Protein AF-A0A8S3SNH9-F1 (afdb_monomer)

Solvent-accessible surface area (backbone atoms only — not comparable to full-atom values): 57029 Å² total; per-residue (Å²): 141,77,90,80,90,86,90,77,82,81,89,70,84,85,84,69,48,57,84,89,58,76,57,92,64,66,61,60,91,44,49,63,60,52,52,50,53,56,66,74,55,52,80,94,69,68,46,71,67,61,47,33,52,42,50,49,52,52,51,51,53,53,51,50,52,44,65,73,74,38,34,67,71,54,53,34,60,56,68,69,70,74,81,80,83,69,83,73,73,61,92,54,65,48,72,67,57,50,51,42,48,50,53,35,52,49,36,53,51,48,40,73,68,52,89,48,70,68,59,33,53,51,34,50,54,51,33,53,52,44,45,52,51,40,54,50,50,51,51,50,36,43,52,50,46,38,50,54,50,47,55,50,46,57,53,23,61,79,74,35,62,69,60,32,53,51,55,62,62,60,50,63,50,69,77,79,71,68,74,68,69,59,78,37,26,56,44,98,89,68,49,76,45,62,49,69,64,61,34,42,49,48,51,41,50,58,53,40,50,56,20,45,49,91,89,72,72,94,67,64,70,76,88,82,73,88,61,60,49,74,90,69,51,61,81,72,47,68,66,53,52,50,55,38,43,69,68,55,66,67,97,55,82,45,18,84,77,64,48,48,59,56,66,66,54,42,74,85,47,50,64,50,52,40,55,51,50,36,50,24,32,73,60,31,46,63,48,66,70,60,27,36,31,41,25,42,66,40,73,70,48,99,82,49,62,75,39,41,71,84,44,37,44,60,39,44,34,45,27,51,67,52,49,41,53,36,43,45,56,36,52,54,51,53,53,51,38,62,76,66,61,68,65,58,72,49,56,38,41,93,43,88,98,50,52,73,60,51,56,55,42,37,54,48,43,52,51,50,50,36,34,71,71,69,34,51,38,36,33,41,39,43,37,49,55,57,56,54,42,47,36,50,49,41,62,42,49,46,52,39,46,76,76,62,48,44,53,37,52,36,36,35,56,49,43,68,59,50,85,22,34,36,26,43,48,56,88,88,44,71,38,72,75,43,68,43,66,33,34,49,57,42,86,47,73,42,38,60,58,55,49,49,61,61,52,38,61,54,54,59,54,52,53,70,69,77,48,30,37,77,61,85,97,44,65,49,24,61,42,29,48,67,67,49,35,36,39,34,12,57,43,72,68,46,40,40,53,54,29,46,51,48,39,54,53,24,63,79,64,62,50,52,74,27,57,92,72,19,35,28,33,61,34,37,39,92,88,52,80,81,82,85,76,85,43,49,47,70,97,43,72,38,50,79,41,66,59,49,72,57,95,88,43,56,47,35,27,71,64,51,56,67,61,28,48,46,55,40,33,55,54,22,50,54,37,41,52,52,52,52,47,37,33,60,57,50,76,49,70,57,69,66,63,47,49,53,49,39,46,67,49,21,44,47,47,50,55,58,63,16,59,70,56,21,92,54,84,55,71,60,52,50,51,51,54,54,49,51,50,32,61,73,71,70,52,63,94,80,59,58,68,63,58,57,50,62,76,61,73,61,80,57,63,60,50,60,23,39,52,41,29,50,51,48,50,55,50,50,64,77,42,60,73,88,38,54,59,31,44,49,49,51,48,46,44,53,53,30,74,76,35,84,85,41,83,42,75,65,44,54,52,47,50,53,28,47,77,61,77,40,50,74,55,78,76,44,85,86,63,56,68,66,59,57,48,49,52,51,44,50,49,50,51,50,55,48,49,55,51,47,52,54,52,47,53,53,56,55,53,58,57,71,73,64,61,90,81,81,92,82,91,78,85,81,85,85,89,82,85,86,90,82,88,86,80,82,91,85,82,88,79,90,80,77,96,80,78,90,88,82,85,86,91,84,78,86,75,80,81,78,85,69,71,50,76,45,39,63,77,58,96,63,75,65,66,79,44,41,76,56,92,87,52,75,48,57,77,38,79,46,62,46,58,50,99,38,83,94,22,34,40,50,52,36,86,55,83,57,21,26,35,28,57,62,60,87,78,56,66,78,69,56,69,71,58,67,76,75,68,84,82,79,92,80,90,76,98,68,96,68,76,66,68,42,41,25,43,41,34,45,77,85,57,69,49,85,58,48,31,15,42,33,29,34,37,32,35,20,29,86,31,33,46,35,43,36,32,30,39,38,37,74,87,50,94,66,80,69,41,81,75,46,78,49,66,42,53,76,46,93,54,48,81,61,66,47,78,48,76,40,68,49,78,84,30,81,40,38,36,41,34,42,34,47,33,28,40,76,58,83,46,32,24,51,33,43,30,53,37,35,38,37,72,37,76,58,87,128

Organism: Mytilus edulis (NCBI:txid6550)

Foldseek 3Di:
DDDDDDDDDPPDDPPADALVDDDPCQCVVVLVVLVVLLVVDDLVRDDQVSLQVSVVVVLVSNVVSCVVRHDPVNLCVLQVNDPPDDPDDDPLDDPVLVVLVVQLVVLVVVLVPDPDPVVVVVSVVVNVVSVVVSVVVSVVSLVVVLVVVQVVLVVCVVVPPVVNVVSLVVFLPPPPPPVAQQCWAQDPVRDIDNDNQVLQVRLVVVLQCLQDPPPQDQPADDFPDPPQLPQQLDADDLVLLLVLLVPDDFSDHAWPSSDGSSSSNPPSCSVSLSSSLRSCLQVLAHHVLQLEWEWEWDAPDPPDDSNYSLRTDTATHGHPSNLSSLSSLQVSVLVVCVVVVLFDLLEQAPHPPGDLLLVVQLVLLLLLLCVVVQFKKKKKKWFFRVLQSQFQNNLLLVLCVVSPNDHSSSSNVSNSQRFHKYWYARSNDTRDIDTGRDGDRHPRPCSQVSLSSLCRVVVVQLLVVVFACDLDPGHDQWHDHRRTIMGMGRDPVSVQSSLQSVLVVCVVRVIGIDLVQIAMEIQGHPPDDDDPDWHDRPPDTRYYDQWDQRPNFIAGSDRPLQVRLLSLLVQLVVQLVSLLSSCVSSVHHDLVSSVVSSCVGNVVSNLVSLLNRLLDDHVSSQVSVLVSQCSNVVHDPPDDSLVSCVVSVDQGSSLVSVLSNLVVLVSLVPDDCSNPSVSSVVSSVVSCVVPVVSPRPVVSVLVLCVLLVNNVVSPDPVDDSVNVSVSSSVSVVVVVVVVSVVVVVVVVVVVVVPDDDDDDDDDDDDDDDDDDDDDDDDDDDDDDPPDDDDDDDDDPDDPDDDKDKDQQPDPPPPPQKDWDPPFDFDWDKDFADAPFPLAAARGGLDDGIWTKTDDPPCPVPVVVVVVVPPPDPDDDDDPDQDKGKIKIKHQDDAQNFKKKKKWKKAKDFDWWAKKWKWKDEPVDPDDTDTFDMDGHHPDSDNHDIDMDITIHDRYRRMMMMIMGMTGPDSGYMMIIGIIMMITDHDDD

InterPro domains:
  IPR000477 Reverse transcriptase domain [PF00078] (307-553)
  IPR000477 Reverse transcriptase domain [PS50878] (279-555)
  IPR000998 MAM domain [PF00629] (806-987)
  IPR000998 MAM domain [PS50060] (804-988)
  IPR000998 MAM domain [SM00137] (801-988)
  IPR000998 MAM domain [cd06263] (806-986)
  IPR013320 Concanavalin A-like lectin/glucanase domain superfamily [SSF49899] (803-986)
  IPR043502 DNA/RNA polymerase superfamily [SSF56672] (247-525)

Sequence (988 aa):
MSEASNDNGNKSEYNKFNLKNIPNSFLADHLRDIEELILSLELNNVNQNNLDIVYQNFVNLLKNEMLEKMDYKVIKVSLGLNNKKRRMKKPWWSDHLTILWNDVCAIEKEMLKSKSDTRKRQCRQEFICKRKLFDRETQRSKRRYWRDQLNEIDNLESTNQTEFWKKIGRVGVGEERRKAIPMSVQLPDGSISHDRDAVLNEWKRSFCSLLNPEGSIDNLPTDTSTDNGATMNYDITHEEVKRAVISLKVNKAVGVDEIPAEVLKNPRLLNFLLSLFNKCFFSGTIPTIWRKGIINPIPKSSTSNPKDPMCYRGLTLVPVCYKLYCHILNNRLLEWEEENNILDDCQNGFRKGRSTIDHIKSLSSIIETRKLKRLSTFTAFIDFRKAYDGIDRNLLCQKLLDIGICGNMYNAIVSLYKSVECCVRVNGQLTDWFNVQCGLKQGCLLSPLLFNVYVNGLVTYICSLNVGINIDEENVSILLYADDLVLLAGSESDLQVLLDGLQLWCAENKMTINHNKSNVVHFRPNSTPRTINSFKCGELDINVVGKYTYLGLVLTEHLDYQIMAKHVAASANRALGLVISKYKSFGGLPFDSFTKLYDSIVWSTISYGAAVWGDRTFSCINSIQNKAIRFYMGVGRYTPNVAVNGDSAWKPPCVRQWRTVINQWNRLRYMNTDRLNKRIHNWAEHSFRRYKACKNSNYRLYQQFESCNISDWYNDTNIHKTTVLAKIEDKLLTDFRNKWTEDLHRVSARRMDGGLTGNCLAKNGTCGKKGVSCDNAFGEGWIDIGNCCYGKPCCKYLCRSPSYSCGFELISELCVFKQSADDHFDWSRNSGSTSTPDTGPSAAAEGTYYIYTDVSINNAILTTEATNLQADSRHLNINYTRSLYSILIISFIIAACPYCLSFKYHMRGKNILSLEVFAGDKASLAPLTIIWEKTGSQTTDPDKWDTGTIDIPQYSNPVVSIVGWRGWEPKGDIAIDDILLKTGACSK

Mean predicted aligned error: 17.52 Å

Nearest PDB structures (foldseek):
  8c8j-assembly1_A  TM=7.545E-01  e=3.872E-24  Homo sapiens
  8sxu-assembly1_A  TM=7.438E-01  e=5.194E-21  Homo sapiens
  8ibz-assembly1_C  TM=6.528E-01  e=3.391E-19  Bombyx mori
  8gh6-assembly1_A  TM=5.356E-01  e=3.185E-21  Bombyx mori
  8ibx-assembly1_C  TM=4.939E-01  e=1.650E-20  Bombyx mori

Structure (mmCIF, N/CA/C/O backbone):
data_AF-A0A8S3SNH9-F1
#
_entry.id   AF-A0A8S3SNH9-F1
#
loop_
_atom_site.group_PDB
_atom_site.id
_atom_site.type_symbol
_atom_site.label_atom_id
_atom_site.label_alt_id
_atom_site.label_comp_id
_atom_site.label_asym_id
_atom_site.label_entity_id
_atom_site.label_seq_id
_atom_site.pdbx_PDB_ins_code
_atom_site.Cartn_x
_atom_site.Cartn_y
_atom_site.Cartn_z
_atom_site.occupancy
_atom_site.B_iso_or_equiv
_atom_site.auth_seq_id
_atom_site.auth_comp_id
_atom_site.auth_asym_id
_atom_site.auth_atom_id
_atom_site.pdbx_PDB_model_num
ATOM 1 N N . MET A 1 1 ? -0.093 28.904 -68.363 1.00 28.86 1 MET A N 1
ATOM 2 C CA . MET A 1 1 ? 1.059 28.577 -69.230 1.00 28.86 1 MET A CA 1
ATOM 3 C C . MET A 1 1 ? 2.293 29.130 -68.537 1.00 28.86 1 MET A C 1
ATOM 5 O O . MET A 1 1 ? 2.291 30.322 -68.288 1.00 28.86 1 MET A O 1
ATOM 9 N N . SER A 1 2 ? 3.310 28.391 -68.115 1.00 25.08 2 SER A N 1
ATOM 10 C CA . SER A 1 2 ? 3.630 26.958 -68.174 1.00 25.08 2 SER A CA 1
ATOM 11 C C . SER A 1 2 ? 4.904 26.763 -67.334 1.00 25.08 2 SER A C 1
ATOM 13 O O . SER A 1 2 ? 5.841 27.521 -67.546 1.00 25.08 2 SER A O 1
ATOM 15 N N . GLU A 1 3 ? 4.873 25.771 -66.429 1.00 24.30 3 GLU A N 1
ATOM 16 C CA . GLU A 1 3 ? 5.944 24.797 -66.093 1.00 24.30 3 GLU A CA 1
ATOM 17 C C . GLU A 1 3 ? 7.327 25.296 -65.605 1.00 24.30 3 GLU A C 1
ATOM 19 O O . GLU A 1 3 ? 7.863 26.271 -66.100 1.00 24.30 3 GLU A O 1
ATOM 24 N N . ALA A 1 4 ? 8.072 24.645 -64.705 1.00 24.92 4 ALA A N 1
ATOM 25 C CA . ALA A 1 4 ? 7.878 23.556 -63.744 1.00 24.92 4 ALA A CA 1
ATOM 26 C C . ALA A 1 4 ? 9.197 23.403 -62.936 1.00 24.92 4 ALA A C 1
ATOM 28 O O . ALA A 1 4 ? 10.280 23.648 -63.457 1.00 24.92 4 ALA A O 1
ATOM 29 N N . SER A 1 5 ? 9.067 22.932 -61.689 1.00 25.77 5 SER A N 1
ATOM 30 C CA . SER A 1 5 ? 10.015 22.112 -60.901 1.00 25.77 5 SER A CA 1
ATOM 31 C C . SER A 1 5 ? 11.474 22.558 -60.675 1.00 25.77 5 SER A C 1
ATOM 33 O O . SER A 1 5 ? 12.314 22.444 -61.561 1.00 25.77 5 SER A O 1
ATOM 35 N N . ASN A 1 6 ? 11.832 22.784 -59.401 1.00 24.00 6 ASN A N 1
ATOM 36 C CA . ASN A 1 6 ? 12.780 21.869 -58.755 1.00 24.00 6 ASN A CA 1
ATOM 37 C C . ASN A 1 6 ? 12.644 21.834 -57.224 1.00 24.00 6 ASN A C 1
ATOM 39 O O . ASN A 1 6 ? 12.674 22.848 -56.532 1.00 24.00 6 ASN A O 1
ATOM 43 N N . ASP A 1 7 ? 12.470 20.606 -56.753 1.00 28.48 7 ASP A N 1
ATOM 44 C CA . ASP A 1 7 ? 12.301 20.144 -55.386 1.00 28.48 7 ASP A CA 1
ATOM 45 C C . ASP A 1 7 ? 13.682 20.025 -54.720 1.00 28.48 7 ASP A C 1
ATOM 47 O O . ASP A 1 7 ? 14.570 19.362 -55.250 1.00 28.48 7 ASP A O 1
ATOM 51 N N . ASN A 1 8 ? 13.878 20.684 -53.577 1.00 23.45 8 ASN A N 1
ATOM 52 C CA . ASN A 1 8 ? 14.953 20.388 -52.626 1.00 23.45 8 ASN A CA 1
ATOM 53 C C . ASN A 1 8 ? 14.494 20.819 -51.229 1.00 23.45 8 ASN A C 1
ATOM 55 O O . ASN A 1 8 ? 14.924 21.821 -50.658 1.00 23.45 8 ASN A O 1
ATOM 59 N N . GLY A 1 9 ? 13.554 20.042 -50.690 1.00 24.14 9 GLY A N 1
ATOM 60 C CA . GLY A 1 9 ? 13.153 20.115 -49.294 1.00 24.14 9 GLY A CA 1
ATOM 61 C C . GLY A 1 9 ? 14.325 19.818 -48.356 1.00 24.14 9 GLY A C 1
ATOM 62 O O . GLY A 1 9 ? 14.761 18.672 -48.221 1.00 24.14 9 GLY A O 1
ATOM 63 N N . ASN A 1 10 ? 14.774 20.855 -47.648 1.00 25.39 10 ASN A N 1
ATOM 64 C CA . ASN A 1 10 ? 15.589 20.751 -46.443 1.00 25.39 10 ASN A CA 1
ATOM 65 C C . ASN A 1 10 ? 14.856 19.903 -45.390 1.00 25.39 10 ASN A C 1
ATOM 67 O O . ASN A 1 10 ? 14.024 20.386 -44.623 1.00 25.39 10 ASN A O 1
ATOM 71 N N . LYS A 1 11 ? 15.191 18.612 -45.329 1.00 26.72 11 LYS A N 1
ATOM 72 C CA . LYS A 1 11 ? 15.000 17.774 -44.141 1.00 26.72 11 LYS A CA 1
ATOM 73 C C . LYS A 1 11 ? 16.076 18.134 -43.114 1.00 26.72 11 LYS A C 1
ATOM 75 O O . LYS A 1 11 ? 17.037 17.391 -42.946 1.00 26.72 11 LYS A O 1
ATOM 80 N N . SER A 1 12 ? 15.903 19.248 -42.410 1.00 25.16 12 SER A N 1
ATOM 81 C CA . SER A 1 12 ? 16.650 19.538 -41.183 1.00 25.16 12 SER A CA 1
ATOM 82 C C . SER A 1 12 ? 15.680 19.714 -40.014 1.00 25.16 12 SER A C 1
ATOM 84 O O . SER A 1 12 ? 14.827 20.593 -40.023 1.00 25.16 12 SER A O 1
ATOM 86 N N . GLU A 1 13 ? 15.834 18.835 -39.022 1.00 28.19 13 GLU A N 1
ATOM 87 C CA . GLU A 1 13 ? 15.484 19.055 -37.611 1.00 28.19 13 GLU A CA 1
ATOM 88 C C . GLU A 1 13 ? 14.007 19.260 -37.227 1.00 28.19 13 GLU A C 1
ATOM 90 O O . GLU A 1 13 ? 13.610 20.276 -36.671 1.00 28.19 13 GLU A O 1
ATOM 95 N N . TYR A 1 14 ? 13.203 18.198 -37.339 1.00 25.56 14 TYR A N 1
ATOM 96 C CA . TYR A 1 14 ? 12.041 18.020 -36.455 1.00 25.56 14 TYR A CA 1
ATOM 97 C C . TYR A 1 14 ? 12.417 17.133 -35.261 1.00 25.56 14 TYR A C 1
ATOM 99 O O . TYR A 1 14 ? 12.071 15.950 -35.212 1.00 25.56 14 TYR A O 1
ATOM 107 N N . ASN A 1 15 ? 13.099 17.709 -34.270 1.00 28.05 15 ASN A N 1
ATOM 108 C CA . ASN A 1 15 ? 13.152 17.126 -32.929 1.00 28.05 15 ASN A CA 1
ATOM 109 C C . ASN A 1 15 ? 11.781 17.320 -32.257 1.00 28.05 15 ASN A C 1
ATOM 111 O O . ASN A 1 15 ? 11.537 18.307 -31.572 1.00 28.05 15 ASN A O 1
ATOM 115 N N . LYS A 1 16 ? 10.847 16.390 -32.501 1.00 31.97 16 LYS A N 1
ATOM 116 C CA . LYS A 1 16 ? 9.521 16.375 -31.859 1.00 31.97 16 LYS A CA 1
ATOM 117 C C . LYS A 1 16 ? 9.626 15.830 -30.429 1.00 31.97 16 LYS A C 1
ATOM 119 O O . LYS A 1 16 ? 10.190 14.760 -30.199 1.00 31.97 16 LYS A O 1
ATOM 124 N N . PHE A 1 17 ? 9.103 16.599 -29.473 1.00 43.38 17 PHE A N 1
ATOM 125 C CA . PHE A 1 17 ? 9.335 16.439 -28.035 1.00 43.38 17 PHE A CA 1
ATOM 126 C C . PHE A 1 17 ? 8.433 15.396 -27.352 1.00 43.38 17 PHE A C 1
ATOM 128 O O . PHE A 1 17 ? 7.302 15.125 -27.756 1.00 43.38 17 PHE A O 1
ATOM 135 N N . ASN A 1 18 ? 8.961 14.831 -26.264 1.00 45.31 18 ASN A N 1
ATOM 136 C CA . ASN A 1 18 ? 8.317 13.862 -25.375 1.00 45.31 18 ASN A CA 1
ATOM 137 C C . ASN A 1 18 ? 7.488 14.589 -24.291 1.00 45.31 18 ASN A C 1
ATOM 139 O O . ASN A 1 18 ? 7.930 15.628 -23.809 1.00 45.31 18 ASN A O 1
ATOM 143 N N . LEU A 1 19 ? 6.371 14.008 -23.818 1.00 49.16 19 LEU A N 1
ATOM 144 C CA . LEU A 1 19 ? 5.491 14.523 -22.737 1.00 49.16 19 LEU A CA 1
ATOM 145 C C . LEU A 1 19 ? 6.231 14.912 -21.438 1.00 49.16 19 LEU A C 1
ATOM 147 O O . LEU A 1 19 ? 5.660 15.556 -20.565 1.00 49.16 19 LEU A O 1
ATOM 151 N N . LYS A 1 20 ? 7.499 14.512 -21.290 1.00 50.78 20 LYS A N 1
ATOM 152 C CA . LYS A 1 20 ? 8.362 14.893 -20.168 1.00 50.78 20 LYS A CA 1
ATOM 153 C C . LYS A 1 20 ? 8.799 16.366 -20.185 1.00 50.78 20 LYS A C 1
ATOM 155 O O . LYS A 1 20 ? 9.067 16.879 -19.106 1.00 50.78 20 LYS A O 1
ATOM 160 N N . ASN A 1 21 ? 8.846 17.024 -21.348 1.00 56.78 21 ASN A N 1
ATOM 161 C CA . ASN A 1 21 ? 9.298 18.412 -21.496 1.00 56.78 21 ASN A CA 1
ATOM 162 C C . ASN A 1 21 ? 8.262 19.212 -22.300 1.00 56.78 21 ASN A C 1
ATOM 164 O O . ASN A 1 21 ? 8.343 19.283 -23.526 1.00 56.78 21 ASN A O 1
ATOM 168 N N . ILE A 1 22 ? 7.274 19.787 -21.611 1.00 64.19 22 ILE A N 1
ATOM 169 C CA . ILE A 1 22 ? 6.332 20.727 -22.230 1.00 64.19 22 ILE A CA 1
ATOM 170 C C . ILE A 1 22 ? 7.103 22.008 -22.589 1.00 64.19 22 ILE A C 1
ATOM 172 O O . ILE A 1 22 ? 7.807 22.529 -21.722 1.00 64.19 22 ILE A O 1
ATOM 176 N N . PRO A 1 23 ? 7.009 22.521 -23.830 1.00 64.38 23 PRO A N 1
ATOM 177 C CA . PRO A 1 23 ? 7.709 23.739 -24.226 1.00 64.38 23 PRO A CA 1
ATOM 178 C C . PRO A 1 23 ? 7.311 24.944 -23.366 1.00 64.38 23 PRO A C 1
ATOM 180 O O . PRO A 1 23 ? 6.136 25.121 -23.047 1.00 64.38 23 PRO A O 1
ATOM 183 N N . ASN A 1 24 ? 8.257 25.849 -23.096 1.00 65.44 24 ASN A N 1
ATOM 184 C CA . ASN A 1 24 ? 7.960 27.133 -22.444 1.00 65.44 24 ASN A CA 1
ATOM 185 C C . ASN A 1 24 ? 6.979 28.003 -23.259 1.00 65.44 24 ASN A C 1
ATOM 187 O O . ASN A 1 24 ? 6.391 28.933 -22.713 1.00 65.44 24 ASN A O 1
ATOM 191 N N . SER A 1 25 ? 6.775 27.715 -24.547 1.00 68.88 25 SER A N 1
ATOM 192 C CA . SER A 1 25 ? 5.793 28.366 -25.428 1.00 68.88 25 SER A CA 1
ATOM 193 C C . SER A 1 25 ? 4.393 27.730 -25.395 1.00 68.88 25 SER A C 1
ATOM 195 O O . SER A 1 25 ? 3.475 28.248 -26.026 1.00 68.88 25 SER A O 1
ATOM 197 N N . PHE A 1 26 ? 4.193 26.621 -24.673 1.00 77.12 26 PHE A N 1
ATOM 198 C CA . PHE A 1 26 ? 2.889 25.955 -24.580 1.00 77.12 26 PHE A CA 1
ATOM 199 C C . PHE A 1 26 ? 1.863 26.865 -23.890 1.00 77.12 26 PHE A C 1
ATOM 201 O O . PHE A 1 26 ? 2.116 27.338 -22.773 1.00 77.12 26 PHE A O 1
ATOM 208 N N . LEU A 1 27 ? 0.731 27.115 -24.554 1.00 79.88 27 LEU A N 1
ATOM 209 C CA . LEU A 1 27 ? -0.319 28.077 -24.177 1.00 79.88 27 LEU A CA 1
ATOM 210 C C . LEU A 1 27 ? 0.115 29.549 -24.107 1.00 79.88 27 LEU A C 1
ATOM 212 O O . LEU A 1 27 ? -0.664 30.365 -23.632 1.00 79.88 27 LEU A O 1
ATOM 216 N N . ALA A 1 28 ? 1.329 29.919 -24.536 1.00 77.38 28 ALA A N 1
ATOM 217 C CA . ALA A 1 28 ? 1.781 31.314 -24.452 1.00 77.38 28 ALA A CA 1
ATOM 218 C C . ALA A 1 28 ? 0.866 32.266 -25.245 1.00 77.38 28 ALA A C 1
ATOM 220 O O . ALA A 1 28 ? 0.519 33.332 -24.743 1.00 77.38 28 ALA A O 1
ATOM 221 N N . ASP A 1 29 ? 0.432 31.833 -26.429 1.00 78.00 29 ASP A N 1
ATOM 222 C CA . ASP A 1 29 ? -0.388 32.624 -27.354 1.00 78.00 29 ASP A CA 1
ATOM 223 C C . ASP A 1 29 ? -1.880 32.638 -26.969 1.00 78.00 29 ASP A C 1
ATOM 225 O O . ASP A 1 29 ? -2.618 33.519 -27.392 1.00 78.00 29 ASP A O 1
ATOM 229 N N . HIS A 1 30 ? -2.304 31.708 -26.106 1.00 82.25 30 HIS A N 1
ATOM 230 C CA . HIS A 1 30 ? -3.699 31.514 -25.689 1.00 82.25 30 HIS A CA 1
ATOM 231 C C . HIS A 1 30 ? -3.963 31.887 -24.225 1.00 82.25 30 HIS A C 1
ATOM 233 O O . HIS A 1 30 ? -5.014 31.567 -23.674 1.00 82.25 30 HIS A O 1
ATOM 239 N N . LEU A 1 31 ? -3.008 32.544 -23.559 1.00 78.75 31 LEU A N 1
ATOM 240 C CA . LEU A 1 31 ? -3.157 32.967 -22.163 1.00 78.75 31 LEU A CA 1
ATOM 241 C C . LEU A 1 31 ? -4.390 33.856 -21.955 1.00 78.75 31 LEU A C 1
ATOM 243 O O . LEU A 1 31 ? -5.148 33.624 -21.018 1.00 78.75 31 LEU A O 1
ATOM 247 N N . ARG A 1 32 ? -4.612 34.826 -22.854 1.00 81.19 32 ARG A N 1
ATOM 248 C CA . ARG A 1 32 ? -5.784 35.714 -22.793 1.00 81.19 32 ARG A CA 1
ATOM 249 C C . ARG A 1 32 ? -7.080 34.940 -22.995 1.00 81.19 32 ARG A C 1
ATOM 251 O O . ARG A 1 32 ? -7.990 35.100 -22.195 1.00 81.19 32 ARG A O 1
ATOM 258 N N . ASP A 1 33 ? -7.119 34.041 -23.978 1.00 81.56 33 ASP A N 1
ATOM 259 C CA . ASP A 1 33 ? -8.288 33.196 -24.243 1.00 81.56 33 ASP A CA 1
ATOM 260 C C . ASP A 1 33 ? -8.667 32.372 -22.999 1.00 81.56 33 ASP A C 1
ATOM 262 O O . ASP A 1 33 ? -9.835 32.273 -22.637 1.00 81.56 33 ASP A O 1
ATOM 266 N N . ILE A 1 34 ? -7.675 31.810 -22.297 1.00 79.44 34 ILE A N 1
ATOM 267 C CA . ILE A 1 34 ? -7.879 31.043 -21.057 1.00 79.44 34 ILE A CA 1
ATOM 268 C C . ILE A 1 34 ? -8.452 31.918 -19.936 1.00 79.44 34 ILE A C 1
ATOM 270 O O . ILE A 1 34 ? -9.344 31.478 -19.209 1.00 79.44 34 ILE A O 1
ATOM 274 N N . GLU A 1 35 ? -7.943 33.137 -19.774 1.00 79.75 35 GLU A N 1
ATOM 275 C CA . GLU A 1 35 ? -8.415 34.078 -18.754 1.00 79.75 35 GLU A CA 1
ATOM 276 C C . GLU A 1 35 ? -9.832 34.588 -19.073 1.00 79.75 35 GLU A C 1
ATOM 278 O O . GLU A 1 35 ? -10.707 34.567 -18.203 1.00 79.75 35 GLU A O 1
ATOM 283 N N . GLU A 1 36 ? -10.110 34.944 -20.328 1.00 82.56 36 GLU A N 1
ATOM 284 C CA . GLU A 1 36 ? -11.430 35.393 -20.789 1.00 82.56 36 GLU A CA 1
ATOM 285 C C . GLU A 1 36 ? -12.496 34.295 -20.679 1.00 82.56 36 GLU A C 1
ATOM 287 O O . GLU A 1 36 ? -13.624 34.570 -20.252 1.00 82.56 36 GLU A O 1
ATOM 292 N N . LEU A 1 37 ? -12.134 33.037 -20.974 1.00 80.06 37 LEU A N 1
ATOM 293 C CA . LEU A 1 37 ? -13.040 31.888 -20.873 1.00 80.06 37 LEU A CA 1
ATOM 294 C C . LEU A 1 37 ? -13.723 31.818 -19.507 1.00 80.06 37 LEU A C 1
ATOM 296 O O . LEU A 1 37 ? -14.916 31.529 -19.439 1.00 80.06 37 LEU A O 1
ATOM 300 N N . ILE A 1 38 ? -12.995 32.096 -18.422 1.00 75.25 38 ILE A N 1
ATOM 301 C CA . ILE A 1 38 ? -13.549 31.981 -17.072 1.00 75.25 38 ILE A CA 1
ATOM 302 C C . ILE A 1 38 ? -14.126 33.284 -16.520 1.00 75.25 38 ILE A C 1
ATOM 304 O O . ILE A 1 38 ? -15.051 33.234 -15.702 1.00 75.25 38 ILE A O 1
ATOM 308 N N . LEU A 1 39 ? -13.611 34.432 -16.968 1.00 78.25 39 LEU A N 1
ATOM 309 C CA . LEU A 1 39 ? -14.147 35.752 -16.626 1.00 78.25 39 LEU A CA 1
ATOM 310 C C . LEU A 1 39 ? -15.549 35.966 -17.209 1.00 78.25 39 LEU A C 1
ATOM 312 O O . LEU A 1 39 ? -16.360 36.640 -16.585 1.00 78.25 39 LEU A O 1
ATOM 316 N N . SER A 1 40 ? -15.864 35.325 -18.338 1.00 73.50 40 SER A N 1
ATOM 317 C CA . SER A 1 40 ? -17.203 35.360 -18.946 1.00 73.50 40 SER A CA 1
ATOM 318 C C . SER A 1 40 ? -18.316 34.733 -18.086 1.00 73.50 40 SER A C 1
ATOM 320 O O . SER A 1 40 ? -19.497 34.984 -18.322 1.00 73.50 40 SER A O 1
ATOM 322 N N . LEU A 1 41 ? -17.966 33.924 -17.079 1.00 75.19 41 LEU A N 1
ATOM 323 C CA . LEU A 1 41 ? -18.926 33.339 -16.143 1.00 75.19 41 LEU A CA 1
ATOM 324 C C . LEU A 1 41 ? -19.036 34.214 -14.894 1.00 75.19 41 LEU A C 1
ATOM 326 O O . LEU A 1 41 ? -18.131 34.216 -14.067 1.00 75.19 41 LEU A O 1
ATOM 330 N N . GLU A 1 42 ? -20.151 34.888 -14.660 1.00 68.75 42 GLU A N 1
ATOM 331 C CA . GLU A 1 42 ? -20.393 35.528 -13.359 1.00 68.75 42 GLU A CA 1
ATOM 332 C C . GLU A 1 42 ? -20.781 34.485 -12.297 1.00 68.75 42 GLU A C 1
ATOM 334 O O . GLU A 1 42 ? -21.537 33.556 -12.582 1.00 68.75 42 GLU A O 1
ATOM 339 N N . LEU A 1 43 ? -20.280 34.627 -11.059 1.00 63.72 43 LEU A N 1
ATOM 340 C CA . LEU A 1 43 ? -20.515 33.666 -9.963 1.00 63.72 43 LEU A CA 1
ATOM 341 C C . LEU A 1 43 ? -22.009 33.447 -9.667 1.00 63.72 43 LEU A C 1
ATOM 343 O O . LEU A 1 43 ? -22.420 32.315 -9.432 1.00 63.72 43 LEU A O 1
ATOM 347 N N . ASN A 1 44 ? -22.819 34.503 -9.761 1.00 61.50 44 ASN A N 1
ATOM 348 C CA . ASN A 1 44 ? -24.257 34.459 -9.473 1.00 61.50 44 ASN A CA 1
ATOM 349 C C . ASN A 1 44 ? -25.094 33.831 -10.604 1.00 61.50 44 ASN A C 1
ATOM 351 O O . ASN A 1 44 ? -26.284 33.601 -10.421 1.00 61.50 44 ASN A O 1
ATOM 355 N N . ASN A 1 45 ? -24.481 33.545 -11.759 1.00 68.12 45 ASN A N 1
ATOM 356 C CA . ASN A 1 45 ? -25.149 33.040 -12.961 1.00 68.12 45 ASN A CA 1
ATOM 357 C C . ASN A 1 45 ? -24.584 31.687 -13.437 1.00 68.12 45 ASN A C 1
ATOM 359 O O . ASN A 1 45 ? -24.856 31.270 -14.564 1.00 68.12 45 ASN A O 1
ATOM 363 N N . VAL A 1 46 ? -23.792 30.979 -12.622 1.00 78.44 46 VAL A N 1
ATOM 364 C CA . VAL A 1 46 ? -23.253 29.657 -12.995 1.00 78.44 46 VAL A CA 1
ATOM 365 C C . VAL A 1 46 ? -24.388 28.629 -13.054 1.00 78.44 46 VAL A C 1
ATOM 367 O O . VAL A 1 46 ? -25.058 28.363 -12.062 1.00 78.44 46 VAL A O 1
ATOM 370 N N . ASN A 1 47 ? -24.585 28.022 -14.223 1.00 85.50 47 ASN A N 1
ATOM 371 C CA . ASN A 1 47 ? -25.509 26.915 -14.447 1.00 85.50 47 ASN A CA 1
ATOM 372 C C . ASN A 1 47 ? -24.784 25.758 -15.156 1.00 85.50 47 ASN A C 1
ATOM 374 O O . ASN A 1 47 ? -23.625 25.866 -15.549 1.00 85.50 47 ASN A O 1
ATOM 378 N N . GLN A 1 48 ? -25.440 24.607 -15.309 1.00 88.19 48 GLN A N 1
ATOM 379 C CA . GLN A 1 48 ? -24.778 23.438 -15.899 1.00 88.19 48 GLN A CA 1
ATOM 380 C C . GLN A 1 48 ? -24.277 23.703 -17.331 1.00 88.19 48 GLN A C 1
ATOM 382 O O . GLN A 1 48 ? -23.169 23.298 -17.676 1.00 88.19 48 GLN A O 1
ATOM 387 N N . ASN A 1 49 ? -25.076 24.400 -18.146 1.00 87.81 49 ASN A N 1
ATOM 388 C CA . ASN A 1 49 ? -24.782 24.617 -19.561 1.00 87.81 49 ASN A CA 1
ATOM 389 C C . ASN A 1 49 ? -23.569 25.530 -19.751 1.00 87.81 49 ASN A C 1
ATOM 391 O O . ASN A 1 49 ? -22.677 25.212 -20.534 1.00 87.81 49 ASN A O 1
ATOM 395 N N . ASN A 1 50 ? -23.514 26.656 -19.038 1.00 88.19 50 ASN A N 1
ATOM 396 C CA . ASN A 1 50 ? -22.417 27.604 -19.204 1.00 88.19 50 ASN A CA 1
ATOM 397 C C . ASN A 1 50 ? -21.091 27.065 -18.634 1.00 88.19 50 ASN A C 1
ATOM 399 O O . ASN A 1 50 ? -20.044 27.251 -19.257 1.00 88.19 50 ASN A O 1
ATOM 403 N N . LEU A 1 51 ? -21.132 26.305 -17.535 1.00 89.62 51 LEU A N 1
ATOM 404 C CA . LEU A 1 51 ? -19.959 25.633 -16.979 1.00 89.62 51 LEU A CA 1
ATOM 405 C C . LEU A 1 51 ? -19.417 24.559 -17.933 1.00 89.62 51 LEU A C 1
ATOM 407 O O . LEU A 1 51 ? -18.203 24.458 -18.127 1.00 89.62 51 LEU A O 1
ATOM 411 N N . ASP A 1 52 ? -20.308 23.788 -18.560 1.00 90.94 52 ASP A N 1
ATOM 412 C CA . ASP A 1 52 ? -19.932 22.786 -19.557 1.00 90.94 52 ASP A CA 1
ATOM 413 C C . ASP A 1 52 ? -19.302 23.432 -20.792 1.00 90.94 52 ASP A C 1
ATOM 415 O O . ASP A 1 52 ? -18.264 22.957 -21.248 1.00 90.94 52 ASP A O 1
ATOM 419 N N . ILE A 1 53 ? -19.871 24.529 -21.305 1.00 89.31 53 ILE A N 1
ATOM 420 C CA . ILE A 1 53 ? -19.316 25.265 -22.452 1.00 89.31 53 ILE A CA 1
ATOM 421 C C . ILE A 1 53 ? -17.892 25.743 -22.149 1.00 89.31 53 ILE A C 1
ATOM 423 O O . ILE A 1 53 ? -16.978 25.481 -22.933 1.00 89.31 53 ILE A O 1
ATOM 427 N N . VAL A 1 54 ? -17.675 26.383 -20.996 1.00 89.50 54 VAL A N 1
ATOM 428 C CA . VAL A 1 54 ? -16.341 26.864 -20.606 1.00 89.50 54 VAL A CA 1
ATOM 429 C C . VAL A 1 54 ? -15.352 25.712 -20.461 1.00 89.50 54 VAL A C 1
ATOM 431 O O . VAL A 1 54 ? -14.236 25.792 -20.978 1.00 89.50 54 VAL A O 1
ATOM 434 N N . TYR A 1 55 ? -15.753 24.610 -19.821 1.00 91.56 55 TYR A N 1
ATOM 435 C CA . TYR A 1 55 ? -14.877 23.450 -19.681 1.00 91.56 55 TYR A CA 1
ATOM 436 C C . TYR A 1 55 ? -14.560 22.784 -21.028 1.00 91.56 55 TYR A C 1
ATOM 438 O O . TYR A 1 55 ? -13.418 22.391 -21.260 1.00 91.56 55 TYR A O 1
ATOM 446 N N . GLN A 1 56 ? -15.534 22.663 -21.933 1.00 91.06 56 GLN A N 1
ATOM 447 C CA . GLN A 1 56 ? -15.311 22.097 -23.267 1.00 91.06 56 GLN A CA 1
ATOM 448 C C . GLN A 1 56 ? -14.376 22.967 -24.103 1.00 91.06 56 GLN A C 1
ATOM 450 O O . GLN A 1 56 ? -13.449 22.440 -24.715 1.00 91.06 56 GLN A O 1
ATOM 455 N N . ASN A 1 57 ? -14.552 24.289 -24.082 1.00 89.69 57 ASN A N 1
ATOM 456 C CA . ASN A 1 57 ? -13.646 25.210 -24.767 1.00 89.69 57 ASN A CA 1
ATOM 457 C C . ASN A 1 57 ? -12.219 25.090 -24.225 1.00 89.69 57 ASN A C 1
ATOM 459 O O . ASN A 1 57 ? -11.274 24.978 -25.003 1.00 89.69 57 ASN A O 1
ATOM 463 N N . PHE A 1 58 ? -12.069 25.008 -22.901 1.00 90.88 58 PHE A N 1
ATOM 464 C CA . PHE A 1 58 ? -10.784 24.752 -22.256 1.00 90.88 58 PHE A CA 1
ATOM 465 C C . PHE A 1 58 ? -10.147 23.428 -22.711 1.00 90.88 58 PHE A C 1
ATOM 467 O O . PHE A 1 58 ? -8.975 23.397 -23.088 1.00 90.88 58 PHE A O 1
ATOM 474 N N . VAL A 1 59 ? -10.908 22.329 -22.723 1.00 90.00 59 VAL A N 1
ATOM 475 C CA . VAL A 1 59 ? -10.417 21.020 -23.187 1.00 90.00 59 VAL A CA 1
ATOM 476 C C . VAL A 1 59 ? -10.009 21.072 -24.658 1.00 90.00 59 VAL A C 1
ATOM 478 O O . VAL A 1 59 ? -8.945 20.563 -25.008 1.00 90.00 59 VAL A O 1
ATOM 481 N N . ASN A 1 60 ? -10.819 21.694 -25.515 1.00 89.00 60 ASN A N 1
ATOM 482 C CA . ASN A 1 60 ? -10.535 21.821 -26.943 1.00 89.00 60 ASN A CA 1
ATOM 483 C C . ASN A 1 60 ? -9.264 22.636 -27.190 1.00 89.00 60 ASN A C 1
ATOM 485 O O . ASN A 1 60 ? -8.414 22.208 -27.969 1.00 89.00 60 ASN A O 1
ATOM 489 N N . LEU A 1 61 ? -9.092 23.746 -26.470 1.00 88.25 61 LEU A N 1
ATOM 490 C CA . LEU A 1 61 ? -7.887 24.567 -26.531 1.00 88.25 61 LEU A CA 1
ATOM 491 C C . LEU A 1 61 ? -6.636 23.750 -26.180 1.00 88.25 61 LEU A C 1
ATOM 493 O O . LEU A 1 61 ? -5.671 23.731 -26.943 1.00 88.25 61 LEU A O 1
ATOM 497 N N . LEU A 1 62 ? -6.674 23.009 -25.067 1.00 87.94 62 LEU A N 1
ATOM 498 C CA . LEU A 1 62 ? -5.564 22.143 -24.667 1.00 87.94 62 LEU A CA 1
ATOM 499 C C . LEU A 1 62 ? -5.282 21.051 -25.701 1.00 87.94 62 LEU A C 1
ATOM 501 O O . LEU A 1 62 ? -4.120 20.785 -26.001 1.00 87.94 62 LEU A O 1
ATOM 505 N N . LYS A 1 63 ? -6.322 20.410 -26.248 1.00 85.69 63 LYS A N 1
ATOM 506 C CA . LYS A 1 63 ? -6.163 19.367 -27.269 1.00 85.69 63 LYS A CA 1
ATOM 507 C C . LYS A 1 63 ? -5.530 19.919 -28.544 1.00 85.69 63 LYS A C 1
ATOM 509 O O . LYS A 1 63 ? -4.633 19.270 -29.077 1.00 85.69 63 LYS A O 1
ATOM 514 N N . ASN A 1 64 ? -5.948 21.096 -29.001 1.00 85.44 64 ASN A N 1
ATOM 515 C CA . ASN A 1 64 ? -5.385 21.742 -30.186 1.00 85.44 64 ASN A CA 1
ATOM 516 C C . ASN A 1 64 ? -3.902 22.078 -29.976 1.00 85.44 64 ASN A C 1
ATOM 518 O O . ASN A 1 64 ? -3.058 21.625 -30.746 1.00 85.44 64 ASN A O 1
ATOM 522 N N . GLU A 1 65 ? -3.562 22.726 -28.860 1.00 84.31 65 GLU A N 1
ATOM 523 C CA . GLU A 1 65 ? -2.171 23.025 -28.491 1.00 84.31 65 GLU A CA 1
ATOM 524 C C . GLU A 1 65 ? -1.308 21.759 -28.366 1.00 84.31 65 GLU A C 1
ATOM 526 O O . GLU A 1 65 ? -0.153 21.726 -28.799 1.00 84.31 65 GLU A O 1
ATOM 531 N N . MET A 1 66 ? -1.858 20.675 -27.808 1.00 82.00 66 MET A N 1
ATOM 532 C CA . MET A 1 66 ? -1.170 19.383 -27.754 1.00 82.00 66 MET A CA 1
ATOM 533 C C . MET A 1 66 ? -0.918 18.806 -29.152 1.00 82.00 66 MET A C 1
ATOM 535 O O . MET A 1 66 ? 0.165 18.278 -29.399 1.00 82.00 66 MET A O 1
ATOM 539 N N . LEU A 1 67 ? -1.895 18.874 -30.059 1.00 78.81 67 LEU A N 1
ATOM 540 C CA . LEU A 1 67 ? -1.760 18.364 -31.426 1.00 78.81 67 LEU A CA 1
ATOM 541 C C . LEU A 1 67 ? -0.731 19.156 -32.241 1.00 78.81 67 LEU A C 1
ATOM 543 O O . LEU A 1 67 ? -0.003 18.557 -33.033 1.00 78.81 67 LEU A O 1
ATOM 547 N N . GLU A 1 68 ? -0.651 20.468 -32.028 1.00 77.31 68 GLU A N 1
ATOM 548 C CA . GLU A 1 68 ? 0.282 21.352 -32.729 1.00 77.31 68 GLU A CA 1
ATOM 549 C C . GLU A 1 68 ? 1.712 21.251 -32.189 1.00 77.31 68 GLU A C 1
ATOM 551 O O . GLU A 1 68 ? 2.666 21.131 -32.963 1.00 77.31 68 GLU A O 1
ATOM 556 N N . LYS A 1 69 ? 1.878 21.279 -30.859 1.00 73.88 69 LYS A N 1
ATOM 557 C CA . LYS A 1 69 ? 3.189 21.459 -30.211 1.00 73.88 69 LYS A CA 1
ATOM 558 C C . LYS A 1 69 ? 3.785 20.172 -29.614 1.00 73.88 69 LYS A C 1
ATOM 560 O O . LYS A 1 69 ? 4.936 20.202 -29.173 1.00 73.88 69 LYS A O 1
ATOM 565 N N . MET A 1 70 ? 3.075 19.033 -29.604 1.00 68.81 70 MET A N 1
ATOM 566 C CA . MET A 1 70 ? 3.577 17.752 -29.057 1.00 68.81 70 MET A CA 1
ATOM 567 C C . MET A 1 70 ? 3.636 16.604 -30.086 1.00 68.81 70 MET A C 1
ATOM 569 O O . MET A 1 70 ? 2.926 16.583 -31.088 1.00 68.81 70 MET A O 1
ATOM 573 N N . ASP A 1 71 ? 4.490 15.593 -29.846 1.00 61.91 71 ASP A N 1
ATOM 574 C CA . ASP A 1 71 ? 4.570 14.410 -30.719 1.00 61.91 71 ASP A CA 1
ATOM 575 C C . ASP A 1 71 ? 3.303 13.535 -30.618 1.00 61.91 71 ASP A C 1
ATOM 577 O O . ASP A 1 71 ? 3.046 12.861 -29.614 1.00 61.91 71 ASP A O 1
ATOM 581 N N . TYR A 1 72 ? 2.552 13.462 -31.718 1.00 51.47 72 TYR A N 1
ATOM 582 C CA . TYR A 1 72 ? 1.354 12.636 -31.889 1.00 51.47 72 TYR A CA 1
ATOM 583 C C . TYR A 1 72 ? 1.560 11.142 -31.552 1.00 51.47 72 TYR A C 1
ATOM 585 O O . TYR A 1 72 ? 0.627 10.457 -31.114 1.00 51.47 72 TYR A O 1
ATOM 593 N N . LYS A 1 73 ? 2.782 10.601 -31.696 1.00 49.44 73 LYS A N 1
ATOM 594 C CA . LYS A 1 73 ? 3.095 9.220 -31.268 1.00 49.44 73 LYS A CA 1
ATOM 595 C C . LYS A 1 73 ? 3.105 9.061 -29.751 1.00 49.44 73 LYS A C 1
ATOM 597 O O . LYS A 1 73 ? 2.704 8.005 -29.260 1.00 49.44 73 LYS A O 1
ATOM 602 N N . VAL A 1 74 ? 3.542 10.082 -29.021 1.00 51.19 74 VAL A N 1
ATOM 603 C CA . VAL A 1 74 ? 3.581 10.085 -27.555 1.00 51.19 74 VAL A CA 1
ATOM 604 C C . VAL A 1 74 ? 2.159 10.203 -27.005 1.00 51.19 74 VAL A C 1
ATOM 606 O O . VAL A 1 74 ? 1.788 9.418 -26.132 1.00 51.19 74 VAL A O 1
ATOM 609 N N . ILE A 1 75 ? 1.334 11.056 -27.624 1.00 51.50 75 ILE A N 1
ATOM 610 C CA . ILE A 1 75 ? -0.100 11.205 -27.335 1.00 51.50 75 ILE A CA 1
ATOM 611 C C . ILE A 1 75 ? -0.831 9.851 -27.458 1.00 51.50 75 ILE A C 1
ATOM 613 O O . ILE A 1 75 ? -1.517 9.429 -26.528 1.00 51.50 75 ILE A O 1
ATOM 617 N N . LYS A 1 76 ? -0.617 9.082 -28.537 1.00 51.69 76 LYS A N 1
ATOM 618 C CA . LYS A 1 76 ? -1.246 7.752 -28.714 1.00 51.69 76 LYS A CA 1
ATOM 619 C C . LYS A 1 76 ? -0.829 6.700 -27.683 1.00 51.69 76 LYS A C 1
ATOM 621 O O . LYS A 1 76 ? -1.628 5.815 -27.375 1.00 51.69 76 LYS A O 1
ATOM 626 N N . VAL A 1 77 ? 0.400 6.756 -27.168 1.00 47.53 77 VAL A N 1
ATOM 627 C CA . VAL A 1 77 ? 0.878 5.821 -26.133 1.00 47.53 77 VAL A CA 1
ATOM 628 C C . VAL A 1 77 ? 0.237 6.144 -24.782 1.00 47.53 77 VAL A C 1
ATOM 630 O O . VAL A 1 77 ? -0.224 5.226 -24.105 1.00 47.53 77 VAL A O 1
ATOM 633 N N . SER A 1 78 ? 0.120 7.426 -24.421 1.00 44.78 78 SER A N 1
ATOM 634 C CA . SER A 1 78 ? -0.612 7.866 -23.222 1.00 44.78 78 SER A CA 1
ATOM 635 C C . SER A 1 78 ? -2.125 7.626 -23.309 1.00 44.78 78 SER A C 1
ATOM 637 O O . SER A 1 78 ? -2.745 7.310 -22.294 1.00 44.78 78 SER A O 1
ATOM 639 N N . LEU A 1 79 ? -2.705 7.695 -24.514 1.00 45.69 79 LEU A N 1
ATOM 640 C CA . LEU A 1 79 ? -4.118 7.389 -24.788 1.00 45.69 79 LEU A CA 1
ATOM 641 C C . LEU A 1 79 ? -4.411 5.881 -24.919 1.00 45.69 79 LEU A C 1
ATOM 643 O O . LEU A 1 79 ? -5.567 5.484 -25.026 1.00 45.69 79 LEU A O 1
ATOM 647 N N . GLY A 1 80 ? -3.388 5.017 -24.909 1.00 46.41 80 GLY A N 1
ATOM 648 C CA . GLY A 1 80 ? -3.560 3.563 -25.026 1.00 46.41 80 GLY A CA 1
ATOM 649 C C . GLY A 1 80 ? -4.005 3.075 -26.414 1.00 46.41 80 GLY A C 1
ATOM 650 O O . GLY A 1 80 ? -4.550 1.980 -26.528 1.00 46.41 80 GLY A O 1
ATOM 651 N N . LEU A 1 81 ? -3.769 3.861 -27.471 1.00 41.62 81 LEU A N 1
ATOM 652 C CA . LEU A 1 81 ? -4.307 3.648 -28.824 1.00 41.62 81 LEU A CA 1
ATOM 653 C C . LEU A 1 81 ? -3.396 2.834 -29.768 1.00 41.62 81 LEU A C 1
ATOM 655 O O . LEU A 1 81 ? -3.718 2.676 -30.945 1.00 41.62 81 LEU A O 1
ATOM 659 N N . ASN A 1 82 ? -2.260 2.300 -29.302 1.00 39.88 82 ASN A N 1
ATOM 660 C CA . ASN A 1 82 ? -1.338 1.520 -30.141 1.00 39.88 82 ASN A CA 1
ATOM 661 C C . ASN A 1 82 ? -1.293 0.039 -29.729 1.00 39.88 82 ASN A C 1
ATOM 663 O O . ASN A 1 82 ? -0.550 -0.341 -28.833 1.00 39.88 82 ASN A O 1
ATOM 667 N N . ASN A 1 83 ? -2.042 -0.802 -30.452 1.00 38.03 83 ASN A N 1
ATOM 668 C CA . ASN A 1 83 ? -2.047 -2.267 -30.301 1.00 38.03 83 ASN A CA 1
ATOM 669 C C . ASN A 1 83 ? -1.462 -3.026 -31.507 1.00 38.03 83 ASN A C 1
ATOM 671 O O . ASN A 1 83 ? -1.612 -4.244 -31.609 1.00 38.03 83 ASN A O 1
ATOM 675 N N . LYS A 1 84 ? -0.752 -2.361 -32.430 1.00 36.09 84 LYS A N 1
ATOM 676 C CA . LYS A 1 84 ? 0.021 -3.103 -33.439 1.00 36.09 84 LYS A CA 1
ATOM 677 C C . LYS A 1 84 ? 1.339 -3.563 -32.824 1.00 36.09 84 LYS A C 1
ATOM 679 O O . LYS A 1 84 ? 2.311 -2.811 -32.782 1.00 36.09 84 LYS A O 1
ATOM 684 N N . LYS A 1 85 ? 1.349 -4.819 -32.361 1.00 37.84 85 LYS A N 1
ATOM 685 C CA . LYS A 1 85 ? 2.546 -5.562 -31.941 1.00 37.84 85 LYS A CA 1
ATOM 686 C C . LYS A 1 85 ? 3.567 -5.572 -33.079 1.00 37.84 85 LYS A C 1
ATOM 688 O O . LYS A 1 85 ? 3.524 -6.423 -33.966 1.00 37.84 85 LYS A O 1
ATOM 693 N N . ARG A 1 86 ? 4.496 -4.617 -33.074 1.00 38.00 86 ARG A N 1
ATOM 694 C CA . ARG A 1 86 ? 5.717 -4.726 -33.869 1.00 38.00 86 ARG A CA 1
ATOM 695 C C . ARG A 1 86 ? 6.628 -5.710 -33.156 1.00 38.00 86 ARG A C 1
ATOM 697 O O . ARG A 1 86 ? 7.004 -5.483 -32.013 1.00 38.00 86 ARG A O 1
ATOM 704 N N . ARG A 1 87 ? 6.987 -6.791 -33.845 1.00 36.00 87 ARG A N 1
ATOM 705 C CA . ARG A 1 87 ? 7.993 -7.751 -33.387 1.00 36.00 87 ARG A CA 1
ATOM 706 C C . ARG A 1 87 ? 9.308 -6.982 -33.219 1.00 36.00 87 ARG A C 1
ATOM 708 O O . ARG A 1 87 ? 9.934 -6.626 -34.216 1.00 36.00 87 ARG A O 1
ATOM 715 N N . MET A 1 88 ? 9.675 -6.629 -31.986 1.00 44.59 88 MET A N 1
ATOM 716 C CA . MET A 1 88 ? 10.910 -5.884 -31.746 1.00 44.59 88 MET A CA 1
ATOM 717 C C . MET A 1 88 ? 12.101 -6.728 -32.208 1.00 44.59 88 MET A C 1
ATOM 719 O O . MET A 1 88 ? 12.200 -7.912 -31.873 1.00 44.59 88 MET A O 1
ATOM 723 N N . LYS A 1 89 ? 13.007 -6.127 -32.991 1.00 56.03 89 LYS A N 1
ATOM 724 C CA . LYS A 1 89 ? 14.314 -6.734 -33.266 1.00 56.03 89 LYS A CA 1
ATOM 725 C C . LYS A 1 89 ? 15.009 -6.970 -31.921 1.00 56.03 89 LYS A C 1
ATOM 727 O O . LYS A 1 89 ? 14.874 -6.160 -31.004 1.00 56.03 89 LYS A O 1
ATOM 732 N N . LYS A 1 90 ? 15.705 -8.103 -31.774 1.00 69.12 90 LYS A N 1
ATOM 733 C CA . LYS A 1 90 ? 16.415 -8.415 -30.524 1.00 69.12 90 LYS A CA 1
ATOM 734 C C . LYS A 1 90 ? 17.411 -7.276 -30.247 1.00 69.12 90 LYS A C 1
ATOM 736 O O . LYS A 1 90 ? 18.110 -6.888 -31.175 1.00 69.12 90 LYS A O 1
ATOM 741 N N . PRO A 1 91 ? 17.499 -6.745 -29.018 1.00 69.00 91 PRO A N 1
ATOM 742 C CA . PRO A 1 91 ? 18.228 -5.499 -28.757 1.00 69.00 91 PRO A CA 1
ATOM 743 C C . PRO A 1 91 ? 19.749 -5.615 -28.952 1.00 69.00 91 PRO A C 1
ATOM 745 O O . PRO A 1 91 ? 20.415 -4.619 -29.185 1.00 69.00 91 PRO A O 1
ATOM 748 N N . TRP A 1 92 ? 20.288 -6.835 -28.914 1.00 76.75 92 TRP A N 1
ATOM 749 C CA . TRP A 1 92 ? 21.687 -7.156 -29.219 1.00 76.75 92 TRP A CA 1
ATOM 750 C C . TRP A 1 92 ? 21.932 -7.500 -30.703 1.00 76.75 92 TRP A C 1
ATOM 752 O O . TRP A 1 92 ? 23.024 -7.938 -31.067 1.00 76.75 92 TRP A O 1
ATOM 762 N N . TRP A 1 93 ? 20.920 -7.384 -31.568 1.00 81.69 93 TRP A N 1
ATOM 763 C CA . TRP A 1 93 ? 21.038 -7.706 -32.990 1.00 81.69 93 TRP A CA 1
ATOM 764 C C . TRP A 1 93 ? 21.544 -6.493 -33.773 1.00 81.69 93 TRP A C 1
ATOM 766 O O . TRP A 1 93 ? 20.809 -5.523 -33.942 1.00 81.69 93 TRP A O 1
ATOM 776 N N . SER A 1 94 ? 22.783 -6.559 -34.255 1.00 81.50 94 SER A N 1
ATOM 777 C CA . SER A 1 94 ? 23.422 -5.490 -35.026 1.00 81.50 94 SER A CA 1
ATOM 778 C C . SER A 1 94 ? 23.245 -5.674 -36.536 1.00 81.50 94 SER A C 1
ATOM 780 O O . SER A 1 94 ? 22.904 -6.759 -37.023 1.00 81.50 94 SER A O 1
ATOM 782 N N . ASP A 1 95 ? 23.530 -4.620 -37.299 1.00 83.06 95 ASP A N 1
ATOM 783 C CA . ASP A 1 95 ? 23.584 -4.703 -38.762 1.00 83.06 95 ASP A CA 1
ATOM 784 C C . ASP A 1 95 ? 24.682 -5.675 -39.217 1.00 83.06 95 ASP A C 1
ATOM 786 O O . ASP A 1 95 ? 24.451 -6.489 -40.108 1.00 83.06 95 ASP A O 1
ATOM 790 N N . HIS A 1 96 ? 25.808 -5.724 -38.497 1.00 84.62 96 HIS A N 1
ATOM 791 C CA . HIS A 1 96 ? 26.862 -6.719 -38.712 1.00 84.62 96 HIS A CA 1
ATOM 792 C C . HIS A 1 96 ? 26.357 -8.170 -38.574 1.00 84.62 96 HIS A C 1
ATOM 794 O O . HIS A 1 96 ? 26.621 -9.003 -39.438 1.00 84.62 96 HIS A O 1
ATOM 800 N N . LEU A 1 97 ? 25.549 -8.479 -37.549 1.00 87.44 97 LEU A N 1
ATOM 801 C CA . LEU A 1 97 ? 24.930 -9.808 -37.413 1.00 87.44 97 LEU A CA 1
ATOM 802 C C . LEU A 1 97 ? 23.924 -10.109 -38.528 1.00 87.44 97 LEU A C 1
ATOM 804 O O . LEU A 1 97 ? 23.741 -11.269 -38.891 1.00 87.44 97 LEU A O 1
ATOM 808 N N . THR A 1 98 ? 23.279 -9.079 -39.077 1.00 87.12 98 THR A N 1
ATOM 809 C CA . THR A 1 98 ? 22.380 -9.227 -40.229 1.00 87.12 98 THR A CA 1
ATOM 810 C C . THR A 1 98 ? 23.159 -9.630 -41.479 1.00 87.12 98 THR A C 1
ATOM 812 O O . THR A 1 98 ? 22.726 -10.537 -42.185 1.00 87.12 98 THR A O 1
ATOM 815 N N . ILE A 1 99 ? 24.322 -9.018 -41.713 1.00 88.81 99 ILE A N 1
ATOM 816 C CA . ILE A 1 99 ? 25.220 -9.362 -42.825 1.00 88.81 99 ILE A CA 1
ATOM 817 C C . ILE A 1 99 ? 25.696 -10.813 -42.689 1.00 88.81 99 ILE A C 1
ATOM 819 O O . ILE A 1 99 ? 25.472 -11.616 -43.592 1.00 88.81 99 ILE A O 1
ATOM 823 N N . LEU A 1 100 ? 26.235 -11.189 -41.524 1.00 88.00 100 LEU A N 1
ATOM 824 C CA . LEU A 1 100 ? 26.698 -12.560 -41.273 1.00 88.00 100 LEU A CA 1
ATOM 825 C C . LEU A 1 100 ? 25.576 -13.600 -41.418 1.00 88.00 100 LEU A C 1
ATOM 827 O O . LEU A 1 100 ? 25.804 -14.700 -41.918 1.00 88.00 100 LEU A O 1
ATOM 831 N N . TRP A 1 101 ? 24.352 -13.268 -40.999 1.00 90.25 101 TRP A N 1
ATOM 832 C CA . TRP A 1 101 ? 23.195 -14.146 -41.176 1.00 90.25 101 TRP A CA 1
ATOM 833 C C . TRP A 1 101 ? 22.814 -14.317 -42.650 1.00 90.25 101 TRP A C 1
ATOM 835 O O . TRP A 1 101 ? 22.555 -15.437 -43.095 1.00 90.25 101 TRP A O 1
ATOM 845 N N . ASN A 1 102 ? 22.806 -13.225 -43.417 1.00 90.31 102 ASN A N 1
ATOM 846 C CA . ASN A 1 102 ? 22.519 -13.266 -44.848 1.00 90.31 102 ASN A CA 1
ATOM 847 C C . ASN A 1 102 ? 23.545 -14.120 -45.598 1.00 90.31 102 ASN A C 1
ATOM 849 O O . ASN A 1 102 ? 23.153 -14.904 -46.460 1.00 90.31 102 ASN A O 1
ATOM 853 N N . ASP A 1 103 ? 24.819 -14.045 -45.216 1.00 88.69 103 ASP A N 1
ATOM 854 C CA . ASP A 1 103 ? 25.880 -14.874 -45.782 1.00 88.69 103 ASP A CA 1
ATOM 855 C C . ASP A 1 103 ? 25.689 -16.368 -45.494 1.00 88.69 103 ASP A C 1
ATOM 857 O O . ASP A 1 103 ? 25.897 -17.203 -46.377 1.00 88.69 103 ASP A O 1
ATOM 861 N N . VAL A 1 104 ? 25.275 -16.717 -44.271 1.00 89.25 104 VAL A N 1
ATOM 862 C CA . VAL A 1 104 ? 24.929 -18.101 -43.907 1.00 89.25 104 VAL A CA 1
ATOM 863 C C . VAL A 1 104 ? 23.755 -18.591 -44.760 1.00 89.25 104 VAL A C 1
ATOM 865 O O . VAL A 1 104 ? 23.830 -19.676 -45.338 1.00 89.25 104 VAL A O 1
ATOM 868 N N . CYS A 1 105 ? 22.699 -17.783 -44.897 1.00 88.00 105 CYS A N 1
ATOM 869 C CA . CYS A 1 105 ? 21.538 -18.117 -45.723 1.00 88.00 105 CYS A CA 1
ATOM 870 C C . CYS A 1 105 ? 21.868 -18.208 -47.222 1.00 88.00 105 CYS A C 1
ATOM 872 O O . CYS A 1 105 ? 21.256 -19.007 -47.933 1.00 88.00 105 CYS A O 1
ATOM 874 N N . ALA A 1 106 ? 22.795 -17.390 -47.722 1.00 88.06 106 ALA A N 1
ATOM 875 C CA . ALA A 1 106 ? 23.231 -17.422 -49.115 1.00 88.06 106 ALA A CA 1
ATOM 876 C C . ALA A 1 106 ? 23.940 -18.744 -49.436 1.00 88.06 106 ALA A C 1
ATOM 878 O O . ALA A 1 106 ? 23.551 -19.424 -50.387 1.00 88.06 106 ALA A O 1
ATOM 879 N N . ILE A 1 107 ? 24.887 -19.168 -48.591 1.00 86.81 107 ILE A N 1
ATOM 880 C CA . ILE A 1 107 ? 25.598 -20.443 -48.774 1.00 86.81 107 ILE A CA 1
ATOM 881 C C . ILE A 1 107 ? 24.666 -21.643 -48.597 1.00 86.81 107 ILE A C 1
ATOM 883 O O . ILE A 1 107 ? 24.760 -22.612 -49.347 1.00 86.81 107 ILE A O 1
ATOM 887 N N . GLU A 1 108 ? 23.724 -21.587 -47.654 1.00 87.44 108 GLU A N 1
ATOM 888 C CA . GLU A 1 108 ? 22.713 -22.637 -47.490 1.00 87.44 108 GLU A CA 1
ATOM 889 C C . GLU A 1 108 ? 21.857 -22.802 -48.760 1.00 87.44 108 GLU A C 1
ATOM 891 O O . GLU A 1 108 ? 21.642 -23.921 -49.231 1.00 87.44 108 GLU A O 1
ATOM 896 N N . LYS A 1 109 ? 21.434 -21.689 -49.377 1.00 86.81 109 LYS A N 1
ATOM 897 C CA . LYS A 1 109 ? 20.713 -21.703 -50.661 1.00 86.81 109 LYS A CA 1
ATOM 898 C C . LYS A 1 109 ? 21.572 -22.236 -51.809 1.00 86.81 109 LYS A C 1
ATOM 900 O O . LYS A 1 109 ? 21.049 -22.978 -52.639 1.00 86.81 109 LYS A O 1
ATOM 905 N N . GLU A 1 110 ? 22.853 -21.879 -51.879 1.00 84.25 110 GLU A N 1
ATOM 906 C CA . GLU A 1 110 ? 23.779 -22.423 -52.885 1.00 84.25 110 GLU A CA 1
ATOM 907 C C . GLU A 1 110 ? 23.987 -23.932 -52.719 1.00 84.25 110 GLU A C 1
ATOM 909 O O . GLU A 1 110 ? 23.937 -24.678 -53.699 1.00 84.25 110 GLU A O 1
ATOM 914 N N . MET A 1 111 ? 24.134 -24.402 -51.478 1.00 81.81 111 MET A N 1
ATOM 915 C CA . MET A 1 111 ? 24.274 -25.822 -51.155 1.00 81.81 111 MET A CA 1
ATOM 916 C C . MET A 1 111 ? 23.044 -26.630 -51.599 1.00 81.81 111 MET A C 1
ATOM 918 O O . MET A 1 111 ? 23.200 -27.720 -52.151 1.00 81.81 111 MET A O 1
ATOM 922 N N . LEU A 1 112 ? 21.834 -26.090 -51.403 1.00 81.25 112 LEU A N 1
ATOM 923 C CA . LEU A 1 112 ? 20.571 -26.719 -51.817 1.00 81.25 112 LEU A CA 1
ATOM 924 C C . LEU A 1 112 ? 20.367 -26.729 -53.343 1.00 81.25 112 LEU A C 1
ATOM 926 O O . LEU A 1 112 ? 19.712 -27.631 -53.861 1.00 81.25 112 LEU A O 1
ATOM 930 N N . LYS A 1 113 ? 20.914 -25.744 -54.068 1.00 81.81 113 LYS A N 1
ATOM 931 C CA . LYS A 1 113 ? 20.787 -25.625 -55.534 1.00 81.81 113 LYS A CA 1
ATOM 932 C C . LYS A 1 113 ? 21.856 -26.392 -56.315 1.00 81.81 113 LYS A C 1
ATOM 934 O O . LYS A 1 113 ? 21.642 -26.701 -57.488 1.00 81.81 113 LYS A O 1
ATOM 939 N N . SER A 1 114 ? 23.007 -26.681 -55.708 1.00 76.94 114 SER A N 1
ATOM 940 C CA . SER A 1 114 ? 24.112 -27.355 -56.395 1.00 76.94 114 SER A CA 1
ATOM 941 C C . SER A 1 114 ? 23.762 -28.803 -56.760 1.00 76.94 114 SER A C 1
ATOM 943 O O . SER A 1 114 ? 23.322 -29.578 -55.911 1.00 76.94 114 SER A O 1
ATOM 945 N N . LYS A 1 115 ? 24.022 -29.199 -58.013 1.00 73.38 115 LYS A N 1
ATOM 946 C CA . LYS A 1 115 ? 23.896 -30.591 -58.496 1.00 73.38 115 LYS A CA 1
ATOM 947 C C . LYS A 1 115 ? 25.213 -31.385 -58.431 1.00 73.38 115 LYS A C 1
ATOM 949 O O . LYS A 1 115 ? 25.182 -32.597 -58.586 1.00 73.38 115 LYS A O 1
ATOM 954 N N . SER A 1 116 ? 26.347 -30.721 -58.174 1.00 80.06 116 SER A N 1
ATOM 955 C CA . SER A 1 116 ? 27.685 -31.333 -58.092 1.00 80.06 116 SER A CA 1
ATOM 956 C C . SER A 1 116 ? 28.063 -31.683 -56.649 1.00 80.06 116 SER A C 1
ATOM 958 O O . SER A 1 116 ? 28.012 -30.820 -55.765 1.00 80.06 116 SER A O 1
ATOM 960 N N . ASP A 1 117 ? 28.499 -32.924 -56.418 1.00 76.25 117 ASP A N 1
ATOM 961 C CA . ASP A 1 117 ? 28.913 -33.412 -55.094 1.00 76.25 117 ASP A CA 1
ATOM 962 C C . ASP A 1 117 ? 30.182 -32.731 -54.567 1.00 76.25 117 ASP A C 1
ATOM 964 O O . ASP A 1 117 ? 30.283 -32.445 -53.370 1.00 76.25 117 ASP A O 1
ATOM 968 N N . THR A 1 118 ? 31.122 -32.381 -55.446 1.00 79.19 118 THR A N 1
ATOM 969 C CA . THR A 1 118 ? 32.345 -31.655 -55.071 1.00 79.19 118 THR A CA 1
ATOM 970 C C . THR A 1 118 ? 32.017 -30.242 -54.587 1.00 79.19 118 THR A C 1
ATOM 972 O O . THR A 1 118 ? 32.474 -29.825 -53.521 1.00 79.19 118 THR A O 1
ATOM 975 N N . ARG A 1 119 ? 31.137 -29.528 -55.307 1.00 80.56 119 ARG A N 1
ATOM 976 C CA . ARG A 1 119 ? 30.679 -28.185 -54.913 1.00 80.56 119 ARG A CA 1
ATOM 977 C C . ARG A 1 119 ? 29.834 -28.227 -53.637 1.00 80.56 119 ARG A C 1
ATOM 979 O O . ARG A 1 119 ? 29.993 -27.362 -52.784 1.00 80.56 119 ARG A O 1
ATOM 986 N N . LYS A 1 120 ? 28.999 -29.258 -53.442 1.00 78.81 120 LYS A N 1
ATOM 987 C CA . LYS A 1 120 ? 28.257 -29.458 -52.180 1.00 78.81 120 LYS A CA 1
ATOM 988 C C . LYS A 1 120 ? 29.187 -29.626 -50.977 1.00 78.81 120 LYS A C 1
ATOM 990 O O . LYS A 1 120 ? 28.907 -29.063 -49.921 1.00 78.81 120 LYS A O 1
ATOM 995 N N . ARG A 1 121 ? 30.290 -30.375 -51.114 1.00 79.94 121 ARG A N 1
ATOM 996 C CA . ARG A 1 121 ? 31.285 -30.546 -50.037 1.00 79.94 121 ARG A CA 1
ATOM 997 C C . ARG A 1 121 ? 31.977 -29.225 -49.678 1.00 79.94 121 ARG A C 1
ATOM 999 O O . ARG A 1 121 ? 32.086 -28.929 -48.491 1.00 79.94 121 ARG A O 1
ATOM 1006 N N . GLN A 1 122 ? 32.357 -28.419 -50.673 1.00 82.31 122 GLN A N 1
ATOM 1007 C CA . GLN A 1 122 ? 32.928 -27.080 -50.460 1.00 82.31 122 GLN A CA 1
ATOM 1008 C C . GLN A 1 122 ? 31.932 -26.135 -49.770 1.00 82.31 122 GLN A C 1
ATOM 1010 O O . GLN A 1 122 ? 32.231 -25.610 -48.699 1.00 82.31 122 GLN A O 1
ATOM 1015 N N . CYS A 1 123 ? 30.705 -26.013 -50.292 1.00 83.12 123 CYS A N 1
ATOM 1016 C CA . CYS A 1 123 ? 29.663 -25.185 -49.674 1.00 83.12 123 CYS A CA 1
ATOM 1017 C C . CYS A 1 123 ? 29.334 -25.634 -48.241 1.00 83.12 123 CYS A C 1
ATOM 1019 O O . CYS A 1 123 ? 29.032 -24.802 -47.391 1.00 83.12 123 CYS A O 1
ATOM 1021 N N . ARG A 1 124 ? 29.427 -26.936 -47.927 1.00 82.44 124 ARG A N 1
ATOM 1022 C CA . ARG A 1 124 ? 29.240 -27.444 -46.558 1.00 82.44 124 ARG A CA 1
ATOM 1023 C C . ARG A 1 124 ? 30.352 -26.985 -45.610 1.00 82.44 124 ARG A C 1
ATOM 1025 O O . ARG A 1 124 ? 30.055 -26.632 -44.470 1.00 82.44 124 ARG A O 1
ATOM 1032 N N . GLN A 1 125 ? 31.610 -26.981 -46.051 1.00 84.56 125 GLN A N 1
ATOM 1033 C CA . GLN A 1 125 ? 32.729 -26.468 -45.251 1.00 84.56 125 GLN A CA 1
ATOM 1034 C C . GLN A 1 125 ? 32.613 -24.953 -45.034 1.00 84.56 125 GLN A C 1
ATOM 1036 O O . GLN A 1 125 ? 32.745 -24.486 -43.900 1.00 84.56 125 GLN A O 1
ATOM 1041 N N . GLU A 1 126 ? 32.273 -24.200 -46.082 1.00 85.69 126 GLU A N 1
ATOM 1042 C CA . GLU A 1 126 ? 32.035 -22.757 -45.989 1.00 85.69 126 GLU A CA 1
ATOM 1043 C C . GLU A 1 126 ? 30.841 -22.433 -45.080 1.00 85.69 126 GLU A C 1
ATOM 1045 O O . GLU A 1 126 ? 30.940 -21.549 -44.229 1.00 85.69 126 GLU A O 1
ATOM 1050 N N . PHE A 1 127 ? 29.742 -23.193 -45.175 1.00 88.62 127 PHE A N 1
ATOM 1051 C CA . PHE A 1 127 ? 28.585 -23.060 -44.288 1.00 88.62 127 PHE A CA 1
ATOM 1052 C C . PHE A 1 127 ? 28.980 -23.255 -42.823 1.00 88.62 127 PHE A C 1
ATOM 1054 O O . PHE A 1 127 ? 28.618 -22.437 -41.979 1.00 88.62 127 PHE A O 1
ATOM 1061 N N . ILE A 1 128 ? 29.756 -24.300 -42.506 1.00 84.25 128 ILE A N 1
ATOM 1062 C CA . ILE A 1 128 ? 30.234 -24.552 -41.138 1.00 84.25 128 ILE A CA 1
ATOM 1063 C C . ILE A 1 128 ? 31.095 -23.384 -40.645 1.00 84.25 128 ILE A C 1
ATOM 1065 O O . ILE A 1 128 ? 30.926 -22.945 -39.506 1.00 84.25 128 ILE A O 1
ATOM 1069 N N . CYS A 1 129 ? 31.998 -22.866 -41.481 1.00 87.50 129 CYS A N 1
ATOM 1070 C CA . CYS A 1 129 ? 32.867 -21.745 -41.125 1.00 87.50 129 CYS A CA 1
ATOM 1071 C C . CYS A 1 129 ? 32.059 -20.464 -40.857 1.00 87.50 129 CYS A C 1
ATOM 1073 O O . CYS A 1 129 ? 32.142 -19.896 -39.764 1.00 87.50 129 CYS A O 1
ATOM 1075 N N . LYS A 1 130 ? 31.193 -20.065 -41.799 1.00 87.81 130 LYS A N 1
ATOM 1076 C CA . LYS A 1 130 ? 30.334 -18.880 -41.656 1.00 87.81 130 LYS A CA 1
ATOM 1077 C C . LYS A 1 130 ? 29.358 -19.014 -40.492 1.00 87.81 130 LYS A C 1
ATOM 1079 O O . LYS A 1 130 ? 29.122 -18.045 -39.773 1.00 87.81 130 LYS A O 1
ATOM 1084 N N . ARG A 1 131 ? 28.839 -20.219 -40.241 1.00 87.19 131 ARG A N 1
ATOM 1085 C CA . ARG A 1 131 ? 27.967 -20.481 -39.093 1.00 87.19 131 ARG A CA 1
ATOM 1086 C C . ARG A 1 131 ? 28.710 -20.338 -37.767 1.00 87.19 131 ARG A C 1
ATOM 1088 O O . ARG A 1 131 ? 28.196 -19.676 -36.870 1.00 87.19 131 ARG A O 1
ATOM 1095 N N . LYS A 1 132 ? 29.925 -20.887 -37.655 1.00 87.56 132 LYS A N 1
ATOM 1096 C CA . LYS A 1 132 ? 30.782 -20.719 -36.468 1.00 87.56 132 LYS A CA 1
ATOM 1097 C C . LYS A 1 132 ? 31.120 -19.248 -36.214 1.00 87.56 132 LYS A C 1
ATOM 1099 O O . LYS A 1 132 ? 31.085 -18.819 -35.062 1.00 87.56 132 LYS A O 1
ATOM 1104 N N . LEU A 1 133 ? 31.416 -18.483 -37.267 1.00 86.81 133 LEU A N 1
ATOM 1105 C CA . LEU A 1 133 ? 31.659 -17.041 -37.175 1.00 86.81 133 LEU A CA 1
ATOM 1106 C C . LEU A 1 133 ? 30.410 -16.294 -36.686 1.00 86.81 133 LEU A C 1
ATOM 1108 O O . LEU A 1 133 ? 30.486 -15.552 -35.708 1.00 86.81 133 LEU A O 1
ATOM 1112 N N . PHE A 1 134 ? 29.250 -16.551 -37.298 1.00 88.75 134 PHE A N 1
ATOM 1113 C CA . PHE A 1 134 ? 27.973 -15.973 -36.875 1.00 88.75 134 PHE A CA 1
ATOM 1114 C C . PHE A 1 134 ? 27.650 -16.290 -35.409 1.00 88.75 134 PHE A C 1
ATOM 1116 O O . PHE A 1 134 ? 27.269 -15.394 -34.652 1.00 88.75 134 PHE A O 1
ATOM 1123 N N . ASP A 1 135 ? 27.818 -17.543 -34.981 1.00 79.50 135 ASP A N 1
ATOM 1124 C CA . ASP A 1 135 ? 27.544 -17.952 -33.604 1.00 79.50 135 ASP A CA 1
ATOM 1125 C C . ASP A 1 135 ? 28.513 -17.265 -32.619 1.00 79.50 135 ASP A C 1
ATOM 1127 O O . ASP A 1 135 ? 28.075 -16.766 -31.577 1.00 79.50 135 ASP A O 1
ATOM 1131 N N . ARG A 1 136 ? 29.805 -17.153 -32.965 1.00 85.25 136 ARG A N 1
ATOM 1132 C CA . ARG A 1 136 ? 30.821 -16.439 -32.168 1.00 85.25 136 ARG A CA 1
ATOM 1133 C C . ARG A 1 136 ? 30.482 -14.956 -32.007 1.00 85.25 136 ARG A C 1
ATOM 1135 O O . ARG A 1 136 ? 30.412 -14.472 -30.873 1.00 85.25 136 ARG A O 1
ATOM 1142 N N . GLU A 1 137 ? 30.218 -14.256 -33.107 1.00 85.81 137 GLU A N 1
ATOM 1143 C CA . GLU A 1 137 ? 29.879 -12.827 -33.090 1.00 85.81 137 GLU A CA 1
ATOM 1144 C C . GLU A 1 137 ? 28.532 -12.566 -32.415 1.00 85.81 137 GLU A C 1
ATOM 1146 O O . GLU A 1 137 ? 28.367 -11.596 -31.672 1.00 85.81 137 GLU A O 1
ATOM 1151 N N . THR A 1 138 ? 27.579 -13.491 -32.547 1.00 82.06 138 THR A N 1
ATOM 1152 C CA . THR A 1 138 ? 26.316 -13.433 -31.806 1.00 82.06 138 THR A CA 1
ATOM 1153 C C . THR A 1 138 ? 26.562 -13.472 -30.298 1.00 82.06 138 THR A C 1
ATOM 1155 O O . THR A 1 138 ? 25.959 -12.695 -29.552 1.00 82.06 138 THR A O 1
ATOM 1158 N N . GLN A 1 139 ? 27.446 -14.353 -29.817 1.00 76.38 139 GLN A N 1
ATOM 1159 C CA . GLN A 1 139 ? 27.800 -14.398 -28.394 1.00 76.38 139 GLN A CA 1
ATOM 1160 C C . GLN A 1 139 ? 28.597 -13.165 -27.954 1.00 76.38 139 GLN A C 1
ATOM 1162 O O . GLN A 1 139 ? 28.409 -12.691 -26.832 1.00 76.38 139 GLN A O 1
ATOM 1167 N N . ARG A 1 140 ? 29.462 -12.612 -28.813 1.00 79.94 140 ARG A N 1
ATOM 1168 C CA . ARG A 1 140 ? 30.194 -11.364 -28.536 1.00 79.94 140 ARG A CA 1
ATOM 1169 C C . ARG A 1 140 ? 29.237 -10.181 -28.381 1.00 79.94 140 ARG A C 1
ATOM 1171 O O . ARG A 1 140 ? 29.291 -9.501 -27.358 1.00 79.94 140 ARG A O 1
ATOM 1178 N N . SER A 1 141 ? 28.304 -10.006 -29.317 1.00 79.50 141 SER A N 1
ATOM 1179 C CA . SER A 1 141 ? 27.292 -8.943 -29.273 1.00 79.50 141 SER A CA 1
ATOM 1180 C C . SER A 1 141 ? 26.377 -9.063 -28.049 1.00 79.50 141 SER A C 1
ATOM 1182 O O . SER A 1 141 ? 26.161 -8.085 -27.336 1.00 79.50 141 SER A O 1
ATOM 1184 N N . LYS A 1 142 ? 25.910 -10.279 -27.718 1.00 76.88 142 LYS A N 1
ATOM 1185 C CA . LYS A 1 142 ? 25.141 -10.528 -26.484 1.00 76.88 142 LYS A CA 1
ATOM 1186 C C . LYS A 1 142 ? 25.920 -10.146 -25.226 1.00 76.88 142 LYS A C 1
ATOM 1188 O O . LYS A 1 142 ? 25.358 -9.486 -24.358 1.00 76.88 142 LYS A O 1
ATOM 1193 N N . ARG A 1 143 ? 27.190 -10.557 -25.117 1.00 75.25 143 ARG A N 1
ATOM 1194 C CA . ARG A 1 143 ? 28.040 -10.241 -23.956 1.00 75.25 143 ARG A CA 1
ATOM 1195 C C . ARG A 1 143 ? 28.279 -8.741 -23.819 1.00 75.25 143 ARG A C 1
ATOM 1197 O O . ARG A 1 143 ? 28.155 -8.227 -22.714 1.00 75.25 143 ARG A O 1
ATOM 1204 N N . ARG A 1 144 ? 28.574 -8.050 -24.925 1.00 79.44 144 ARG A N 1
ATOM 1205 C CA . ARG A 1 144 ? 28.753 -6.592 -24.947 1.00 79.44 144 ARG A CA 1
ATOM 1206 C C . ARG A 1 144 ? 27.478 -5.875 -24.515 1.00 79.44 144 ARG A C 1
ATOM 1208 O O . ARG A 1 144 ? 27.516 -5.124 -23.554 1.00 79.44 144 ARG A O 1
ATOM 1215 N N . TYR A 1 145 ? 26.348 -6.200 -25.142 1.00 80.25 145 TYR A N 1
ATOM 1216 C CA . TYR A 1 145 ? 25.058 -5.611 -24.795 1.00 80.25 145 TYR A CA 1
ATOM 1217 C C . TYR A 1 145 ? 24.741 -5.761 -23.304 1.00 80.25 145 TYR A C 1
ATOM 1219 O O . TYR A 1 145 ? 24.408 -4.778 -22.650 1.00 80.25 145 TYR A O 1
ATOM 1227 N N . TRP A 1 146 ? 24.869 -6.971 -22.747 1.00 74.56 146 TRP A N 1
ATOM 1228 C CA . TRP A 1 146 ? 24.596 -7.176 -21.325 1.00 74.56 146 TRP A CA 1
ATOM 1229 C C . TRP A 1 146 ? 25.586 -6.437 -20.432 1.00 74.56 146 TRP A C 1
ATOM 1231 O O . TRP A 1 146 ? 25.142 -5.818 -19.476 1.00 74.56 146 TRP A O 1
ATOM 1241 N N . ARG A 1 147 ? 26.883 -6.416 -20.760 1.00 76.38 147 ARG A N 1
ATOM 1242 C CA . ARG A 1 147 ? 27.874 -5.625 -20.015 1.00 76.38 147 ARG A CA 1
ATOM 1243 C C . ARG A 1 147 ? 27.501 -4.144 -19.985 1.00 76.38 147 ARG A C 1
ATOM 1245 O O . ARG A 1 147 ? 27.475 -3.557 -18.911 1.00 76.38 147 ARG A O 1
ATOM 1252 N N . ASP A 1 148 ? 27.139 -3.578 -21.131 1.00 80.88 148 ASP A N 1
ATOM 1253 C CA . ASP A 1 148 ? 26.738 -2.175 -21.234 1.00 80.88 148 ASP A CA 1
ATOM 1254 C C . ASP A 1 148 ? 25.461 -1.913 -20.416 1.00 80.88 148 ASP A C 1
ATOM 1256 O O . ASP A 1 148 ? 25.373 -0.919 -19.698 1.00 80.88 148 ASP A O 1
ATOM 1260 N N . GLN A 1 149 ? 24.491 -2.841 -20.441 1.00 78.44 149 GLN A N 1
ATOM 1261 C CA . GLN A 1 149 ? 23.303 -2.755 -19.583 1.00 78.44 149 GLN A CA 1
ATOM 1262 C C . GLN A 1 149 ? 23.645 -2.830 -18.090 1.00 78.44 149 GLN A C 1
ATOM 1264 O O . GLN A 1 149 ? 23.026 -2.111 -17.310 1.00 78.44 149 GLN A O 1
ATOM 1269 N N . LEU A 1 150 ? 24.587 -3.682 -17.679 1.00 77.62 150 LEU A N 1
ATOM 1270 C CA . LEU A 1 150 ? 24.999 -3.801 -16.278 1.00 77.62 150 LEU A CA 1
ATOM 1271 C C . LEU A 1 150 ? 25.731 -2.547 -15.799 1.00 77.62 150 LEU A C 1
ATOM 1273 O O . LEU A 1 150 ? 25.377 -2.036 -14.744 1.00 77.62 150 LEU A O 1
ATOM 1277 N N . ASN A 1 151 ? 26.663 -2.014 -16.593 1.00 79.81 151 ASN A N 1
ATOM 1278 C CA . ASN A 1 151 ? 27.367 -0.765 -16.285 1.00 79.81 151 ASN A CA 1
ATOM 1279 C C . ASN A 1 151 ? 26.388 0.405 -16.139 1.00 79.81 151 ASN A C 1
ATOM 1281 O O . ASN A 1 151 ? 26.512 1.236 -15.245 1.00 79.81 151 ASN A O 1
ATOM 1285 N N . GLU A 1 152 ? 25.374 0.464 -17.001 1.00 81.00 152 GLU A N 1
ATOM 1286 C CA . GLU A 1 152 ? 24.339 1.485 -16.899 1.00 81.00 152 GLU A CA 1
ATOM 1287 C C . GLU A 1 152 ? 23.481 1.311 -15.637 1.00 81.00 152 GLU A C 1
ATOM 1289 O O . GLU A 1 152 ? 23.154 2.298 -14.987 1.00 81.00 152 GLU A O 1
ATOM 1294 N N . ILE A 1 153 ? 23.121 0.078 -15.264 1.00 79.06 153 ILE A N 1
ATOM 1295 C CA . ILE A 1 153 ? 22.370 -0.197 -14.027 1.00 79.06 153 ILE A CA 1
ATOM 1296 C C . ILE A 1 153 ? 23.176 0.218 -12.796 1.00 79.06 153 ILE A C 1
ATOM 1298 O O . ILE A 1 153 ? 22.607 0.848 -11.907 1.00 79.06 153 ILE A O 1
ATOM 1302 N N . ASP A 1 154 ? 24.469 -0.092 -12.777 1.00 77.81 154 ASP A N 1
ATOM 1303 C CA . ASP A 1 154 ? 25.388 0.240 -11.686 1.00 77.81 154 ASP A CA 1
ATOM 1304 C C . ASP A 1 154 ? 25.536 1.766 -11.535 1.00 77.81 154 ASP A C 1
ATOM 1306 O O . ASP A 1 154 ? 25.326 2.336 -10.464 1.00 77.81 154 ASP A O 1
ATOM 1310 N N . ASN A 1 155 ? 25.725 2.471 -12.655 1.00 80.50 155 ASN A N 1
ATOM 1311 C CA . ASN A 1 155 ? 25.740 3.935 -12.680 1.00 80.50 155 ASN A CA 1
ATOM 1312 C C . ASN A 1 155 ? 24.399 4.542 -12.235 1.00 80.50 155 ASN A C 1
ATOM 1314 O O . ASN A 1 155 ? 24.365 5.531 -11.501 1.00 80.50 155 ASN A O 1
ATOM 1318 N N . LEU A 1 156 ? 23.267 3.974 -12.663 1.00 79.81 156 LEU A N 1
ATOM 1319 C CA . LEU A 1 156 ? 21.937 4.447 -12.261 1.00 79.81 156 LEU A CA 1
ATOM 1320 C C . LEU A 1 156 ? 21.651 4.183 -10.781 1.00 79.81 156 LEU A C 1
ATOM 1322 O O . LEU A 1 156 ? 20.874 4.921 -10.171 1.00 79.81 156 LEU A O 1
ATOM 1326 N N . GLU A 1 157 ? 22.250 3.148 -10.196 1.00 73.38 157 GLU A N 1
ATOM 1327 C CA . GLU A 1 157 ? 22.063 2.806 -8.793 1.00 73.38 157 GLU A CA 1
ATOM 1328 C C . GLU A 1 157 ? 22.496 3.947 -7.866 1.00 73.38 157 GLU A C 1
ATOM 1330 O O . GLU A 1 157 ? 21.769 4.254 -6.909 1.00 73.38 157 GLU A O 1
ATOM 1335 N N . SER A 1 158 ? 23.635 4.566 -8.187 1.00 71.88 158 SER A N 1
ATOM 1336 C CA . SER A 1 158 ? 24.254 5.666 -7.445 1.00 71.88 158 SER A CA 1
ATOM 1337 C C . SER A 1 158 ? 23.713 7.043 -7.847 1.00 71.88 158 SER A C 1
ATOM 1339 O O . SER A 1 158 ? 23.576 7.914 -6.990 1.00 71.88 158 SER A O 1
ATOM 1341 N N . THR A 1 159 ? 23.337 7.240 -9.116 1.00 75.81 159 THR A N 1
ATOM 1342 C CA . THR A 1 159 ? 22.949 8.563 -9.646 1.00 75.81 159 THR A CA 1
ATOM 1343 C C . THR A 1 159 ? 21.439 8.818 -9.705 1.00 75.81 159 THR A C 1
ATOM 1345 O O . THR A 1 159 ? 20.999 9.941 -9.457 1.00 75.81 159 THR A O 1
ATOM 1348 N N . ASN A 1 160 ? 20.609 7.818 -10.040 1.00 77.50 160 ASN A N 1
ATOM 1349 C CA . ASN A 1 160 ? 19.170 8.014 -10.267 1.00 77.50 160 ASN A CA 1
ATOM 1350 C C . ASN A 1 160 ? 18.328 6.759 -9.970 1.00 77.50 160 ASN A C 1
ATOM 1352 O O . ASN A 1 160 ? 18.004 5.951 -10.848 1.00 77.50 160 ASN A O 1
ATOM 1356 N N . GLN A 1 161 ? 17.849 6.664 -8.726 1.00 74.56 161 GLN A N 1
ATOM 1357 C CA . GLN A 1 161 ? 17.036 5.534 -8.262 1.00 74.56 161 GLN A CA 1
ATOM 1358 C C . GLN A 1 161 ? 15.732 5.333 -9.057 1.00 74.56 161 GLN A C 1
ATOM 1360 O O . GLN A 1 161 ? 15.265 4.204 -9.207 1.00 74.56 161 GLN A O 1
ATOM 1365 N N . THR A 1 162 ? 15.121 6.402 -9.576 1.00 73.62 162 THR A N 1
ATOM 1366 C CA . THR A 1 162 ? 13.840 6.299 -10.294 1.00 73.62 162 THR A CA 1
ATOM 1367 C C . THR A 1 162 ? 14.019 5.624 -11.651 1.00 73.62 162 THR A C 1
ATOM 1369 O O . THR A 1 162 ? 13.230 4.750 -12.021 1.00 73.62 162 THR A O 1
ATOM 1372 N N . GLU A 1 163 ? 15.048 6.014 -12.402 1.00 73.31 163 GLU A N 1
ATOM 1373 C CA . GLU A 1 163 ? 15.362 5.383 -13.687 1.00 73.31 163 GLU A CA 1
ATOM 1374 C C . GLU A 1 163 ? 15.927 3.965 -13.500 1.00 73.31 163 GLU A C 1
ATOM 1376 O O . GLU A 1 163 ? 15.535 3.072 -14.256 1.00 73.31 163 GLU A O 1
ATOM 1381 N N . PHE A 1 164 ? 16.693 3.704 -12.429 1.00 78.19 164 PHE A N 1
ATOM 1382 C CA . PHE A 1 164 ? 17.086 2.343 -12.027 1.00 78.19 164 PHE A CA 1
ATOM 1383 C C . PHE A 1 164 ? 15.867 1.407 -11.935 1.00 78.19 164 PHE A C 1
ATOM 1385 O O . PHE A 1 164 ? 15.800 0.380 -12.618 1.00 78.19 164 PHE A O 1
ATOM 1392 N N . TRP A 1 165 ? 14.840 1.785 -11.162 1.00 76.19 165 TRP A N 1
ATOM 1393 C CA . TRP A 1 165 ? 13.642 0.955 -10.991 1.00 76.19 165 TRP A CA 1
ATOM 1394 C C . TRP A 1 165 ? 12.833 0.786 -12.278 1.00 76.19 165 TRP A C 1
ATOM 1396 O O . TRP A 1 165 ? 12.296 -0.298 -12.527 1.00 76.19 165 TRP A O 1
ATOM 1406 N N . LYS A 1 166 ? 12.765 1.818 -13.130 1.00 74.06 166 LYS A N 1
ATOM 1407 C CA . LYS A 1 166 ? 12.115 1.712 -14.446 1.00 74.06 166 LYS A CA 1
ATOM 1408 C C . LYS A 1 166 ? 12.840 0.718 -15.344 1.00 74.06 166 LYS A C 1
ATOM 1410 O O . LYS A 1 166 ? 12.186 -0.112 -15.975 1.00 74.06 166 LYS A O 1
ATOM 1415 N N . LYS A 1 167 ? 14.170 0.776 -15.389 1.00 73.12 167 LYS A N 1
ATOM 1416 C CA . LYS A 1 167 ? 14.997 -0.114 -16.208 1.00 73.12 167 LYS A CA 1
ATOM 1417 C C . LYS A 1 167 ? 14.880 -1.565 -15.748 1.00 73.12 167 LYS A C 1
ATOM 1419 O O . LYS A 1 167 ? 14.516 -2.433 -16.540 1.00 73.12 167 LYS A O 1
ATOM 1424 N N . ILE A 1 168 ? 15.036 -1.803 -14.448 1.00 73.00 168 ILE A N 1
ATOM 1425 C CA . ILE A 1 168 ? 14.799 -3.102 -13.805 1.00 73.00 168 ILE A CA 1
ATOM 1426 C C . ILE A 1 168 ? 13.367 -3.614 -14.043 1.00 73.00 168 ILE A C 1
ATOM 1428 O O . ILE A 1 168 ? 13.135 -4.822 -14.127 1.00 73.00 168 ILE A O 1
ATOM 1432 N N . GLY A 1 169 ? 12.377 -2.720 -14.104 1.00 64.62 169 GLY A N 1
ATOM 1433 C CA . GLY A 1 169 ? 10.977 -3.052 -14.373 1.00 64.62 169 GLY A CA 1
ATOM 1434 C C . GLY A 1 169 ? 10.704 -3.504 -15.811 1.00 64.62 169 GLY A C 1
ATOM 1435 O O . GLY A 1 169 ? 9.807 -4.315 -16.021 1.00 64.62 169 GLY A O 1
ATOM 1436 N N . ARG A 1 170 ? 11.478 -3.013 -16.786 1.00 65.56 170 ARG A N 1
ATOM 1437 C CA . ARG A 1 170 ? 11.297 -3.297 -18.221 1.00 65.56 170 ARG A CA 1
ATOM 1438 C C . ARG A 1 170 ? 11.914 -4.621 -18.674 1.00 65.56 170 ARG A C 1
ATOM 1440 O O . ARG A 1 170 ? 11.464 -5.186 -19.664 1.00 65.56 170 ARG A O 1
ATOM 1447 N N . VAL A 1 171 ? 12.932 -5.117 -17.976 1.00 59.19 171 VAL A N 1
ATOM 1448 C CA . VAL A 1 171 ? 13.681 -6.321 -18.370 1.00 59.19 171 VAL A CA 1
ATOM 1449 C C . VAL A 1 171 ? 13.148 -7.563 -17.652 1.00 59.19 171 VAL A C 1
ATOM 1451 O O . VAL A 1 171 ? 12.852 -7.537 -16.459 1.00 59.19 171 VAL A O 1
ATOM 1454 N N . GLY A 1 172 ? 13.001 -8.668 -18.388 1.00 46.69 172 GLY A N 1
ATOM 1455 C CA . GLY A 1 172 ? 12.499 -9.946 -17.861 1.00 46.69 172 GLY A CA 1
ATOM 1456 C C . GLY A 1 172 ? 10.976 -10.044 -17.741 1.00 46.69 172 GLY A C 1
ATOM 1457 O O . GLY A 1 172 ? 10.434 -11.141 -17.606 1.00 46.69 172 GLY A O 1
ATOM 1458 N N . VAL A 1 173 ? 10.264 -8.925 -17.875 1.00 43.25 173 VAL A N 1
ATOM 1459 C CA . VAL A 1 173 ? 8.842 -8.940 -18.210 1.00 43.25 173 VAL A CA 1
ATOM 1460 C C . VAL A 1 173 ? 8.779 -9.176 -19.713 1.00 43.25 173 VAL A C 1
ATOM 1462 O O . VAL A 1 173 ? 8.970 -8.249 -20.494 1.00 43.25 173 VAL A O 1
ATOM 1465 N N . GLY A 1 174 ? 8.569 -10.425 -20.143 1.00 40.41 174 GLY A N 1
ATOM 1466 C CA . GLY A 1 174 ? 8.095 -10.650 -21.509 1.00 40.41 174 GLY A CA 1
ATOM 1467 C C . GLY A 1 174 ? 6.913 -9.710 -21.738 1.00 40.41 174 GLY A C 1
ATOM 1468 O O . GLY A 1 174 ? 6.014 -9.726 -20.897 1.00 40.41 174 GLY A O 1
ATOM 1469 N N . GLU A 1 175 ? 7.017 -8.854 -22.766 1.00 39.50 175 GLU A N 1
ATOM 1470 C CA . GLU A 1 175 ? 6.066 -7.809 -23.189 1.00 39.50 175 GLU A CA 1
ATOM 1471 C C . GLU A 1 175 ? 4.812 -7.753 -22.320 1.00 39.50 175 GLU A C 1
ATOM 1473 O O . GLU A 1 175 ? 3.987 -8.655 -22.436 1.00 39.50 175 GLU A O 1
ATOM 1478 N N . GLU A 1 176 ? 4.707 -6.744 -21.442 1.00 41.41 176 GLU A N 1
ATOM 1479 C CA . GLU A 1 176 ? 3.519 -6.408 -20.642 1.00 41.41 176 GLU A CA 1
ATOM 1480 C C . GLU A 1 176 ? 2.402 -7.462 -20.702 1.00 41.41 176 GLU A C 1
ATOM 1482 O O . GLU A 1 176 ? 1.372 -7.282 -21.352 1.00 41.41 176 GLU A O 1
ATOM 1487 N N . ARG A 1 177 ? 2.573 -8.586 -19.996 1.00 43.09 177 ARG A N 1
ATOM 1488 C CA . ARG A 1 177 ? 1.444 -9.466 -19.686 1.00 43.09 177 ARG A CA 1
ATOM 1489 C C . ARG A 1 177 ? 0.551 -8.758 -18.664 1.00 43.09 177 ARG A C 1
ATOM 1491 O O . ARG A 1 177 ? 0.358 -9.252 -17.555 1.00 43.09 177 ARG A O 1
ATOM 1498 N N . ARG A 1 178 ? -0.083 -7.640 -19.036 1.00 48.78 178 ARG A N 1
ATOM 1499 C CA . ARG A 1 178 ? -1.487 -7.493 -18.653 1.00 48.78 178 ARG A CA 1
ATOM 1500 C C . ARG A 1 178 ? -2.142 -8.691 -19.315 1.00 48.78 178 ARG A C 1
ATOM 1502 O O . ARG A 1 178 ? -2.267 -8.715 -20.535 1.00 48.78 178 ARG A O 1
ATOM 1509 N N . LYS A 1 179 ? -2.391 -9.756 -18.544 1.00 54.25 179 LYS A N 1
ATOM 1510 C CA . LYS A 1 179 ? -3.144 -10.906 -19.046 1.00 54.25 179 LYS A CA 1
ATOM 1511 C C . LYS A 1 179 ? -4.407 -10.308 -19.655 1.00 54.25 179 LYS A C 1
ATOM 1513 O O . LYS A 1 179 ? -5.186 -9.708 -18.917 1.00 54.25 179 LYS A O 1
ATOM 1518 N N . ALA A 1 180 ? -4.522 -10.365 -20.981 1.00 66.56 180 ALA A N 1
ATOM 1519 C CA . ALA A 1 180 ? -5.717 -9.903 -21.659 1.00 66.56 180 ALA A CA 1
ATOM 1520 C C . ALA A 1 180 ? -6.904 -10.589 -20.982 1.00 66.56 180 ALA A C 1
ATOM 1522 O O . ALA A 1 180 ? -6.809 -11.770 -20.624 1.00 66.56 180 ALA A O 1
ATOM 1523 N N . ILE A 1 181 ? -7.971 -9.834 -20.738 1.00 79.31 181 ILE A N 1
ATOM 1524 C CA . ILE A 1 181 ? -9.194 -10.420 -20.202 1.00 79.31 181 ILE A CA 1
ATOM 1525 C C . ILE A 1 181 ? -9.624 -11.474 -21.228 1.00 79.31 181 ILE A C 1
ATOM 1527 O O . ILE A 1 181 ? -9.636 -11.154 -22.421 1.00 79.31 181 ILE A O 1
ATOM 1531 N N . PRO A 1 182 ? -9.883 -12.734 -20.838 1.00 80.44 182 PRO A N 1
ATOM 1532 C CA . PRO A 1 182 ? -10.345 -13.725 -21.797 1.00 80.44 182 PRO A CA 1
ATOM 1533 C C . PRO A 1 182 ? -11.569 -13.187 -22.539 1.00 80.44 182 PRO A C 1
ATOM 1535 O O . PRO A 1 182 ? -12.492 -12.679 -21.907 1.00 80.44 182 PRO A O 1
ATOM 1538 N N . MET A 1 183 ? -11.596 -13.307 -23.869 1.00 85.25 183 MET A N 1
ATOM 1539 C CA . MET A 1 183 ? -12.806 -13.042 -24.662 1.00 85.25 183 MET A CA 1
ATOM 1540 C C . MET A 1 183 ? -13.767 -14.231 -24.532 1.00 85.25 183 MET A C 1
ATOM 1542 O O . MET A 1 183 ? -14.095 -14.914 -25.495 1.00 85.25 183 MET A O 1
ATOM 1546 N N . SER A 1 184 ? -14.104 -14.547 -23.286 1.00 86.62 184 SER A N 1
ATOM 1547 C CA . SER A 1 184 ? -15.061 -15.565 -22.887 1.00 86.62 184 SER A CA 1
ATOM 1548 C C . SER A 1 184 ? -15.606 -15.185 -21.518 1.00 86.62 184 SER A C 1
ATOM 1550 O O . SER A 1 184 ? -14.801 -14.935 -20.613 1.00 86.62 184 SER A O 1
ATOM 1552 N N . VAL A 1 185 ? -16.922 -15.178 -21.350 1.00 89.19 185 VAL A N 1
ATOM 1553 C CA . VAL A 1 185 ? -17.587 -14.791 -20.100 1.00 89.19 185 VAL A CA 1
ATOM 1554 C C . VAL A 1 185 ? -18.527 -15.898 -19.639 1.00 89.19 185 VAL A C 1
ATOM 1556 O O . VAL A 1 185 ? -19.093 -16.611 -20.468 1.00 89.19 185 VAL A O 1
ATOM 1559 N N . GLN A 1 186 ? -18.667 -16.060 -18.327 1.00 89.31 186 GLN A N 1
ATOM 1560 C CA . GLN A 1 186 ? -19.711 -16.898 -17.748 1.00 89.31 186 GLN A CA 1
ATOM 1561 C C . GLN A 1 186 ? -21.017 -16.097 -17.680 1.00 89.31 186 GLN A C 1
ATOM 1563 O O . GLN A 1 186 ? -21.053 -15.033 -17.065 1.00 89.31 186 GLN A O 1
ATOM 1568 N N . LEU A 1 187 ? -22.061 -16.600 -18.333 1.00 87.31 187 LEU A N 1
ATOM 1569 C CA . LEU A 1 187 ? -23.406 -16.033 -18.310 1.00 87.31 187 LEU A CA 1
ATOM 1570 C C . LEU A 1 187 ? -24.144 -16.437 -17.017 1.00 87.31 187 LEU A C 1
ATOM 1572 O O . LEU A 1 187 ? -23.730 -17.388 -16.344 1.00 87.31 187 LEU A O 1
ATOM 1576 N N . PRO A 1 188 ? -25.225 -15.729 -16.631 1.00 83.00 188 PRO A N 1
ATOM 1577 C CA . PRO A 1 188 ? -25.963 -16.023 -15.398 1.00 83.00 188 PRO A CA 1
ATOM 1578 C C . PRO A 1 188 ? -26.569 -17.435 -15.322 1.00 83.00 188 PRO A C 1
ATOM 1580 O O . PRO A 1 188 ? -26.760 -17.939 -14.220 1.00 83.00 188 PRO A O 1
ATOM 1583 N N . ASP A 1 189 ? -26.816 -18.093 -16.455 1.00 84.81 189 ASP A N 1
ATOM 1584 C CA . ASP A 1 189 ? -27.260 -19.495 -16.535 1.00 84.81 189 ASP A CA 1
ATOM 1585 C C . ASP A 1 189 ? -26.121 -20.520 -16.329 1.00 84.81 189 ASP A C 1
ATOM 1587 O O . ASP A 1 189 ? -26.344 -21.728 -16.353 1.00 84.81 189 ASP A O 1
ATOM 1591 N N . GLY A 1 190 ? -24.886 -20.049 -16.133 1.00 82.44 190 GLY A N 1
ATOM 1592 C CA . GLY A 1 190 ? -23.690 -20.873 -15.981 1.00 82.44 190 GLY A CA 1
ATOM 1593 C C . GLY A 1 190 ? -23.020 -21.273 -17.299 1.00 82.44 190 GLY A C 1
ATOM 1594 O O . GLY A 1 190 ? -21.919 -21.831 -17.261 1.00 82.44 190 GLY A O 1
ATOM 1595 N N . SER A 1 191 ? -23.621 -20.962 -18.450 1.00 88.06 191 SER A N 1
ATOM 1596 C CA . SER A 1 191 ? -23.024 -21.210 -19.761 1.00 88.06 191 SER A CA 1
ATOM 1597 C C . SER A 1 191 ? -21.857 -20.252 -20.036 1.00 88.06 191 SER A C 1
ATOM 1599 O O . SER A 1 191 ? -21.682 -19.224 -19.376 1.00 88.06 191 SER A O 1
ATOM 1601 N N . ILE A 1 192 ? -20.999 -20.605 -20.995 1.00 90.62 192 ILE A N 1
ATOM 1602 C CA . ILE A 1 192 ? -19.843 -19.784 -21.372 1.00 90.62 192 ILE A CA 1
ATOM 1603 C C . ILE A 1 192 ? -20.072 -19.252 -22.778 1.00 90.62 192 ILE A C 1
ATOM 1605 O O . ILE A 1 192 ? -20.125 -20.027 -23.732 1.00 90.62 192 ILE A O 1
ATOM 1609 N N . SER A 1 193 ? -20.136 -17.930 -22.907 1.00 87.69 193 SER A N 1
ATOM 1610 C CA . SER A 1 193 ? -20.184 -17.274 -24.210 1.00 87.69 193 SER A CA 1
ATOM 1611 C C . SER A 1 193 ? -18.797 -16.815 -24.641 1.00 87.69 193 SER A C 1
ATOM 1613 O O . SER A 1 193 ? -18.001 -16.336 -23.831 1.00 87.69 193 SER A O 1
ATOM 1615 N N . HIS A 1 194 ? -18.521 -16.962 -25.934 1.00 89.00 194 HIS A N 1
ATOM 1616 C CA . HIS A 1 194 ? -17.324 -16.467 -26.618 1.00 89.00 194 HIS A CA 1
ATOM 1617 C C . HIS A 1 194 ? -17.635 -15.315 -27.579 1.00 89.00 194 HIS A C 1
ATOM 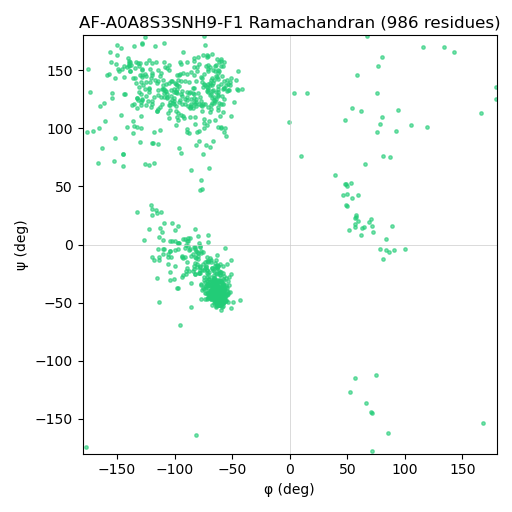1619 O O . HIS A 1 194 ? -16.718 -14.753 -28.179 1.00 89.00 194 HIS A O 1
ATOM 1625 N N . ASP A 1 195 ? -18.917 -14.981 -27.734 1.00 89.00 195 ASP A N 1
ATOM 1626 C CA . ASP A 1 195 ? -19.343 -13.889 -28.589 1.00 89.00 195 ASP A CA 1
ATOM 1627 C C . ASP A 1 195 ? -18.927 -12.538 -27.993 1.00 89.00 195 ASP A C 1
ATOM 1629 O O . ASP A 1 195 ? -18.993 -12.312 -26.782 1.00 89.00 195 ASP A O 1
ATOM 1633 N N . ARG A 1 196 ? -18.463 -11.635 -28.855 1.00 87.50 196 ARG A N 1
ATOM 1634 C CA . ARG A 1 196 ? -17.892 -10.354 -28.436 1.00 87.50 196 ARG A CA 1
ATOM 1635 C C . ARG A 1 196 ? -18.934 -9.470 -27.756 1.00 87.50 196 ARG A C 1
ATOM 1637 O O . ARG A 1 196 ? -18.623 -8.877 -26.720 1.00 87.50 196 ARG A O 1
ATOM 1644 N N . ASP A 1 197 ? -20.129 -9.386 -28.324 1.00 88.50 197 ASP A N 1
ATOM 1645 C CA . ASP A 1 197 ? -21.179 -8.499 -27.833 1.00 88.50 197 ASP A CA 1
ATOM 1646 C C . ASP A 1 197 ? -21.809 -9.082 -26.569 1.00 88.50 197 ASP A C 1
ATOM 1648 O O . ASP A 1 197 ? -21.995 -8.364 -25.587 1.00 88.50 197 ASP A O 1
ATOM 1652 N N . ALA A 1 198 ? -22.001 -10.403 -26.519 1.00 88.00 198 ALA A N 1
ATOM 1653 C CA . ALA A 1 198 ? -22.398 -11.108 -25.303 1.00 88.00 198 ALA A CA 1
ATOM 1654 C C . ALA A 1 198 ? -21.404 -10.888 -24.149 1.00 88.00 198 ALA A C 1
ATOM 1656 O O . ALA A 1 198 ? -21.821 -10.640 -23.017 1.00 88.00 198 ALA A O 1
ATOM 1657 N N . VAL A 1 199 ? -20.092 -10.921 -24.424 1.00 88.94 199 VAL A N 1
ATOM 1658 C CA . VAL A 1 199 ? -19.061 -10.603 -23.425 1.00 88.94 199 VAL A CA 1
ATOM 1659 C C . VAL A 1 199 ? -19.242 -9.173 -22.920 1.00 88.94 199 VAL A C 1
ATOM 1661 O O . VAL A 1 199 ? -19.415 -8.976 -21.719 1.00 88.94 199 VAL A O 1
ATOM 1664 N N . LEU A 1 200 ? -19.238 -8.169 -23.801 1.00 91.19 200 LEU A N 1
ATOM 1665 C CA . LEU A 1 200 ? -19.360 -6.762 -23.396 1.00 91.19 200 LEU A CA 1
ATOM 1666 C C . LEU A 1 200 ? -20.661 -6.480 -22.623 1.00 91.19 200 LEU A C 1
ATOM 1668 O O . LEU A 1 200 ? -20.626 -5.791 -21.600 1.00 91.19 200 LEU A O 1
ATOM 1672 N N . ASN A 1 201 ? -21.778 -7.062 -23.060 1.00 92.69 201 ASN A N 1
ATOM 1673 C CA . ASN A 1 201 ? -23.076 -6.922 -22.406 1.00 92.69 201 ASN A CA 1
ATOM 1674 C C . ASN A 1 201 ? -23.097 -7.552 -21.014 1.00 92.69 201 ASN A C 1
ATOM 1676 O O . ASN A 1 201 ? -23.618 -6.940 -20.084 1.00 92.69 201 ASN A O 1
ATOM 1680 N N . GLU A 1 202 ? -22.484 -8.721 -20.826 1.00 92.44 202 GLU A N 1
ATOM 1681 C CA . GLU A 1 202 ? -22.403 -9.346 -19.505 1.00 92.44 202 GLU A CA 1
ATOM 1682 C C . GLU A 1 202 ? -21.514 -8.542 -18.548 1.00 92.44 202 GLU A C 1
ATOM 1684 O O . GLU A 1 202 ? -21.879 -8.335 -17.391 1.00 92.44 202 GLU A O 1
ATOM 1689 N N . TRP A 1 203 ? -20.387 -8.000 -19.028 1.00 92.94 203 TRP A N 1
ATOM 1690 C CA . TRP A 1 203 ? -19.555 -7.086 -18.235 1.00 92.94 203 TRP A CA 1
ATOM 1691 C C . TRP A 1 203 ? -20.336 -5.838 -17.799 1.00 92.94 203 TRP A C 1
ATOM 1693 O O . TRP A 1 203 ? -20.276 -5.466 -16.623 1.00 92.94 203 TRP A O 1
ATOM 1703 N N . LYS A 1 204 ? -21.102 -5.220 -18.710 1.00 93.75 204 LYS A N 1
ATOM 1704 C CA . LYS A 1 204 ? -22.007 -4.100 -18.400 1.00 93.75 204 LYS A CA 1
ATOM 1705 C C . LYS A 1 204 ? -23.048 -4.515 -17.361 1.00 93.75 204 LYS A C 1
ATOM 1707 O O . LYS A 1 204 ? -23.141 -3.873 -16.319 1.00 93.75 204 LYS A O 1
ATOM 1712 N N . ARG A 1 205 ? -23.786 -5.603 -17.604 1.00 91.88 205 ARG A N 1
ATOM 1713 C CA . ARG A 1 205 ? -24.859 -6.111 -16.730 1.00 91.88 205 ARG A CA 1
ATOM 1714 C C . ARG A 1 205 ? -24.355 -6.375 -15.315 1.00 91.88 205 ARG A C 1
ATOM 1716 O O . ARG A 1 205 ? -24.946 -5.900 -14.350 1.00 91.88 205 ARG A O 1
ATOM 1723 N N . SER A 1 206 ? -23.231 -7.075 -15.200 1.00 90.75 206 SER A N 1
ATOM 1724 C CA . SER A 1 206 ? -22.598 -7.435 -13.933 1.00 90.75 206 SER A CA 1
ATOM 1725 C C . SER A 1 206 ? -22.203 -6.212 -13.086 1.00 90.75 206 SER A C 1
ATOM 1727 O O . SER A 1 206 ? -22.457 -6.185 -11.881 1.00 90.75 206 SER A O 1
ATOM 1729 N N . PHE A 1 207 ? -21.590 -5.183 -13.685 1.00 90.38 207 PHE A N 1
ATOM 1730 C CA . PHE A 1 207 ? -21.238 -3.952 -12.960 1.00 90.38 207 PHE A CA 1
ATOM 1731 C C . PHE A 1 207 ? -22.442 -3.031 -12.728 1.00 90.38 207 PHE A C 1
ATOM 1733 O O . PHE A 1 207 ? -22.524 -2.410 -11.672 1.00 90.38 207 PHE A O 1
ATOM 1740 N N . CYS A 1 208 ? -23.387 -2.973 -13.666 1.00 91.25 208 CYS A N 1
ATOM 1741 C CA . CYS A 1 208 ? -24.615 -2.195 -13.528 1.00 91.25 208 CYS A CA 1
ATOM 1742 C C . CYS A 1 208 ? -25.482 -2.721 -12.380 1.00 91.25 208 CYS A C 1
ATOM 1744 O O . CYS A 1 208 ? -25.917 -1.932 -11.553 1.00 91.25 208 CYS A O 1
ATOM 1746 N N . SER A 1 209 ? -25.677 -4.039 -12.285 1.00 89.56 209 SER A N 1
ATOM 1747 C CA . SER A 1 209 ? -26.428 -4.668 -11.189 1.00 89.56 209 SER A CA 1
ATOM 1748 C C . SER A 1 209 ? -25.746 -4.472 -9.833 1.00 89.56 209 SER A C 1
ATOM 1750 O O . SER A 1 209 ? -26.415 -4.245 -8.832 1.00 89.56 209 SER A O 1
ATOM 1752 N N . LEU A 1 210 ? -24.411 -4.505 -9.796 1.00 87.62 210 LEU A N 1
ATOM 1753 C CA . LEU A 1 210 ? -23.654 -4.224 -8.579 1.00 87.62 210 LEU A CA 1
ATOM 1754 C C . LEU A 1 210 ? -23.849 -2.785 -8.080 1.00 87.62 210 LEU A C 1
ATOM 1756 O O . LEU A 1 210 ? -23.903 -2.570 -6.876 1.00 87.62 210 LEU A O 1
ATOM 1760 N N . LEU A 1 211 ? -23.869 -1.822 -9.001 1.00 88.31 211 LEU A N 1
ATOM 1761 C CA . LEU A 1 211 ? -23.851 -0.390 -8.697 1.00 88.31 211 LEU A CA 1
ATOM 1762 C C . LEU A 1 211 ? -25.247 0.260 -8.691 1.00 88.31 211 LEU A C 1
ATOM 1764 O O . LEU A 1 211 ? -25.359 1.472 -8.493 1.00 88.31 211 LEU A O 1
ATOM 1768 N N . ASN A 1 212 ? -26.289 -0.536 -8.935 1.00 88.00 212 ASN A N 1
ATOM 1769 C CA . ASN A 1 212 ? -27.695 -0.135 -8.904 1.00 88.00 212 ASN A CA 1
ATOM 1770 C C . ASN A 1 212 ? -28.553 -1.298 -8.360 1.00 88.00 212 ASN A C 1
ATOM 1772 O O . ASN A 1 212 ? -29.295 -1.925 -9.122 1.00 88.00 212 ASN A O 1
ATOM 1776 N N . PRO A 1 213 ? -28.412 -1.662 -7.072 1.00 82.62 213 PRO A N 1
ATOM 1777 C CA . PRO A 1 213 ? -29.265 -2.667 -6.446 1.00 82.62 213 PRO A CA 1
ATOM 1778 C C . PRO A 1 213 ? -30.728 -2.193 -6.390 1.00 82.62 213 PRO A C 1
ATOM 1780 O O . PRO A 1 213 ? -31.001 -0.989 -6.372 1.00 82.62 213 PRO A O 1
ATOM 1783 N N . GLU A 1 214 ? -31.673 -3.136 -6.356 1.00 71.62 214 GLU A N 1
ATOM 1784 C CA . GLU A 1 214 ? -33.113 -2.843 -6.303 1.00 71.62 214 GLU A CA 1
ATOM 1785 C C . GLU A 1 214 ? -33.472 -1.925 -5.119 1.00 71.62 214 GLU A C 1
ATOM 1787 O O . GLU A 1 214 ? -32.953 -2.081 -4.015 1.00 71.62 214 GLU A O 1
ATOM 1792 N N . GLY A 1 215 ? -34.347 -0.940 -5.355 1.00 67.00 215 GLY A N 1
ATOM 1793 C CA . GLY A 1 215 ? -34.739 0.059 -4.349 1.00 67.00 215 GLY A CA 1
ATOM 1794 C C . GLY A 1 215 ? -33.786 1.256 -4.207 1.00 67.00 215 GLY A C 1
ATOM 1795 O O . GLY A 1 215 ? -34.005 2.109 -3.346 1.00 67.00 215 GLY A O 1
ATOM 1796 N N . SER A 1 216 ? -32.749 1.357 -5.044 1.00 65.25 216 SER A N 1
ATOM 1797 C CA . SER A 1 216 ? -31.893 2.547 -5.118 1.00 65.25 216 SER A CA 1
ATOM 1798 C C . SER A 1 216 ? -32.650 3.722 -5.749 1.00 65.25 216 SER A C 1
ATOM 1800 O O . SER A 1 216 ? -33.054 3.661 -6.909 1.00 65.25 216 SER A O 1
ATOM 1802 N N . ILE A 1 217 ? -32.832 4.807 -4.994 1.00 65.94 217 ILE A N 1
ATOM 1803 C CA . ILE A 1 217 ? -33.431 6.063 -5.472 1.00 65.94 217 ILE A CA 1
ATOM 1804 C C . ILE A 1 217 ? -32.354 7.149 -5.412 1.00 65.94 217 ILE A C 1
ATOM 1806 O O . ILE A 1 217 ? -31.672 7.272 -4.398 1.00 65.94 217 ILE A O 1
ATOM 1810 N N . ASP A 1 218 ? -32.195 7.940 -6.474 1.00 66.75 218 ASP A N 1
ATOM 1811 C CA . ASP A 1 218 ? -31.254 9.074 -6.519 1.00 66.75 218 ASP A CA 1
ATOM 1812 C C . ASP A 1 218 ? -31.909 10.347 -5.947 1.00 66.75 218 ASP A C 1
ATOM 1814 O O . ASP A 1 218 ? -32.148 11.314 -6.665 1.00 66.75 218 ASP A O 1
ATOM 1818 N N . ASN A 1 219 ? -32.254 10.316 -4.654 1.00 74.00 219 ASN A N 1
ATOM 1819 C CA . ASN A 1 219 ? -32.830 11.446 -3.915 1.00 74.00 219 ASN A CA 1
ATOM 1820 C C . ASN A 1 219 ? -31.888 11.845 -2.775 1.00 74.00 219 ASN A C 1
ATOM 1822 O O . ASN A 1 219 ? -32.171 11.607 -1.599 1.00 74.00 219 ASN A O 1
ATOM 1826 N N . LEU A 1 220 ? -30.747 12.429 -3.145 1.00 80.25 220 LEU A N 1
ATOM 1827 C CA . LEU A 1 220 ? -29.748 12.879 -2.179 1.00 80.25 220 LEU A CA 1
ATOM 1828 C C . LEU A 1 220 ? -30.354 13.967 -1.269 1.00 80.25 220 LEU A C 1
ATOM 1830 O O . LEU A 1 220 ? -30.992 14.890 -1.791 1.00 80.25 220 LEU A O 1
ATOM 1834 N N . PRO A 1 221 ? -30.161 13.882 0.064 1.00 83.12 221 PRO A N 1
ATOM 1835 C CA . PRO A 1 221 ? -30.587 14.921 0.992 1.00 83.12 221 PRO A CA 1
ATOM 1836 C C . PRO A 1 221 ? -30.089 16.300 0.553 1.00 83.12 221 PRO A C 1
ATOM 1838 O O . PRO A 1 221 ? -29.001 16.442 -0.004 1.00 83.12 221 PRO A O 1
ATOM 1841 N N . THR A 1 222 ? -30.917 17.317 0.770 1.00 80.31 222 THR A N 1
ATOM 1842 C CA . THR A 1 222 ? -30.521 18.709 0.542 1.00 80.31 222 THR A CA 1
ATOM 1843 C C . THR A 1 222 ? -30.130 19.309 1.876 1.00 80.31 222 THR A C 1
ATOM 1845 O O . THR A 1 222 ? -30.796 19.064 2.880 1.00 80.31 222 THR A O 1
ATOM 1848 N N . ASP A 1 223 ? -29.056 20.088 1.886 1.00 78.25 223 ASP A N 1
ATOM 1849 C CA . ASP A 1 223 ? -28.675 20.835 3.071 1.00 78.25 223 ASP A CA 1
ATOM 1850 C C . ASP A 1 223 ? -29.703 21.943 3.341 1.00 78.25 223 ASP A C 1
ATOM 1852 O O . ASP A 1 223 ? -29.903 22.838 2.518 1.00 78.25 223 ASP A O 1
ATOM 1856 N N . THR A 1 224 ? -30.391 21.850 4.477 1.00 70.00 224 THR A N 1
ATOM 1857 C CA . THR A 1 224 ? -31.357 22.853 4.947 1.00 70.00 224 THR A CA 1
ATOM 1858 C C . THR A 1 224 ? -30.776 23.751 6.038 1.00 70.00 224 THR A C 1
ATOM 1860 O O . THR A 1 224 ? -31.505 24.565 6.604 1.00 70.00 224 THR A O 1
ATOM 1863 N N . SER A 1 225 ? -29.500 23.579 6.394 1.00 65.25 225 SER A N 1
ATOM 1864 C CA . SER A 1 225 ? -28.867 24.353 7.457 1.00 65.25 225 SER A CA 1
ATOM 1865 C C . SER A 1 225 ? -28.576 25.789 7.004 1.00 65.25 225 SER A C 1
ATOM 1867 O O . SER A 1 225 ? -28.137 26.047 5.887 1.00 65.25 225 SER A O 1
ATOM 1869 N N . THR A 1 226 ? -28.844 26.750 7.891 1.00 54.25 226 THR A N 1
ATOM 1870 C CA . THR A 1 226 ? -28.445 28.161 7.731 1.00 54.25 226 THR A CA 1
ATOM 1871 C C . THR A 1 226 ? -27.081 28.448 8.359 1.00 54.25 226 THR A C 1
ATOM 1873 O O . THR A 1 226 ? -26.609 29.583 8.326 1.00 54.25 226 THR A O 1
ATOM 1876 N N . ASP A 1 227 ? -26.479 27.442 8.996 1.00 53.94 227 ASP A N 1
ATOM 1877 C CA . ASP A 1 227 ? -25.172 27.547 9.623 1.00 53.94 227 ASP A CA 1
ATOM 1878 C C . ASP A 1 227 ? -24.100 27.363 8.549 1.00 53.94 227 ASP A C 1
ATOM 1880 O O . ASP A 1 227 ? -23.912 26.278 8.002 1.00 53.94 227 ASP A O 1
ATOM 1884 N N . ASN A 1 228 ? -23.402 28.447 8.219 1.00 51.16 228 ASN A N 1
ATOM 1885 C CA . ASN A 1 228 ? -22.405 28.465 7.153 1.00 51.16 228 ASN A CA 1
ATOM 1886 C C . ASN A 1 228 ? -21.121 27.693 7.492 1.00 51.16 228 ASN A C 1
ATOM 1888 O O . ASN A 1 228 ? -20.167 27.804 6.718 1.00 51.16 228 ASN A O 1
ATOM 1892 N N . GLY A 1 229 ? -21.057 26.945 8.606 1.00 52.88 229 GLY A N 1
ATOM 1893 C CA . GLY A 1 229 ? -19.950 26.040 8.944 1.00 52.88 229 GLY A CA 1
ATOM 1894 C C . GLY A 1 229 ? -18.597 26.647 8.568 1.00 52.88 229 GLY A C 1
ATOM 1895 O O . GLY A 1 229 ? -17.922 26.162 7.656 1.00 52.88 229 GLY A O 1
ATOM 1896 N N . ALA A 1 230 ? -18.286 27.812 9.148 1.00 55.94 230 ALA A N 1
ATOM 1897 C CA . ALA A 1 230 ? -17.344 28.782 8.576 1.00 55.94 230 ALA A CA 1
ATOM 1898 C C . ALA A 1 230 ? -15.926 28.233 8.317 1.00 55.94 230 ALA A C 1
ATOM 1900 O O . ALA A 1 230 ? -15.177 28.802 7.524 1.00 55.94 230 ALA A O 1
ATOM 1901 N N . THR A 1 231 ? -15.547 27.121 8.948 1.00 67.75 231 THR A N 1
ATOM 1902 C CA . THR A 1 231 ? -14.188 26.572 8.909 1.00 67.75 231 THR A CA 1
ATOM 1903 C C . THR A 1 231 ? -13.787 25.947 7.570 1.00 67.75 231 THR A C 1
ATOM 1905 O O . THR A 1 231 ? -12.606 25.991 7.248 1.00 67.75 231 THR A O 1
ATOM 1908 N N . MET A 1 232 ? -14.709 25.418 6.750 1.00 84.69 232 MET A N 1
ATOM 1909 C CA . MET A 1 232 ? -14.361 24.776 5.457 1.00 84.69 232 MET A CA 1
ATOM 1910 C C . MET A 1 232 ? -14.952 25.444 4.209 1.00 84.69 232 MET A C 1
ATOM 1912 O O . MET A 1 232 ? -14.526 25.134 3.091 1.00 84.69 232 MET A O 1
ATOM 1916 N N . ASN A 1 233 ? -15.919 26.345 4.386 1.00 87.50 233 ASN A N 1
ATOM 1917 C CA . ASN A 1 233 ? -16.708 26.938 3.301 1.00 87.50 233 ASN A CA 1
ATOM 1918 C C . ASN A 1 233 ? -16.070 28.181 2.648 1.00 87.50 233 ASN A C 1
ATOM 1920 O O . ASN A 1 233 ? -16.688 28.785 1.771 1.00 87.50 233 ASN A O 1
ATOM 1924 N N . TYR A 1 234 ? -14.840 28.531 3.039 1.00 89.50 234 TYR A N 1
ATOM 1925 C CA . TYR A 1 234 ? -14.052 29.626 2.466 1.00 89.50 234 TYR A CA 1
ATOM 1926 C C . TYR A 1 234 ? -13.553 29.321 1.042 1.00 89.50 234 TYR A C 1
ATOM 1928 O O . TYR A 1 234 ? -13.495 28.164 0.622 1.00 89.50 234 TYR A O 1
ATOM 1936 N N . ASP A 1 235 ? -13.148 30.347 0.297 1.00 90.69 235 ASP A N 1
ATOM 1937 C CA . ASP A 1 235 ? -12.641 30.232 -1.074 1.00 90.69 235 ASP A CA 1
ATOM 1938 C C . ASP A 1 235 ? -11.466 29.251 -1.191 1.00 90.69 235 ASP A C 1
ATOM 1940 O O . ASP A 1 235 ? -10.571 29.196 -0.347 1.00 90.69 235 ASP A O 1
ATOM 1944 N N . ILE A 1 236 ? -11.421 28.488 -2.281 1.00 94.88 236 ILE A N 1
ATOM 1945 C CA . ILE A 1 236 ? -10.224 27.750 -2.690 1.00 94.88 236 ILE A CA 1
ATOM 1946 C C . ILE A 1 236 ? -9.116 28.752 -2.974 1.00 94.88 236 ILE A C 1
ATOM 1948 O O . ILE A 1 236 ? -9.299 29.705 -3.730 1.00 94.88 236 ILE A O 1
ATOM 1952 N N . THR A 1 237 ? -7.958 28.520 -2.362 1.00 95.75 237 THR A N 1
ATOM 1953 C CA . THR A 1 237 ? -6.794 29.399 -2.458 1.00 95.75 237 THR A CA 1
ATOM 1954 C C . THR A 1 237 ? -5.839 28.946 -3.557 1.00 95.75 237 THR A C 1
ATOM 1956 O O . THR A 1 237 ? -5.735 27.764 -3.899 1.00 95.75 237 THR A O 1
ATOM 1959 N N . HIS A 1 238 ? -5.056 29.889 -4.084 1.00 95.19 238 HIS A N 1
ATOM 1960 C CA . HIS A 1 238 ? -4.034 29.588 -5.087 1.00 95.19 238 HIS A CA 1
ATOM 1961 C C . HIS A 1 238 ? -3.007 28.550 -4.585 1.00 95.19 238 HIS A C 1
ATOM 1963 O O . HIS A 1 238 ? -2.561 27.688 -5.346 1.00 95.19 238 HIS A O 1
ATOM 1969 N N . GLU A 1 239 ? -2.650 28.584 -3.297 1.00 94.31 239 GLU A N 1
ATOM 1970 C CA . GLU A 1 239 ? -1.676 27.653 -2.719 1.00 94.31 239 GLU A CA 1
ATOM 1971 C C . GLU A 1 239 ? -2.222 26.221 -2.611 1.00 94.31 239 GLU A C 1
ATOM 1973 O O . GLU A 1 239 ? -1.480 25.260 -2.817 1.00 94.31 239 GLU A O 1
ATOM 1978 N N . GLU A 1 240 ? -3.520 26.039 -2.348 1.00 95.00 240 GLU A N 1
ATOM 1979 C CA . GLU A 1 240 ? -4.159 24.715 -2.393 1.00 95.00 240 GLU A CA 1
ATOM 1980 C C . GLU A 1 240 ? -4.106 24.106 -3.797 1.00 95.00 240 GLU A C 1
ATOM 1982 O O . GLU A 1 240 ? -3.701 22.950 -3.958 1.00 95.00 240 GLU A O 1
ATOM 1987 N N . VAL A 1 241 ? -4.439 24.897 -4.824 1.00 95.56 241 VAL A N 1
ATOM 1988 C CA . VAL A 1 241 ? -4.385 24.460 -6.228 1.00 95.56 241 VAL A CA 1
ATOM 1989 C C . VAL A 1 241 ? -2.955 24.116 -6.630 1.00 95.56 241 VAL A C 1
ATOM 1991 O O . VAL A 1 241 ? -2.701 23.045 -7.184 1.00 95.56 241 VAL A O 1
ATOM 1994 N N . LYS A 1 242 ? -1.993 24.982 -6.301 1.00 94.12 242 LYS A N 1
ATOM 1995 C CA . LYS A 1 242 ? -0.575 24.764 -6.599 1.00 94.12 242 LYS A CA 1
ATOM 1996 C C . LYS A 1 242 ? -0.049 23.481 -5.951 1.00 94.12 242 LYS A C 1
ATOM 1998 O O . LYS A 1 242 ? 0.574 22.665 -6.637 1.00 94.12 242 LYS A O 1
ATOM 2003 N N . ARG A 1 243 ? -0.342 23.250 -4.664 1.00 92.38 243 ARG A N 1
ATOM 2004 C CA . ARG A 1 243 ? 0.019 22.005 -3.959 1.00 92.38 243 ARG A CA 1
ATOM 2005 C C . ARG A 1 243 ? -0.598 20.775 -4.632 1.00 92.38 243 ARG A C 1
ATOM 2007 O O . ARG A 1 243 ? 0.104 19.781 -4.840 1.00 92.38 243 ARG A O 1
ATOM 2014 N N . ALA A 1 244 ? -1.869 20.854 -5.033 1.00 92.75 244 ALA A N 1
ATOM 2015 C CA . ALA A 1 244 ? -2.567 19.776 -5.734 1.00 92.75 244 ALA A CA 1
ATOM 2016 C C . ALA A 1 244 ? -1.934 19.442 -7.093 1.00 92.75 244 ALA A C 1
ATOM 2018 O O . ALA A 1 244 ? -1.721 18.275 -7.425 1.00 92.75 244 ALA A O 1
ATOM 2019 N N . VAL A 1 245 ? -1.583 20.462 -7.873 1.00 91.88 245 VAL A N 1
ATOM 2020 C CA . VAL A 1 245 ? -0.968 20.304 -9.196 1.00 91.88 245 VAL A CA 1
ATOM 2021 C C . VAL A 1 245 ? 0.429 19.691 -9.092 1.00 91.88 245 VAL A C 1
ATOM 2023 O O . VAL A 1 245 ? 0.763 18.761 -9.836 1.00 91.88 245 VAL A O 1
ATOM 2026 N N . ILE A 1 246 ? 1.240 20.137 -8.130 1.00 88.38 246 ILE A N 1
ATOM 2027 C CA . ILE A 1 246 ? 2.588 19.595 -7.905 1.00 88.38 246 ILE A CA 1
ATOM 2028 C C . ILE A 1 246 ? 2.524 18.105 -7.537 1.00 88.38 246 ILE A C 1
ATOM 2030 O O . ILE A 1 246 ? 3.326 17.315 -8.055 1.00 88.38 246 ILE A O 1
ATOM 2034 N N . SER A 1 247 ? 1.546 17.705 -6.717 1.00 86.81 247 SER A N 1
ATOM 2035 C CA . SER A 1 247 ? 1.398 16.329 -6.224 1.00 86.81 247 SER A CA 1
ATOM 2036 C C . SER A 1 247 ? 0.947 15.318 -7.293 1.00 86.81 247 SER A C 1
ATOM 2038 O O . SER A 1 247 ? 1.102 14.105 -7.099 1.00 86.81 247 SER A O 1
ATOM 2040 N N . LEU A 1 248 ? 0.454 15.779 -8.45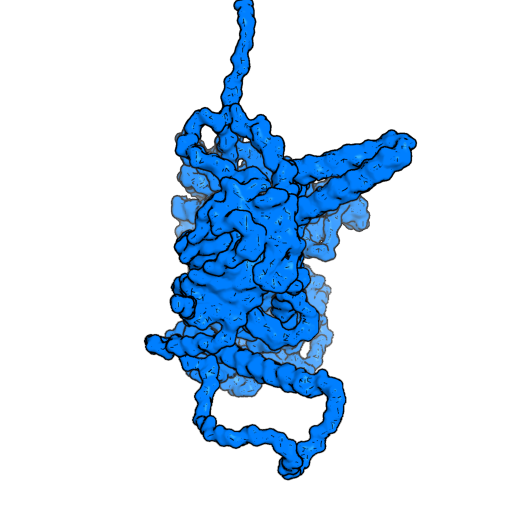4 1.00 84.44 248 LEU A N 1
ATOM 2041 C CA . LEU A 1 248 ? 0.032 14.901 -9.547 1.00 84.44 248 LEU A CA 1
ATOM 2042 C C . LEU A 1 248 ? 1.165 13.977 -10.013 1.00 84.44 248 LEU A C 1
ATOM 2044 O O . LEU A 1 248 ? 2.299 14.387 -10.280 1.00 84.44 248 LEU A O 1
ATOM 2048 N N . LYS A 1 249 ? 0.839 12.697 -10.192 1.00 80.75 249 LYS A N 1
ATOM 2049 C CA . LYS A 1 249 ? 1.765 11.715 -10.763 1.00 80.75 249 LYS A CA 1
ATOM 2050 C C . LYS A 1 249 ? 1.682 11.756 -12.288 1.00 80.75 249 LYS A C 1
ATOM 2052 O O . LYS A 1 249 ? 0.612 11.546 -12.848 1.00 80.75 249 LYS A O 1
ATOM 2057 N N . VAL A 1 250 ? 2.827 11.953 -12.935 1.00 77.19 250 VAL A N 1
ATOM 2058 C CA . VAL A 1 250 ? 2.979 11.899 -14.399 1.00 77.19 250 VAL A CA 1
ATOM 2059 C C . VAL A 1 250 ? 2.965 10.452 -14.919 1.00 77.19 250 VAL A C 1
ATOM 2061 O O . VAL A 1 250 ? 3.185 9.503 -14.157 1.00 77.19 250 VAL A O 1
ATOM 2064 N N . ASN A 1 251 ? 2.749 10.275 -16.221 1.00 71.62 251 ASN A N 1
ATOM 2065 C CA . ASN A 1 251 ? 2.663 9.008 -16.953 1.00 71.62 251 ASN A CA 1
ATOM 2066 C C . ASN A 1 251 ? 1.551 8.084 -16.429 1.00 71.62 251 ASN A C 1
ATOM 2068 O O . ASN A 1 251 ? 1.751 6.880 -16.229 1.00 71.62 251 ASN A O 1
ATOM 2072 N N . LYS A 1 252 ? 0.380 8.657 -16.141 1.00 76.19 252 LYS A N 1
ATOM 2073 C CA . LYS A 1 252 ? -0.814 7.922 -15.704 1.00 76.19 252 LYS A CA 1
ATOM 2074 C C . LYS A 1 252 ? -1.879 7.924 -16.795 1.00 76.19 252 LYS A C 1
ATOM 2076 O O . LYS A 1 252 ? -1.878 8.777 -17.670 1.00 76.19 252 LYS A O 1
ATOM 2081 N N . ALA A 1 253 ? -2.771 6.935 -16.733 1.00 74.06 253 ALA A N 1
ATOM 2082 C CA . ALA A 1 253 ? -3.893 6.838 -17.659 1.00 74.06 253 ALA A CA 1
ATOM 2083 C C . ALA A 1 253 ? -4.821 8.053 -17.508 1.00 74.06 253 ALA A C 1
ATOM 2085 O O . ALA A 1 253 ? -5.133 8.460 -16.381 1.00 74.06 253 ALA A O 1
ATOM 2086 N N . VAL A 1 254 ? -5.251 8.591 -18.646 1.00 81.31 254 VAL A N 1
ATOM 2087 C CA . VAL A 1 254 ? -6.146 9.748 -18.732 1.00 81.31 254 VAL A CA 1
ATOM 2088 C C . VAL A 1 254 ? -7.615 9.347 -18.575 1.00 81.31 254 VAL A C 1
ATOM 2090 O O . VAL A 1 254 ? -7.967 8.167 -18.692 1.00 81.31 254 VAL A O 1
ATOM 2093 N N . GLY A 1 255 ? -8.449 10.332 -18.240 1.00 84.56 255 GLY A N 1
ATOM 2094 C CA . GLY A 1 255 ? -9.899 10.179 -18.152 1.00 84.56 255 GLY A CA 1
ATOM 2095 C C . GLY A 1 255 ? -10.582 10.278 -19.516 1.00 84.56 255 GLY A C 1
ATOM 2096 O O . GLY A 1 255 ? -9.941 10.177 -20.560 1.00 84.56 255 GLY A O 1
ATOM 2097 N N . VAL A 1 256 ? -11.897 10.487 -19.486 1.00 87.00 256 VAL A N 1
ATOM 2098 C CA . VAL A 1 256 ? -12.752 10.658 -20.677 1.00 87.00 256 VAL A CA 1
ATOM 2099 C C . VAL A 1 256 ? -12.450 11.933 -21.472 1.00 87.00 256 VAL A C 1
ATOM 2101 O O . VAL A 1 256 ? -12.751 12.000 -22.656 1.00 87.00 256 VAL A O 1
ATOM 2104 N N . ASP A 1 257 ? -11.852 12.934 -20.827 1.00 87.44 257 ASP A N 1
ATOM 2105 C CA . ASP A 1 257 ? -11.460 14.213 -21.423 1.00 87.44 257 ASP A CA 1
ATOM 2106 C C . ASP A 1 257 ? -10.114 14.141 -22.152 1.00 87.44 257 ASP A C 1
ATOM 2108 O O . ASP A 1 257 ? -9.765 15.059 -22.888 1.00 87.44 257 ASP A O 1
ATOM 2112 N N . GLU A 1 258 ? -9.380 13.037 -21.984 1.00 85.25 258 GLU A N 1
ATOM 2113 C CA . GLU A 1 258 ? -8.098 12.760 -22.637 1.00 85.25 258 GLU A CA 1
ATOM 2114 C C . GLU A 1 258 ? -6.969 13.745 -22.288 1.00 85.25 258 GLU A C 1
ATOM 2116 O O . GLU A 1 258 ? -5.914 13.725 -22.922 1.00 85.25 258 GLU A O 1
ATOM 2121 N N . ILE A 1 259 ? -7.146 14.561 -21.243 1.00 86.62 259 ILE A N 1
ATOM 2122 C CA . ILE A 1 259 ? -6.137 15.521 -20.792 1.00 86.62 259 ILE A CA 1
ATOM 2123 C C . ILE A 1 259 ? -5.149 14.835 -19.829 1.00 86.62 259 ILE A C 1
ATOM 2125 O O . ILE A 1 259 ? -5.555 14.309 -18.785 1.00 86.62 259 ILE A O 1
ATOM 2129 N N . PRO A 1 260 ? -3.839 14.814 -20.143 1.00 85.06 260 PRO A N 1
ATOM 2130 C CA . PRO A 1 260 ? -2.823 14.226 -19.279 1.00 85.06 260 PRO A CA 1
ATOM 2131 C C . PRO A 1 260 ? -2.433 15.152 -18.119 1.00 85.06 260 PRO A C 1
ATOM 2133 O O . PRO A 1 260 ? -2.534 16.376 -18.194 1.00 85.06 260 PRO A O 1
ATOM 2136 N N . ALA A 1 261 ? -1.934 14.556 -17.032 1.00 85.50 261 ALA A N 1
ATOM 2137 C CA . ALA A 1 261 ? -1.523 15.294 -15.836 1.00 85.50 261 ALA A CA 1
ATOM 2138 C C . ALA A 1 261 ? -0.356 16.253 -16.105 1.00 85.50 261 ALA A C 1
ATOM 2140 O O . ALA A 1 261 ? -0.249 17.290 -15.463 1.00 85.50 261 ALA A O 1
ATOM 2141 N N . GLU A 1 262 ? 0.508 15.904 -17.054 1.00 84.19 262 GLU A N 1
ATOM 2142 C CA . GLU A 1 262 ? 1.642 16.696 -17.513 1.00 84.19 262 GLU A CA 1
ATOM 2143 C C . GLU A 1 262 ? 1.200 18.083 -17.982 1.00 84.19 262 GLU A C 1
ATOM 2145 O O . GLU A 1 262 ? 1.804 19.073 -17.584 1.00 84.19 262 GLU A O 1
ATOM 2150 N N . VAL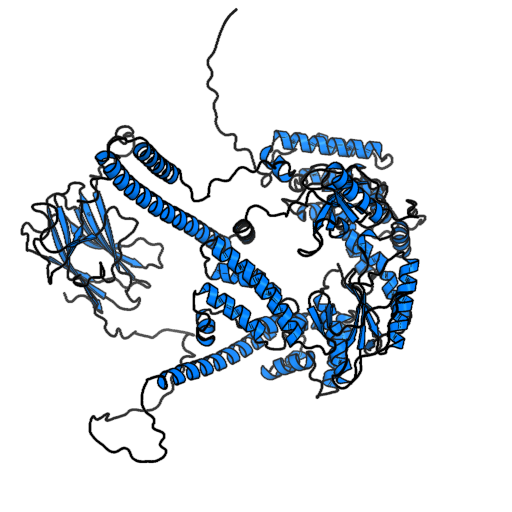 A 1 263 ? 0.118 18.161 -18.762 1.00 85.50 263 VAL A N 1
ATOM 2151 C CA . VAL A 1 263 ? -0.409 19.423 -19.304 1.00 85.50 263 VAL A CA 1
ATOM 2152 C C . VAL A 1 263 ? -0.927 20.319 -18.186 1.00 85.50 263 VAL A C 1
ATOM 2154 O O . VAL A 1 263 ? -0.578 21.494 -18.123 1.00 85.50 263 VAL A O 1
ATOM 2157 N N . LEU A 1 264 ? -1.674 19.744 -17.241 1.00 88.19 264 LEU A N 1
ATOM 2158 C CA . LEU A 1 264 ? -2.210 20.477 -16.091 1.00 88.19 264 LEU A CA 1
ATOM 2159 C C . LEU A 1 264 ? -1.135 20.930 -15.094 1.00 88.19 264 LEU A C 1
ATOM 2161 O O . LEU A 1 264 ? -1.419 21.766 -14.243 1.00 88.19 264 LEU A O 1
ATOM 2165 N N . LYS A 1 265 ? 0.099 20.413 -15.195 1.00 87.69 265 LYS A N 1
ATOM 2166 C CA . LYS A 1 265 ? 1.242 20.914 -14.418 1.00 87.69 265 LYS A CA 1
ATOM 2167 C C . LYS A 1 265 ? 1.807 22.237 -14.923 1.00 87.69 265 LYS A C 1
ATOM 2169 O O . LYS A 1 265 ? 2.680 22.790 -14.257 1.00 87.69 265 LYS A O 1
ATOM 2174 N N . ASN A 1 266 ? 1.341 22.749 -16.061 1.00 85.75 266 ASN A N 1
ATOM 2175 C CA . ASN A 1 266 ? 1.780 24.046 -16.555 1.00 85.75 266 ASN A CA 1
ATOM 2176 C C . ASN A 1 266 ? 1.324 25.170 -15.595 1.00 85.75 266 ASN A C 1
ATOM 2178 O O . ASN A 1 266 ? 0.119 25.332 -15.394 1.00 85.75 266 ASN A O 1
ATOM 2182 N N . PRO A 1 267 ? 2.247 25.979 -15.034 1.00 85.12 267 PRO A N 1
ATOM 2183 C CA . PRO A 1 267 ? 1.906 27.057 -14.104 1.00 85.12 267 PRO A CA 1
ATOM 2184 C C . PRO A 1 267 ? 0.913 28.085 -14.660 1.00 85.12 267 PRO A C 1
ATOM 2186 O O . PRO A 1 267 ? 0.156 28.670 -13.892 1.00 85.12 267 PRO A O 1
ATOM 2189 N N . ARG A 1 268 ? 0.870 28.274 -15.987 1.00 87.00 268 ARG A N 1
ATOM 2190 C CA . ARG A 1 268 ? -0.067 29.189 -16.663 1.00 87.00 268 ARG A CA 1
ATOM 2191 C C . ARG A 1 268 ? -1.536 28.826 -16.449 1.00 87.00 268 ARG A C 1
ATOM 2193 O O . ARG A 1 268 ? -2.399 29.682 -16.564 1.00 87.00 268 ARG A O 1
ATOM 2200 N N . LEU A 1 269 ? -1.821 27.567 -16.121 1.00 89.88 269 LEU A N 1
ATOM 2201 C CA . LEU A 1 269 ? -3.181 27.084 -15.893 1.00 89.88 269 LEU A CA 1
ATOM 2202 C C . LEU A 1 269 ? -3.672 27.302 -14.459 1.00 89.88 269 LEU A C 1
ATOM 2204 O O . LEU A 1 269 ? -4.852 27.093 -14.197 1.00 89.88 269 LEU A O 1
ATOM 2208 N N . LEU A 1 270 ? -2.803 27.702 -13.523 1.00 90.69 270 LEU A N 1
ATOM 2209 C CA . LEU A 1 270 ? -3.159 27.781 -12.103 1.00 90.69 270 LEU A CA 1
ATOM 2210 C C . LEU A 1 270 ? -4.304 28.763 -11.837 1.00 90.69 270 LEU A C 1
ATOM 2212 O O . LEU A 1 270 ? -5.231 28.406 -11.113 1.00 90.69 270 LEU A O 1
ATOM 2216 N N . ASN A 1 271 ? -4.281 29.943 -12.462 1.00 89.88 271 ASN A N 1
ATOM 2217 C CA . ASN A 1 271 ? -5.334 30.951 -12.302 1.00 89.88 271 ASN A CA 1
ATOM 2218 C C . ASN A 1 271 ? -6.678 30.452 -12.840 1.00 89.88 271 ASN A C 1
ATOM 2220 O O . ASN A 1 271 ? -7.690 30.532 -12.150 1.00 89.88 271 ASN A O 1
ATOM 2224 N N . PHE A 1 272 ? -6.680 29.850 -14.032 1.00 91.38 272 PHE A N 1
ATOM 2225 C CA . PHE A 1 272 ? -7.887 29.256 -14.600 1.00 91.38 272 PHE A CA 1
ATOM 2226 C C . PHE A 1 272 ? -8.443 28.133 -13.719 1.00 91.38 272 PHE A C 1
ATOM 2228 O O . PHE A 1 272 ? -9.633 28.115 -13.414 1.00 91.38 272 PHE A O 1
ATOM 2235 N N . LEU A 1 273 ? -7.587 27.206 -13.274 1.00 93.81 273 LEU A N 1
ATOM 2236 C CA . LEU A 1 273 ? -7.992 26.099 -12.404 1.00 93.81 273 LEU A CA 1
ATOM 2237 C C . LEU A 1 273 ? -8.563 26.609 -11.077 1.00 93.81 273 LEU A C 1
ATOM 2239 O O . LEU A 1 273 ? -9.581 26.095 -10.624 1.00 93.81 273 LEU A O 1
ATOM 2243 N N . LEU A 1 274 ? -7.948 27.635 -10.484 1.00 94.44 274 LEU A N 1
ATOM 2244 C CA . LEU A 1 274 ? -8.438 28.297 -9.278 1.00 94.44 274 LEU A CA 1
ATOM 2245 C C . LEU A 1 274 ? -9.848 28.858 -9.478 1.00 94.44 274 LEU A C 1
ATOM 2247 O O . LEU A 1 274 ? -10.755 28.531 -8.712 1.00 94.44 274 LEU A O 1
ATOM 2251 N N . SER A 1 275 ? -10.051 29.658 -10.525 1.00 91.31 275 SER A N 1
ATOM 2252 C CA . SER A 1 275 ? -11.359 30.238 -10.827 1.00 91.31 275 SER A CA 1
ATOM 2253 C C . SER A 1 275 ? -12.403 29.164 -11.144 1.00 91.31 275 SER A C 1
ATOM 2255 O O . SER A 1 275 ? -13.540 29.271 -10.691 1.00 91.31 275 SER A O 1
ATOM 2257 N N . LEU A 1 276 ? -12.027 28.099 -11.862 1.00 92.75 276 LEU A N 1
ATOM 2258 C CA . LEU A 1 276 ? -12.907 26.969 -12.169 1.00 92.75 276 LEU A CA 1
ATOM 2259 C C . LEU A 1 276 ? -13.342 26.240 -10.902 1.00 92.75 276 LEU A C 1
ATOM 2261 O O . LEU A 1 276 ? -14.533 25.996 -10.716 1.00 92.75 276 LEU A O 1
ATOM 2265 N N . PHE A 1 277 ? -12.396 25.904 -10.027 1.00 95.31 277 PHE A N 1
ATOM 2266 C CA . PHE A 1 277 ? -12.696 25.185 -8.795 1.00 95.31 277 PHE A CA 1
ATOM 2267 C C . PHE A 1 277 ? -13.531 26.025 -7.833 1.00 95.31 277 PHE A C 1
ATOM 2269 O O . PHE A 1 277 ? -14.463 25.477 -7.252 1.00 95.31 277 PHE A O 1
ATOM 2276 N N . ASN A 1 278 ? -13.278 27.333 -7.721 1.00 93.56 278 ASN A N 1
ATOM 2277 C CA . ASN A 1 278 ? -14.118 28.229 -6.924 1.00 93.56 278 ASN A CA 1
ATOM 2278 C C . ASN A 1 278 ? -15.544 28.317 -7.473 1.00 93.56 278 ASN A C 1
ATOM 2280 O O . ASN A 1 278 ? -16.494 28.133 -6.716 1.00 93.56 278 ASN A O 1
ATOM 2284 N N . LYS A 1 279 ? -15.723 28.487 -8.791 1.00 91.56 279 LYS A N 1
ATOM 2285 C CA . LYS A 1 279 ? -17.064 28.449 -9.402 1.00 91.56 279 LYS A CA 1
ATOM 2286 C C . LYS A 1 279 ? -17.778 27.130 -9.115 1.00 91.56 279 LYS A C 1
ATOM 2288 O O . LYS A 1 279 ? -18.955 27.150 -8.766 1.00 91.56 279 LYS A O 1
ATOM 2293 N N . CYS A 1 280 ? -17.077 25.998 -9.216 1.00 93.25 280 CYS A N 1
ATOM 2294 C CA . CYS A 1 280 ? -17.660 24.694 -8.895 1.00 93.25 280 CYS A CA 1
ATOM 2295 C C . CYS A 1 280 ? -18.037 24.577 -7.409 1.00 93.25 280 CYS A C 1
ATOM 2297 O O . CYS A 1 280 ? -19.091 24.046 -7.078 1.00 93.25 280 CYS A O 1
ATOM 2299 N N . PHE A 1 281 ? -17.179 25.084 -6.520 1.00 93.19 281 PHE A N 1
ATOM 2300 C CA . PHE A 1 281 ? -17.351 25.016 -5.071 1.00 93.19 281 PHE A CA 1
ATOM 2301 C C . PHE A 1 281 ? -18.547 25.838 -4.581 1.00 93.19 281 PHE A C 1
ATOM 2303 O O . PHE A 1 281 ? -19.369 25.306 -3.843 1.00 93.19 281 PHE A O 1
ATOM 2310 N N . PHE A 1 282 ? -18.696 27.081 -5.046 1.00 89.50 282 PHE A N 1
ATOM 2311 C CA . PHE A 1 282 ? -19.809 27.952 -4.646 1.00 89.50 282 PHE A CA 1
ATOM 2312 C C . PHE A 1 282 ? -21.142 27.575 -5.290 1.00 89.50 282 PHE A C 1
ATOM 2314 O O . PHE A 1 282 ? -22.182 27.646 -4.646 1.00 89.50 282 PHE A O 1
ATOM 2321 N N . SER A 1 283 ? -21.132 27.166 -6.562 1.00 88.00 283 SER A N 1
ATOM 2322 C CA . SER A 1 283 ? -22.373 26.803 -7.260 1.00 88.00 283 SER A CA 1
ATOM 2323 C C . SER A 1 283 ? -22.880 25.398 -6.924 1.00 88.00 283 SER A C 1
ATOM 2325 O O . SER A 1 283 ? -23.977 25.032 -7.344 1.00 88.00 283 SER A O 1
ATOM 2327 N N . GLY A 1 284 ? -22.067 24.559 -6.268 1.00 89.12 284 GLY A N 1
ATOM 2328 C CA . GLY A 1 284 ? -22.372 23.136 -6.087 1.00 89.12 284 GLY A CA 1
ATOM 2329 C C . GLY A 1 284 ? -22.541 22.374 -7.410 1.00 89.12 284 GLY A C 1
ATOM 2330 O O . GLY A 1 284 ? -23.179 21.321 -7.449 1.00 89.12 284 GLY A O 1
ATOM 2331 N N . THR A 1 285 ? -22.013 22.910 -8.514 1.00 90.38 285 THR A N 1
ATOM 2332 C CA . THR A 1 285 ? -22.158 22.357 -9.864 1.00 90.38 285 THR A CA 1
ATOM 2333 C C . THR A 1 285 ? -20.784 22.054 -10.448 1.00 90.38 285 THR A C 1
ATOM 2335 O O . THR A 1 285 ? -19.840 22.817 -10.287 1.00 90.38 285 THR A O 1
ATOM 2338 N N . ILE A 1 286 ? -20.658 20.927 -11.148 1.00 94.12 286 ILE A N 1
ATOM 2339 C CA . ILE A 1 286 ? -19.409 20.491 -11.790 1.00 94.12 286 ILE A CA 1
ATOM 2340 C C . ILE A 1 286 ? -19.641 20.228 -13.278 1.00 94.12 286 ILE A C 1
ATOM 2342 O O . ILE A 1 286 ? -20.774 19.900 -13.648 1.00 94.12 286 ILE A O 1
ATOM 2346 N N . PRO A 1 287 ? -18.598 20.287 -14.126 1.00 94.56 287 PRO A N 1
ATOM 2347 C CA . PRO A 1 287 ? -18.715 19.907 -15.529 1.00 94.56 287 PRO A CA 1
ATOM 2348 C C . PRO A 1 287 ? -19.307 18.498 -15.693 1.00 94.56 287 PRO A C 1
ATOM 2350 O O . PRO A 1 287 ? -18.850 17.553 -15.045 1.00 94.56 287 PRO A O 1
ATOM 2353 N N . THR A 1 288 ? -20.285 18.308 -16.580 1.00 93.25 288 THR A N 1
ATOM 2354 C CA . THR A 1 288 ? -20.955 17.004 -16.784 1.00 93.25 288 THR A CA 1
ATOM 2355 C C . THR A 1 288 ? -19.979 15.896 -17.159 1.00 93.25 288 THR A C 1
ATOM 2357 O O . THR A 1 288 ? -20.125 14.755 -16.723 1.00 93.25 288 THR A O 1
ATOM 2360 N N . ILE A 1 289 ? -18.919 16.219 -17.900 1.00 93.12 289 ILE A N 1
ATOM 2361 C CA . ILE A 1 289 ? -17.863 15.264 -18.252 1.00 93.12 289 ILE A CA 1
ATOM 2362 C C . ILE A 1 289 ? -17.129 14.697 -17.022 1.00 93.12 289 ILE A C 1
ATOM 2364 O O . ILE A 1 289 ? -16.624 13.577 -17.074 1.00 93.12 289 ILE A O 1
ATOM 2368 N N . TRP A 1 290 ? -17.115 15.405 -15.887 1.00 93.50 290 TRP A N 1
ATOM 2369 C CA . TRP A 1 290 ? -16.574 14.897 -14.619 1.00 93.50 290 TRP A CA 1
ATOM 2370 C C . TRP A 1 290 ? -17.470 13.842 -13.958 1.00 93.50 290 TRP A C 1
ATOM 2372 O O . TRP A 1 290 ? -16.992 13.061 -13.130 1.00 93.50 290 TRP A O 1
ATOM 2382 N N . ARG A 1 291 ? -18.751 13.778 -14.342 1.00 92.00 291 ARG A N 1
ATOM 2383 C CA . ARG A 1 291 ? -19.696 12.742 -13.899 1.00 92.00 291 ARG A CA 1
ATOM 2384 C C . ARG A 1 291 ? -19.526 11.425 -14.661 1.00 92.00 291 ARG A C 1
ATOM 2386 O O . ARG A 1 291 ? -20.117 10.428 -14.259 1.00 92.00 291 ARG A O 1
ATOM 2393 N N . LYS A 1 292 ? -18.684 11.389 -15.701 1.00 92.81 292 LYS A N 1
ATOM 2394 C CA . LYS A 1 292 ? -18.404 10.195 -16.509 1.00 92.81 292 LYS A CA 1
ATOM 2395 C C . LYS A 1 292 ? -17.122 9.486 -16.070 1.00 92.81 292 LYS A C 1
ATOM 2397 O O . LYS A 1 292 ? -16.060 10.102 -15.956 1.00 92.81 292 LYS A O 1
ATOM 2402 N N . GLY A 1 293 ? -17.202 8.173 -15.860 1.00 92.56 293 GLY A N 1
ATOM 2403 C CA . GLY A 1 293 ? -16.073 7.327 -15.466 1.00 92.56 293 GLY A CA 1
ATOM 2404 C C . GLY A 1 293 ? -15.878 6.097 -16.356 1.00 92.56 293 GLY A C 1
ATOM 2405 O O . GLY A 1 293 ? -16.835 5.469 -16.791 1.00 92.56 293 GLY A O 1
ATOM 2406 N N . ILE A 1 294 ? -14.626 5.702 -16.597 1.00 91.62 294 ILE A N 1
ATOM 2407 C CA . ILE A 1 294 ? -14.310 4.448 -17.304 1.00 91.62 294 ILE A CA 1
ATOM 2408 C C . ILE A 1 294 ? -13.806 3.415 -16.298 1.00 91.62 294 ILE A C 1
ATOM 2410 O O . ILE A 1 294 ? -12.714 3.558 -15.747 1.00 91.62 294 ILE A O 1
ATOM 2414 N N . ILE A 1 295 ? -14.569 2.352 -16.076 1.00 91.38 295 ILE A N 1
ATOM 2415 C CA . ILE A 1 295 ? -14.202 1.237 -15.206 1.00 91.38 295 ILE A CA 1
ATOM 2416 C C . ILE A 1 295 ? -13.182 0.356 -15.931 1.00 91.38 295 ILE A C 1
ATOM 2418 O O . ILE A 1 295 ? -13.490 -0.289 -16.931 1.00 91.38 295 ILE A O 1
ATOM 2422 N N . ASN A 1 296 ? -11.962 0.294 -15.401 1.00 89.12 296 ASN A N 1
ATOM 2423 C CA . ASN A 1 296 ? -10.914 -0.630 -15.825 1.00 89.12 296 ASN A CA 1
ATOM 2424 C C . ASN A 1 296 ? -10.882 -1.845 -14.873 1.00 89.12 296 ASN A C 1
ATOM 2426 O O . ASN A 1 296 ? -10.430 -1.701 -13.730 1.00 89.12 296 ASN A O 1
ATOM 2430 N N . PRO A 1 297 ? -11.297 -3.048 -15.316 1.00 89.00 297 PRO A N 1
ATOM 2431 C CA . PRO A 1 297 ? -11.267 -4.246 -14.484 1.00 89.00 297 PRO A CA 1
ATOM 2432 C C . PRO A 1 297 ? -9.845 -4.755 -14.231 1.00 89.00 297 PRO A C 1
ATOM 2434 O O . PRO A 1 297 ? -9.048 -4.923 -15.157 1.00 89.00 297 PRO A O 1
ATOM 2437 N N . ILE A 1 298 ? -9.536 -5.072 -12.974 1.00 85.56 298 ILE A N 1
ATOM 2438 C CA . ILE A 1 298 ? -8.271 -5.689 -12.553 1.00 85.56 298 ILE A CA 1
ATOM 2439 C C . ILE A 1 298 ? -8.567 -6.982 -11.782 1.00 85.56 298 ILE A C 1
ATOM 2441 O O . ILE A 1 298 ? -9.334 -6.927 -10.824 1.00 85.56 298 ILE A O 1
ATOM 2445 N N . PRO A 1 299 ? -7.969 -8.137 -12.132 1.00 84.56 299 PRO A N 1
ATOM 2446 C CA . PRO A 1 299 ? -8.193 -9.383 -11.397 1.00 84.56 299 PRO A CA 1
ATOM 2447 C C . PRO A 1 299 ? -7.897 -9.231 -9.897 1.00 84.56 299 PRO A C 1
ATOM 2449 O O . PRO A 1 299 ? -6.839 -8.714 -9.529 1.00 84.56 299 PRO A O 1
ATOM 2452 N N . LYS A 1 300 ? -8.801 -9.702 -9.026 1.00 79.44 300 LYS A N 1
ATOM 2453 C CA . LYS A 1 300 ? -8.604 -9.664 -7.561 1.00 79.44 300 LYS A CA 1
ATOM 2454 C C . LYS A 1 300 ? -7.475 -10.587 -7.107 1.00 79.44 300 LYS A C 1
ATOM 2456 O O . LYS A 1 300 ? -6.724 -10.242 -6.200 1.00 79.44 300 LYS A O 1
ATOM 2461 N N . SER A 1 301 ? -7.356 -11.751 -7.742 1.00 75.56 301 SER A N 1
ATOM 2462 C CA . SER A 1 301 ? -6.301 -12.729 -7.495 1.00 75.56 301 SER A CA 1
ATOM 2463 C C . SER A 1 301 ? -5.823 -13.338 -8.810 1.00 75.56 301 SER A C 1
ATOM 2465 O O . SER A 1 301 ? -6.537 -13.380 -9.807 1.00 75.56 301 SER A O 1
ATOM 2467 N N . SER A 1 302 ? -4.604 -13.871 -8.805 1.00 67.62 302 SER A N 1
ATOM 2468 C CA . SER A 1 302 ? -4.101 -14.687 -9.914 1.00 67.62 302 SER A CA 1
ATOM 2469 C C . SER A 1 302 ? -4.804 -16.047 -10.058 1.00 67.62 302 SER A C 1
ATOM 2471 O O . SER A 1 302 ? -4.656 -16.676 -11.104 1.00 67.62 302 SER A O 1
ATOM 2473 N N . THR A 1 303 ? -5.542 -16.481 -9.028 1.00 71.81 303 THR A N 1
ATOM 2474 C CA . THR A 1 303 ? -6.221 -17.786 -8.933 1.00 71.81 303 THR A CA 1
ATOM 2475 C C . THR A 1 303 ? -7.738 -17.720 -9.113 1.00 71.81 303 THR A C 1
ATOM 2477 O O . THR A 1 303 ? -8.376 -18.764 -9.178 1.00 71.81 303 THR A O 1
ATOM 2480 N N . SER A 1 304 ? -8.333 -16.524 -9.161 1.00 78.56 304 SER A N 1
ATOM 2481 C CA . SER A 1 304 ? -9.782 -16.362 -9.331 1.00 78.56 304 SER A CA 1
ATOM 2482 C C . SER A 1 304 ? -10.222 -16.699 -10.757 1.00 78.56 304 SER A C 1
ATOM 2484 O O . SER A 1 304 ? -9.433 -16.538 -11.691 1.00 78.56 304 SER A O 1
ATOM 2486 N N . ASN A 1 305 ? -11.482 -17.119 -10.928 1.00 82.88 305 ASN A N 1
ATOM 2487 C CA . ASN A 1 305 ? -12.051 -17.424 -12.240 1.00 82.88 305 ASN A CA 1
ATOM 2488 C C . ASN A 1 305 ? -11.956 -16.186 -13.157 1.00 82.88 305 ASN A C 1
ATOM 2490 O O . ASN A 1 305 ? -12.601 -15.176 -12.879 1.00 82.88 305 ASN A O 1
ATOM 2494 N N . PRO A 1 306 ? -11.167 -16.226 -14.246 1.00 84.19 306 PRO A N 1
ATOM 2495 C CA . PRO A 1 306 ? -10.984 -15.067 -15.113 1.00 84.19 306 PRO A CA 1
ATOM 2496 C C . PRO A 1 306 ? -12.177 -14.827 -16.055 1.00 84.19 306 PRO A C 1
ATOM 2498 O O . PRO A 1 306 ? -12.173 -13.841 -16.784 1.00 84.19 306 PRO A O 1
ATOM 2501 N N . LYS A 1 307 ? -13.169 -15.728 -16.075 1.00 87.31 307 LYS A N 1
ATOM 2502 C CA . LYS A 1 307 ? -14.390 -15.609 -16.889 1.00 87.31 307 LYS A CA 1
ATOM 2503 C C . LYS A 1 307 ? -15.555 -14.956 -16.141 1.00 87.31 307 LYS A C 1
ATOM 2505 O O . LYS A 1 307 ? -16.562 -14.651 -16.767 1.00 87.31 307 LYS A O 1
ATOM 2510 N N . ASP A 1 308 ? -15.424 -14.758 -14.831 1.00 87.75 308 ASP A N 1
ATOM 2511 C CA . ASP A 1 308 ? -16.431 -14.112 -13.989 1.00 87.75 308 ASP A CA 1
ATOM 2512 C C . ASP A 1 308 ? -16.057 -12.633 -13.757 1.00 87.75 308 ASP A C 1
ATOM 2514 O O . ASP A 1 308 ? -15.049 -12.359 -13.089 1.00 87.75 308 ASP A O 1
ATOM 2518 N N . PRO A 1 309 ? -16.851 -11.661 -14.251 1.00 88.19 309 PRO A N 1
ATOM 2519 C CA . PRO A 1 309 ? -16.621 -10.236 -14.010 1.00 88.19 309 PRO A CA 1
ATOM 2520 C C . PRO A 1 309 ? -16.546 -9.858 -12.520 1.00 88.19 309 PRO A C 1
ATOM 2522 O O . PRO A 1 309 ? -15.825 -8.931 -12.144 1.00 88.19 309 PRO A O 1
ATOM 2525 N N . MET A 1 310 ? -17.228 -10.589 -11.631 1.00 87.56 310 MET A N 1
ATOM 2526 C CA . MET A 1 310 ? -17.260 -10.314 -10.188 1.00 87.56 310 MET A CA 1
ATOM 2527 C C . MET A 1 310 ? -15.952 -10.673 -9.470 1.00 87.56 310 MET A C 1
ATOM 2529 O O . MET A 1 310 ? -15.690 -10.181 -8.359 1.00 87.56 310 MET A O 1
ATOM 2533 N N . CYS A 1 311 ? -15.080 -11.443 -10.126 1.00 87.62 311 CYS A N 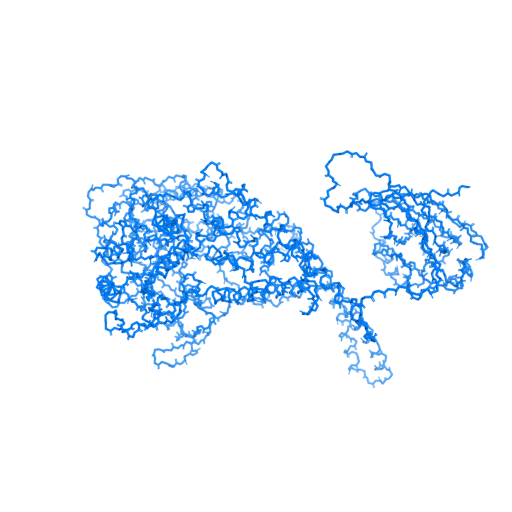1
ATOM 2534 C CA . CYS A 1 311 ? -13.707 -11.715 -9.701 1.00 87.62 311 CYS A CA 1
ATOM 2535 C C . CYS A 1 311 ? -12.724 -10.565 -10.005 1.00 87.62 311 CYS A C 1
ATOM 2537 O O . CYS A 1 311 ? -11.537 -10.659 -9.671 1.00 87.62 311 CYS A O 1
ATOM 2539 N N . TYR A 1 312 ? -13.198 -9.458 -10.583 1.00 88.50 312 TYR A N 1
ATOM 2540 C CA . TYR A 1 312 ? -12.398 -8.276 -10.892 1.00 88.50 312 TYR A CA 1
ATOM 2541 C C . TYR A 1 312 ? -12.741 -7.102 -9.966 1.00 88.50 312 TYR A C 1
ATOM 2543 O O . TYR A 1 312 ? -13.837 -6.992 -9.418 1.00 88.50 312 TYR A O 1
ATOM 2551 N N . ARG A 1 313 ? -11.761 -6.224 -9.758 1.00 85.50 313 ARG A N 1
ATOM 2552 C CA . ARG A 1 313 ? -11.897 -4.917 -9.118 1.00 85.50 313 ARG A CA 1
ATOM 2553 C C . ARG A 1 313 ? -12.058 -3.864 -10.213 1.00 85.50 313 ARG A C 1
ATOM 2555 O O . ARG A 1 313 ? -11.187 -3.765 -11.076 1.00 85.50 313 ARG A O 1
ATOM 2562 N N . GLY A 1 314 ? -13.149 -3.106 -10.191 1.00 87.56 314 GLY A N 1
ATOM 2563 C CA . GLY A 1 314 ? -13.407 -2.050 -11.168 1.00 87.56 314 GLY A CA 1
ATOM 2564 C C . GLY A 1 314 ? -12.787 -0.728 -10.732 1.00 87.56 314 GLY A C 1
ATOM 2565 O O . GLY A 1 314 ? -13.394 -0.007 -9.953 1.00 87.56 314 GLY A O 1
ATOM 2566 N N . LEU A 1 315 ? -11.586 -0.396 -11.219 1.00 88.06 315 LEU A N 1
ATOM 2567 C CA . LEU A 1 315 ? -10.993 0.918 -10.945 1.00 88.06 315 LEU A CA 1
ATOM 2568 C C . LEU A 1 315 ? -11.565 1.963 -11.898 1.00 88.06 315 LEU A C 1
ATOM 2570 O O . LEU A 1 315 ? -11.410 1.829 -13.113 1.00 88.06 315 LEU A O 1
ATOM 2574 N N . THR A 1 316 ? -12.157 3.025 -11.362 1.00 89.50 316 THR A N 1
ATOM 2575 C CA . THR A 1 316 ? -12.781 4.068 -12.180 1.00 89.50 316 THR A CA 1
ATOM 2576 C C . THR A 1 316 ? -11.753 5.118 -12.589 1.00 89.50 316 THR A C 1
ATOM 2578 O O . THR A 1 316 ? -11.166 5.818 -11.762 1.00 89.50 316 THR A O 1
ATOM 2581 N N . LEU A 1 317 ? -11.532 5.252 -13.894 1.00 88.00 317 LEU A N 1
ATOM 2582 C CA . LEU A 1 317 ? -10.759 6.335 -14.483 1.00 88.00 317 LEU A CA 1
ATOM 2583 C C . LEU A 1 317 ? -11.660 7.551 -14.680 1.00 88.00 317 LEU A C 1
ATOM 2585 O O . LEU A 1 317 ? -12.613 7.512 -15.452 1.00 88.00 317 LEU A O 1
ATOM 2589 N N . VAL A 1 318 ? -11.310 8.626 -13.985 1.00 90.19 318 VAL A N 1
ATOM 2590 C CA . VAL A 1 318 ? -11.973 9.934 -14.029 1.00 90.19 318 VAL A CA 1
ATOM 2591 C C . VAL A 1 318 ? -11.018 11.000 -14.589 1.00 90.19 318 VAL A C 1
ATOM 2593 O O . VAL A 1 318 ? -9.792 10.798 -14.504 1.00 90.19 318 VAL A O 1
ATOM 2596 N N . PRO A 1 319 ? -11.549 12.113 -15.138 1.00 91.81 319 PRO A N 1
ATOM 2597 C CA . PRO A 1 319 ? -10.775 13.281 -15.573 1.00 91.81 319 PRO A CA 1
ATOM 2598 C C . PRO A 1 319 ? -9.712 13.736 -14.570 1.00 91.81 319 PRO A C 1
ATOM 2600 O O . PRO A 1 319 ? -9.873 13.587 -13.355 1.00 91.81 319 PRO A O 1
ATOM 2603 N N . VAL A 1 320 ? -8.604 14.302 -15.053 1.00 90.62 320 VAL A N 1
ATOM 2604 C CA . VAL A 1 320 ? -7.522 14.745 -14.154 1.00 90.62 320 VAL A CA 1
ATOM 2605 C C . VAL A 1 320 ? -7.922 16.006 -13.381 1.00 90.62 320 VAL A C 1
ATOM 2607 O O . VAL A 1 320 ? -7.630 16.085 -12.188 1.00 90.62 320 VAL A O 1
ATOM 2610 N N . CYS A 1 321 ? -8.675 16.927 -13.993 1.00 92.88 321 CYS A N 1
ATOM 2611 C CA . CYS A 1 321 ? -9.232 18.094 -13.297 1.00 92.88 321 CYS A CA 1
ATOM 2612 C C . CYS A 1 321 ? -10.164 17.690 -12.140 1.00 92.88 321 CYS A C 1
ATOM 2614 O O . CYS A 1 321 ? -10.037 18.226 -11.043 1.00 92.88 321 CYS A O 1
ATOM 2616 N N . TYR A 1 322 ? -11.005 16.663 -12.329 1.00 93.38 322 TYR A N 1
ATOM 2617 C CA . TYR A 1 322 ? -11.811 16.082 -11.245 1.00 93.38 322 TYR A CA 1
ATOM 2618 C C . TYR A 1 322 ? -10.935 15.589 -10.082 1.00 93.38 322 TYR A C 1
ATOM 2620 O O . TYR A 1 322 ? -11.261 15.805 -8.916 1.00 93.38 322 TYR A O 1
ATOM 2628 N N . LYS A 1 323 ? -9.799 14.935 -10.375 1.00 91.50 323 LYS A N 1
ATOM 2629 C CA . LYS A 1 323 ? -8.873 14.450 -9.333 1.00 91.50 323 LYS A CA 1
ATOM 2630 C C . LYS A 1 323 ? -8.226 15.596 -8.566 1.00 91.50 323 LYS A C 1
ATOM 2632 O O . LYS A 1 323 ? -8.051 15.456 -7.361 1.00 91.50 323 LYS A O 1
ATOM 2637 N N . LEU A 1 324 ? -7.872 16.688 -9.247 1.00 93.88 324 LEU A N 1
ATOM 2638 C CA . LEU A 1 324 ? -7.342 17.898 -8.612 1.00 93.88 324 LEU A CA 1
ATOM 2639 C C . LEU A 1 324 ? -8.369 18.515 -7.666 1.00 93.88 324 LEU A C 1
ATOM 2641 O O . LEU A 1 324 ? -8.050 18.756 -6.506 1.00 93.88 324 LEU A O 1
ATOM 2645 N N . TYR A 1 325 ? -9.607 18.676 -8.133 1.00 95.12 325 TYR A N 1
ATOM 2646 C CA . TYR A 1 325 ? -10.695 19.194 -7.313 1.00 95.12 325 TYR A CA 1
ATOM 2647 C C . TYR A 1 325 ? -10.935 18.318 -6.074 1.00 95.12 325 TYR A C 1
ATOM 2649 O O . TYR A 1 325 ? -10.902 18.803 -4.947 1.00 95.12 325 TYR A O 1
ATOM 2657 N N . CYS A 1 326 ? -11.027 16.995 -6.258 1.00 94.44 326 CYS A N 1
ATOM 2658 C CA . CYS A 1 326 ? -11.117 16.047 -5.147 1.00 94.44 326 CYS A CA 1
ATOM 2659 C C . CYS A 1 326 ? -9.908 16.124 -4.202 1.00 94.44 326 CYS A C 1
ATOM 2661 O O . CYS A 1 326 ? -10.054 15.951 -3.001 1.00 94.44 326 CYS A O 1
ATOM 2663 N N . HIS A 1 327 ? -8.697 16.351 -4.710 1.00 92.88 327 HIS A N 1
ATOM 2664 C CA . HIS A 1 327 ? -7.519 16.462 -3.854 1.00 92.88 327 HIS A CA 1
ATOM 2665 C C . HIS A 1 327 ? -7.620 17.658 -2.900 1.00 92.88 327 HIS A C 1
ATOM 2667 O O . HIS A 1 327 ? -7.294 17.515 -1.725 1.00 92.88 327 HIS A O 1
ATOM 2673 N N . ILE A 1 328 ? -8.106 18.800 -3.394 1.00 94.88 328 ILE A N 1
ATOM 2674 C CA . ILE A 1 328 ? -8.305 20.018 -2.598 1.00 94.88 328 ILE A CA 1
ATOM 2675 C C . ILE A 1 328 ? -9.358 19.772 -1.515 1.00 94.88 328 ILE A C 1
ATOM 2677 O O . ILE A 1 328 ? -9.057 19.923 -0.333 1.00 94.88 328 ILE A O 1
ATOM 2681 N N . LEU A 1 329 ? -10.548 19.299 -1.906 1.00 94.88 329 LEU A N 1
ATOM 2682 C CA . LEU A 1 329 ? -11.630 19.007 -0.959 1.00 94.88 329 LEU A CA 1
ATOM 2683 C C . LEU A 1 329 ? -11.198 17.985 0.101 1.00 94.88 329 LEU A C 1
ATOM 2685 O O . LEU A 1 329 ? -11.459 18.164 1.284 1.00 94.88 329 LEU A O 1
ATOM 2689 N N . ASN A 1 330 ? -10.483 16.932 -0.305 1.00 93.75 330 ASN A N 1
ATOM 2690 C CA . ASN A 1 330 ? -10.009 15.904 0.615 1.00 93.75 330 ASN A CA 1
ATOM 2691 C C . ASN A 1 330 ? -9.003 16.443 1.638 1.00 93.75 330 ASN A C 1
ATOM 2693 O O . ASN A 1 330 ? -9.028 16.009 2.781 1.00 93.75 330 ASN A O 1
ATOM 2697 N N . ASN A 1 331 ? -8.109 17.354 1.247 1.00 91.94 331 ASN A N 1
ATOM 2698 C CA . ASN A 1 331 ? -7.149 17.929 2.189 1.00 91.94 331 ASN A CA 1
ATOM 2699 C C . ASN A 1 331 ? -7.861 18.770 3.257 1.00 91.94 331 ASN A C 1
ATOM 2701 O O . ASN A 1 331 ? -7.570 18.588 4.434 1.00 91.94 331 ASN A O 1
ATOM 2705 N N . ARG A 1 332 ? -8.845 19.591 2.860 1.00 92.69 332 ARG A N 1
ATOM 2706 C CA . ARG A 1 332 ? -9.681 20.350 3.807 1.00 92.69 332 ARG A CA 1
ATOM 2707 C C . ARG A 1 332 ? -10.435 19.438 4.767 1.00 92.69 332 ARG A C 1
ATOM 2709 O O . ARG A 1 332 ? -10.389 19.643 5.971 1.00 92.69 332 ARG A O 1
ATOM 2716 N N . LEU A 1 333 ? -11.085 18.403 4.230 1.00 91.06 333 LEU A N 1
ATOM 2717 C CA . LEU A 1 333 ? -11.841 17.446 5.038 1.00 91.06 333 LEU A CA 1
ATOM 2718 C C . LEU A 1 333 ? -10.950 16.670 6.012 1.00 91.06 333 LEU A C 1
ATOM 2720 O O . LEU A 1 333 ? -11.383 16.395 7.121 1.00 91.06 333 LEU A O 1
ATOM 2724 N N . LEU A 1 334 ? -9.723 16.310 5.619 1.00 90.12 334 LEU A N 1
ATOM 2725 C CA . LEU A 1 334 ? -8.780 15.623 6.508 1.00 90.12 334 LEU A CA 1
ATOM 2726 C C . LEU A 1 334 ? -8.294 16.520 7.651 1.00 90.12 334 LEU A C 1
ATOM 2728 O O . LEU A 1 334 ? -8.121 16.029 8.761 1.00 90.12 334 LEU A O 1
ATOM 2732 N N . GLU A 1 335 ? -8.040 17.802 7.380 1.00 89.00 335 GLU A N 1
ATOM 2733 C CA . GLU A 1 335 ? -7.655 18.770 8.414 1.00 89.00 335 GLU A CA 1
ATOM 2734 C C . GLU A 1 335 ? -8.811 18.975 9.402 1.00 89.00 335 GLU A C 1
ATOM 2736 O O . GLU A 1 335 ? -8.632 18.777 10.601 1.00 89.00 335 GLU A O 1
ATOM 2741 N N . TRP A 1 336 ? -10.020 19.222 8.892 1.00 90.38 336 TRP A N 1
ATOM 2742 C CA . TRP A 1 336 ? -11.218 19.379 9.716 1.00 90.38 336 TRP A CA 1
ATOM 2743 C C . TRP A 1 336 ? -11.572 18.118 10.523 1.00 90.38 336 TRP A C 1
ATOM 2745 O O . TRP A 1 336 ? -11.938 18.225 11.692 1.00 90.38 336 TRP A O 1
ATOM 2755 N N . GLU A 1 337 ? -11.451 16.924 9.934 1.00 90.19 337 GLU A N 1
ATOM 2756 C CA . GLU A 1 337 ? -11.749 15.652 10.610 1.00 90.19 337 GLU A CA 1
ATOM 2757 C C . GLU A 1 337 ? -10.861 15.431 11.837 1.00 90.19 337 GLU A C 1
ATOM 2759 O O . GLU A 1 337 ? -11.366 15.052 12.895 1.00 90.19 337 GLU A O 1
ATOM 2764 N N . GLU A 1 338 ? -9.557 15.687 11.704 1.00 85.62 338 GLU A N 1
ATOM 2765 C CA . GLU A 1 338 ? -8.596 15.527 12.798 1.00 85.62 338 GLU A CA 1
ATOM 2766 C C . GLU A 1 338 ? -8.737 16.651 13.844 1.00 85.62 338 GLU A C 1
ATOM 2768 O O . GLU A 1 338 ? -8.623 16.377 15.035 1.00 85.62 338 GLU A O 1
ATOM 2773 N N . GLU A 1 339 ? -9.043 17.893 13.443 1.00 87.56 339 GLU A N 1
ATOM 2774 C CA . GLU A 1 339 ? -9.285 19.007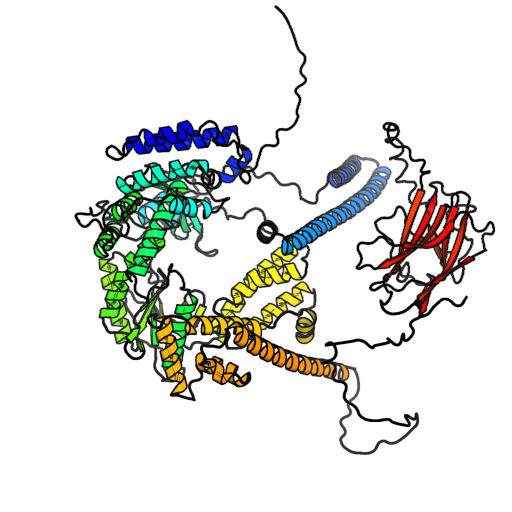 14.380 1.00 87.56 339 GLU A CA 1
ATOM 2775 C C . GLU A 1 339 ? -10.531 18.791 15.252 1.00 87.56 339 GLU A C 1
ATOM 2777 O O . GLU A 1 339 ? -10.524 19.126 16.438 1.00 87.56 339 GLU A O 1
ATOM 2782 N N . ASN A 1 340 ? -11.585 18.196 14.687 1.00 87.88 340 ASN A N 1
ATOM 2783 C CA . ASN A 1 340 ? -12.856 17.966 15.379 1.00 87.88 340 ASN A CA 1
ATOM 2784 C C . ASN A 1 340 ? -12.973 16.559 15.994 1.00 87.88 340 ASN A C 1
ATOM 2786 O O . ASN A 1 340 ? -13.999 16.246 16.591 1.00 87.88 340 ASN A O 1
ATOM 2790 N N . ASN A 1 341 ? -11.937 15.717 15.877 1.00 87.62 341 ASN A N 1
ATOM 2791 C CA . ASN A 1 341 ? -11.903 14.338 16.389 1.00 87.62 341 ASN A CA 1
ATOM 2792 C C . ASN A 1 341 ? -13.133 13.500 15.981 1.00 87.62 341 ASN A C 1
ATOM 2794 O O . ASN A 1 341 ? -13.698 12.769 16.794 1.00 87.62 341 ASN A O 1
ATOM 2798 N N . ILE A 1 342 ? -13.557 13.608 14.718 1.00 90.38 342 ILE A N 1
ATOM 2799 C CA . ILE A 1 342 ? -14.806 12.988 14.243 1.00 90.38 342 ILE A CA 1
ATOM 2800 C C . ILE A 1 342 ? -14.703 11.460 14.199 1.00 90.38 342 ILE A C 1
ATOM 2802 O O . ILE A 1 342 ? -15.647 10.759 14.572 1.00 90.38 342 ILE A O 1
ATOM 2806 N N . LEU A 1 343 ? -13.583 10.921 13.702 1.00 91.19 343 LEU A N 1
ATOM 2807 C CA . LEU A 1 343 ? -13.410 9.476 13.573 1.00 91.19 343 LEU A CA 1
ATOM 2808 C C . LEU A 1 343 ? -12.809 8.865 14.840 1.00 91.19 343 LEU A C 1
ATOM 2810 O O . LEU A 1 343 ? -11.735 9.276 15.291 1.00 91.19 343 LEU A O 1
ATOM 2814 N N . ASP A 1 344 ? -13.426 7.785 15.314 1.00 91.44 344 ASP A N 1
ATOM 2815 C CA . ASP A 1 344 ? -12.962 7.031 16.480 1.00 91.44 344 ASP A CA 1
ATOM 2816 C C . ASP A 1 344 ? -11.558 6.424 16.265 1.00 91.44 344 ASP A C 1
ATOM 2818 O O . ASP A 1 344 ? -11.150 6.081 15.142 1.00 91.44 344 ASP A O 1
ATOM 2822 N N . ASP A 1 345 ? -10.788 6.270 17.348 1.00 91.12 345 ASP A N 1
ATOM 2823 C CA . ASP A 1 345 ? -9.426 5.738 17.270 1.00 91.12 345 ASP A CA 1
ATOM 2824 C C . ASP A 1 345 ? -9.350 4.234 16.972 1.00 91.12 345 ASP A C 1
ATOM 2826 O O . ASP A 1 345 ? -8.307 3.736 16.540 1.00 91.12 345 ASP A O 1
ATOM 2830 N N . CYS A 1 346 ? -10.460 3.505 17.105 1.00 92.38 346 CYS A N 1
ATOM 2831 C CA . CYS A 1 346 ? -10.565 2.123 16.647 1.00 92.38 346 CYS A CA 1
ATOM 2832 C C . CYS A 1 346 ? -10.414 2.003 15.120 1.00 92.38 346 CYS A C 1
ATOM 2834 O O . CYS A 1 346 ? -10.088 0.914 14.641 1.00 92.38 346 CYS A O 1
ATOM 2836 N N . GLN A 1 347 ? -10.603 3.087 14.350 1.00 93.00 347 GLN A N 1
ATOM 2837 C CA . GLN A 1 347 ? -10.399 3.127 12.898 1.00 93.00 347 GLN A CA 1
ATOM 2838 C C . GLN A 1 347 ? -8.973 3.583 12.538 1.00 93.00 347 GLN A C 1
ATOM 2840 O O . GLN A 1 347 ? -8.613 4.758 12.652 1.00 93.00 347 GLN A O 1
ATOM 2845 N N . ASN A 1 348 ? -8.159 2.662 12.014 1.00 92.44 348 ASN A N 1
ATOM 2846 C CA . ASN A 1 348 ? -6.790 2.945 11.562 1.00 92.44 348 ASN A CA 1
ATOM 2847 C C . ASN A 1 348 ? -6.622 2.987 10.034 1.00 92.44 348 ASN A C 1
ATOM 2849 O O . ASN A 1 348 ? -5.563 3.401 9.549 1.00 92.44 348 ASN A O 1
ATOM 2853 N N . GLY A 1 349 ? -7.630 2.566 9.267 1.00 91.31 349 GLY A N 1
ATOM 2854 C CA . GLY A 1 349 ? -7.594 2.564 7.806 1.00 91.31 349 GLY A CA 1
ATOM 2855 C C . GLY A 1 349 ? -7.580 3.975 7.226 1.00 91.31 349 GLY A C 1
ATOM 2856 O O . GLY A 1 349 ? -8.308 4.847 7.678 1.00 91.31 349 GLY A O 1
ATOM 2857 N N . PHE A 1 350 ? -6.745 4.205 6.209 1.00 87.88 350 PHE A N 1
ATOM 2858 C CA . PHE A 1 350 ? -6.677 5.460 5.438 1.00 87.88 350 PHE A CA 1
ATOM 2859 C C . PHE A 1 350 ? -6.407 6.757 6.220 1.00 87.88 350 PHE A C 1
ATOM 2861 O O . PHE A 1 350 ? -6.554 7.840 5.660 1.00 87.88 350 PHE A O 1
ATOM 2868 N N . ARG A 1 351 ? -5.945 6.669 7.470 1.00 89.06 351 ARG A N 1
ATOM 2869 C CA . ARG A 1 351 ? -5.634 7.833 8.310 1.00 89.06 351 ARG A CA 1
ATOM 2870 C C . ARG A 1 351 ? -4.130 8.065 8.445 1.00 89.06 351 ARG A C 1
ATOM 2872 O O . ARG A 1 351 ? -3.317 7.135 8.395 1.00 89.06 351 ARG A O 1
ATOM 2879 N N . LYS A 1 352 ? -3.742 9.331 8.613 1.00 86.88 352 LYS A N 1
ATOM 2880 C CA . LYS A 1 352 ? -2.337 9.748 8.721 1.00 86.88 352 LYS A CA 1
ATOM 2881 C C . LYS A 1 352 ? -1.726 9.235 10.027 1.00 86.88 352 LYS A C 1
ATOM 2883 O O . LYS A 1 352 ? -2.373 9.207 11.064 1.00 86.88 352 LYS A O 1
ATOM 2888 N N . GLY A 1 353 ? -0.461 8.811 9.980 1.00 87.31 353 GLY A N 1
ATOM 2889 C CA . GLY A 1 353 ? 0.260 8.356 11.175 1.00 87.31 353 GLY A CA 1
ATOM 2890 C C . GLY A 1 353 ? -0.191 6.997 11.726 1.00 87.31 353 GLY A C 1
ATOM 2891 O O . GLY A 1 353 ? 0.248 6.624 12.814 1.00 87.31 353 GLY A O 1
ATOM 2892 N N . ARG A 1 354 ? -1.014 6.242 10.981 1.00 90.69 354 ARG A N 1
ATOM 2893 C CA . ARG A 1 354 ? -1.541 4.918 11.355 1.00 90.69 354 ARG A CA 1
ATOM 2894 C C . ARG A 1 354 ? -1.098 3.856 10.353 1.00 90.69 354 ARG A C 1
ATOM 2896 O O . ARG A 1 354 ? -0.898 4.133 9.171 1.00 90.69 354 ARG A O 1
ATOM 2903 N N . SER A 1 355 ? -0.897 2.630 10.822 1.00 92.38 355 SER A N 1
ATOM 2904 C CA . SER A 1 355 ? -0.406 1.520 10.006 1.00 92.38 355 SER A CA 1
ATOM 2905 C C . SER A 1 355 ? -1.125 0.217 10.333 1.00 92.38 355 SER A C 1
ATOM 2907 O O . SER A 1 355 ? -1.601 0.020 11.449 1.00 92.38 355 SER A O 1
ATOM 2909 N N . THR A 1 356 ? -1.138 -0.714 9.376 1.00 94.50 356 THR A N 1
ATOM 2910 C CA . THR A 1 356 ? -1.665 -2.075 9.588 1.00 94.50 356 THR A CA 1
ATOM 2911 C C . THR A 1 356 ? -0.983 -2.778 10.762 1.00 94.50 356 THR A C 1
ATOM 2913 O O . THR A 1 356 ? -1.621 -3.497 11.525 1.00 94.50 356 THR A O 1
ATOM 2916 N N . ILE A 1 357 ? 0.314 -2.519 10.955 1.00 93.44 357 ILE A N 1
ATOM 2917 C CA . ILE A 1 357 ? 1.116 -3.112 12.028 1.00 93.44 357 ILE A CA 1
ATOM 2918 C C . ILE A 1 357 ? 0.614 -2.712 13.415 1.00 93.44 357 ILE A C 1
ATOM 2920 O O . ILE A 1 357 ? 0.705 -3.529 14.329 1.00 93.44 357 ILE A O 1
ATOM 2924 N N . ASP A 1 358 ? 0.055 -1.510 13.576 1.00 93.12 358 ASP A N 1
ATOM 2925 C CA . ASP A 1 358 ? -0.413 -1.035 14.880 1.00 93.12 358 ASP A CA 1
ATOM 2926 C C . ASP A 1 358 ? -1.552 -1.928 15.395 1.00 93.12 358 ASP A C 1
ATOM 2928 O O . ASP A 1 358 ? -1.482 -2.439 16.512 1.00 93.12 358 ASP A O 1
ATOM 2932 N N . HIS A 1 359 ? -2.547 -2.228 14.553 1.00 93.94 359 HIS A N 1
ATOM 2933 C CA . HIS A 1 359 ? -3.650 -3.133 14.903 1.00 93.94 359 HIS A CA 1
ATOM 2934 C C . HIS A 1 359 ? -3.206 -4.578 15.093 1.00 93.94 359 HIS A C 1
ATOM 2936 O O . HIS A 1 359 ? -3.617 -5.210 16.064 1.00 93.94 359 HIS A O 1
ATOM 2942 N N . ILE A 1 360 ? -2.333 -5.106 14.226 1.00 95.06 360 ILE A N 1
ATOM 2943 C CA . ILE A 1 360 ? -1.826 -6.476 14.404 1.00 95.06 360 ILE A CA 1
ATOM 2944 C C . ILE A 1 360 ? -1.059 -6.589 15.731 1.00 95.06 360 ILE A C 1
ATOM 2946 O O . ILE A 1 360 ? -1.202 -7.584 16.448 1.00 95.06 360 ILE A O 1
ATOM 2950 N N . LYS A 1 361 ? -0.260 -5.572 16.083 1.00 93.19 361 LYS A N 1
ATOM 2951 C CA . LYS A 1 361 ? 0.490 -5.528 17.342 1.00 93.19 361 LYS A CA 1
ATOM 2952 C C . LYS A 1 361 ? -0.431 -5.371 18.548 1.00 93.19 361 LYS A C 1
ATOM 2954 O O . LYS A 1 361 ? -0.203 -6.069 19.535 1.00 93.19 361 LYS A O 1
ATOM 2959 N N . SER A 1 362 ? -1.461 -4.532 18.472 1.00 94.25 362 SER A N 1
ATOM 2960 C CA . SER A 1 362 ? -2.475 -4.395 19.525 1.00 94.25 362 SER A CA 1
ATOM 2961 C C . SER A 1 362 ? -3.216 -5.706 19.767 1.00 94.25 362 SER A C 1
ATOM 2963 O O . SER A 1 362 ? -3.214 -6.206 20.890 1.00 94.25 362 SER A O 1
ATOM 2965 N N . LEU A 1 363 ? -3.743 -6.326 18.708 1.00 95.75 363 LEU A N 1
ATOM 2966 C CA . LEU A 1 363 ? -4.440 -7.609 18.792 1.00 95.75 363 LEU A CA 1
ATOM 2967 C C . LEU A 1 363 ? -3.533 -8.709 19.363 1.00 95.75 363 LEU A C 1
ATOM 2969 O O . LEU A 1 363 ? -3.915 -9.420 20.290 1.00 95.75 363 LEU A O 1
ATOM 2973 N N . SER A 1 364 ? -2.297 -8.810 18.865 1.00 94.44 364 SER A N 1
ATOM 2974 C CA . SER A 1 364 ? -1.324 -9.785 19.374 1.00 94.44 364 SER A CA 1
ATOM 2975 C C . SER A 1 364 ? -0.993 -9.542 20.849 1.00 94.44 364 SER A C 1
ATOM 2977 O O . SER A 1 364 ? -0.926 -10.499 21.611 1.00 94.44 364 SER A O 1
ATOM 2979 N N . SER A 1 365 ? -0.834 -8.282 21.272 1.00 92.69 365 SER A N 1
ATOM 2980 C CA . SER A 1 365 ? -0.566 -7.923 22.675 1.00 92.69 365 SER A CA 1
ATOM 2981 C C . SER A 1 365 ? -1.730 -8.289 23.598 1.00 92.69 365 SER A C 1
ATOM 2983 O O . SER A 1 365 ? -1.496 -8.821 24.686 1.00 92.69 365 SER A O 1
ATOM 2985 N N . ILE A 1 366 ? -2.975 -8.069 23.156 1.00 94.12 366 ILE A N 1
ATOM 2986 C CA . ILE A 1 366 ? -4.191 -8.479 23.875 1.00 94.12 366 ILE A CA 1
ATOM 2987 C C . ILE A 1 366 ? -4.218 -9.994 24.066 1.00 94.12 366 ILE A C 1
ATOM 2989 O O . ILE A 1 366 ? -4.355 -10.481 25.192 1.00 94.12 366 ILE A O 1
ATOM 2993 N N . ILE A 1 367 ? -4.042 -10.746 22.979 1.00 94.31 367 ILE A N 1
ATOM 2994 C CA . ILE A 1 367 ? -4.090 -12.208 23.010 1.00 94.31 367 ILE A CA 1
ATOM 2995 C C . ILE A 1 367 ? -2.936 -12.778 23.850 1.00 94.31 367 ILE A C 1
ATOM 2997 O O . ILE A 1 367 ? -3.180 -13.634 24.700 1.00 94.31 367 ILE A O 1
ATOM 3001 N N . GLU A 1 368 ? -1.692 -12.314 23.658 1.00 91.62 368 GLU A N 1
ATOM 3002 C CA . GLU A 1 368 ? -0.532 -12.753 24.453 1.00 91.62 368 GLU A CA 1
ATOM 3003 C C . GLU A 1 368 ? -0.789 -12.537 25.952 1.00 91.62 368 GLU A C 1
ATOM 3005 O O . GLU A 1 368 ? -0.617 -13.459 26.751 1.00 91.62 368 GLU A O 1
ATOM 3010 N N . THR A 1 369 ? -1.256 -11.346 26.334 1.00 90.56 369 THR A N 1
ATOM 3011 C CA . THR A 1 369 ? -1.475 -10.977 27.739 1.00 90.56 369 THR A CA 1
ATOM 3012 C C . THR A 1 369 ? -2.613 -11.778 28.377 1.00 90.56 369 THR A C 1
ATOM 3014 O O . THR A 1 369 ? -2.461 -12.277 29.494 1.00 90.56 369 THR A O 1
ATOM 3017 N N . ARG A 1 370 ? -3.735 -11.977 27.673 1.00 91.50 370 ARG A N 1
ATOM 3018 C CA . ARG A 1 370 ? -4.860 -12.792 28.171 1.00 91.50 370 ARG A CA 1
ATOM 3019 C C . ARG A 1 370 ? -4.499 -14.267 28.298 1.00 91.50 370 ARG A C 1
ATOM 3021 O O . ARG A 1 370 ? -4.775 -14.870 29.334 1.00 91.50 370 ARG A O 1
ATOM 3028 N N . LYS A 1 371 ? -3.788 -14.829 27.314 1.00 89.25 371 LYS A N 1
ATOM 3029 C CA . LYS A 1 371 ? -3.298 -16.214 27.380 1.00 89.25 371 LYS A CA 1
ATOM 3030 C C . LYS A 1 371 ? -2.383 -16.453 28.579 1.00 89.25 371 LYS A C 1
ATOM 3032 O O . LYS A 1 371 ? -2.440 -17.528 29.172 1.00 89.25 371 LYS A O 1
ATOM 3037 N N . LEU A 1 372 ? -1.566 -15.469 28.956 1.00 85.12 372 LEU A N 1
ATOM 3038 C CA . LEU A 1 372 ? -0.699 -15.553 30.138 1.00 85.12 372 LEU A CA 1
ATOM 3039 C C . LEU A 1 372 ? -1.503 -15.570 31.444 1.00 85.12 372 LEU A C 1
ATOM 3041 O O . LEU A 1 372 ? -1.123 -16.269 32.380 1.00 85.12 372 LEU A O 1
ATOM 3045 N N . LYS A 1 373 ? -2.665 -14.909 31.467 1.00 86.75 373 LYS A N 1
ATOM 3046 C CA . LYS A 1 373 ? -3.668 -15.010 32.540 1.00 86.75 373 LYS A CA 1
ATOM 3047 C C . LYS A 1 373 ? -4.545 -16.274 32.439 1.00 86.75 373 LYS A C 1
ATOM 3049 O O . LYS A 1 373 ? -5.499 -16.404 33.193 1.00 86.75 373 LYS A O 1
ATOM 3054 N N . ARG A 1 374 ? -4.232 -17.205 31.522 1.00 89.69 374 ARG A N 1
ATOM 3055 C CA . ARG A 1 374 ? -5.025 -18.410 31.190 1.00 89.69 374 ARG A CA 1
ATOM 3056 C C . ARG A 1 374 ? -6.461 -18.113 30.739 1.00 89.69 374 ARG A C 1
ATOM 3058 O O . ARG A 1 374 ? -7.328 -18.973 30.847 1.00 89.69 374 ARG A O 1
ATOM 3065 N N . LEU A 1 375 ? -6.694 -16.922 30.198 1.00 92.25 375 LEU A N 1
ATOM 3066 C CA . LEU A 1 375 ? -7.982 -16.515 29.648 1.00 92.25 375 LEU A CA 1
ATOM 3067 C C . LEU A 1 375 ? -8.017 -16.751 28.137 1.00 92.25 375 LEU A C 1
ATOM 3069 O O . LEU A 1 375 ? -7.004 -16.603 27.445 1.00 92.25 375 LEU A O 1
ATOM 3073 N N . SER A 1 376 ? -9.201 -17.087 27.635 1.00 94.94 376 SER A N 1
ATOM 3074 C CA . SER A 1 376 ? -9.486 -17.167 26.204 1.00 94.94 376 SER A CA 1
ATOM 3075 C C . SER A 1 376 ? -9.817 -15.797 25.618 1.00 94.94 376 SER A C 1
ATOM 3077 O O . SER A 1 376 ? -10.228 -14.879 26.328 1.00 94.94 376 SER A O 1
ATOM 3079 N N . THR A 1 377 ? -9.643 -15.661 24.309 1.00 97.38 377 THR A N 1
ATOM 3080 C CA . THR A 1 377 ? -10.086 -14.502 23.535 1.00 97.38 377 THR A CA 1
ATOM 3081 C C . THR A 1 377 ? -10.820 -14.997 22.302 1.00 97.38 377 THR A C 1
ATOM 3083 O O . THR A 1 377 ? -10.259 -15.758 21.512 1.00 97.38 377 THR A O 1
ATOM 3086 N N . PHE A 1 378 ? -12.057 -14.553 22.129 1.00 97.81 378 PHE A N 1
ATOM 3087 C CA . PHE A 1 378 ? -12.865 -14.856 20.958 1.00 97.81 378 PHE A CA 1
ATOM 3088 C C . PHE A 1 378 ? -12.790 -13.675 20.000 1.00 97.81 378 PHE A C 1
ATOM 3090 O O . PHE A 1 378 ? -12.898 -12.517 20.408 1.00 97.81 378 PHE A O 1
ATOM 3097 N N . THR A 1 379 ? -12.524 -13.960 18.731 1.00 97.88 379 THR A N 1
ATOM 3098 C CA . THR A 1 379 ? -12.331 -12.921 17.723 1.00 97.88 379 THR A CA 1
ATOM 3099 C C . THR A 1 379 ? -13.088 -13.275 16.460 1.00 97.88 379 THR A C 1
ATOM 3101 O O . THR A 1 379 ? -12.797 -14.311 15.863 1.00 97.88 379 THR A O 1
ATOM 3104 N N . ALA A 1 380 ? -14.016 -12.419 16.036 1.00 97.69 380 ALA A N 1
ATOM 3105 C CA . ALA A 1 380 ? -14.663 -12.537 14.733 1.00 97.69 380 ALA A CA 1
ATOM 3106 C C . ALA A 1 380 ? -13.992 -11.582 13.744 1.00 97.69 380 ALA A C 1
ATOM 3108 O O . ALA A 1 380 ? -13.979 -10.370 13.950 1.00 97.69 380 ALA A O 1
ATOM 3109 N N . PHE A 1 381 ? -13.424 -12.139 12.679 1.00 97.50 381 PHE A N 1
ATOM 3110 C CA . PHE A 1 381 ? -12.912 -11.387 11.541 1.00 97.50 381 PHE A CA 1
ATOM 3111 C C . PHE A 1 381 ? -14.015 -11.303 10.493 1.00 97.50 381 PHE A C 1
ATOM 3113 O O . PHE A 1 381 ? -14.485 -12.343 10.024 1.00 97.50 381 PHE A O 1
A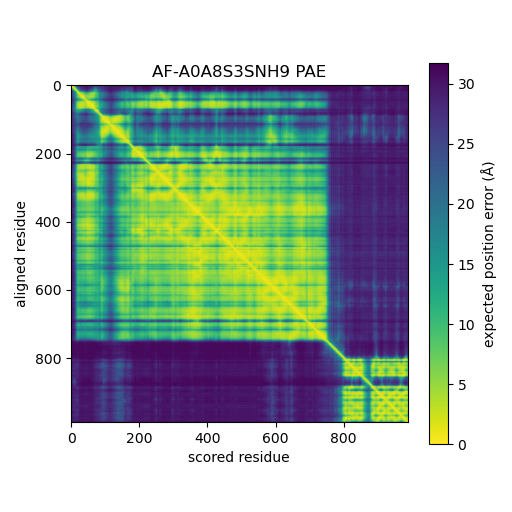TOM 3120 N N . ILE A 1 382 ? -14.424 -10.088 10.138 1.00 95.56 382 ILE A N 1
ATOM 3121 C CA . ILE A 1 382 ? -15.551 -9.828 9.244 1.00 95.56 382 ILE A CA 1
ATOM 3122 C C . ILE A 1 382 ? -15.042 -9.169 7.958 1.00 95.56 382 ILE A C 1
ATOM 3124 O O . ILE A 1 382 ? -14.330 -8.170 8.005 1.00 95.56 382 ILE A O 1
ATOM 3128 N N . ASP A 1 383 ? -15.425 -9.735 6.812 1.00 91.94 383 ASP A N 1
ATOM 3129 C CA . ASP A 1 383 ? -15.192 -9.175 5.472 1.00 91.94 383 ASP A CA 1
ATOM 3130 C C . ASP A 1 383 ? -16.541 -8.703 4.919 1.00 91.94 383 ASP A C 1
ATOM 3132 O O . ASP A 1 383 ? -17.515 -9.458 4.924 1.00 91.94 383 ASP A O 1
ATOM 3136 N N . PHE A 1 384 ? -16.620 -7.472 4.420 1.00 90.50 384 PHE A N 1
ATOM 3137 C CA . PHE A 1 384 ? -17.826 -6.975 3.757 1.00 90.50 384 PHE A CA 1
ATOM 3138 C C . PHE A 1 384 ? -17.821 -7.318 2.266 1.00 90.50 384 PHE A C 1
ATOM 3140 O O . PHE A 1 384 ? -16.810 -7.209 1.560 1.00 90.50 384 PHE A O 1
ATOM 3147 N N . ARG A 1 385 ? -18.981 -7.701 1.725 1.00 87.50 385 ARG A N 1
ATOM 3148 C CA . ARG A 1 385 ? -19.114 -8.004 0.299 1.00 87.50 385 ARG A CA 1
ATOM 3149 C C . ARG A 1 385 ? -19.052 -6.707 -0.503 1.00 87.50 385 ARG A C 1
ATOM 3151 O O . ARG A 1 385 ? -20.038 -5.997 -0.620 1.00 87.50 385 ARG A O 1
ATOM 3158 N N . LYS A 1 386 ? -17.895 -6.452 -1.125 1.00 81.31 386 LYS A N 1
ATOM 3159 C CA . LYS A 1 386 ? -17.670 -5.284 -2.000 1.00 81.31 386 LYS A CA 1
ATOM 3160 C C . LYS A 1 386 ? -18.028 -3.962 -1.301 1.00 81.31 386 LYS A C 1
ATOM 3162 O O . LYS A 1 386 ? -18.767 -3.152 -1.848 1.00 81.31 386 LYS A O 1
ATOM 3167 N N . ALA A 1 387 ? -17.453 -3.754 -0.115 1.00 84.56 387 ALA A N 1
ATOM 3168 C CA . ALA A 1 387 ? -17.763 -2.647 0.792 1.00 84.56 387 ALA A CA 1
ATOM 3169 C C . ALA A 1 387 ? -17.921 -1.281 0.100 1.00 84.56 387 ALA A C 1
ATOM 3171 O O . ALA A 1 387 ? -18.918 -0.606 0.304 1.00 84.56 387 ALA A O 1
ATOM 3172 N N . TYR A 1 388 ? -16.982 -0.907 -0.778 1.00 86.12 388 TYR A N 1
ATOM 3173 C CA . TYR A 1 388 ? -17.023 0.371 -1.500 1.00 86.12 388 TYR A CA 1
ATOM 3174 C C . TYR A 1 388 ? -18.176 0.474 -2.494 1.00 86.12 388 TYR A C 1
ATOM 3176 O O . TYR A 1 388 ? -18.744 1.548 -2.645 1.00 86.12 388 TYR A O 1
ATOM 3184 N N . ASP A 1 389 ? -18.483 -0.613 -3.201 1.00 85.56 389 ASP A N 1
ATOM 3185 C CA . ASP A 1 389 ? -19.480 -0.611 -4.272 1.00 85.56 389 ASP A CA 1
ATOM 3186 C C . ASP A 1 389 ? -20.908 -0.631 -3.698 1.00 85.56 389 ASP A C 1
ATOM 3188 O O . ASP A 1 389 ? -21.830 -0.160 -4.352 1.00 85.56 389 ASP A O 1
ATOM 3192 N N . GLY A 1 390 ? -21.078 -1.138 -2.469 1.00 86.44 390 GLY A N 1
ATOM 3193 C CA . GLY A 1 390 ? -22.370 -1.270 -1.789 1.00 86.44 390 GLY A CA 1
ATOM 3194 C C . GLY A 1 390 ? -22.806 -0.077 -0.932 1.00 86.44 390 GLY A C 1
ATOM 3195 O O . GLY A 1 390 ? -23.873 -0.145 -0.338 1.00 86.44 390 GLY A O 1
ATOM 3196 N N . ILE A 1 391 ? -22.017 1.001 -0.839 1.00 90.94 391 ILE A N 1
ATOM 3197 C CA . ILE A 1 391 ? -22.384 2.172 -0.023 1.00 90.94 391 ILE A CA 1
ATOM 3198 C C . ILE A 1 391 ? -23.629 2.864 -0.589 1.00 90.94 391 ILE A C 1
ATOM 3200 O O . ILE A 1 391 ? -23.627 3.318 -1.735 1.00 90.94 391 ILE A O 1
ATOM 3204 N N . ASP A 1 392 ? -24.668 3.007 0.229 1.00 91.25 392 ASP A N 1
ATOM 3205 C CA . ASP A 1 392 ? -25.842 3.812 -0.111 1.00 91.25 392 ASP A CA 1
ATOM 3206 C C . ASP A 1 392 ? -25.498 5.307 -0.026 1.00 91.25 392 ASP A C 1
ATOM 3208 O O . ASP A 1 392 ? -25.065 5.810 1.016 1.00 91.25 392 ASP A O 1
ATOM 3212 N N . ARG A 1 393 ? -25.661 6.021 -1.146 1.00 90.50 393 ARG A N 1
ATOM 3213 C CA . ARG A 1 393 ? -25.275 7.434 -1.248 1.00 90.50 393 ARG A CA 1
ATOM 3214 C C . ARG A 1 393 ? -26.197 8.366 -0.472 1.00 90.50 393 ARG A C 1
ATOM 3216 O O . ARG A 1 393 ? -25.709 9.367 0.036 1.00 90.50 393 ARG A O 1
ATOM 3223 N N . ASN A 1 394 ? -27.481 8.034 -0.337 1.00 90.00 394 ASN A N 1
ATOM 3224 C CA . ASN A 1 394 ? -28.414 8.853 0.435 1.00 90.00 394 ASN A CA 1
ATOM 3225 C C . ASN A 1 394 ? -28.056 8.785 1.920 1.00 90.00 394 ASN A C 1
ATOM 3227 O O . ASN A 1 394 ? -27.928 9.821 2.565 1.00 90.00 394 ASN A O 1
ATOM 3231 N N . LEU A 1 395 ? -27.797 7.576 2.435 1.00 91.75 395 LEU A N 1
ATOM 3232 C CA . LEU A 1 395 ? -27.333 7.379 3.811 1.00 91.75 395 LEU A CA 1
ATOM 3233 C C . LEU A 1 395 ? -25.974 8.040 4.057 1.00 91.75 395 LEU A C 1
ATOM 3235 O O . LEU A 1 395 ? -25.767 8.629 5.112 1.00 91.75 395 LEU A O 1
ATOM 3239 N N . LEU A 1 396 ? -25.048 7.973 3.095 1.00 93.19 396 LEU A N 1
ATOM 3240 C CA . LEU A 1 396 ? -23.771 8.680 3.201 1.00 93.19 396 LEU A CA 1
ATOM 3241 C C . LEU A 1 396 ? -23.984 10.192 3.316 1.00 93.19 396 LEU A C 1
ATOM 3243 O O . LEU A 1 396 ? -23.421 10.816 4.207 1.00 93.19 396 LEU A O 1
ATOM 3247 N N . CYS A 1 397 ? -24.788 10.773 2.428 1.00 92.25 397 CYS A N 1
ATOM 3248 C CA . CYS A 1 397 ? -25.090 12.199 2.438 1.00 92.25 397 CYS A CA 1
ATOM 3249 C C . CYS A 1 397 ? -25.812 12.634 3.717 1.00 92.25 397 CYS A C 1
ATOM 3251 O O . CYS A 1 397 ? -25.499 13.702 4.230 1.00 92.25 397 CYS A O 1
ATOM 3253 N N . GLN A 1 398 ? -26.700 11.804 4.269 1.00 91.44 398 GLN A N 1
ATOM 3254 C CA . GLN A 1 398 ? -27.309 12.063 5.574 1.00 91.44 398 GLN A CA 1
ATOM 3255 C C . GLN A 1 398 ? -26.251 12.079 6.684 1.00 91.44 398 GLN A C 1
ATOM 3257 O O . GLN A 1 398 ? -26.134 13.062 7.403 1.00 91.44 398 GLN A O 1
ATOM 3262 N N . LYS A 1 399 ? -25.396 11.050 6.749 1.00 92.38 399 LYS A N 1
ATOM 3263 C CA . LYS A 1 399 ? -24.319 10.968 7.748 1.00 92.38 399 LYS A CA 1
ATOM 3264 C C . LYS A 1 399 ? -23.339 12.139 7.672 1.00 92.38 399 LYS A C 1
ATOM 3266 O O . LYS A 1 399 ? -22.806 12.529 8.701 1.00 92.38 399 LYS A O 1
ATOM 3271 N N . LEU A 1 400 ? -23.076 12.684 6.479 1.00 92.12 400 LEU A N 1
ATOM 3272 C CA . LEU A 1 400 ? -22.241 13.882 6.318 1.00 92.12 400 LEU A CA 1
ATOM 3273 C C . LEU A 1 400 ? -22.880 15.106 6.991 1.00 92.12 400 LEU A C 1
ATOM 3275 O O . LEU A 1 400 ? -22.177 15.841 7.680 1.00 92.12 400 LEU A O 1
ATOM 3279 N N . LEU A 1 401 ? -24.194 15.294 6.834 1.00 90.62 401 LEU A N 1
ATOM 3280 C CA . LEU A 1 401 ? -24.930 16.359 7.522 1.00 90.62 401 LEU A CA 1
ATOM 3281 C C . LEU A 1 401 ? -24.941 16.131 9.038 1.00 90.62 401 LEU A C 1
ATOM 3283 O O . LEU A 1 401 ? -24.688 17.067 9.790 1.00 90.62 401 LEU A O 1
ATOM 3287 N N . ASP A 1 402 ? -25.151 14.887 9.483 1.00 89.00 402 ASP A N 1
ATOM 3288 C CA . ASP A 1 402 ? -25.214 14.534 10.909 1.00 89.00 402 ASP A CA 1
ATOM 3289 C C . ASP A 1 402 ? -23.902 14.844 11.658 1.00 89.00 402 ASP A C 1
ATOM 3291 O O . ASP A 1 402 ? -23.930 15.173 12.842 1.00 89.00 402 ASP A O 1
ATOM 3295 N N . ILE A 1 403 ? -22.748 14.768 10.979 1.00 88.75 403 ILE A N 1
ATOM 3296 C CA . ILE A 1 403 ? -21.439 15.141 11.552 1.00 88.75 403 ILE A CA 1
ATOM 3297 C C . ILE A 1 403 ? -21.092 16.629 11.378 1.00 88.75 403 ILE A C 1
ATOM 3299 O O . ILE A 1 403 ? -19.992 17.040 11.742 1.00 88.75 403 ILE A O 1
ATOM 3303 N N . GLY A 1 404 ? -21.994 17.436 10.812 1.00 87.62 404 GLY A N 1
ATOM 3304 C CA . GLY A 1 404 ? -21.822 18.882 10.652 1.00 87.62 404 GLY A CA 1
ATOM 3305 C C . GLY A 1 404 ? -21.130 19.330 9.360 1.00 87.62 404 GLY A C 1
ATOM 3306 O O . GLY A 1 404 ? -20.683 20.473 9.282 1.00 87.62 404 GLY A O 1
ATOM 3307 N N . ILE A 1 405 ? -21.022 18.476 8.333 1.00 89.62 405 ILE A N 1
ATOM 3308 C CA . ILE A 1 405 ? -20.552 18.911 7.008 1.00 89.62 405 ILE A CA 1
ATOM 3309 C C . ILE A 1 405 ? -21.730 19.522 6.245 1.00 89.62 405 ILE A C 1
ATOM 3311 O O . ILE A 1 405 ? -22.557 18.798 5.694 1.00 89.62 405 ILE A O 1
ATOM 3315 N N . CYS A 1 406 ? -21.754 20.851 6.171 1.00 89.19 406 CYS A N 1
ATOM 3316 C CA . CYS A 1 406 ? -22.776 21.658 5.499 1.00 89.19 406 CYS A CA 1
ATOM 3317 C C . CYS A 1 406 ? -22.175 22.643 4.469 1.00 89.19 406 CYS A C 1
ATOM 3319 O O . CYS A 1 406 ? -20.954 22.725 4.275 1.00 89.19 406 CYS A O 1
ATOM 3321 N N . GLY A 1 407 ? -23.037 23.394 3.785 1.00 89.25 407 GLY A N 1
ATOM 3322 C CA . GLY A 1 407 ? -22.707 24.503 2.896 1.00 89.25 407 GLY A CA 1
ATOM 3323 C C . GLY A 1 407 ? -22.043 24.091 1.579 1.00 89.25 407 GLY A C 1
ATOM 3324 O O . GLY A 1 407 ? -22.345 23.057 0.976 1.00 89.25 407 GLY A O 1
ATOM 3325 N N . ASN A 1 408 ? -21.108 24.926 1.117 1.00 90.19 408 ASN A N 1
ATOM 3326 C CA . ASN A 1 408 ? -20.350 24.721 -0.122 1.00 90.19 408 ASN A CA 1
ATOM 3327 C C . ASN A 1 408 ? -19.600 23.383 -0.124 1.00 90.19 408 ASN A C 1
ATOM 3329 O O . ASN A 1 408 ? -19.574 22.696 -1.143 1.00 90.19 408 ASN A O 1
ATOM 3333 N N . MET A 1 409 ? -19.029 22.976 1.015 1.00 92.62 409 MET A N 1
ATOM 3334 C CA . MET A 1 409 ? -18.323 21.699 1.137 1.00 92.62 409 MET A CA 1
ATOM 3335 C C . MET A 1 409 ? -19.259 20.510 0.904 1.00 92.62 409 MET A C 1
ATOM 3337 O O . MET A 1 409 ? -18.935 19.614 0.122 1.00 92.62 409 MET A O 1
ATOM 3341 N N . TYR A 1 410 ? -20.436 20.518 1.531 1.00 92.50 410 TYR A N 1
ATOM 3342 C CA . TYR A 1 410 ? -21.446 19.484 1.325 1.00 92.50 410 TYR A CA 1
ATOM 3343 C C . TYR A 1 410 ? -21.896 19.420 -0.138 1.00 92.50 410 TYR A C 1
ATOM 3345 O O . TYR A 1 410 ? -21.805 18.369 -0.781 1.00 92.50 410 TYR A O 1
ATOM 3353 N N . ASN A 1 411 ? -22.291 20.567 -0.694 1.00 91.81 411 ASN A N 1
ATOM 3354 C CA . ASN A 1 411 ? -22.766 20.681 -2.072 1.00 91.81 411 ASN A CA 1
ATOM 3355 C C . ASN A 1 411 ? -21.700 20.238 -3.082 1.00 91.81 411 ASN A C 1
ATOM 3357 O O . ASN A 1 411 ? -22.000 19.505 -4.029 1.00 91.81 411 ASN A O 1
ATOM 3361 N N . ALA A 1 412 ? -20.438 20.599 -2.847 1.00 93.62 412 ALA A N 1
ATOM 3362 C CA . ALA A 1 412 ? -19.308 20.150 -3.645 1.00 93.62 412 ALA A CA 1
ATOM 3363 C C . ALA A 1 412 ? -19.182 18.621 -3.637 1.00 93.62 412 ALA A C 1
ATOM 3365 O O . ALA A 1 412 ? -19.073 18.024 -4.707 1.00 93.62 412 ALA A O 1
ATOM 3366 N N . ILE A 1 413 ? -19.254 17.963 -2.474 1.00 93.62 413 ILE A N 1
ATOM 3367 C CA . ILE A 1 413 ? -19.178 16.494 -2.378 1.00 93.62 413 ILE A CA 1
ATOM 3368 C C . ILE A 1 413 ? -20.367 15.840 -3.090 1.00 93.62 413 ILE A C 1
ATOM 3370 O O . ILE A 1 413 ? -20.165 14.941 -3.911 1.00 93.62 413 ILE A O 1
ATOM 3374 N N . VAL A 1 414 ? -21.590 16.305 -2.822 1.00 92.00 414 VAL A N 1
ATOM 3375 C CA . VAL A 1 414 ? -22.830 15.792 -3.430 1.00 92.00 414 VAL A CA 1
ATOM 3376 C C . VAL A 1 414 ? -22.771 15.883 -4.954 1.00 92.00 414 VAL A C 1
ATOM 3378 O O . VAL A 1 414 ? -23.067 14.908 -5.652 1.00 92.00 414 VAL A O 1
ATOM 3381 N N . SER A 1 415 ? -22.297 17.010 -5.490 1.00 91.75 415 SER A N 1
ATOM 3382 C CA . SER A 1 415 ? -22.177 17.231 -6.935 1.00 91.75 415 SER A CA 1
ATOM 3383 C C . SER A 1 415 ? -21.292 16.193 -7.644 1.00 91.75 415 SER A C 1
ATOM 3385 O O . SER A 1 415 ? -21.545 15.862 -8.805 1.00 91.75 415 SER A O 1
ATOM 3387 N N . LEU A 1 416 ? -20.294 15.625 -6.945 1.00 92.00 416 LEU A N 1
ATOM 3388 C CA . LEU A 1 416 ? -19.389 14.596 -7.475 1.00 92.00 416 LEU A CA 1
ATOM 3389 C C . LEU A 1 416 ? -20.058 13.225 -7.603 1.00 92.00 416 LEU A C 1
ATOM 3391 O O . LEU A 1 416 ? -19.544 12.378 -8.341 1.00 92.00 416 LEU A O 1
ATOM 3395 N N . TYR A 1 417 ? -21.155 12.982 -6.888 1.00 89.00 417 TYR A N 1
ATOM 3396 C CA . TYR A 1 417 ? -21.862 11.700 -6.862 1.00 89.00 417 TYR A CA 1
ATOM 3397 C C . TYR A 1 417 ? -23.267 11.753 -7.472 1.00 89.00 417 TYR A C 1
ATOM 3399 O O . TYR A 1 417 ? -23.842 10.697 -7.733 1.00 89.00 417 TYR A O 1
ATOM 3407 N N . LYS A 1 418 ? -23.787 12.947 -7.762 1.00 88.19 418 LYS A N 1
ATOM 3408 C CA . LYS A 1 418 ? -25.060 13.147 -8.457 1.00 88.19 418 LYS A CA 1
ATOM 3409 C C . LYS A 1 418 ? -24.957 12.773 -9.941 1.00 88.19 418 LYS A C 1
ATOM 3411 O O . LYS A 1 418 ? -24.024 13.208 -10.619 1.00 88.19 418 LYS A O 1
ATOM 3416 N N . SER A 1 419 ? -25.919 11.992 -10.443 1.00 87.62 419 SER A N 1
ATOM 3417 C CA . SER A 1 419 ? -26.064 11.641 -11.872 1.00 87.62 419 SER A CA 1
ATOM 3418 C C . SER A 1 419 ? -24.767 11.133 -12.532 1.00 87.62 419 SER A C 1
ATOM 3420 O O . SER A 1 419 ? -24.330 11.645 -13.564 1.00 87.62 419 SER A O 1
ATOM 3422 N N . VAL A 1 420 ? -24.108 10.158 -11.898 1.00 91.12 420 VAL A N 1
ATOM 3423 C CA . VAL A 1 420 ? -22.843 9.571 -12.376 1.00 91.12 420 VAL A CA 1
ATOM 3424 C C . VAL A 1 420 ? -23.108 8.467 -13.398 1.00 91.12 420 VAL A C 1
ATOM 3426 O O . VAL A 1 420 ? -23.904 7.565 -13.146 1.00 91.12 420 VAL A O 1
ATOM 3429 N N . GLU A 1 421 ? -22.357 8.483 -14.498 1.00 93.75 421 GLU A N 1
ATOM 3430 C CA . GLU A 1 421 ? -22.385 7.454 -15.539 1.00 93.75 421 GLU A CA 1
ATOM 3431 C C . GLU A 1 421 ? -21.032 6.744 -15.646 1.00 93.75 421 GLU A C 1
ATOM 3433 O O . GLU A 1 421 ? -19.967 7.368 -15.587 1.00 93.75 421 GLU A O 1
ATOM 3438 N N . CYS A 1 422 ? -21.061 5.433 -15.866 1.00 94.25 422 CYS A N 1
ATOM 3439 C CA . CYS A 1 422 ? -19.867 4.627 -16.084 1.00 94.25 422 CYS A CA 1
ATOM 3440 C C . CYS A 1 422 ? -19.989 3.736 -17.323 1.00 94.25 422 CYS A C 1
ATOM 3442 O O . CYS A 1 422 ? -21.080 3.353 -17.728 1.00 94.25 422 CYS A O 1
ATOM 3444 N N . CYS A 1 423 ? -18.849 3.354 -17.894 1.00 94.44 423 CYS A N 1
ATOM 3445 C CA . CYS A 1 423 ? -18.741 2.261 -18.864 1.00 94.44 423 CYS A CA 1
ATOM 3446 C C . CYS A 1 423 ? -17.560 1.351 -18.499 1.00 94.44 423 CYS A C 1
ATOM 3448 O O . CYS A 1 423 ? -16.643 1.774 -17.791 1.00 94.44 423 CYS A O 1
ATOM 3450 N N . VAL A 1 424 ? -17.558 0.095 -18.949 1.00 93.44 424 VAL A N 1
ATOM 3451 C CA . VAL A 1 424 ? -16.483 -0.867 -18.651 1.00 93.44 424 VAL A CA 1
ATOM 3452 C C . VAL A 1 424 ? -15.536 -0.985 -19.840 1.00 93.44 424 VAL A C 1
ATOM 3454 O O . VAL A 1 424 ? -15.970 -1.140 -20.979 1.00 93.44 424 VAL A O 1
ATOM 3457 N N . ARG A 1 425 ? -14.222 -0.953 -19.586 1.00 90.25 425 ARG A N 1
ATOM 3458 C CA . ARG A 1 425 ? -13.193 -1.184 -20.607 1.00 90.25 425 ARG A CA 1
ATOM 3459 C C . ARG A 1 425 ? -12.699 -2.630 -20.583 1.00 90.25 425 ARG A C 1
ATOM 3461 O O . ARG A 1 425 ? -11.972 -3.024 -19.671 1.00 90.25 425 ARG A O 1
ATOM 3468 N N . VAL A 1 426 ? -12.982 -3.385 -21.641 1.00 87.56 426 VAL A N 1
ATOM 3469 C CA . VAL A 1 426 ? -12.525 -4.771 -21.832 1.00 87.56 426 VAL A CA 1
ATOM 3470 C C . VAL A 1 426 ? -11.594 -4.835 -23.042 1.00 87.56 426 VAL A C 1
ATOM 3472 O O . VAL A 1 426 ? -11.993 -4.548 -24.164 1.00 87.56 426 VAL A O 1
ATOM 3475 N N . ASN A 1 427 ? -10.315 -5.169 -22.827 1.00 81.12 427 ASN A N 1
ATOM 3476 C CA . ASN A 1 427 ? -9.290 -5.272 -23.885 1.00 81.12 427 ASN A CA 1
ATOM 3477 C C . ASN A 1 427 ? -9.206 -4.061 -24.846 1.00 81.12 427 ASN A C 1
ATOM 3479 O O . ASN A 1 427 ? -8.870 -4.208 -26.020 1.00 81.12 427 ASN A O 1
ATOM 3483 N N . GLY A 1 428 ? -9.482 -2.853 -24.344 1.00 78.19 428 GLY A N 1
ATOM 3484 C CA . GLY A 1 428 ? -9.455 -1.610 -25.125 1.00 78.19 428 GLY A CA 1
ATOM 3485 C C . GLY A 1 428 ? -10.787 -1.228 -25.774 1.00 78.19 428 GLY A C 1
ATOM 3486 O O . GLY A 1 428 ? -10.881 -0.141 -26.330 1.00 78.19 428 GLY A O 1
ATOM 3487 N N . GLN A 1 429 ? -11.815 -2.069 -25.666 1.00 85.44 429 GLN A N 1
ATOM 3488 C CA . GLN A 1 429 ? -13.177 -1.763 -26.100 1.00 85.44 429 GLN A CA 1
ATOM 3489 C C . GLN A 1 429 ? -14.004 -1.269 -24.917 1.00 85.44 429 GLN A C 1
ATOM 3491 O O . GLN A 1 429 ? -13.785 -1.715 -23.790 1.00 85.44 429 GLN A O 1
ATOM 3496 N N . LEU A 1 430 ? -14.922 -0.341 -25.173 1.00 90.50 430 LEU A N 1
ATOM 3497 C CA . LEU A 1 430 ? -15.838 0.197 -24.173 1.00 90.50 430 LEU A CA 1
ATOM 3498 C C . LEU A 1 430 ? -17.213 -0.446 -24.350 1.00 90.50 430 LEU A C 1
ATOM 3500 O O . LEU A 1 430 ? -17.648 -0.654 -25.481 1.00 90.50 430 LEU A O 1
ATOM 3504 N N . THR A 1 431 ? -17.876 -0.755 -23.240 1.00 94.31 431 THR A N 1
ATOM 3505 C CA . THR A 1 431 ? -19.316 -1.040 -23.234 1.00 94.31 431 THR A CA 1
ATOM 3506 C C . THR A 1 431 ? -20.108 0.251 -23.422 1.00 94.31 431 THR A C 1
ATOM 3508 O O . THR A 1 431 ? -19.558 1.348 -23.291 1.00 94.31 431 THR A O 1
ATOM 3511 N N . ASP A 1 432 ? -21.421 0.132 -23.602 1.00 94.25 432 ASP A N 1
ATOM 3512 C CA . ASP A 1 432 ? -22.304 1.283 -23.421 1.00 94.25 432 ASP A CA 1
ATOM 3513 C C . ASP A 1 432 ? -22.208 1.843 -21.998 1.00 94.25 432 ASP A C 1
ATOM 3515 O O . ASP A 1 432 ? -21.830 1.146 -21.041 1.00 94.25 432 ASP A O 1
ATOM 3519 N N . TRP A 1 433 ? -22.621 3.099 -21.878 1.00 95.25 433 TRP A N 1
ATOM 3520 C CA . TRP A 1 433 ? -22.780 3.798 -20.614 1.00 95.25 433 TRP A CA 1
ATOM 3521 C C . TRP A 1 433 ? -23.976 3.263 -19.820 1.00 95.25 433 TRP A C 1
ATOM 3523 O O . TRP A 1 433 ? -24.965 2.786 -20.384 1.00 95.25 433 TRP A O 1
ATOM 3533 N N . PHE A 1 434 ? -23.866 3.329 -18.498 1.00 94.19 434 PHE A N 1
ATOM 3534 C CA . PHE A 1 434 ? -24.939 3.038 -17.555 1.00 94.19 434 PHE A CA 1
ATOM 3535 C C . PHE A 1 434 ? -24.826 3.954 -16.330 1.00 94.19 434 PHE A C 1
ATOM 3537 O O . PHE A 1 434 ? -23.727 4.371 -15.951 1.00 94.19 434 PHE A O 1
ATOM 3544 N N . ASN A 1 435 ? -25.966 4.254 -15.710 1.00 91.88 435 ASN A N 1
ATOM 3545 C CA . ASN A 1 435 ? -26.034 5.075 -14.501 1.00 91.88 435 ASN A CA 1
ATOM 3546 C C . ASN A 1 435 ? -25.479 4.327 -13.286 1.00 91.88 435 ASN A C 1
ATOM 3548 O O . ASN A 1 435 ? -25.483 3.098 -13.243 1.00 91.88 435 ASN A O 1
ATOM 3552 N N . VAL A 1 436 ? -24.998 5.073 -12.296 1.00 89.75 436 VAL A N 1
ATOM 3553 C CA . VAL A 1 436 ? -24.429 4.538 -11.056 1.00 89.75 436 VAL A CA 1
ATOM 3554 C C . VAL A 1 436 ? -25.100 5.227 -9.876 1.00 89.75 436 VAL A C 1
ATOM 3556 O O . VAL A 1 436 ? -24.833 6.405 -9.633 1.00 89.75 436 VAL A O 1
ATOM 3559 N N . GLN A 1 437 ? -25.913 4.492 -9.122 1.00 86.56 437 GLN A N 1
ATOM 3560 C CA . GLN A 1 437 ? -26.705 5.019 -8.006 1.00 86.56 437 GLN A CA 1
ATOM 3561 C C . GLN A 1 437 ? -26.092 4.730 -6.633 1.00 86.56 437 GLN A C 1
ATOM 3563 O O . GLN A 1 437 ? -26.242 5.536 -5.720 1.00 86.56 437 GLN A O 1
ATOM 3568 N N . CYS A 1 438 ? -25.348 3.635 -6.480 1.00 87.94 438 CYS A N 1
ATOM 3569 C CA . CYS A 1 438 ? -24.667 3.309 -5.230 1.00 87.94 438 CYS A CA 1
ATOM 3570 C C . CYS A 1 438 ? -23.143 3.274 -5.388 1.00 87.94 438 CYS A C 1
ATOM 3572 O O . CYS A 1 438 ? -22.570 3.395 -6.478 1.00 87.94 438 CYS A O 1
ATOM 3574 N N . GLY A 1 439 ? -22.477 3.171 -4.249 1.00 87.81 439 GLY A N 1
ATOM 3575 C CA . GLY A 1 439 ? -21.050 2.974 -4.142 1.00 87.81 439 GLY A CA 1
ATOM 3576 C C . GLY A 1 439 ? -20.205 4.231 -4.313 1.00 87.81 439 GLY A C 1
ATOM 3577 O O . GLY A 1 439 ? -20.611 5.262 -4.867 1.00 87.81 439 GLY A O 1
ATOM 3578 N N . LEU A 1 440 ? -18.974 4.100 -3.832 1.00 89.62 440 LEU A N 1
ATOM 3579 C CA . LEU A 1 440 ? -17.906 5.081 -3.913 1.00 89.62 440 LEU A CA 1
ATOM 3580 C C . LEU A 1 440 ? -16.968 4.758 -5.083 1.00 89.62 440 LEU A C 1
ATOM 3582 O O . LEU A 1 440 ? -16.684 3.601 -5.393 1.00 89.62 440 LEU A O 1
ATOM 3586 N N . LYS A 1 441 ? -16.421 5.795 -5.725 1.00 85.50 441 LYS A N 1
ATOM 3587 C CA . LYS A 1 441 ? -15.521 5.638 -6.877 1.00 85.50 441 LYS A CA 1
ATOM 3588 C C . LYS A 1 441 ? -14.174 5.057 -6.436 1.00 85.50 441 LYS A C 1
ATOM 3590 O O . LYS A 1 441 ? -13.327 5.760 -5.883 1.00 85.50 441 LYS A O 1
ATOM 3595 N N . GLN A 1 442 ? -13.924 3.785 -6.743 1.00 80.81 442 GLN A N 1
ATOM 3596 C CA . GLN A 1 442 ? -12.639 3.152 -6.440 1.00 80.81 442 GLN A CA 1
ATOM 3597 C C . GLN A 1 442 ? -11.490 3.839 -7.194 1.00 80.81 442 GLN A C 1
ATOM 3599 O O . GLN A 1 442 ? -11.446 3.848 -8.426 1.00 80.81 442 GLN A O 1
ATOM 3604 N N . GLY A 1 443 ? -10.540 4.398 -6.439 1.00 76.06 443 GLY A N 1
ATOM 3605 C CA . GLY A 1 443 ? -9.411 5.175 -6.965 1.00 76.06 443 GLY A CA 1
ATOM 3606 C C . GLY A 1 443 ? -9.584 6.697 -6.885 1.00 76.06 443 GLY A C 1
ATOM 3607 O O . GLY A 1 443 ? -8.642 7.419 -7.217 1.00 76.06 443 GLY A O 1
ATOM 3608 N N . CYS A 1 444 ? -10.739 7.191 -6.427 1.00 85.94 444 CYS A N 1
ATOM 3609 C CA . CYS A 1 444 ? -10.923 8.590 -6.043 1.00 85.94 444 CYS A CA 1
ATOM 3610 C C . CYS A 1 444 ? -10.246 8.879 -4.690 1.00 85.94 444 CYS A C 1
ATOM 3612 O O . CYS A 1 444 ? -10.203 8.014 -3.817 1.00 85.94 444 CYS A O 1
ATOM 3614 N N . LEU A 1 445 ? -9.727 10.099 -4.518 1.00 86.19 445 LEU A N 1
ATOM 3615 C CA . LEU A 1 445 ? -9.021 10.527 -3.304 1.00 86.19 445 LEU A CA 1
ATOM 3616 C C . LEU A 1 445 ? -9.953 10.735 -2.102 1.00 86.19 445 LEU A C 1
ATOM 3618 O O . LEU A 1 445 ? -9.534 10.426 -0.997 1.00 86.19 445 LEU A O 1
ATOM 3622 N N . LEU A 1 446 ? -11.198 11.192 -2.316 1.00 90.69 446 LEU A N 1
ATOM 3623 C CA . LEU A 1 446 ? -12.187 11.382 -1.238 1.00 90.69 446 LEU A CA 1
ATOM 3624 C C . LEU A 1 446 ? -12.765 10.068 -0.711 1.00 90.69 446 LEU A C 1
ATOM 3626 O O . LEU A 1 446 ? -13.154 9.976 0.447 1.00 90.69 446 LEU A O 1
ATOM 3630 N N . SER A 1 447 ? -12.894 9.060 -1.576 1.00 92.38 447 SER A N 1
ATOM 3631 C CA . SER A 1 447 ? -13.658 7.851 -1.256 1.00 92.38 447 SER A CA 1
ATOM 3632 C C . SER A 1 447 ? -13.184 7.116 0.007 1.00 92.38 447 SER A C 1
ATOM 3634 O O . SER A 1 447 ? -14.045 6.667 0.752 1.00 92.38 447 SER A O 1
ATOM 3636 N N . PRO A 1 448 ? -11.876 7.000 0.308 1.00 92.69 448 PRO A N 1
ATOM 3637 C CA . PRO A 1 448 ? -11.413 6.445 1.578 1.00 92.69 448 PRO A CA 1
ATOM 3638 C C . PRO A 1 448 ? -11.937 7.168 2.825 1.00 92.69 448 PRO A C 1
ATOM 3640 O O . PRO A 1 448 ? -12.371 6.508 3.763 1.00 92.69 448 PRO A O 1
ATOM 3643 N N . LEU A 1 449 ? -11.940 8.504 2.826 1.00 91.94 449 LEU A N 1
ATOM 3644 C CA . LEU A 1 449 ? -12.428 9.285 3.963 1.00 91.94 449 LEU A CA 1
ATOM 3645 C C . LEU A 1 449 ? -13.948 9.166 4.108 1.00 91.94 449 LEU A C 1
ATOM 3647 O O . LEU A 1 449 ? -14.441 8.897 5.198 1.00 91.94 449 LEU A O 1
ATOM 3651 N N . LEU A 1 450 ? -14.682 9.278 2.997 1.00 94.06 450 LEU A N 1
ATOM 3652 C CA . LEU A 1 450 ? -16.141 9.117 2.987 1.00 94.06 450 LEU A CA 1
ATOM 3653 C C . LEU A 1 450 ? -16.569 7.728 3.477 1.00 94.06 450 LEU A C 1
ATOM 3655 O O . LEU A 1 450 ? -17.556 7.604 4.195 1.00 94.06 450 LEU A O 1
ATOM 3659 N N . PHE A 1 451 ? -15.809 6.688 3.128 1.00 94.00 451 PHE A N 1
ATOM 3660 C CA . PHE A 1 451 ? -16.038 5.341 3.643 1.00 94.00 451 PHE A CA 1
ATOM 3661 C C . PHE A 1 451 ? -15.826 5.267 5.161 1.00 94.00 451 PHE A C 1
ATOM 3663 O O . PHE A 1 451 ? -16.662 4.711 5.869 1.00 94.00 451 PHE A O 1
ATOM 3670 N N . ASN A 1 452 ? -14.741 5.855 5.673 1.00 93.31 452 ASN A N 1
ATOM 3671 C CA . ASN A 1 452 ? -14.491 5.887 7.112 1.00 93.31 452 ASN A CA 1
ATOM 3672 C C . ASN A 1 452 ? -15.610 6.616 7.868 1.00 93.31 452 ASN A C 1
ATOM 3674 O O . ASN A 1 452 ? -16.071 6.096 8.878 1.00 93.31 452 ASN A O 1
ATOM 3678 N N . VAL A 1 453 ? -16.081 7.762 7.361 1.00 92.50 453 VAL A N 1
ATOM 3679 C CA . VAL A 1 453 ? -17.223 8.498 7.937 1.00 92.50 453 VAL A CA 1
ATOM 3680 C C . VAL A 1 453 ? -18.482 7.630 7.953 1.00 92.50 453 VAL A C 1
ATOM 3682 O O . VAL A 1 453 ? -19.172 7.564 8.967 1.00 92.50 453 VAL A O 1
ATOM 3685 N N . TYR A 1 454 ? -18.751 6.905 6.864 1.00 93.50 454 TYR A N 1
ATOM 3686 C CA . TYR A 1 454 ? -19.909 6.019 6.766 1.00 93.50 454 TYR A CA 1
ATOM 3687 C C . TYR A 1 454 ? -19.928 4.943 7.861 1.00 93.50 454 TYR A C 1
ATOM 3689 O O . TYR A 1 454 ? -20.951 4.729 8.518 1.00 93.50 454 TYR A O 1
ATOM 3697 N N . VAL A 1 455 ? -18.782 4.283 8.062 1.00 93.06 455 VAL A N 1
ATOM 3698 C CA . VAL A 1 455 ? -18.624 3.174 9.014 1.00 93.06 455 VAL A CA 1
ATOM 3699 C C . VAL A 1 455 ? -18.388 3.669 10.445 1.00 93.06 455 VAL A C 1
ATOM 3701 O O . VAL A 1 455 ? -18.577 2.902 11.379 1.00 93.06 455 VAL A O 1
ATOM 3704 N N . ASN A 1 456 ? -18.038 4.939 10.666 1.00 91.44 456 ASN A N 1
ATOM 3705 C CA . ASN A 1 456 ? -17.714 5.461 12.000 1.00 91.44 456 ASN A CA 1
ATOM 3706 C C . ASN A 1 456 ? -18.817 5.192 13.039 1.00 91.44 456 ASN A C 1
ATOM 3708 O O . ASN A 1 456 ? -18.527 4.752 14.147 1.00 91.44 456 ASN A O 1
ATOM 3712 N N . GLY A 1 457 ? -20.088 5.347 12.648 1.00 91.19 457 GLY A N 1
ATOM 3713 C CA . GLY A 1 457 ? -21.227 5.071 13.531 1.00 91.19 457 GLY A CA 1
ATOM 3714 C C . GLY A 1 457 ? -21.312 3.618 14.024 1.00 91.19 457 GLY A C 1
ATOM 3715 O O . GLY A 1 457 ? -21.883 3.375 15.083 1.00 91.19 457 GLY A O 1
ATOM 3716 N N . LEU A 1 458 ? -20.716 2.655 13.306 1.00 94.12 458 LEU A N 1
ATOM 3717 C CA . LEU A 1 458 ? -20.617 1.263 13.758 1.00 94.12 458 LEU A CA 1
ATOM 3718 C C . LEU A 1 458 ? -19.746 1.146 15.006 1.00 94.12 458 LEU A C 1
ATOM 3720 O O . LEU A 1 458 ? -20.055 0.362 15.897 1.00 94.12 458 LEU A O 1
ATOM 3724 N N . VAL A 1 459 ? -18.660 1.919 15.072 1.00 92.50 459 VAL A N 1
ATOM 3725 C CA . VAL A 1 459 ? -17.738 1.895 16.212 1.00 92.50 459 VAL A CA 1
ATOM 3726 C C . VAL A 1 459 ? -18.462 2.350 17.466 1.00 92.50 459 VAL A C 1
ATOM 3728 O O . VAL A 1 459 ? -18.492 1.625 18.456 1.00 92.50 459 VAL A O 1
ATOM 3731 N N . THR A 1 460 ? -19.119 3.508 17.384 1.00 91.19 460 THR A N 1
ATOM 3732 C CA . THR A 1 460 ? -19.900 4.079 18.482 1.00 91.19 460 THR A CA 1
ATOM 3733 C C . THR A 1 460 ? -20.989 3.113 18.946 1.00 91.19 460 THR A C 1
ATOM 3735 O O . THR A 1 460 ? -21.110 2.849 20.142 1.00 91.19 460 THR A O 1
ATOM 3738 N N . TYR A 1 461 ? -21.734 2.527 18.003 1.00 94.69 461 TYR A N 1
ATOM 3739 C CA . TYR A 1 461 ? -22.789 1.563 18.302 1.00 94.69 461 TYR A CA 1
ATOM 3740 C C . TYR A 1 461 ? -22.254 0.303 18.998 1.00 94.69 461 TYR A C 1
ATOM 3742 O O . TYR A 1 461 ? -22.747 -0.070 20.059 1.00 94.69 461 TYR A O 1
ATOM 3750 N N . ILE A 1 462 ? -21.207 -0.329 18.465 1.00 95.56 462 ILE A N 1
ATOM 3751 C CA . ILE A 1 462 ? -20.640 -1.547 19.058 1.00 95.56 462 ILE A CA 1
ATOM 3752 C C . ILE A 1 462 ? -20.050 -1.278 20.448 1.00 95.56 462 ILE A C 1
ATOM 3754 O O . ILE A 1 462 ? -20.277 -2.064 21.367 1.00 95.56 462 ILE A O 1
ATOM 3758 N N . CYS A 1 463 ? -19.340 -0.164 20.634 1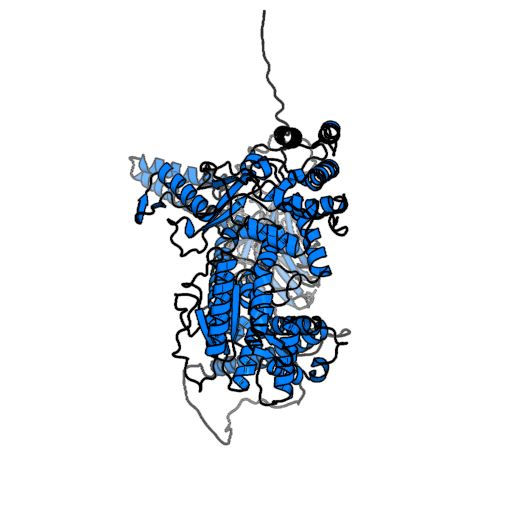.00 91.31 463 CYS A N 1
ATOM 3759 C CA . CYS A 1 463 ? -18.796 0.212 21.940 1.00 91.31 463 CYS A CA 1
ATOM 3760 C C . CYS A 1 463 ? -19.907 0.459 22.979 1.00 91.31 463 CYS A C 1
ATOM 3762 O O . CYS A 1 463 ? -19.735 0.098 24.143 1.00 91.31 463 CYS A O 1
ATOM 3764 N N . SER A 1 464 ? -21.069 0.987 22.564 1.00 93.31 464 SER A N 1
ATOM 3765 C CA . SER A 1 464 ? -22.230 1.214 23.444 1.00 93.31 464 SER A CA 1
ATOM 3766 C C . SER A 1 464 ? -22.834 -0.064 24.039 1.00 93.31 464 SER A C 1
ATOM 3768 O O . SER A 1 464 ? -23.484 -0.002 25.083 1.00 93.31 464 SER A O 1
ATOM 3770 N N . LEU A 1 465 ? -22.574 -1.231 23.433 1.00 94.44 465 LEU A N 1
ATOM 3771 C CA . LEU A 1 465 ? -23.027 -2.521 23.963 1.00 94.44 465 LEU A CA 1
ATOM 3772 C C . LEU A 1 465 ? -22.299 -2.897 25.263 1.00 94.44 465 LEU A C 1
ATOM 3774 O O . LEU A 1 465 ? -22.715 -3.834 25.937 1.00 94.44 465 LEU A O 1
ATOM 3778 N N . ASN A 1 466 ? -21.223 -2.182 25.628 1.00 91.62 466 ASN A N 1
ATOM 3779 C CA . ASN A 1 466 ? -20.422 -2.397 26.839 1.00 91.62 466 ASN A CA 1
ATOM 3780 C C . ASN A 1 466 ? -19.838 -3.816 26.973 1.00 91.62 466 ASN A C 1
ATOM 3782 O O . ASN A 1 466 ? -19.475 -4.255 28.064 1.00 91.62 466 ASN A O 1
ATOM 3786 N N . VAL A 1 467 ? -19.693 -4.517 25.850 1.00 93.88 467 VAL A N 1
ATOM 3787 C CA . VAL A 1 467 ? -19.110 -5.858 25.753 1.00 93.88 467 VAL A CA 1
ATOM 3788 C C . VAL A 1 467 ? -17.762 -5.762 25.059 1.00 93.88 467 VAL A C 1
ATOM 3790 O O . VAL A 1 467 ? -17.644 -5.072 24.055 1.00 93.88 467 VAL A O 1
ATOM 3793 N N . GLY A 1 468 ? -16.738 -6.464 25.542 1.00 94.50 468 GLY A N 1
ATOM 3794 C CA . GLY A 1 468 ? -15.434 -6.477 24.883 1.00 94.50 468 GLY A CA 1
ATOM 3795 C C . GLY A 1 468 ? -14.333 -7.084 25.738 1.00 94.50 468 GLY A C 1
ATOM 3796 O O . GLY A 1 468 ? -14.571 -7.919 26.613 1.00 94.50 468 GLY A O 1
ATOM 3797 N N . ILE A 1 469 ? -13.096 -6.663 25.487 1.00 95.25 469 ILE A N 1
ATOM 3798 C CA . ILE A 1 469 ? -11.948 -7.003 26.326 1.00 95.25 469 ILE A CA 1
ATOM 3799 C C . ILE A 1 469 ? -11.576 -5.800 27.179 1.00 95.25 469 ILE A C 1
ATOM 3801 O O . ILE A 1 469 ? -11.104 -4.796 26.653 1.00 95.25 469 ILE A O 1
ATOM 3805 N N . ASN A 1 470 ? -11.704 -5.953 28.494 1.00 92.31 470 ASN A N 1
ATOM 3806 C CA . ASN A 1 470 ? -11.259 -4.942 29.440 1.00 92.31 470 ASN A CA 1
ATOM 3807 C C . ASN A 1 470 ? -9.723 -4.785 29.408 1.00 92.31 470 ASN A C 1
ATOM 3809 O O . ASN A 1 470 ? -8.973 -5.755 29.605 1.00 92.31 470 ASN A O 1
ATOM 3813 N N . ILE A 1 471 ? -9.283 -3.551 29.163 1.00 88.50 471 ILE A N 1
ATOM 3814 C CA . ILE A 1 471 ? -7.896 -3.083 29.195 1.00 88.50 471 ILE A CA 1
ATOM 3815 C C . ILE A 1 471 ? -7.752 -1.924 30.195 1.00 88.50 471 ILE A C 1
ATOM 3817 O O . ILE A 1 471 ? -7.512 -0.785 29.817 1.00 88.50 471 ILE A O 1
ATOM 3821 N N . ASP A 1 472 ? -7.892 -2.226 31.485 1.00 80.88 472 ASP A N 1
ATOM 3822 C CA . ASP A 1 472 ? -7.980 -1.239 32.573 1.00 80.88 472 ASP A CA 1
ATOM 3823 C C . ASP A 1 472 ? -9.362 -0.551 32.601 1.00 80.88 472 ASP A C 1
ATOM 3825 O O . ASP A 1 472 ? -10.359 -1.207 32.912 1.00 80.88 472 ASP A O 1
ATOM 3829 N N . GLU A 1 473 ? -9.446 0.745 32.297 1.00 76.88 473 GLU A N 1
ATOM 3830 C CA . GLU A 1 473 ? -10.684 1.543 32.407 1.00 76.88 473 GLU A CA 1
ATOM 3831 C C . GLU A 1 473 ? -11.556 1.510 31.138 1.00 76.88 473 GLU A C 1
ATOM 3833 O O . GLU A 1 473 ? -12.640 2.085 31.115 1.00 76.88 473 GLU A O 1
ATOM 3838 N N . GLU A 1 474 ? -11.118 0.815 30.085 1.00 82.69 474 GLU A N 1
ATOM 3839 C CA . GLU A 1 474 ? -11.814 0.765 28.796 1.00 82.69 474 GLU A CA 1
ATOM 3840 C C . GLU A 1 474 ? -12.040 -0.671 28.308 1.00 82.69 474 GLU A C 1
ATOM 3842 O O . GLU A 1 474 ? -11.247 -1.579 28.574 1.00 82.69 474 GLU A O 1
ATOM 3847 N N . ASN A 1 475 ? -13.106 -0.872 27.530 1.00 91.06 475 ASN A N 1
ATOM 3848 C CA . ASN A 1 475 ? -13.369 -2.118 26.816 1.00 91.06 475 ASN A CA 1
ATOM 3849 C C . ASN A 1 475 ? -13.003 -1.966 25.336 1.00 91.06 475 ASN A C 1
ATOM 3851 O O . ASN A 1 475 ? -13.532 -1.099 24.647 1.00 91.06 475 ASN A O 1
ATOM 3855 N N . VAL A 1 476 ? -12.137 -2.846 24.822 1.00 94.75 476 VAL A N 1
ATOM 3856 C CA . VAL A 1 476 ? -11.892 -2.957 23.376 1.00 94.75 476 VAL A CA 1
ATOM 3857 C C . VAL A 1 476 ? -12.819 -4.005 22.788 1.00 94.75 476 VAL A C 1
ATOM 3859 O O . VAL A 1 476 ? -12.624 -5.204 23.002 1.00 94.75 476 VAL A O 1
ATOM 3862 N N . SER A 1 477 ? -13.799 -3.541 22.025 1.00 96.12 477 SER A N 1
ATOM 3863 C CA . SER A 1 477 ? -14.820 -4.382 21.390 1.00 96.12 477 SER A CA 1
ATOM 3864 C C . SER A 1 477 ? -14.567 -4.577 19.899 1.00 96.12 477 SER A C 1
ATOM 3866 O O . SER A 1 477 ? -14.905 -5.621 19.344 1.00 96.12 477 SER A O 1
ATOM 3868 N N . ILE A 1 478 ? -13.957 -3.583 19.245 1.00 96.38 478 ILE A N 1
ATOM 3869 C CA . ILE A 1 478 ? -13.826 -3.517 17.790 1.00 96.38 478 ILE A CA 1
ATOM 3870 C C . ILE A 1 478 ? -12.486 -2.905 17.361 1.00 96.38 478 ILE A C 1
ATOM 3872 O O . ILE A 1 478 ? -11.968 -1.993 17.998 1.00 96.38 478 ILE A O 1
ATOM 3876 N N . LEU A 1 479 ? -11.919 -3.406 16.263 1.00 96.31 479 LEU A N 1
ATOM 3877 C CA . LEU A 1 479 ? -10.796 -2.800 15.545 1.00 96.31 479 LEU A CA 1
ATOM 3878 C C . LEU A 1 479 ? -11.149 -2.739 14.057 1.00 96.31 479 LEU A C 1
ATOM 3880 O O . LEU A 1 479 ? -11.562 -3.754 13.492 1.00 96.31 479 LEU A O 1
ATOM 3884 N N . LEU A 1 480 ? -10.960 -1.582 13.418 1.00 95.12 480 LEU A N 1
ATOM 3885 C CA . LEU A 1 480 ? -11.189 -1.418 11.982 1.00 95.12 480 LEU A CA 1
ATOM 3886 C C . LEU A 1 480 ? -9.946 -0.936 11.244 1.00 95.12 480 LEU A C 1
ATOM 3888 O O . LEU A 1 480 ? -9.324 0.073 11.590 1.00 95.12 480 LEU A O 1
ATOM 3892 N N . TYR A 1 481 ? -9.638 -1.617 10.151 1.00 94.12 481 TYR A N 1
ATOM 3893 C CA . TYR A 1 481 ? -8.724 -1.112 9.145 1.00 94.12 481 TYR A CA 1
ATOM 3894 C C . TYR A 1 481 ? -9.474 -1.004 7.824 1.00 94.12 481 TYR A C 1
ATOM 3896 O O . TYR A 1 481 ? -9.469 -1.929 7.017 1.00 94.12 481 TYR A O 1
ATOM 3904 N N . ALA A 1 482 ? -10.125 0.141 7.617 1.00 89.81 482 ALA A N 1
ATOM 3905 C CA . ALA A 1 482 ? -11.077 0.324 6.531 1.00 89.81 482 ALA A CA 1
ATOM 3906 C C . ALA A 1 482 ? -12.197 -0.727 6.600 1.00 89.81 482 ALA A C 1
ATOM 3908 O O . ALA A 1 482 ? -12.984 -0.691 7.544 1.00 89.81 482 ALA A O 1
ATOM 3909 N N . ASP A 1 483 ? -12.289 -1.618 5.610 1.00 87.75 483 ASP A N 1
ATOM 3910 C CA . ASP A 1 483 ? -13.290 -2.681 5.513 1.00 87.75 483 ASP A CA 1
ATOM 3911 C C . ASP A 1 483 ? -12.936 -3.941 6.315 1.00 87.75 483 ASP A C 1
ATOM 3913 O O . ASP A 1 483 ? -13.835 -4.726 6.614 1.00 87.75 483 ASP A O 1
ATOM 3917 N N . ASP A 1 484 ? -11.666 -4.127 6.691 1.00 91.81 484 ASP A N 1
ATOM 3918 C CA . ASP A 1 484 ? -11.239 -5.227 7.557 1.00 91.81 484 ASP A CA 1
ATOM 3919 C C . ASP A 1 484 ? -11.670 -4.943 9.007 1.00 91.81 484 ASP A C 1
ATOM 3921 O O . ASP A 1 484 ? -11.056 -4.128 9.706 1.00 91.81 484 ASP A O 1
ATOM 3925 N N . LEU A 1 485 ? -12.720 -5.633 9.462 1.00 95.12 485 LEU A N 1
ATOM 3926 C CA . LEU A 1 485 ? -13.307 -5.472 10.792 1.00 95.12 485 LEU A CA 1
ATOM 3927 C C . LEU A 1 485 ? -12.978 -6.661 11.699 1.00 95.12 485 LEU A C 1
ATOM 3929 O O . LEU A 1 485 ? -13.051 -7.825 11.293 1.00 95.12 485 LEU A O 1
ATOM 3933 N N . VAL A 1 486 ? -12.653 -6.365 12.957 1.00 97.31 486 VAL A N 1
ATOM 3934 C CA . VAL A 1 486 ? -12.378 -7.365 13.994 1.00 97.31 486 VAL A CA 1
ATOM 3935 C C . VAL A 1 486 ? -13.208 -7.074 15.237 1.00 97.31 486 VAL A C 1
ATOM 3937 O O . VAL A 1 486 ? -13.023 -6.027 15.849 1.00 97.31 486 VAL A O 1
ATOM 3940 N N . LEU A 1 487 ? -14.062 -8.015 15.642 1.00 97.81 487 LEU A N 1
ATOM 3941 C CA . LEU A 1 487 ? -14.761 -7.984 16.932 1.00 97.81 487 LEU A CA 1
ATOM 3942 C C . LEU A 1 487 ? -13.992 -8.794 17.973 1.00 97.81 487 LEU A C 1
ATOM 3944 O O . LEU A 1 487 ? -13.457 -9.861 17.658 1.00 97.81 487 LEU A O 1
ATOM 3948 N N . LEU A 1 488 ? -13.947 -8.304 19.209 1.00 97.62 488 LEU A N 1
ATOM 3949 C CA . LEU A 1 488 ? -13.160 -8.865 20.302 1.00 97.62 488 LEU A CA 1
ATOM 3950 C C . LEU A 1 488 ? -14.024 -9.094 21.537 1.00 97.62 488 LEU A C 1
ATOM 3952 O O . LEU A 1 488 ? -14.626 -8.162 22.055 1.00 97.62 488 LEU A O 1
ATOM 3956 N N . ALA A 1 489 ? -14.019 -10.324 22.045 1.00 97.56 489 ALA A N 1
ATOM 3957 C CA . ALA A 1 489 ? -14.811 -10.713 23.204 1.00 97.56 489 ALA A CA 1
ATOM 3958 C C . ALA A 1 489 ? -14.034 -11.617 24.168 1.00 97.56 489 ALA A C 1
ATOM 3960 O O . ALA A 1 489 ? -13.153 -12.398 23.779 1.00 97.56 489 ALA A O 1
ATOM 3961 N N . GLY A 1 490 ? -14.373 -11.507 25.455 1.00 95.94 490 GLY A N 1
ATOM 3962 C CA . GLY A 1 490 ? -13.815 -12.343 26.515 1.00 95.94 490 GLY A CA 1
ATOM 3963 C C . GLY A 1 490 ? -14.484 -13.713 26.651 1.00 95.94 490 GLY A C 1
ATOM 3964 O O . GLY A 1 490 ? -13.825 -14.649 27.108 1.00 95.94 490 GLY A O 1
ATOM 3965 N N . SER A 1 491 ? -15.744 -13.831 26.231 1.00 95.81 491 SER A N 1
ATOM 3966 C CA . SER A 1 491 ? -16.565 -15.042 26.313 1.00 95.81 491 SER A CA 1
ATOM 3967 C C . SER A 1 491 ? -17.331 -15.305 25.007 1.00 95.81 491 SER A C 1
ATOM 3969 O O . SER A 1 491 ? -17.332 -14.482 24.090 1.00 95.81 491 SER A O 1
ATOM 3971 N N . GLU A 1 492 ? -17.962 -16.475 24.907 1.00 96.25 492 GLU A N 1
ATOM 3972 C CA . GLU A 1 492 ? -18.757 -16.873 23.737 1.00 96.25 492 GLU A CA 1
ATOM 3973 C C . GLU A 1 492 ? -20.062 -16.073 23.640 1.00 96.25 492 GLU A C 1
ATOM 3975 O O . GLU A 1 492 ? -20.415 -15.620 22.554 1.00 96.25 492 GLU A O 1
ATOM 3980 N N . SER A 1 493 ? -20.739 -15.847 24.773 1.00 96.19 493 SER A N 1
ATOM 3981 C CA . SER A 1 493 ? -21.958 -15.031 24.841 1.00 96.19 493 SER A CA 1
ATOM 3982 C C . SER A 1 493 ? -21.688 -13.594 24.413 1.00 96.19 493 SER A C 1
ATOM 3984 O O . SER A 1 493 ? -22.428 -13.039 23.609 1.00 96.19 493 SER A O 1
ATOM 3986 N N . ASP A 1 494 ? -20.578 -13.028 24.885 1.00 97.00 494 ASP A N 1
ATOM 3987 C CA . ASP A 1 494 ? -20.149 -11.678 24.531 1.00 97.00 494 ASP A CA 1
ATOM 3988 C C . ASP A 1 494 ? -19.904 -11.544 23.025 1.00 97.00 494 ASP A C 1
ATOM 3990 O O . ASP A 1 494 ? -20.315 -10.563 22.409 1.00 97.00 494 ASP A O 1
ATOM 3994 N N . LEU A 1 495 ? -19.260 -12.540 22.401 1.00 97.56 495 LEU A N 1
ATOM 3995 C CA . LEU A 1 495 ? -19.031 -12.499 20.958 1.00 97.56 495 LEU A CA 1
ATOM 3996 C C . LEU A 1 495 ? -20.349 -12.540 20.180 1.00 97.56 495 LEU A C 1
ATOM 3998 O O . LEU A 1 495 ? -20.474 -11.833 19.182 1.00 97.56 495 LEU A O 1
ATOM 4002 N N . GLN A 1 496 ? -21.318 -13.343 20.627 1.00 97.38 496 GLN A N 1
ATOM 4003 C CA . GLN A 1 496 ? -22.625 -13.418 19.979 1.00 97.38 496 GLN A CA 1
ATOM 4004 C C . GLN A 1 496 ? -23.372 -12.080 20.073 1.00 97.38 496 GLN A C 1
ATOM 4006 O O . GLN A 1 496 ? -23.848 -11.599 19.051 1.00 97.38 496 GLN A O 1
ATOM 4011 N N . VAL A 1 497 ? -23.352 -11.410 21.234 1.00 97.19 497 VAL A N 1
ATOM 4012 C CA . VAL A 1 497 ? -23.930 -10.058 21.398 1.00 97.19 497 VAL A CA 1
ATOM 4013 C C . VAL A 1 497 ? -23.320 -9.060 20.407 1.00 97.19 497 VAL A C 1
ATOM 4015 O O . VAL A 1 497 ? -24.041 -8.286 19.779 1.00 97.19 497 VAL A O 1
ATOM 4018 N N . LEU A 1 498 ? -21.996 -9.094 20.218 1.00 97.50 498 LEU A N 1
ATOM 4019 C CA . LEU A 1 498 ? -21.324 -8.223 19.247 1.00 97.50 498 LEU A CA 1
ATOM 4020 C C . LEU A 1 498 ? -21.719 -8.548 17.795 1.00 97.50 498 LEU A C 1
ATOM 4022 O O . LEU A 1 498 ? -21.847 -7.634 16.980 1.00 97.50 498 LEU A O 1
ATOM 4026 N N . LEU A 1 499 ? -21.905 -9.827 17.454 1.00 97.06 499 LEU A N 1
ATOM 4027 C CA . LEU A 1 499 ? -22.327 -10.259 16.116 1.00 97.06 499 LEU A CA 1
ATOM 4028 C C . LEU A 1 499 ? -23.787 -9.903 15.815 1.00 97.06 499 LEU A C 1
ATOM 4030 O O . LEU A 1 499 ? -24.090 -9.514 14.684 1.00 97.06 499 LEU A O 1
ATOM 4034 N N . ASP A 1 500 ? -24.663 -10.000 16.811 1.00 96.19 500 ASP A N 1
ATOM 4035 C CA . ASP A 1 500 ? -26.070 -9.613 16.702 1.00 96.19 500 ASP A CA 1
ATOM 4036 C C . ASP A 1 500 ? -26.195 -8.096 16.516 1.00 96.19 500 ASP A C 1
ATOM 4038 O O . ASP A 1 500 ? -26.883 -7.630 15.605 1.00 96.19 500 ASP A O 1
ATOM 4042 N N . GLY A 1 501 ? -25.441 -7.319 17.304 1.00 96.25 501 GLY A N 1
ATOM 4043 C CA . GLY A 1 501 ? -25.347 -5.870 17.132 1.00 96.25 501 GLY A CA 1
ATOM 4044 C C . GLY A 1 501 ? -24.793 -5.482 15.758 1.00 96.25 501 GLY A C 1
ATOM 4045 O O . GLY A 1 501 ? -25.347 -4.618 15.077 1.00 96.25 501 GLY A O 1
ATOM 4046 N N . LEU A 1 502 ? -23.736 -6.157 15.297 1.00 96.19 502 LEU A N 1
ATOM 4047 C CA . LEU A 1 502 ? -23.188 -5.930 13.961 1.00 96.19 502 LEU A CA 1
ATOM 4048 C C . LEU A 1 502 ? -24.236 -6.188 12.870 1.00 96.19 502 LEU A C 1
ATOM 4050 O O . LEU A 1 502 ? -24.335 -5.395 11.934 1.00 96.19 502 LEU A O 1
ATOM 4054 N N . GLN A 1 503 ? -25.011 -7.270 12.978 1.00 95.25 503 GLN A N 1
ATOM 4055 C CA . GLN A 1 503 ? -26.063 -7.592 12.015 1.00 95.25 503 GLN A CA 1
ATOM 4056 C C . GLN A 1 503 ? -27.144 -6.507 11.976 1.00 95.25 503 GLN A C 1
ATOM 4058 O O . GLN A 1 503 ? -27.541 -6.099 10.881 1.00 95.25 503 GLN A O 1
ATOM 4063 N N . LEU A 1 504 ? -27.603 -6.034 13.140 1.00 94.94 504 LEU A N 1
ATOM 4064 C CA . LEU A 1 504 ? -28.610 -4.975 13.223 1.00 94.94 504 LEU A CA 1
ATOM 4065 C C . LEU A 1 504 ? -28.113 -3.700 12.537 1.00 94.94 504 LEU A C 1
ATOM 4067 O O . LEU A 1 504 ? -28.770 -3.177 11.637 1.00 94.94 504 LEU A O 1
ATOM 4071 N N . TRP A 1 505 ? -26.897 -3.269 12.879 1.00 95.31 505 TRP A N 1
ATOM 4072 C CA . TRP A 1 505 ? -26.292 -2.087 12.275 1.00 95.31 505 TRP A CA 1
ATOM 4073 C C . TRP A 1 505 ? -26.110 -2.246 10.759 1.00 95.31 505 TRP A C 1
ATOM 4075 O O . TRP A 1 505 ? -26.380 -1.319 9.994 1.00 95.31 505 TRP A O 1
ATOM 4085 N N . CYS A 1 506 ? -25.683 -3.425 10.294 1.00 93.88 506 CYS A N 1
ATOM 4086 C CA . CYS A 1 506 ? -25.526 -3.707 8.867 1.00 93.88 506 CYS A CA 1
ATOM 4087 C C . CYS A 1 506 ? -26.857 -3.640 8.110 1.00 93.88 506 CYS A C 1
ATOM 4089 O O . CYS A 1 506 ? -26.878 -3.136 6.987 1.00 93.88 506 CYS A O 1
ATOM 4091 N N . ALA A 1 507 ? -27.954 -4.109 8.712 1.00 92.00 507 ALA A N 1
ATOM 4092 C CA . ALA A 1 507 ? -29.286 -4.033 8.120 1.00 92.00 507 ALA A CA 1
ATOM 4093 C C . ALA A 1 507 ? -29.749 -2.574 7.958 1.00 92.00 507 ALA A C 1
ATOM 4095 O O . ALA A 1 507 ? -30.190 -2.191 6.874 1.00 92.00 507 ALA A O 1
ATOM 4096 N N . GLU A 1 508 ? -29.566 -1.743 8.987 1.00 92.12 508 GLU A N 1
ATOM 4097 C CA . GLU A 1 508 ? -29.901 -0.310 8.951 1.00 92.12 508 GLU A CA 1
ATOM 4098 C C . GLU A 1 508 ? -29.046 0.468 7.942 1.00 92.12 508 GLU A C 1
ATOM 4100 O O . GLU A 1 508 ? -29.533 1.351 7.237 1.00 92.12 508 GLU A O 1
ATOM 4105 N N . ASN A 1 509 ? -27.765 0.112 7.831 1.00 91.56 509 ASN A N 1
ATOM 4106 C CA . ASN A 1 509 ? -26.799 0.787 6.965 1.00 91.56 509 ASN A CA 1
ATOM 4107 C C . ASN A 1 509 ? -26.623 0.080 5.611 1.00 91.56 509 ASN A C 1
ATOM 4109 O O . ASN A 1 509 ? -25.650 0.331 4.909 1.00 91.56 509 ASN A O 1
ATOM 4113 N N . LYS A 1 510 ? -27.540 -0.820 5.229 1.00 90.69 510 LYS A N 1
ATOM 4114 C CA . LYS A 1 510 ? -27.547 -1.530 3.933 1.00 90.69 510 LYS A CA 1
ATOM 4115 C C . LYS A 1 510 ? -26.195 -2.161 3.546 1.00 90.69 510 LYS A C 1
ATOM 4117 O O . LYS A 1 510 ? -25.846 -2.240 2.368 1.00 90.69 510 LYS A O 1
ATOM 4122 N N . MET A 1 511 ? -25.426 -2.636 4.526 1.00 90.44 511 MET A N 1
ATOM 4123 C CA . MET A 1 511 ? -24.145 -3.309 4.305 1.00 90.44 511 MET A CA 1
ATOM 4124 C C . MET A 1 511 ? -24.313 -4.825 4.378 1.00 90.44 511 MET A C 1
ATOM 4126 O O . MET A 1 511 ? -25.014 -5.354 5.232 1.00 90.44 511 MET A O 1
ATOM 4130 N N . THR A 1 512 ? -23.647 -5.554 3.480 1.00 89.56 512 THR A N 1
ATOM 4131 C CA . THR A 1 512 ? -23.740 -7.020 3.422 1.00 89.56 512 THR A CA 1
ATOM 4132 C C . THR A 1 512 ? -22.427 -7.676 3.830 1.00 89.56 512 THR A C 1
ATOM 4134 O O . THR A 1 512 ? -21.372 -7.407 3.246 1.00 89.56 512 THR A O 1
ATOM 4137 N N . ILE A 1 513 ? -22.497 -8.594 4.791 1.00 91.31 513 ILE A N 1
ATOM 4138 C CA . ILE A 1 513 ? -21.354 -9.387 5.249 1.00 91.31 513 ILE A CA 1
ATOM 4139 C C . ILE A 1 513 ? -21.053 -10.511 4.248 1.00 91.31 513 ILE A C 1
ATOM 4141 O O . ILE A 1 513 ? -21.934 -11.105 3.630 1.00 91.31 513 ILE A O 1
ATOM 4145 N N . ASN A 1 514 ? -19.772 -10.812 4.063 1.00 90.31 514 ASN A N 1
ATOM 4146 C CA . ASN A 1 514 ? -19.305 -11.929 3.258 1.00 90.31 514 ASN A CA 1
ATOM 4147 C C . ASN A 1 514 ? -19.012 -13.147 4.142 1.00 90.31 514 ASN A C 1
ATOM 4149 O O . ASN A 1 514 ? -17.863 -13.423 4.486 1.00 90.31 514 ASN A O 1
ATOM 4153 N N . HIS A 1 515 ? -20.055 -13.911 4.461 1.00 87.19 515 HIS A N 1
ATOM 4154 C CA . HIS A 1 515 ? -19.995 -15.067 5.366 1.00 87.19 515 HIS A CA 1
ATOM 4155 C C . HIS A 1 515 ? -18.924 -16.107 4.989 1.00 87.19 515 HIS A C 1
ATOM 4157 O O . HIS A 1 515 ? -18.303 -16.696 5.863 1.00 87.19 515 HIS A O 1
ATOM 4163 N N . ASN A 1 516 ? -18.625 -16.278 3.695 1.00 87.06 516 ASN A N 1
ATOM 4164 C CA . ASN A 1 516 ? -17.595 -17.219 3.233 1.00 87.06 516 ASN A CA 1
ATOM 4165 C C . ASN A 1 516 ? -16.163 -16.786 3.580 1.00 87.06 516 ASN A C 1
ATOM 4167 O O . ASN A 1 516 ? -15.251 -17.614 3.603 1.00 87.06 516 ASN A O 1
ATOM 4171 N N . LYS A 1 517 ? -15.939 -15.485 3.783 1.00 89.25 517 LYS A N 1
ATOM 4172 C CA . LYS A 1 517 ? -14.635 -14.943 4.179 1.00 89.25 517 LYS A CA 1
ATOM 4173 C C . LYS A 1 517 ? -14.574 -14.548 5.648 1.00 89.25 517 LYS A C 1
ATOM 4175 O O . LYS A 1 517 ? -13.479 -14.546 6.210 1.00 89.25 517 LYS A O 1
ATOM 4180 N N . SER A 1 518 ? -15.715 -14.267 6.263 1.00 94.81 518 SER A N 1
ATOM 4181 C CA . SER A 1 518 ? -15.810 -14.006 7.693 1.00 94.81 518 SER A CA 1
ATOM 4182 C C . SER A 1 518 ? -15.592 -15.290 8.492 1.00 94.81 518 SER A C 1
ATOM 4184 O O . SER A 1 518 ? -16.116 -16.345 8.144 1.00 94.81 518 SER A O 1
ATOM 4186 N N . ASN A 1 519 ? -14.782 -15.228 9.546 1.00 96.25 519 ASN A N 1
ATOM 4187 C CA . ASN A 1 519 ? -14.438 -16.394 10.361 1.00 96.25 519 ASN A CA 1
ATOM 4188 C C . ASN A 1 519 ? -14.208 -15.995 11.823 1.00 96.25 519 ASN A C 1
ATOM 4190 O O . ASN A 1 519 ? -13.684 -14.917 12.106 1.00 96.25 519 ASN A O 1
ATOM 4194 N N . VAL A 1 520 ? -14.509 -16.907 12.746 1.00 97.88 520 VAL A N 1
ATOM 4195 C CA . VAL A 1 520 ? -14.180 -16.779 14.169 1.00 97.88 520 VAL A CA 1
ATOM 4196 C C . VAL A 1 520 ? -12.902 -17.553 14.483 1.00 97.88 520 VAL A C 1
ATOM 4198 O O . VAL A 1 520 ? -12.716 -18.690 14.050 1.00 97.88 520 VAL A O 1
ATOM 4201 N N . VAL A 1 521 ? -12.020 -16.959 15.284 1.00 97.69 521 VAL A N 1
ATOM 4202 C CA . VAL A 1 521 ? -10.869 -17.640 15.884 1.00 97.69 521 VAL A CA 1
ATOM 4203 C C . VAL A 1 521 ? -10.992 -17.574 17.401 1.00 97.69 521 VAL A C 1
ATOM 4205 O O . VAL A 1 521 ? -11.058 -16.497 17.989 1.00 97.69 521 VAL A O 1
ATOM 4208 N N . HIS A 1 522 ? -10.976 -18.742 18.042 1.00 97.81 522 HIS A N 1
ATOM 4209 C CA . HIS A 1 522 ? -10.861 -18.861 19.493 1.00 97.81 522 HIS A CA 1
ATOM 4210 C C . HIS A 1 522 ? -9.375 -18.924 19.866 1.00 97.81 522 HIS A C 1
ATOM 4212 O O . HIS A 1 522 ? -8.744 -19.981 19.805 1.00 97.81 522 HIS A O 1
ATOM 4218 N N . PHE A 1 523 ? -8.797 -17.785 20.244 1.00 97.44 523 PHE A N 1
ATOM 4219 C CA . PHE A 1 523 ? -7.434 -17.734 20.756 1.00 97.44 523 PHE A CA 1
ATOM 4220 C C . PHE A 1 523 ? -7.387 -18.248 22.193 1.00 97.44 523 PHE A C 1
ATOM 4222 O O . PHE A 1 523 ? -8.003 -17.676 23.092 1.00 97.44 523 PHE A O 1
ATOM 4229 N N . ARG A 1 524 ? -6.631 -19.325 22.417 1.00 94.75 524 ARG A N 1
ATOM 4230 C CA . ARG A 1 524 ? -6.691 -20.098 23.664 1.00 94.75 524 ARG A CA 1
ATOM 4231 C C . ARG A 1 524 ? -5.326 -20.592 24.150 1.00 94.75 524 ARG A C 1
ATOM 4233 O O . ARG A 1 524 ? -4.405 -20.801 23.337 1.00 94.75 524 ARG A O 1
ATOM 4240 N N . PRO A 1 525 ? -5.158 -20.804 25.468 1.00 91.12 525 PRO A N 1
ATOM 4241 C CA . PRO A 1 525 ? -4.083 -21.631 26.009 1.00 91.12 525 PRO A CA 1
ATOM 4242 C C . PRO A 1 525 ? -4.143 -23.063 25.454 1.00 91.12 525 PRO A C 1
ATOM 4244 O O . PRO A 1 525 ? -5.212 -23.553 25.106 1.00 91.12 525 PRO A O 1
ATOM 4247 N N . ASN A 1 526 ? -3.004 -23.760 25.403 1.00 88.50 526 ASN A N 1
ATOM 4248 C CA . ASN A 1 526 ? -2.959 -25.145 24.904 1.00 88.50 526 ASN A CA 1
ATOM 4249 C C . ASN A 1 526 ? -3.778 -26.117 25.773 1.00 88.50 526 ASN A C 1
ATOM 4251 O O . ASN A 1 526 ? -4.213 -27.150 25.280 1.00 88.50 526 ASN A O 1
ATOM 4255 N N . SER A 1 527 ? -3.983 -25.780 27.050 1.00 89.44 527 SER A N 1
ATOM 4256 C CA . SER A 1 527 ? -4.759 -26.565 28.015 1.00 89.44 527 SER A CA 1
ATOM 4257 C C . SER A 1 527 ? -6.273 -26.457 27.833 1.00 89.44 527 SER A C 1
ATOM 4259 O O . SER A 1 527 ? -7.002 -27.311 28.320 1.00 89.44 527 SER A O 1
ATOM 4261 N N . THR A 1 528 ? -6.758 -25.400 27.184 1.00 92.62 528 THR A N 1
ATOM 4262 C CA . THR A 1 528 ? -8.194 -25.138 27.022 1.00 92.62 528 THR A CA 1
ATOM 4263 C C . THR A 1 528 ? -8.642 -25.735 25.697 1.00 92.62 528 THR A C 1
ATOM 4265 O O . THR A 1 528 ? -7.999 -25.408 24.705 1.00 92.62 528 THR A O 1
ATOM 4268 N N . PRO A 1 529 ? -9.690 -26.574 25.610 1.00 92.81 529 PRO A N 1
ATOM 4269 C CA . PRO A 1 529 ? -10.175 -27.098 24.331 1.00 92.81 529 PRO A CA 1
ATOM 4270 C C . PRO A 1 529 ? -10.702 -25.980 23.419 1.00 92.81 529 PRO A C 1
ATOM 4272 O O . PRO A 1 529 ? -11.002 -24.871 23.866 1.00 92.81 529 PRO A O 1
ATOM 4275 N N . ARG A 1 530 ? -10.782 -26.250 22.110 1.00 94.56 530 ARG A N 1
ATOM 4276 C CA . ARG A 1 530 ? -11.444 -25.321 21.183 1.00 94.56 530 ARG A CA 1
ATOM 4277 C C . ARG A 1 530 ? -12.940 -25.277 21.514 1.00 94.56 530 ARG A C 1
ATOM 4279 O O . ARG A 1 530 ? -13.492 -26.263 21.988 1.00 94.56 530 ARG A O 1
ATOM 4286 N N . THR A 1 531 ? -13.560 -24.131 21.251 1.00 93.69 531 THR A N 1
ATOM 4287 C CA . THR A 1 531 ? -15.008 -23.969 21.412 1.00 93.69 531 THR A CA 1
ATOM 4288 C C . THR A 1 531 ? -15.746 -24.881 20.439 1.00 93.69 531 THR A C 1
ATOM 4290 O O . THR A 1 531 ? -15.264 -25.114 19.325 1.00 93.69 531 THR A O 1
ATOM 4293 N N . ILE A 1 532 ? -16.886 -25.396 20.890 1.00 92.19 532 ILE A N 1
ATOM 4294 C CA . ILE A 1 532 ? -17.847 -26.150 20.081 1.00 92.19 532 ILE A CA 1
ATOM 4295 C C . ILE A 1 532 ? -19.082 -25.309 19.736 1.00 92.19 532 ILE A C 1
ATOM 4297 O O . ILE A 1 532 ? -19.931 -25.775 18.980 1.00 92.19 532 ILE A O 1
ATOM 4301 N N . ASN A 1 533 ? -19.187 -24.091 20.274 1.00 90.81 533 ASN A N 1
ATOM 4302 C CA . ASN A 1 533 ? -20.322 -23.215 20.038 1.00 90.81 533 ASN A CA 1
ATOM 4303 C C . ASN A 1 533 ? -20.308 -22.735 18.586 1.00 90.81 533 ASN A C 1
ATOM 4305 O O . ASN A 1 533 ? -19.260 -22.364 18.044 1.00 90.81 533 ASN A O 1
ATOM 4309 N N . SER A 1 534 ? -21.485 -22.725 17.966 1.00 91.06 534 SER A N 1
ATOM 4310 C CA . SER A 1 534 ? -21.708 -22.027 16.707 1.00 91.06 534 SER A CA 1
ATOM 4311 C C . SER A 1 534 ? -21.943 -20.544 16.977 1.00 91.06 534 SER A C 1
ATOM 4313 O O . SER A 1 534 ? -22.603 -20.170 17.945 1.00 91.06 534 SER A O 1
ATOM 4315 N N . PHE A 1 535 ? -21.389 -19.706 16.106 1.00 95.31 535 PHE A N 1
ATOM 4316 C CA . PHE A 1 535 ? -21.612 -18.267 16.119 1.00 95.31 535 PHE A CA 1
ATOM 4317 C C . PHE A 1 535 ? -22.432 -17.889 14.900 1.00 95.31 535 PHE A C 1
ATOM 4319 O O . PHE A 1 535 ? -22.113 -18.318 13.788 1.00 95.31 535 PHE A O 1
ATOM 4326 N N . LYS A 1 536 ? -23.453 -17.063 15.104 1.00 93.19 536 LYS A N 1
ATOM 4327 C CA . LYS A 1 536 ? -24.336 -16.592 14.037 1.00 93.19 536 LYS A CA 1
ATOM 4328 C C . LYS A 1 536 ? -24.195 -15.097 13.837 1.00 93.19 536 LYS A C 1
ATOM 4330 O O . LYS A 1 536 ? -23.891 -14.366 14.772 1.00 93.19 536 LYS A O 1
ATOM 4335 N N . CYS A 1 537 ? -24.421 -14.643 12.615 1.00 90.06 537 CYS A N 1
ATOM 4336 C CA . CYS A 1 537 ? -24.607 -13.230 12.315 1.00 90.06 537 CYS A CA 1
ATOM 4337 C C . CYS A 1 537 ? -25.799 -13.127 11.363 1.00 90.06 537 CYS A C 1
ATOM 4339 O O . CYS A 1 537 ? -25.703 -13.499 10.188 1.00 90.06 537 CYS A O 1
ATOM 4341 N N . GLY A 1 538 ? -26.949 -12.746 11.924 1.00 87.19 538 GLY A N 1
ATOM 4342 C CA . GLY A 1 538 ? -28.253 -12.991 11.308 1.00 87.19 538 GLY A CA 1
ATOM 4343 C C . GLY A 1 538 ? -28.563 -14.488 11.243 1.00 87.19 538 GLY A C 1
ATOM 4344 O O . GLY A 1 538 ? -28.293 -15.232 12.181 1.00 87.19 538 GLY A O 1
ATOM 4345 N N . GLU A 1 539 ? -29.080 -14.940 10.104 1.00 84.50 539 GLU A N 1
ATOM 4346 C CA . GLU A 1 539 ? -29.464 -16.345 9.888 1.00 84.50 539 GLU A CA 1
ATOM 4347 C C . GLU A 1 539 ? -28.285 -17.268 9.529 1.00 84.50 539 GLU A C 1
ATOM 4349 O O . GLU A 1 539 ? -28.458 -18.478 9.385 1.00 84.50 539 GLU A O 1
ATOM 4354 N N . LEU A 1 540 ? -27.082 -16.715 9.341 1.00 88.56 540 LEU A N 1
ATOM 4355 C CA . LEU A 1 540 ? -25.945 -17.437 8.773 1.00 88.56 540 LEU A CA 1
ATOM 4356 C C . LEU A 1 540 ? -24.865 -17.732 9.817 1.00 88.56 540 LEU A C 1
ATOM 4358 O O . LEU A 1 540 ? -24.437 -16.848 10.564 1.00 88.56 540 LEU A O 1
ATOM 4362 N N . ASP A 1 541 ? -24.382 -18.975 9.808 1.00 91.06 541 ASP A N 1
ATOM 4363 C CA . ASP A 1 541 ? -23.291 -19.431 10.668 1.00 91.06 541 ASP A CA 1
ATOM 4364 C C . ASP A 1 541 ? -21.935 -18.885 10.193 1.00 91.06 541 ASP A C 1
ATOM 4366 O O . ASP A 1 541 ? -21.605 -18.895 9.001 1.00 91.06 541 ASP A O 1
ATOM 4370 N N . ILE A 1 542 ? -21.113 -18.444 11.146 1.00 94.19 542 ILE A N 1
ATOM 4371 C CA . ILE A 1 542 ? -19.720 -18.060 10.920 1.00 94.19 542 ILE A CA 1
ATOM 4372 C C . ILE A 1 542 ? -18.809 -19.206 11.354 1.00 94.19 542 ILE A C 1
ATOM 4374 O O . ILE A 1 542 ? -18.837 -19.672 12.494 1.00 94.19 542 ILE A O 1
ATOM 4378 N N . ASN A 1 543 ? -17.935 -19.627 10.442 1.00 94.38 543 ASN A N 1
ATOM 4379 C CA . ASN A 1 543 ? -17.036 -20.748 10.676 1.00 94.38 543 ASN A CA 1
ATOM 4380 C C . ASN A 1 543 ? -16.000 -20.443 11.767 1.00 94.38 543 ASN A C 1
ATOM 4382 O O . ASN A 1 543 ? -15.303 -19.426 11.719 1.00 94.38 543 ASN A O 1
ATOM 4386 N N . VAL A 1 544 ? -15.823 -21.383 12.699 1.00 96.25 544 VAL A N 1
ATOM 4387 C CA . VAL A 1 544 ? -14.734 -21.356 13.683 1.00 96.25 544 VAL A CA 1
ATOM 4388 C C . VAL A 1 544 ? -13.502 -22.044 13.100 1.00 96.25 544 VAL A C 1
ATOM 4390 O O . VAL A 1 544 ? -13.512 -23.241 12.803 1.00 96.25 544 VAL A O 1
ATOM 4393 N N . VAL A 1 545 ? -12.398 -21.310 12.971 1.00 96.06 545 VAL A N 1
ATOM 4394 C CA . VAL A 1 545 ? -11.161 -21.794 12.344 1.00 96.06 545 VAL A CA 1
ATOM 4395 C C . VAL A 1 545 ? -9.967 -21.726 13.295 1.00 96.06 545 VAL A C 1
ATOM 4397 O O . VAL A 1 545 ? -9.873 -20.877 14.177 1.00 96.06 545 VAL A O 1
ATOM 4400 N N . GLY A 1 546 ? -8.995 -22.621 13.099 1.00 95.81 546 GLY A N 1
ATOM 4401 C CA . GLY A 1 546 ? -7.769 -22.654 13.912 1.00 95.81 546 GLY A CA 1
ATOM 4402 C C . GLY A 1 546 ? -6.712 -21.615 13.518 1.00 95.81 546 GLY A C 1
ATOM 4403 O O . GLY A 1 546 ? -5.709 -21.463 14.217 1.00 95.81 546 GLY A O 1
ATOM 4404 N N . LYS A 1 547 ? -6.880 -20.929 12.382 1.00 95.94 547 LYS A N 1
ATOM 4405 C CA . LYS A 1 547 ? -5.973 -19.878 11.903 1.00 95.94 547 LYS A CA 1
ATOM 4406 C C . LYS A 1 547 ? -6.680 -18.926 10.942 1.00 95.94 547 LYS A C 1
ATOM 4408 O O . LYS A 1 547 ? -7.492 -19.377 10.140 1.00 95.94 547 LYS A O 1
ATOM 4413 N N . TYR A 1 548 ? -6.294 -17.656 10.960 1.00 95.94 548 TYR A N 1
ATOM 4414 C CA . TYR A 1 548 ? -6.810 -16.620 10.064 1.00 95.94 548 TYR A CA 1
ATOM 4415 C C . TYR A 1 548 ? -5.680 -15.703 9.573 1.00 95.94 548 TYR A C 1
ATOM 4417 O O . TYR A 1 548 ? -4.686 -15.517 10.276 1.00 95.94 548 TYR A O 1
ATOM 4425 N N . THR A 1 549 ? -5.798 -15.153 8.360 1.00 95.00 549 THR A N 1
ATOM 4426 C CA . THR A 1 549 ? -4.831 -14.171 7.833 1.00 95.00 549 THR A CA 1
ATOM 4427 C C . THR A 1 549 ? -5.392 -12.770 8.021 1.00 95.00 549 THR A C 1
ATOM 4429 O O . THR A 1 549 ? -6.246 -12.351 7.250 1.00 95.00 549 THR A O 1
ATOM 4432 N N . TYR A 1 550 ? -4.897 -12.048 9.022 1.00 95.38 550 TYR A N 1
ATOM 4433 C CA . TYR A 1 550 ? -5.315 -10.682 9.322 1.00 95.38 550 TYR A CA 1
ATOM 4434 C C . TYR A 1 550 ? -4.252 -9.693 8.846 1.00 95.38 550 TYR A C 1
ATOM 4436 O O . TYR A 1 550 ? -3.083 -9.819 9.224 1.00 95.38 550 TYR A O 1
ATOM 4444 N N . LEU A 1 551 ? -4.639 -8.746 7.982 1.00 93.25 551 LEU A N 1
ATOM 4445 C CA . LEU A 1 551 ? -3.751 -7.717 7.424 1.00 93.25 551 LEU A CA 1
ATOM 4446 C C . LEU A 1 551 ? -2.410 -8.299 6.925 1.00 93.25 551 LEU A C 1
ATOM 4448 O O . LEU A 1 551 ? -1.335 -7.776 7.186 1.00 93.25 551 LEU A O 1
ATOM 4452 N N . GLY A 1 552 ? -2.456 -9.449 6.247 1.00 91.25 552 GLY A N 1
ATOM 4453 C CA . GLY A 1 552 ? -1.279 -10.101 5.658 1.00 91.25 552 GLY A CA 1
ATOM 4454 C C . GLY A 1 552 ? -0.437 -10.992 6.586 1.00 91.25 552 GLY A C 1
ATOM 4455 O O . GLY A 1 552 ? 0.474 -11.659 6.087 1.00 91.25 552 GLY A O 1
ATOM 4456 N N . LEU A 1 553 ? -0.735 -11.080 7.890 1.00 93.50 553 LEU A N 1
ATOM 4457 C CA . LEU A 1 553 ? -0.085 -12.022 8.814 1.00 93.50 553 LEU A CA 1
ATOM 4458 C C . LEU A 1 553 ? -1.037 -13.130 9.270 1.00 93.50 553 LEU A C 1
ATOM 4460 O O . LEU A 1 553 ? -2.216 -12.904 9.523 1.00 93.50 553 LEU A O 1
ATOM 4464 N N . VAL A 1 554 ? -0.507 -14.348 9.397 1.00 95.81 554 VAL A N 1
ATOM 4465 C CA . VAL A 1 554 ? -1.278 -15.507 9.863 1.00 95.81 554 VAL A CA 1
ATOM 4466 C C . VAL A 1 554 ? -1.266 -15.554 11.385 1.00 95.81 554 VAL A C 1
ATOM 4468 O O . VAL A 1 554 ? -0.207 -15.723 11.990 1.00 95.81 554 VAL A O 1
ATOM 4471 N N . LEU A 1 555 ? -2.448 -15.464 11.987 1.00 96.19 555 LEU A N 1
ATOM 4472 C CA . LEU A 1 555 ? -2.691 -15.640 13.413 1.00 96.19 555 LEU A CA 1
ATOM 4473 C C . LEU A 1 555 ? -3.329 -17.014 13.633 1.00 96.19 555 LEU A C 1
ATOM 4475 O O . LEU A 1 555 ? -4.388 -17.313 13.089 1.00 96.19 555 LEU A O 1
ATOM 4479 N N . THR A 1 556 ? -2.678 -17.873 14.410 1.00 96.75 556 THR A N 1
ATOM 4480 C CA . THR A 1 556 ? -3.219 -19.188 14.798 1.00 96.75 556 THR A CA 1
ATOM 4481 C C . THR A 1 556 ? -3.900 -19.101 16.161 1.00 96.75 556 THR A C 1
ATOM 4483 O O . THR A 1 556 ? -3.468 -18.290 16.977 1.00 96.75 556 THR A O 1
ATOM 4486 N N . GLU A 1 557 ? -4.825 -20.008 16.477 1.00 95.56 557 GLU A N 1
ATOM 4487 C CA . GLU A 1 557 ? -5.500 -20.106 17.788 1.00 95.56 557 GLU A CA 1
ATOM 4488 C C . GLU A 1 557 ? -4.529 -20.136 18.988 1.00 95.56 557 GLU A C 1
ATOM 4490 O O . GLU A 1 557 ? -4.862 -19.708 20.093 1.00 95.56 557 GLU A O 1
ATOM 4495 N N . HIS A 1 558 ? -3.285 -20.580 18.770 1.00 93.75 558 HIS A N 1
ATOM 4496 C CA . HIS A 1 558 ? -2.247 -20.616 19.795 1.00 93.75 558 HIS A CA 1
ATOM 4497 C C . HIS A 1 558 ? -1.174 -19.516 19.685 1.00 93.75 558 HIS A C 1
ATOM 4499 O O . HIS A 1 558 ? -0.278 -19.487 20.526 1.00 93.75 558 HIS A O 1
ATOM 4505 N N . LEU A 1 559 ? -1.285 -18.586 18.732 1.00 92.69 559 LEU A N 1
ATOM 4506 C CA . LEU A 1 559 ? -0.229 -17.634 18.345 1.00 92.69 559 LEU A CA 1
ATOM 4507 C C . LEU A 1 559 ? 1.145 -18.297 18.117 1.00 92.69 559 LEU A C 1
ATOM 4509 O O . LEU A 1 559 ? 2.161 -17.890 18.675 1.00 92.69 559 LEU A O 1
ATOM 4513 N N . ASP A 1 560 ? 1.187 -19.333 17.281 1.00 92.75 560 ASP A N 1
ATOM 4514 C CA . ASP A 1 560 ? 2.432 -19.961 16.859 1.00 92.75 560 ASP A CA 1
ATOM 4515 C C . ASP A 1 560 ? 3.168 -19.081 15.832 1.00 92.75 560 ASP A C 1
ATOM 4517 O O . ASP A 1 560 ? 2.887 -19.065 14.626 1.00 92.75 560 ASP A O 1
ATOM 4521 N N . TYR A 1 561 ? 4.170 -18.363 16.331 1.00 93.06 561 TYR A N 1
ATOM 4522 C CA . TYR A 1 561 ? 5.028 -17.503 15.527 1.00 93.06 561 TYR A CA 1
ATOM 4523 C C . TYR A 1 561 ? 5.923 -18.270 14.541 1.00 93.06 561 TYR A C 1
ATOM 4525 O O . TYR A 1 561 ? 6.338 -17.686 13.541 1.00 93.06 561 TYR A O 1
ATOM 4533 N N . GLN A 1 562 ? 6.180 -19.569 14.740 1.00 93.44 562 GLN A N 1
ATOM 4534 C CA . GLN A 1 562 ? 6.894 -20.396 13.762 1.00 93.44 562 GLN A CA 1
ATOM 4535 C C . GLN A 1 562 ? 6.037 -20.612 12.509 1.00 93.44 562 GLN A C 1
ATOM 4537 O O . GLN A 1 562 ? 6.552 -20.563 11.389 1.00 93.44 562 GLN A O 1
ATOM 4542 N N . ILE A 1 563 ? 4.727 -20.829 12.672 1.00 94.44 563 ILE A N 1
ATOM 4543 C CA . ILE A 1 563 ? 3.787 -20.922 11.543 1.00 94.44 563 ILE A CA 1
ATOM 4544 C C . ILE A 1 563 ? 3.699 -19.574 10.820 1.00 94.44 563 ILE A C 1
ATOM 4546 O O . ILE A 1 563 ? 3.785 -19.536 9.588 1.00 94.44 563 ILE A O 1
ATOM 4550 N N . MET A 1 564 ? 3.612 -18.471 11.569 1.00 94.94 564 MET A N 1
ATOM 4551 C CA . MET A 1 564 ? 3.626 -17.117 11.005 1.00 94.94 564 MET A CA 1
ATOM 4552 C C . MET A 1 564 ? 4.908 -16.853 10.196 1.00 94.94 564 MET A C 1
ATOM 4554 O O . MET A 1 564 ? 4.833 -16.471 9.025 1.00 94.94 564 MET A O 1
ATOM 4558 N N . ALA A 1 565 ? 6.082 -17.135 10.768 1.00 94.44 565 ALA A N 1
ATOM 4559 C CA . ALA A 1 565 ? 7.374 -16.946 10.112 1.00 94.44 565 ALA A CA 1
ATOM 4560 C C . ALA A 1 565 ? 7.532 -17.827 8.863 1.00 94.44 565 ALA A C 1
ATOM 4562 O O . ALA A 1 565 ? 8.057 -17.365 7.851 1.00 94.44 565 ALA A O 1
ATOM 4563 N N . LYS A 1 566 ? 7.032 -19.072 8.878 1.00 94.94 566 LYS A N 1
ATOM 4564 C CA . LYS A 1 566 ? 6.998 -19.944 7.689 1.00 94.94 566 LYS A CA 1
ATOM 4565 C C . LYS A 1 566 ? 6.111 -19.378 6.579 1.00 94.94 566 LYS A C 1
ATOM 4567 O O . LYS A 1 566 ? 6.481 -19.467 5.408 1.00 94.94 566 LYS A O 1
ATOM 4572 N N . HIS A 1 567 ? 4.967 -18.785 6.920 1.00 94.19 567 HIS A N 1
ATOM 4573 C CA . HIS A 1 567 ? 4.088 -18.147 5.938 1.00 94.19 567 HIS A CA 1
ATOM 4574 C C . HIS A 1 567 ? 4.754 -16.921 5.291 1.00 94.19 567 HIS A C 1
ATOM 4576 O O . HIS A 1 567 ? 4.772 -16.800 4.062 1.00 94.19 567 HIS A O 1
ATOM 4582 N N . VAL A 1 568 ? 5.380 -16.058 6.100 1.00 94.75 568 VAL A N 1
ATOM 4583 C CA . VAL A 1 568 ? 6.186 -14.929 5.603 1.00 94.75 568 VAL A CA 1
ATOM 4584 C C . VAL A 1 568 ? 7.336 -15.435 4.731 1.00 94.75 568 VAL A C 1
ATOM 4586 O O . VAL A 1 568 ? 7.541 -14.937 3.623 1.00 94.75 568 VAL A O 1
ATOM 4589 N N . ALA A 1 569 ? 8.034 -16.483 5.173 1.00 95.00 569 ALA A N 1
ATOM 4590 C CA . ALA A 1 569 ? 9.126 -17.096 4.433 1.00 95.00 569 ALA A CA 1
ATOM 4591 C C . ALA A 1 569 ? 8.680 -17.621 3.055 1.00 95.00 569 ALA A C 1
ATOM 4593 O O . ALA A 1 569 ? 9.366 -17.421 2.052 1.00 95.00 569 ALA A O 1
ATOM 4594 N N . ALA A 1 570 ? 7.507 -18.251 2.966 1.00 94.38 570 ALA A N 1
ATOM 4595 C CA . ALA A 1 570 ? 6.959 -18.714 1.694 1.00 94.38 570 ALA A CA 1
ATOM 4596 C C . ALA A 1 570 ? 6.700 -17.548 0.722 1.00 94.38 570 ALA A C 1
ATOM 4598 O O . ALA A 1 570 ? 7.023 -17.649 -0.464 1.00 94.38 570 ALA A O 1
ATOM 4599 N N . SER A 1 571 ? 6.168 -16.430 1.222 1.00 92.62 571 SER A N 1
ATOM 4600 C CA . SER A 1 571 ? 5.955 -15.203 0.441 1.00 92.62 571 SER A CA 1
ATOM 4601 C C . SER A 1 571 ? 7.269 -14.575 -0.018 1.00 92.62 571 SER A C 1
ATOM 4603 O O . SER A 1 571 ? 7.435 -14.289 -1.205 1.00 92.62 571 SER A O 1
ATOM 4605 N N . ALA A 1 572 ? 8.242 -14.467 0.882 1.00 94.56 572 ALA A N 1
ATOM 4606 C CA . ALA A 1 572 ? 9.578 -13.974 0.575 1.00 94.56 572 ALA A CA 1
ATOM 4607 C C . ALA A 1 572 ? 10.329 -14.880 -0.419 1.00 94.56 572 ALA A C 1
ATOM 4609 O O . ALA A 1 572 ? 11.053 -14.393 -1.280 1.00 94.56 572 ALA A O 1
ATOM 4610 N N . ASN A 1 573 ? 10.114 -16.197 -0.389 1.00 94.44 573 ASN A N 1
ATOM 4611 C CA . ASN A 1 573 ? 10.701 -17.116 -1.365 1.00 94.44 573 ASN A CA 1
ATOM 4612 C C . ASN A 1 573 ? 10.078 -16.954 -2.769 1.00 94.44 573 ASN A C 1
ATOM 4614 O O . ASN A 1 573 ? 10.790 -17.092 -3.765 1.00 94.44 573 ASN A O 1
ATOM 4618 N N . ARG A 1 574 ? 8.785 -16.602 -2.880 1.00 90.50 574 ARG A N 1
ATOM 4619 C CA . ARG A 1 574 ? 8.177 -16.203 -4.169 1.00 90.50 574 ARG A CA 1
ATOM 4620 C C . ARG A 1 574 ? 8.785 -14.897 -4.685 1.00 90.50 574 ARG A C 1
ATOM 4622 O O . ARG A 1 574 ? 9.147 -14.819 -5.856 1.00 90.50 574 ARG A O 1
ATOM 4629 N N . ALA A 1 575 ? 8.962 -13.916 -3.801 1.00 91.25 575 ALA A N 1
ATOM 4630 C CA . ALA A 1 575 ? 9.660 -12.666 -4.096 1.00 91.25 575 ALA A CA 1
ATOM 4631 C C . ALA A 1 575 ? 11.112 -12.905 -4.556 1.00 91.25 575 ALA A C 1
ATOM 4633 O O . ALA A 1 575 ? 11.543 -12.342 -5.561 1.00 91.25 575 ALA A O 1
ATOM 4634 N N . LEU A 1 576 ? 11.841 -13.815 -3.903 1.00 93.88 576 LEU A N 1
ATOM 4635 C CA . LEU A 1 576 ? 13.188 -14.216 -4.313 1.00 93.88 576 LEU A CA 1
ATOM 4636 C C . LEU A 1 576 ? 13.183 -14.858 -5.705 1.00 93.88 576 LEU A C 1
ATOM 4638 O O . LEU A 1 576 ? 14.074 -14.589 -6.504 1.00 93.88 576 LEU A O 1
ATOM 4642 N N . GLY A 1 577 ? 12.156 -15.646 -6.036 1.00 89.81 577 GLY A N 1
ATOM 4643 C CA . GLY A 1 577 ? 11.955 -16.169 -7.389 1.00 89.81 577 GLY A CA 1
ATOM 4644 C C . GLY A 1 577 ? 11.870 -15.066 -8.452 1.00 89.81 577 GLY A C 1
ATOM 4645 O O . GLY A 1 577 ? 12.459 -15.208 -9.524 1.00 89.81 577 GLY A O 1
ATOM 4646 N N . LEU A 1 578 ? 11.216 -13.940 -8.144 1.00 86.12 578 LEU A N 1
ATOM 4647 C CA . LEU A 1 578 ? 11.164 -12.771 -9.032 1.00 86.12 578 LEU A CA 1
ATOM 4648 C C . LEU A 1 578 ? 12.538 -12.104 -9.180 1.00 86.12 578 LEU A C 1
ATOM 4650 O O . LEU A 1 578 ? 12.931 -11.778 -10.300 1.00 86.12 578 LEU A O 1
ATOM 4654 N N . VAL A 1 579 ? 13.286 -11.936 -8.083 1.00 88.81 579 VAL A N 1
ATOM 4655 C CA . VAL A 1 579 ? 14.655 -11.382 -8.116 1.00 88.81 579 VAL A CA 1
ATOM 4656 C C . VAL A 1 579 ? 15.581 -12.271 -8.947 1.00 88.81 579 VAL A C 1
ATOM 4658 O O . VAL A 1 579 ? 16.275 -11.777 -9.830 1.00 88.81 579 VAL A O 1
ATOM 4661 N N . ILE A 1 580 ? 15.526 -13.588 -8.744 1.00 89.88 580 ILE A N 1
ATOM 4662 C CA . ILE A 1 580 ? 16.282 -14.578 -9.521 1.00 89.88 580 ILE A CA 1
ATOM 4663 C C . ILE A 1 580 ? 15.904 -14.518 -11.005 1.00 89.88 580 ILE A C 1
ATOM 4665 O O . ILE A 1 580 ? 16.776 -14.566 -11.872 1.00 89.88 580 ILE A O 1
ATOM 4669 N N . SER A 1 581 ? 14.611 -14.397 -11.316 1.00 85.19 581 SER A N 1
ATOM 4670 C CA . SER A 1 581 ? 14.143 -14.251 -12.697 1.00 85.19 581 SER A CA 1
ATOM 4671 C C . SER A 1 581 ? 14.715 -12.995 -13.350 1.00 85.19 581 SER A C 1
ATOM 4673 O O . SER A 1 581 ? 15.140 -13.049 -14.504 1.00 85.19 581 SER A O 1
ATOM 4675 N N . LYS A 1 582 ? 14.762 -11.873 -12.622 1.00 82.88 582 LYS A N 1
ATOM 4676 C CA . LYS A 1 582 ? 15.365 -10.624 -13.106 1.00 82.88 582 LYS A CA 1
ATOM 4677 C C . LYS A 1 582 ? 16.866 -10.776 -13.308 1.00 82.88 582 LYS A C 1
ATOM 4679 O O . LYS A 1 582 ? 17.329 -10.513 -14.409 1.00 82.88 582 LYS A O 1
ATOM 4684 N N . TYR A 1 583 ? 17.586 -11.295 -12.315 1.00 85.62 583 TYR A N 1
ATOM 4685 C CA . TYR A 1 583 ? 19.017 -11.591 -12.416 1.00 85.62 583 TYR A CA 1
ATOM 4686 C C . TYR A 1 583 ? 19.338 -12.395 -13.683 1.00 85.62 583 TYR A C 1
ATOM 4688 O O . TYR A 1 583 ? 20.176 -11.998 -14.487 1.00 85.62 583 TYR A O 1
ATOM 4696 N N . LYS A 1 584 ? 18.597 -13.485 -13.929 1.00 83.38 584 LYS A N 1
ATOM 4697 C CA . LYS A 1 584 ? 18.767 -14.307 -15.138 1.00 83.38 584 LYS A CA 1
ATOM 4698 C C . LYS A 1 584 ? 18.420 -13.555 -16.420 1.00 83.38 584 LYS A C 1
ATOM 4700 O O . LYS A 1 584 ? 19.082 -13.753 -17.432 1.00 83.38 584 LYS A O 1
ATOM 4705 N N . SER A 1 585 ? 17.396 -12.705 -16.384 1.00 78.31 585 SER A N 1
ATOM 4706 C CA . SER A 1 585 ? 16.973 -11.914 -17.545 1.00 78.31 585 SER A CA 1
ATOM 4707 C C . SER A 1 585 ? 18.024 -10.895 -17.973 1.00 78.31 585 SER A C 1
ATOM 4709 O O . SER A 1 585 ? 18.083 -10.592 -19.156 1.00 78.31 585 SER A O 1
ATOM 4711 N N . PHE A 1 586 ? 18.846 -10.410 -17.040 1.00 73.75 586 PHE A N 1
ATOM 4712 C CA . PHE A 1 586 ? 19.989 -9.536 -17.312 1.00 73.75 586 PHE A CA 1
ATOM 4713 C C . PHE A 1 586 ? 21.284 -10.292 -17.655 1.00 73.75 586 PHE A C 1
ATOM 4715 O O . PHE A 1 586 ? 22.290 -9.672 -17.981 1.00 73.75 586 PHE A O 1
ATOM 4722 N N . GLY A 1 587 ? 21.279 -11.629 -17.592 1.00 73.56 587 GLY A N 1
ATOM 4723 C CA . GLY A 1 587 ? 22.495 -12.434 -17.740 1.00 73.56 587 GLY A CA 1
ATOM 4724 C C . GLY A 1 587 ? 23.455 -12.341 -16.545 1.00 73.56 587 GLY A C 1
ATOM 4725 O O . GLY A 1 587 ? 24.609 -12.735 -16.676 1.00 73.56 587 GLY A O 1
ATOM 4726 N N . GLY A 1 588 ? 22.986 -11.838 -15.400 1.00 80.81 588 GLY A N 1
ATOM 4727 C CA . GLY A 1 588 ? 23.782 -11.501 -14.217 1.00 80.81 588 GLY A CA 1
ATOM 4728 C C . GLY A 1 588 ? 23.390 -10.130 -13.659 1.00 80.81 588 GLY A C 1
ATOM 4729 O O . GLY A 1 588 ? 22.624 -9.412 -14.292 1.00 80.81 588 GLY A O 1
ATOM 4730 N N . LEU A 1 589 ? 23.886 -9.772 -12.472 1.00 83.88 589 LEU A N 1
ATOM 4731 C CA . LEU A 1 589 ? 23.804 -8.423 -11.891 1.00 83.88 589 LEU A CA 1
ATOM 4732 C C . LEU A 1 589 ? 25.037 -8.170 -11.006 1.00 83.88 589 LEU A C 1
ATOM 4734 O O . LEU A 1 589 ? 25.525 -9.140 -10.423 1.00 83.88 589 LEU A O 1
ATOM 4738 N N . PRO A 1 590 ? 25.495 -6.911 -10.858 1.00 85.50 590 PRO A N 1
ATOM 4739 C CA . PRO A 1 590 ? 26.434 -6.519 -9.808 1.00 85.50 590 PRO A CA 1
ATOM 4740 C C . PRO A 1 590 ? 25.904 -6.841 -8.405 1.00 85.50 590 PRO A C 1
ATOM 4742 O O . PRO A 1 590 ? 24.689 -6.958 -8.199 1.00 85.50 590 PRO A O 1
ATOM 4745 N N . PHE A 1 591 ? 26.812 -6.970 -7.434 1.00 87.19 591 PHE A N 1
ATOM 4746 C CA . PHE A 1 591 ? 26.462 -7.390 -6.074 1.00 87.19 591 PHE A CA 1
ATOM 4747 C C . PHE A 1 591 ? 25.578 -6.372 -5.368 1.00 87.19 591 PHE A C 1
ATOM 4749 O O . PHE A 1 591 ? 24.580 -6.755 -4.757 1.00 87.19 591 PHE A O 1
ATOM 4756 N N . ASP A 1 592 ? 25.901 -5.090 -5.502 1.00 86.19 592 ASP A N 1
ATOM 4757 C CA . ASP A 1 592 ? 25.158 -4.005 -4.864 1.00 86.19 592 ASP A CA 1
ATOM 4758 C C . ASP A 1 592 ? 23.751 -3.901 -5.451 1.00 86.19 592 ASP A C 1
ATOM 4760 O O . ASP A 1 592 ? 22.762 -3.997 -4.722 1.00 86.19 592 ASP A O 1
ATOM 4764 N N . SER A 1 593 ? 23.637 -3.936 -6.780 1.00 86.31 593 SER A N 1
ATOM 4765 C CA . SER A 1 593 ? 22.350 -3.997 -7.476 1.00 86.31 593 SER A CA 1
ATOM 4766 C C . SER A 1 593 ? 21.517 -5.224 -7.087 1.00 86.31 593 SER A C 1
ATOM 4768 O O . SER A 1 593 ? 20.300 -5.120 -6.889 1.00 86.31 593 SER A O 1
ATOM 4770 N N . PHE A 1 594 ? 22.135 -6.402 -6.943 1.00 90.38 594 PHE A N 1
ATOM 4771 C CA . PHE A 1 594 ? 21.447 -7.602 -6.460 1.00 90.38 594 PHE A CA 1
ATOM 4772 C C . PHE A 1 594 ? 20.998 -7.453 -5.001 1.00 90.38 594 PHE A C 1
ATOM 4774 O O . PHE A 1 594 ? 19.859 -7.797 -4.676 1.00 90.38 594 PHE A O 1
ATOM 4781 N N . THR A 1 595 ? 21.855 -6.903 -4.140 1.00 91.00 595 THR A N 1
ATOM 4782 C CA . THR A 1 595 ? 21.567 -6.626 -2.727 1.00 91.00 595 THR A CA 1
ATOM 4783 C C . THR A 1 595 ? 20.414 -5.638 -2.597 1.00 91.00 595 THR A C 1
ATOM 4785 O O . THR A 1 595 ? 19.454 -5.907 -1.879 1.00 91.00 595 THR A O 1
ATOM 4788 N N . LYS A 1 596 ? 20.409 -4.558 -3.382 1.00 88.69 596 LYS A N 1
ATOM 4789 C CA . LYS A 1 596 ? 19.327 -3.570 -3.435 1.00 88.69 596 LYS A CA 1
ATOM 4790 C C . LYS A 1 596 ? 18.007 -4.178 -3.899 1.00 88.69 596 LYS A C 1
ATOM 4792 O O . LYS A 1 596 ? 16.952 -3.853 -3.346 1.00 88.69 596 LYS A O 1
ATOM 4797 N N . LEU A 1 597 ? 18.033 -5.091 -4.875 1.00 89.88 597 LEU A N 1
ATOM 4798 C CA . LEU A 1 597 ? 16.836 -5.827 -5.303 1.00 89.88 597 LEU A CA 1
ATOM 4799 C C . LEU A 1 597 ? 16.332 -6.790 -4.236 1.00 89.88 597 LEU A C 1
ATOM 4801 O O . LEU A 1 597 ? 15.125 -6.849 -3.989 1.00 89.88 597 LEU A O 1
ATOM 4805 N N . TYR A 1 598 ? 17.240 -7.535 -3.608 1.00 93.19 598 TYR A N 1
ATOM 4806 C CA . TYR A 1 598 ? 16.908 -8.398 -2.487 1.00 93.19 598 TYR A CA 1
ATOM 4807 C C . TYR A 1 598 ? 16.270 -7.582 -1.362 1.00 93.19 598 TYR A C 1
ATOM 4809 O O . TYR A 1 598 ? 15.182 -7.924 -0.904 1.00 93.19 598 TYR A O 1
ATOM 4817 N N . ASP A 1 599 ? 16.871 -6.459 -0.984 1.00 92.12 599 ASP A N 1
ATOM 4818 C CA . ASP A 1 599 ? 16.391 -5.613 0.101 1.00 92.12 599 ASP A CA 1
ATOM 4819 C C . ASP A 1 599 ? 15.020 -4.994 -0.199 1.00 92.12 599 ASP A C 1
ATOM 4821 O O . ASP A 1 599 ? 14.116 -4.999 0.640 1.00 92.12 599 ASP A O 1
ATOM 4825 N N . SER A 1 600 ? 14.818 -4.529 -1.427 1.00 89.06 600 SER A N 1
ATOM 4826 C CA . SER A 1 600 ? 13.585 -3.835 -1.810 1.00 89.06 600 SER A CA 1
ATOM 4827 C C . SER A 1 600 ? 12.407 -4.774 -2.074 1.00 89.06 600 SER A C 1
ATOM 4829 O O . SER A 1 600 ? 11.257 -4.350 -1.964 1.00 89.06 600 SER A O 1
ATOM 4831 N N . ILE A 1 601 ? 12.658 -6.039 -2.434 1.00 89.50 601 ILE A N 1
ATOM 4832 C CA . ILE A 1 601 ? 11.610 -6.993 -2.845 1.00 89.50 601 ILE A CA 1
ATOM 4833 C C . ILE A 1 601 ? 11.468 -8.141 -1.836 1.00 89.50 601 ILE A C 1
ATOM 4835 O O . ILE A 1 601 ? 10.359 -8.471 -1.411 1.00 89.50 601 ILE A O 1
ATOM 4839 N N . VAL A 1 602 ? 12.576 -8.773 -1.449 1.00 93.69 602 VAL A N 1
ATOM 4840 C CA . VAL A 1 602 ? 12.575 -9.939 -0.552 1.00 93.69 602 VAL A CA 1
ATOM 4841 C C . VAL A 1 602 ? 12.573 -9.494 0.901 1.00 93.69 602 VAL A C 1
ATOM 4843 O O . VAL A 1 602 ? 11.688 -9.899 1.655 1.00 93.69 602 VAL A O 1
ATOM 4846 N N . TRP A 1 603 ? 13.522 -8.643 1.301 1.00 94.44 603 TRP A N 1
ATOM 4847 C CA . TRP A 1 603 ? 13.589 -8.171 2.679 1.00 94.44 603 TRP A CA 1
ATOM 4848 C C . TRP A 1 603 ? 12.384 -7.313 3.044 1.00 94.44 603 TRP A C 1
ATOM 4850 O O . TRP A 1 603 ? 11.862 -7.476 4.136 1.00 94.44 603 TRP A O 1
ATOM 4860 N N . SER A 1 604 ? 11.878 -6.465 2.147 1.00 92.81 604 SER A N 1
ATOM 4861 C CA . SER A 1 604 ? 10.627 -5.729 2.384 1.00 92.81 604 SER A CA 1
ATOM 4862 C C . SER A 1 604 ? 9.464 -6.669 2.735 1.00 92.81 604 SER A C 1
ATOM 4864 O O . SER A 1 604 ? 8.766 -6.432 3.720 1.00 92.81 604 SER A O 1
ATOM 4866 N N . THR A 1 605 ? 9.340 -7.802 2.031 1.00 93.19 605 THR A N 1
ATOM 4867 C CA . THR A 1 605 ? 8.355 -8.858 2.329 1.00 93.19 605 THR A CA 1
ATOM 4868 C C . THR A 1 605 ? 8.595 -9.512 3.695 1.00 93.19 605 THR A C 1
ATOM 4870 O O . THR A 1 605 ? 7.639 -9.780 4.416 1.00 93.19 605 THR A O 1
ATOM 4873 N N . ILE A 1 606 ? 9.856 -9.768 4.067 1.00 93.75 606 ILE A N 1
ATOM 4874 C CA . ILE A 1 606 ? 10.226 -10.341 5.376 1.00 93.75 606 ILE A CA 1
ATOM 4875 C C . ILE A 1 606 ? 10.007 -9.330 6.504 1.00 93.75 606 ILE A C 1
ATOM 4877 O O . ILE A 1 606 ? 9.544 -9.681 7.574 1.00 93.75 606 ILE A O 1
ATOM 4881 N N . SER A 1 607 ? 10.357 -8.069 6.301 1.00 92.94 607 SER A N 1
ATOM 4882 C CA . SER A 1 607 ? 10.280 -7.036 7.331 1.00 92.94 607 SER A CA 1
ATOM 4883 C C . SER A 1 607 ? 8.841 -6.624 7.641 1.00 92.94 607 SER A C 1
ATOM 4885 O O . SER A 1 607 ? 8.572 -6.138 8.742 1.00 92.94 607 SER A O 1
ATOM 4887 N N . TYR A 1 608 ? 7.907 -6.861 6.712 1.00 93.69 608 TYR A N 1
ATOM 4888 C CA . TYR A 1 608 ? 6.486 -6.653 6.946 1.00 93.69 608 TYR A CA 1
ATOM 4889 C C . TYR A 1 608 ? 5.992 -7.530 8.106 1.00 93.69 608 TYR A C 1
ATOM 4891 O O . TYR A 1 608 ? 6.109 -8.755 8.092 1.00 93.69 608 TYR A O 1
ATOM 4899 N N . GLY A 1 609 ? 5.460 -6.894 9.151 1.00 89.56 609 GLY A N 1
ATOM 4900 C CA . GLY A 1 609 ? 5.022 -7.594 10.358 1.00 89.56 609 GLY A CA 1
ATOM 4901 C C . GLY A 1 609 ? 6.139 -8.005 11.317 1.00 89.56 609 GLY A C 1
ATOM 4902 O O . GLY A 1 609 ? 5.827 -8.485 12.405 1.00 89.56 609 GLY A O 1
ATOM 4903 N N . ALA A 1 610 ? 7.420 -7.786 10.993 1.00 93.31 610 ALA A N 1
ATOM 4904 C CA . ALA A 1 610 ? 8.535 -8.182 11.861 1.00 93.31 610 ALA A CA 1
ATOM 4905 C C . ALA A 1 610 ? 8.518 -7.479 13.232 1.00 93.31 610 ALA A C 1
ATOM 4907 O O . ALA A 1 610 ? 9.094 -7.989 14.180 1.00 93.31 610 ALA A O 1
ATOM 4908 N N . ALA A 1 611 ? 7.794 -6.369 13.395 1.00 92.44 611 ALA A N 1
ATOM 4909 C CA . ALA A 1 611 ? 7.547 -5.775 14.713 1.00 92.44 611 ALA A CA 1
ATOM 4910 C C . ALA A 1 611 ? 6.742 -6.686 15.673 1.00 92.44 611 ALA A C 1
ATOM 4912 O O . ALA A 1 611 ? 6.753 -6.480 16.886 1.00 92.44 611 ALA A O 1
ATOM 4913 N N . VAL A 1 612 ? 6.017 -7.673 15.136 1.00 92.44 612 VAL A N 1
ATOM 4914 C CA . VAL A 1 612 ? 5.135 -8.580 15.889 1.00 92.44 612 VAL A CA 1
ATOM 4915 C C . VAL A 1 612 ? 5.828 -9.908 16.209 1.00 92.44 612 VAL A C 1
ATOM 4917 O O . VAL A 1 612 ? 5.629 -10.454 17.290 1.00 92.44 612 VAL A O 1
ATOM 4920 N N . TRP A 1 613 ? 6.642 -10.426 15.287 1.00 91.56 613 TRP A N 1
ATOM 4921 C CA . TRP A 1 613 ? 7.284 -11.743 15.405 1.00 91.56 613 TRP A CA 1
ATOM 4922 C C . TRP A 1 613 ? 8.818 -11.705 15.396 1.00 91.56 613 TRP A C 1
ATOM 4924 O O . TRP A 1 613 ? 9.464 -12.718 15.648 1.00 91.56 613 TRP A O 1
ATOM 4934 N N . GLY A 1 614 ? 9.421 -10.562 15.072 1.00 91.12 614 GLY A N 1
ATOM 4935 C CA . GLY A 1 614 ? 10.862 -10.405 14.867 1.00 91.12 614 GLY A CA 1
ATOM 4936 C C . GLY A 1 614 ? 11.696 -10.330 16.143 1.00 91.12 614 GLY A C 1
ATOM 4937 O O . GLY A 1 614 ? 12.917 -10.301 16.049 1.00 91.12 614 GLY A O 1
ATOM 4938 N N . ASP A 1 615 ? 11.059 -10.371 17.314 1.00 89.06 615 ASP A N 1
ATOM 4939 C CA . ASP A 1 615 ? 11.697 -10.546 18.628 1.00 89.06 615 ASP A CA 1
ATOM 4940 C C . ASP A 1 615 ? 12.245 -11.975 18.839 1.00 89.06 615 ASP A C 1
ATOM 4942 O O . ASP A 1 615 ? 12.758 -12.318 19.904 1.00 89.06 615 ASP A O 1
ATOM 4946 N N . ARG A 1 616 ? 12.115 -12.839 17.824 1.00 89.88 616 ARG A N 1
ATOM 4947 C CA . ARG A 1 616 ? 12.536 -14.241 17.810 1.00 89.88 616 ARG A CA 1
ATOM 4948 C C . ARG A 1 616 ? 13.341 -14.543 16.545 1.00 89.88 616 ARG A C 1
ATOM 4950 O O . ARG A 1 616 ? 13.162 -13.928 15.490 1.00 89.88 616 ARG A O 1
ATOM 4957 N N . THR A 1 617 ? 14.210 -15.548 16.635 1.00 87.38 617 THR A N 1
ATOM 4958 C CA . THR A 1 617 ? 14.995 -16.027 15.491 1.00 87.38 617 THR A CA 1
ATOM 4959 C C . THR A 1 617 ? 14.344 -17.252 14.857 1.00 87.38 617 THR A C 1
ATOM 4961 O O . THR A 1 617 ? 13.943 -18.190 15.542 1.00 87.38 617 THR A O 1
ATOM 4964 N N . PHE A 1 618 ? 14.249 -17.253 13.526 1.00 91.88 618 PHE A N 1
ATOM 4965 C CA . PHE A 1 618 ? 13.595 -18.321 12.774 1.00 91.88 618 PHE A CA 1
ATOM 4966 C C . PHE A 1 618 ? 14.496 -18.842 11.654 1.00 91.88 618 PHE A C 1
ATOM 4968 O O . PHE A 1 618 ? 14.894 -18.104 10.749 1.00 91.88 618 PHE A O 1
ATOM 4975 N N . SER A 1 619 ? 14.785 -20.145 11.673 1.00 91.62 619 SER A N 1
ATOM 4976 C CA . SER A 1 619 ? 15.663 -20.792 10.687 1.00 91.62 619 SER A CA 1
ATOM 4977 C C . SER A 1 619 ? 15.143 -20.681 9.249 1.00 91.62 619 SER A C 1
ATOM 4979 O O . SER A 1 619 ? 15.938 -20.593 8.311 1.00 91.62 619 SER A O 1
ATOM 4981 N N . CYS A 1 620 ? 13.820 -20.623 9.056 1.00 93.75 620 CYS A N 1
ATOM 4982 C CA . CYS A 1 620 ? 13.203 -20.448 7.740 1.00 93.75 620 CYS A CA 1
ATOM 4983 C C . CYS A 1 620 ? 13.514 -19.082 7.111 1.00 93.75 620 CYS A C 1
ATOM 4985 O O . CYS A 1 620 ? 13.656 -19.002 5.893 1.00 93.75 620 CYS A O 1
ATOM 4987 N N . ILE A 1 621 ? 13.682 -18.033 7.923 1.00 94.56 621 ILE A N 1
ATOM 4988 C CA . ILE A 1 621 ? 14.053 -16.692 7.453 1.00 94.56 621 ILE A CA 1
ATOM 4989 C C . ILE A 1 621 ? 15.529 -16.668 7.047 1.00 94.56 621 ILE A C 1
ATOM 4991 O O . ILE A 1 621 ? 15.853 -16.262 5.931 1.00 94.56 621 ILE A O 1
ATOM 4995 N N . ASN A 1 622 ? 16.411 -17.219 7.888 1.00 92.00 622 ASN A N 1
ATOM 4996 C CA . ASN A 1 622 ? 17.836 -17.379 7.566 1.00 92.00 622 ASN A CA 1
ATOM 4997 C C . ASN A 1 622 ? 18.044 -18.187 6.277 1.00 92.00 622 ASN A C 1
ATOM 4999 O O . ASN A 1 622 ? 18.889 -17.855 5.451 1.00 92.00 622 ASN A O 1
ATOM 5003 N N . SER A 1 623 ? 17.224 -19.217 6.063 1.00 93.06 623 SER A N 1
ATOM 5004 C CA . SER A 1 623 ? 17.293 -20.054 4.861 1.00 93.06 623 SER A CA 1
ATOM 5005 C C . SER A 1 623 ? 17.049 -19.267 3.568 1.00 93.06 623 SER A C 1
ATOM 5007 O O . SER A 1 623 ? 17.639 -19.602 2.543 1.00 93.06 623 SER A O 1
ATOM 5009 N N . ILE A 1 624 ? 16.215 -18.221 3.592 1.00 95.00 624 ILE A N 1
ATOM 5010 C CA . ILE A 1 624 ? 15.945 -17.383 2.411 1.00 95.00 624 ILE A CA 1
ATOM 5011 C C . ILE A 1 624 ? 17.152 -16.521 2.072 1.00 95.00 624 ILE A C 1
ATOM 5013 O O . ILE A 1 624 ? 17.564 -16.500 0.913 1.00 95.00 624 ILE A O 1
ATOM 5017 N N . GLN A 1 625 ? 17.736 -15.867 3.078 1.00 94.75 625 GLN A N 1
ATOM 5018 C CA . GLN A 1 625 ? 18.955 -15.081 2.907 1.00 94.75 625 GLN A CA 1
ATOM 5019 C C . GLN A 1 625 ? 20.088 -15.957 2.366 1.00 94.75 625 GLN A C 1
ATOM 5021 O O . GLN A 1 625 ? 20.658 -15.655 1.320 1.00 94.75 625 GLN A O 1
ATOM 5026 N N . ASN A 1 626 ? 20.335 -17.107 2.996 1.00 93.75 626 ASN A N 1
ATOM 5027 C CA . ASN A 1 626 ? 21.390 -18.025 2.566 1.00 93.75 626 ASN A CA 1
ATOM 5028 C C . ASN A 1 626 ? 21.150 -18.531 1.137 1.00 93.75 626 ASN A C 1
ATOM 5030 O O . ASN A 1 626 ? 22.093 -18.691 0.369 1.00 93.75 626 ASN A O 1
ATOM 5034 N N . LYS A 1 627 ? 19.892 -18.779 0.753 1.00 94.50 627 LYS A N 1
ATOM 5035 C CA . LYS A 1 627 ? 19.539 -19.179 -0.614 1.00 94.50 627 LYS A CA 1
ATOM 5036 C C . LYS A 1 627 ? 19.811 -18.064 -1.626 1.00 94.50 627 LYS A C 1
ATOM 5038 O O . LYS A 1 627 ? 20.288 -18.366 -2.717 1.00 94.50 627 LYS A O 1
ATOM 5043 N N . ALA A 1 628 ? 19.518 -16.811 -1.279 1.00 94.88 628 ALA A N 1
ATOM 5044 C CA . ALA A 1 628 ? 19.791 -15.659 -2.134 1.00 94.88 628 ALA A CA 1
ATOM 5045 C C . ALA A 1 628 ? 21.298 -15.466 -2.354 1.00 94.88 628 ALA A C 1
ATOM 5047 O O . ALA A 1 628 ? 21.733 -15.373 -3.500 1.00 94.88 628 ALA A O 1
ATOM 5048 N N . ILE A 1 629 ? 22.088 -15.505 -1.277 1.00 94.19 629 ILE A N 1
ATOM 5049 C CA . ILE A 1 629 ? 23.546 -15.346 -1.340 1.00 94.19 629 ILE A CA 1
ATOM 5050 C C . ILE A 1 629 ? 24.179 -16.483 -2.151 1.00 94.19 629 ILE A C 1
ATOM 5052 O O . ILE A 1 629 ? 24.956 -16.227 -3.066 1.00 94.19 629 ILE A O 1
ATOM 5056 N N . ARG A 1 630 ? 23.801 -17.745 -1.892 1.00 93.38 630 ARG A N 1
ATOM 5057 C CA . ARG A 1 630 ? 24.314 -18.894 -2.664 1.00 93.38 630 ARG A CA 1
ATOM 5058 C C . ARG A 1 630 ? 24.024 -18.775 -4.147 1.00 93.38 630 ARG A C 1
ATOM 5060 O O . ARG A 1 630 ? 24.877 -19.101 -4.963 1.00 93.38 630 ARG A O 1
ATOM 5067 N N . PHE A 1 631 ? 22.805 -18.348 -4.475 1.00 93.69 631 PHE A N 1
ATOM 5068 C CA . PHE A 1 631 ? 22.402 -18.155 -5.857 1.00 93.69 631 PHE A CA 1
ATOM 5069 C C . PHE A 1 631 ? 23.271 -17.093 -6.533 1.00 93.69 631 PHE A C 1
ATOM 5071 O O . PHE A 1 631 ? 23.749 -17.333 -7.636 1.00 93.69 631 PHE A O 1
ATOM 5078 N N . TYR A 1 632 ? 23.502 -15.962 -5.862 1.00 92.38 632 TYR A N 1
ATOM 5079 C CA . TYR A 1 632 ? 24.356 -14.899 -6.381 1.00 92.38 632 TYR A CA 1
ATOM 5080 C C . TYR A 1 632 ? 25.811 -15.358 -6.569 1.00 92.38 632 TYR A C 1
ATOM 5082 O O . TYR A 1 632 ? 26.385 -15.149 -7.632 1.00 92.38 632 TYR A O 1
ATOM 5090 N N . MET A 1 633 ? 26.384 -16.035 -5.568 1.00 90.62 633 MET A N 1
ATOM 5091 C CA . MET A 1 633 ? 27.767 -16.532 -5.602 1.00 90.62 633 MET A CA 1
ATOM 5092 C C . MET A 1 633 ? 27.970 -17.729 -6.547 1.00 90.62 633 MET A C 1
ATOM 5094 O O . MET A 1 633 ? 29.102 -18.140 -6.776 1.00 90.62 633 MET A O 1
ATOM 5098 N N . GLY A 1 634 ? 26.896 -18.340 -7.060 1.00 89.69 634 GLY A N 1
ATOM 5099 C CA . GLY A 1 634 ? 26.984 -19.527 -7.916 1.00 89.69 634 GLY A CA 1
ATOM 5100 C C . GLY A 1 634 ? 27.466 -20.793 -7.195 1.00 89.69 634 GLY A C 1
ATOM 5101 O O . GLY A 1 634 ? 27.912 -21.735 -7.845 1.00 89.69 634 GLY A O 1
ATOM 5102 N N . VAL A 1 635 ? 27.380 -20.842 -5.861 1.00 91.94 635 VAL A N 1
ATOM 5103 C CA . VAL A 1 635 ? 27.873 -21.976 -5.062 1.00 91.94 635 VAL A CA 1
ATOM 5104 C C . VAL A 1 635 ? 26.812 -23.063 -4.871 1.00 91.94 635 VAL A C 1
ATOM 5106 O O . VAL A 1 635 ? 25.602 -22.825 -4.925 1.00 91.94 635 VAL A O 1
ATOM 5109 N N . GLY A 1 636 ? 27.272 -24.284 -4.595 1.00 85.56 636 GLY A N 1
ATOM 5110 C CA . GLY A 1 636 ? 26.409 -25.442 -4.384 1.00 85.56 636 GLY A CA 1
ATOM 5111 C C . GLY A 1 636 ? 25.424 -25.297 -3.213 1.00 85.56 636 GLY A C 1
ATOM 5112 O O . GLY A 1 636 ? 25.627 -24.566 -2.237 1.00 85.56 636 GLY A O 1
ATOM 5113 N N . ARG A 1 637 ? 24.341 -26.084 -3.268 1.00 83.94 637 ARG A N 1
ATOM 5114 C CA . ARG A 1 637 ? 23.311 -26.139 -2.212 1.00 83.94 637 ARG A CA 1
ATOM 5115 C C . ARG A 1 637 ? 23.882 -26.514 -0.837 1.00 83.94 637 ARG A C 1
ATOM 5117 O O . ARG A 1 637 ? 23.346 -26.065 0.172 1.00 83.94 637 ARG A O 1
ATOM 5124 N N . TYR A 1 638 ? 24.947 -27.314 -0.810 1.00 85.69 638 TYR A N 1
ATOM 5125 C CA . TYR A 1 638 ? 25.549 -27.867 0.407 1.00 85.69 638 TYR A CA 1
ATOM 5126 C C . TYR A 1 638 ? 26.752 -27.077 0.936 1.00 85.69 638 TYR A C 1
ATOM 5128 O O . TYR A 1 638 ? 27.308 -27.464 1.959 1.00 85.69 638 TYR A O 1
ATOM 5136 N N . THR A 1 639 ? 27.152 -25.966 0.297 1.00 87.62 639 THR A N 1
ATOM 5137 C CA . THR A 1 639 ? 28.240 -25.112 0.816 1.00 87.62 639 THR A CA 1
ATOM 5138 C C . THR A 1 639 ? 27.957 -24.738 2.281 1.00 87.62 639 THR A C 1
ATOM 5140 O O . THR A 1 639 ? 26.798 -24.500 2.610 1.00 87.62 639 THR A O 1
ATOM 5143 N N . PRO A 1 640 ? 28.919 -24.700 3.208 1.00 88.19 640 PRO A N 1
ATOM 5144 C CA . PRO A 1 640 ? 28.628 -24.345 4.599 1.00 88.19 640 PRO A CA 1
ATOM 5145 C C . PRO A 1 640 ? 28.020 -22.937 4.740 1.00 88.19 640 PRO A C 1
ATOM 5147 O O . PRO A 1 640 ? 28.477 -21.997 4.096 1.00 88.19 640 PRO A O 1
ATOM 5150 N N . ASN A 1 641 ? 26.996 -22.769 5.593 1.00 88.69 641 ASN A N 1
ATOM 5151 C CA . ASN A 1 641 ? 26.376 -21.451 5.837 1.00 88.69 641 ASN A CA 1
ATOM 5152 C C . ASN A 1 641 ? 27.378 -20.432 6.407 1.00 88.69 641 ASN A C 1
ATOM 5154 O O . ASN A 1 641 ? 27.248 -19.247 6.131 1.00 88.69 641 ASN A O 1
ATOM 5158 N N . VAL A 1 642 ? 28.364 -20.896 7.182 1.00 88.44 642 VAL A N 1
ATOM 5159 C CA . VAL A 1 642 ? 29.418 -20.060 7.779 1.00 88.44 642 VAL A CA 1
ATOM 5160 C C . VAL A 1 642 ? 30.198 -19.319 6.689 1.00 88.44 642 VAL A C 1
ATOM 5162 O O . VAL A 1 642 ? 30.287 -18.099 6.746 1.00 88.44 642 VAL A O 1
ATOM 5165 N N . ALA A 1 643 ? 30.657 -20.028 5.651 1.00 87.25 643 ALA A N 1
ATOM 5166 C CA . ALA A 1 643 ? 31.377 -19.429 4.524 1.00 87.25 643 ALA A CA 1
ATOM 5167 C C . ALA A 1 643 ? 30.500 -18.427 3.755 1.00 87.25 643 ALA A C 1
ATOM 5169 O O . ALA A 1 643 ? 30.867 -17.272 3.590 1.00 87.25 643 ALA A O 1
ATOM 5170 N N . VAL A 1 644 ? 29.280 -18.844 3.392 1.00 89.62 644 VAL A N 1
ATOM 5171 C CA . VAL A 1 644 ? 28.313 -18.003 2.660 1.00 89.62 644 VAL A CA 1
ATOM 5172 C C . VAL A 1 644 ? 28.026 -16.691 3.398 1.00 89.62 644 VAL A C 1
ATOM 5174 O O . VAL A 1 644 ? 27.971 -15.630 2.784 1.00 89.62 644 VAL A O 1
ATOM 5177 N N . ASN A 1 645 ? 27.840 -16.755 4.717 1.00 86.81 645 ASN A N 1
ATOM 5178 C CA . ASN A 1 645 ? 27.560 -15.573 5.523 1.00 86.81 645 ASN A CA 1
ATOM 5179 C C . ASN A 1 645 ? 28.786 -14.663 5.658 1.00 86.81 645 ASN A C 1
ATOM 5181 O O . ASN A 1 645 ? 28.623 -13.450 5.553 1.00 86.81 645 ASN A O 1
ATOM 5185 N N . GLY A 1 646 ? 29.979 -15.239 5.854 1.00 85.31 646 GLY A N 1
ATOM 5186 C CA . GLY A 1 646 ? 31.232 -14.489 5.973 1.00 85.31 646 GLY A CA 1
ATOM 5187 C C . GLY A 1 646 ? 31.558 -13.698 4.706 1.00 85.31 646 GLY A C 1
ATOM 5188 O O . GLY A 1 646 ? 31.748 -12.488 4.777 1.00 85.31 646 GLY A O 1
ATOM 5189 N N . ASP A 1 647 ? 31.506 -14.355 3.546 1.00 86.50 647 ASP A N 1
ATOM 5190 C CA . ASP A 1 647 ? 31.903 -13.753 2.265 1.00 86.50 647 ASP A CA 1
ATOM 5191 C C . ASP A 1 647 ? 30.904 -12.703 1.753 1.00 86.50 647 ASP A C 1
ATOM 5193 O O . ASP A 1 647 ? 31.259 -11.821 0.977 1.00 86.50 647 ASP A O 1
ATOM 5197 N N . SER A 1 648 ? 29.631 -12.787 2.159 1.00 85.25 648 SER A N 1
ATOM 5198 C CA . SER A 1 648 ? 28.589 -11.874 1.666 1.00 85.25 648 SER A CA 1
ATOM 5199 C C . SER A 1 648 ? 28.602 -10.488 2.307 1.00 85.25 648 SER A C 1
ATOM 5201 O O . SER A 1 648 ? 27.980 -9.574 1.775 1.00 85.25 648 SER A O 1
ATOM 5203 N N . ALA A 1 649 ? 29.194 -10.343 3.496 1.00 82.62 649 ALA A N 1
ATOM 5204 C CA . ALA A 1 649 ? 29.065 -9.153 4.343 1.00 82.62 649 ALA A CA 1
ATOM 5205 C C . ALA A 1 649 ? 27.609 -8.685 4.620 1.00 82.62 649 ALA A C 1
ATOM 5207 O O . ALA A 1 649 ? 27.389 -7.587 5.139 1.00 82.62 649 ALA A O 1
ATOM 5208 N N . TRP A 1 650 ? 26.584 -9.493 4.316 1.00 90.81 650 TRP A N 1
ATOM 5209 C CA . TRP A 1 650 ? 25.192 -9.132 4.580 1.00 90.81 650 TRP A CA 1
ATOM 5210 C C . TRP A 1 650 ? 24.895 -9.182 6.078 1.00 90.81 650 TRP A C 1
ATOM 5212 O O . TRP A 1 650 ? 25.200 -10.166 6.757 1.00 90.81 650 TRP A O 1
ATOM 5222 N N . LYS A 1 651 ? 24.199 -8.158 6.592 1.00 90.38 651 LYS A N 1
ATOM 5223 C CA . LYS A 1 651 ? 23.703 -8.180 7.976 1.00 90.38 651 LYS A CA 1
ATOM 5224 C C . LYS A 1 651 ? 22.813 -9.417 8.190 1.00 90.38 651 LYS A C 1
ATOM 5226 O O . LYS A 1 651 ? 21.947 -9.693 7.349 1.00 90.38 651 LYS A O 1
ATOM 5231 N N . PRO A 1 652 ? 22.975 -10.158 9.300 1.00 91.12 652 PRO A N 1
ATOM 5232 C CA . PRO A 1 652 ? 22.145 -11.324 9.569 1.00 91.12 652 PRO A CA 1
ATOM 5233 C C . PRO A 1 652 ? 20.679 -10.903 9.781 1.00 91.12 652 PRO A C 1
ATOM 5235 O O . PRO A 1 652 ? 20.423 -9.811 10.306 1.00 91.12 652 PRO A O 1
ATOM 5238 N N . PRO A 1 653 ? 19.694 -11.753 9.422 1.00 92.75 653 PRO A N 1
ATOM 5239 C CA . PRO A 1 653 ? 18.279 -11.405 9.536 1.00 92.75 653 PRO A CA 1
ATOM 5240 C C . PRO A 1 653 ? 17.860 -10.950 10.932 1.00 92.75 653 PRO A C 1
ATOM 5242 O O . PRO A 1 653 ? 17.084 -10.007 11.036 1.00 92.75 653 PRO A O 1
ATOM 5245 N N . CYS A 1 654 ? 18.413 -11.548 11.993 1.00 91.00 654 CYS A N 1
ATOM 5246 C CA . CYS A 1 654 ? 18.075 -11.201 13.375 1.00 91.00 654 CYS A CA 1
ATOM 5247 C C . CYS A 1 654 ? 18.301 -9.713 13.684 1.00 91.00 654 CYS A C 1
ATOM 5249 O O . CYS A 1 654 ? 17.406 -9.062 14.213 1.00 91.00 654 CYS A O 1
ATOM 5251 N N . VAL A 1 655 ? 19.445 -9.148 13.286 1.00 91.44 655 VAL A N 1
ATOM 5252 C CA . VAL A 1 655 ? 19.771 -7.723 13.484 1.00 91.44 655 VAL A CA 1
ATOM 5253 C C . VAL A 1 655 ? 18.739 -6.847 12.781 1.00 91.44 655 VAL A C 1
ATOM 5255 O O . VAL A 1 655 ? 18.202 -5.893 13.343 1.00 91.44 655 VAL A O 1
ATOM 5258 N N . ARG A 1 656 ? 18.407 -7.207 11.540 1.00 92.75 656 ARG A N 1
ATOM 5259 C CA . ARG A 1 656 ? 17.457 -6.452 10.725 1.00 92.75 656 ARG A CA 1
ATOM 5260 C C . ARG A 1 656 ? 16.015 -6.575 11.249 1.00 92.75 656 ARG A C 1
ATOM 5262 O O . ARG A 1 656 ? 15.266 -5.607 11.156 1.00 92.75 656 ARG A O 1
ATOM 5269 N N . GLN A 1 657 ? 15.622 -7.727 11.800 1.00 93.44 657 GLN A N 1
ATOM 5270 C CA . GLN A 1 657 ? 14.323 -7.931 12.457 1.00 93.44 657 GLN A CA 1
ATOM 5271 C C . GLN A 1 657 ? 14.200 -7.055 13.710 1.00 93.44 657 GLN A C 1
ATOM 5273 O O . GLN A 1 657 ? 13.219 -6.324 13.851 1.00 93.44 657 GLN A O 1
ATOM 5278 N N . TRP A 1 658 ? 15.217 -7.075 14.578 1.00 92.06 658 TRP A N 1
ATOM 5279 C CA . TRP A 1 658 ? 15.245 -6.283 15.809 1.00 92.06 658 TRP A CA 1
ATOM 5280 C C . TRP A 1 658 ? 15.187 -4.784 15.545 1.00 92.06 658 TRP A C 1
ATOM 5282 O O . TRP A 1 658 ? 14.480 -4.071 16.254 1.00 92.06 658 TRP A O 1
ATOM 5292 N N . ARG A 1 659 ? 15.821 -4.305 14.471 1.00 92.81 659 ARG A N 1
ATOM 5293 C CA . ARG A 1 659 ? 15.665 -2.917 14.020 1.00 92.81 659 ARG A CA 1
ATOM 5294 C C . ARG A 1 659 ? 14.192 -2.540 13.815 1.00 92.81 659 ARG A C 1
ATOM 5296 O O . ARG A 1 659 ? 13.773 -1.467 14.239 1.00 92.81 659 ARG A O 1
ATOM 5303 N N . THR A 1 660 ? 13.385 -3.416 13.210 1.00 92.31 660 THR A N 1
ATOM 5304 C CA . THR A 1 660 ? 11.938 -3.187 13.034 1.00 92.31 660 THR A CA 1
ATOM 5305 C C . THR A 1 660 ? 11.184 -3.214 14.366 1.00 92.31 660 THR A C 1
ATOM 5307 O O . THR A 1 660 ? 10.312 -2.372 14.580 1.00 92.31 660 THR A O 1
ATOM 5310 N N . VAL A 1 661 ? 11.532 -4.130 15.276 1.00 93.06 661 VAL A N 1
ATOM 5311 C CA . VAL A 1 661 ? 10.938 -4.205 16.625 1.00 93.06 661 VAL A CA 1
ATOM 5312 C C . VAL A 1 661 ? 11.203 -2.919 17.414 1.00 93.06 661 VAL A C 1
ATOM 5314 O O . VAL A 1 661 ? 10.266 -2.321 17.940 1.00 93.06 661 VAL A O 1
ATOM 5317 N N . ILE A 1 662 ? 12.451 -2.445 17.437 1.00 91.44 662 ILE A N 1
ATOM 5318 C CA . ILE A 1 662 ? 12.854 -1.229 18.159 1.00 91.44 662 ILE A CA 1
ATOM 5319 C C . ILE A 1 662 ? 12.211 0.012 17.537 1.00 91.44 662 ILE A C 1
ATOM 5321 O O . ILE A 1 662 ? 11.747 0.886 18.262 1.00 91.44 662 ILE A O 1
ATOM 5325 N N . ASN A 1 663 ? 12.115 0.085 16.205 1.00 91.31 663 ASN A N 1
ATOM 5326 C CA . ASN A 1 663 ? 11.411 1.182 15.539 1.00 91.31 663 ASN A CA 1
ATOM 5327 C C . ASN A 1 663 ? 9.933 1.247 15.947 1.00 91.31 663 ASN A C 1
ATOM 5329 O O . ASN A 1 663 ? 9.423 2.340 16.196 1.00 91.31 663 ASN A O 1
ATOM 5333 N N . GLN A 1 664 ? 9.252 0.098 16.040 1.00 91.38 664 GLN A N 1
ATOM 5334 C CA . GLN A 1 664 ? 7.859 0.057 16.488 1.00 91.38 664 GLN A CA 1
ATOM 5335 C C . GLN A 1 664 ? 7.730 0.420 17.969 1.00 91.38 664 GLN A C 1
ATOM 5337 O O . GLN A 1 664 ? 6.847 1.200 18.314 1.00 91.38 664 GLN A O 1
ATOM 5342 N N . TRP A 1 665 ? 8.607 -0.097 18.835 1.00 90.12 665 TRP A N 1
ATOM 5343 C CA . TRP A 1 665 ? 8.640 0.292 20.248 1.00 90.12 665 TRP A CA 1
ATOM 5344 C C . TRP A 1 665 ? 8.840 1.799 20.403 1.00 90.12 665 TRP A C 1
ATOM 5346 O O . TRP A 1 665 ? 8.049 2.457 21.068 1.00 90.12 665 TRP A O 1
ATOM 5356 N N . ASN A 1 666 ? 9.828 2.368 19.712 1.00 89.50 666 ASN A N 1
ATOM 5357 C CA . ASN A 1 666 ? 10.106 3.795 19.765 1.00 89.50 666 ASN A CA 1
ATOM 5358 C C . ASN A 1 666 ? 8.909 4.616 19.267 1.00 89.50 666 ASN A C 1
ATOM 5360 O O . ASN A 1 666 ? 8.581 5.648 19.839 1.00 89.50 666 ASN A O 1
ATOM 5364 N N . ARG A 1 667 ? 8.222 4.153 18.218 1.00 90.00 667 ARG A N 1
ATOM 5365 C CA . ARG A 1 667 ? 6.994 4.795 17.738 1.00 90.00 667 ARG A CA 1
ATOM 5366 C C . ARG A 1 667 ? 5.876 4.752 18.782 1.00 90.00 667 ARG A C 1
ATOM 5368 O O . ARG A 1 667 ? 5.267 5.783 19.022 1.00 90.00 667 ARG A O 1
ATOM 5375 N N . LEU A 1 668 ? 5.618 3.598 19.402 1.00 89.88 668 LEU A N 1
ATOM 5376 C CA . LEU A 1 668 ? 4.617 3.461 20.470 1.00 89.88 668 LEU A CA 1
ATOM 5377 C C . LEU A 1 668 ? 5.001 4.271 21.711 1.00 89.88 668 LEU A C 1
ATOM 5379 O O . LEU A 1 668 ? 4.139 4.749 22.434 1.00 89.88 668 LEU A O 1
ATOM 5383 N N . ARG A 1 669 ? 6.291 4.465 21.969 1.00 85.12 669 ARG A N 1
ATOM 5384 C CA . ARG A 1 669 ? 6.773 5.254 23.099 1.00 85.12 669 ARG A CA 1
ATOM 5385 C C . ARG A 1 669 ? 6.357 6.722 23.008 1.00 85.12 669 ARG A C 1
ATOM 5387 O O . ARG A 1 669 ? 5.812 7.229 23.980 1.00 85.12 669 ARG A O 1
ATOM 5394 N N . TYR A 1 670 ? 6.585 7.346 21.852 1.00 86.81 670 TYR A N 1
ATOM 5395 C CA . TYR A 1 670 ? 6.266 8.756 21.578 1.00 86.81 670 TYR A CA 1
ATOM 5396 C C . TYR A 1 670 ? 4.847 8.973 21.026 1.00 86.81 670 TYR A C 1
ATOM 5398 O O . TYR A 1 670 ? 4.491 10.089 20.662 1.00 86.81 670 TYR A O 1
ATOM 5406 N N . MET A 1 671 ? 4.046 7.912 20.918 1.00 90.25 671 MET A N 1
ATOM 5407 C CA . MET A 1 671 ? 2.636 8.011 20.554 1.00 90.25 671 MET A CA 1
ATOM 5408 C C . MET A 1 671 ? 1.849 8.639 21.710 1.00 90.25 671 MET A C 1
ATOM 5410 O O . MET A 1 671 ? 2.088 8.288 22.868 1.00 90.25 671 MET A O 1
ATOM 5414 N N . ASN A 1 672 ? 0.918 9.539 21.386 1.00 89.44 672 ASN A N 1
ATOM 5415 C CA . ASN A 1 672 ? 0.053 10.190 22.367 1.00 89.44 672 ASN A CA 1
ATOM 5416 C C . ASN A 1 672 ? -0.828 9.158 23.112 1.00 89.44 672 ASN A C 1
ATOM 5418 O O . ASN A 1 672 ? -1.111 8.077 22.587 1.00 89.44 672 ASN A O 1
ATOM 5422 N N . THR A 1 673 ? -1.168 9.436 24.372 1.00 88.31 673 THR A N 1
ATOM 5423 C CA . THR A 1 673 ? -1.818 8.484 25.295 1.00 88.31 673 THR A CA 1
ATOM 5424 C C . THR A 1 673 ? -3.312 8.299 25.055 1.00 88.31 673 THR A C 1
ATOM 5426 O O . THR A 1 673 ? -3.859 7.288 25.479 1.00 88.31 673 THR A O 1
ATOM 5429 N N . ASP A 1 674 ? -3.943 9.235 24.352 1.00 87.81 674 ASP A N 1
ATOM 5430 C CA . ASP A 1 674 ? -5.300 9.141 23.793 1.00 87.81 674 ASP A CA 1
ATOM 5431 C C . ASP A 1 674 ? -5.445 7.992 22.778 1.00 87.81 674 ASP A C 1
ATOM 5433 O O . ASP A 1 674 ? -6.530 7.442 22.593 1.00 87.81 674 ASP A O 1
ATOM 5437 N N . ARG A 1 675 ? -4.343 7.595 22.131 1.00 91.25 675 ARG A N 1
ATOM 5438 C CA . ARG A 1 675 ? -4.339 6.553 21.105 1.00 91.25 675 ARG A CA 1
ATOM 5439 C C . ARG A 1 675 ? -4.619 5.173 21.697 1.00 91.25 675 ARG A C 1
ATOM 5441 O O . ARG A 1 675 ? -3.863 4.680 22.538 1.00 91.25 675 ARG A O 1
ATOM 5448 N N . LEU A 1 676 ? -5.583 4.451 21.132 1.00 92.06 676 LEU A N 1
ATOM 5449 C CA . LEU A 1 676 ? -5.941 3.082 21.512 1.00 92.06 676 LEU A CA 1
ATOM 5450 C C . LEU A 1 676 ? -4.727 2.142 21.476 1.00 92.06 676 LEU A C 1
ATOM 5452 O O . LEU A 1 676 ? -4.496 1.354 22.394 1.00 92.06 676 LEU A O 1
ATOM 5456 N N . ASN A 1 677 ? -3.901 2.239 20.430 1.00 92.56 677 ASN A N 1
ATOM 5457 C CA . ASN A 1 677 ? -2.688 1.428 20.308 1.00 92.56 677 ASN A CA 1
ATOM 5458 C C . ASN A 1 677 ? -1.689 1.681 21.451 1.00 92.56 677 ASN A C 1
ATOM 5460 O O . ASN A 1 677 ? -1.038 0.737 21.909 1.00 92.56 677 ASN A O 1
ATOM 5464 N N . LYS A 1 678 ? -1.584 2.929 21.925 1.00 92.88 678 LYS A N 1
ATOM 5465 C CA . LYS A 1 678 ? -0.740 3.312 23.060 1.00 92.88 678 LYS A CA 1
ATOM 5466 C C . LYS A 1 678 ? -1.309 2.782 24.372 1.00 92.88 678 LYS A C 1
ATOM 5468 O O . LYS A 1 678 ? -0.560 2.171 25.133 1.00 92.88 678 LYS A O 1
ATOM 5473 N N . ARG A 1 679 ? -2.616 2.928 24.602 1.00 93.00 679 ARG A N 1
ATOM 5474 C CA . ARG A 1 679 ? -3.297 2.394 25.795 1.00 93.00 679 ARG A CA 1
ATOM 5475 C C . ARG A 1 679 ? -3.127 0.881 25.918 1.00 93.00 679 ARG A C 1
ATOM 5477 O O . ARG A 1 679 ? -2.641 0.402 26.938 1.00 93.00 679 ARG A O 1
ATOM 5484 N N . ILE A 1 680 ? -3.375 0.134 24.837 1.00 92.75 680 ILE A N 1
ATOM 5485 C CA . ILE A 1 680 ? -3.159 -1.325 24.797 1.00 92.75 680 ILE A CA 1
ATOM 5486 C C . ILE A 1 680 ? -1.693 -1.683 25.079 1.00 92.75 680 ILE A C 1
ATOM 5488 O O . ILE A 1 680 ? -1.414 -2.652 25.789 1.00 92.75 680 ILE A O 1
ATOM 5492 N N . HIS A 1 681 ? -0.745 -0.927 24.517 1.00 90.88 681 HIS A N 1
ATOM 5493 C CA . HIS A 1 681 ? 0.678 -1.159 24.755 1.00 90.88 681 HIS A CA 1
ATOM 5494 C C . HIS A 1 681 ? 1.049 -0.964 26.230 1.00 90.88 681 HIS A C 1
ATOM 5496 O O . HIS A 1 681 ? 1.687 -1.851 26.801 1.00 90.88 681 HIS A O 1
ATOM 5502 N N . ASN A 1 682 ? 0.604 0.137 26.843 1.00 90.44 682 ASN A N 1
ATOM 5503 C CA . ASN A 1 682 ? 0.836 0.445 28.254 1.00 90.44 682 ASN A CA 1
ATOM 5504 C C . ASN A 1 682 ? 0.188 -0.610 29.173 1.00 90.44 682 ASN A C 1
ATOM 5506 O O . ASN A 1 682 ? 0.838 -1.105 30.091 1.00 90.44 682 ASN A O 1
ATOM 5510 N N . TRP A 1 683 ? -1.044 -1.039 28.883 1.00 90.44 683 TRP A N 1
ATOM 5511 C CA . TRP A 1 683 ? -1.736 -2.111 29.614 1.00 90.44 683 TRP A CA 1
ATOM 5512 C C . TRP A 1 683 ? -0.978 -3.451 29.562 1.00 90.44 683 TRP A C 1
ATOM 5514 O O . TRP A 1 683 ? -0.758 -4.125 30.580 1.00 90.44 683 TRP A O 1
ATOM 5524 N N . ALA A 1 684 ? -0.522 -3.845 28.368 1.00 88.69 684 ALA A N 1
ATOM 5525 C CA . ALA A 1 684 ? 0.270 -5.062 28.184 1.00 88.69 684 ALA A CA 1
ATOM 5526 C C . ALA A 1 684 ? 1.642 -4.954 28.873 1.00 88.69 684 ALA A C 1
ATOM 5528 O O . ALA A 1 684 ? 2.203 -5.952 29.339 1.00 88.69 684 ALA A O 1
ATOM 5529 N N . GLU A 1 685 ? 2.188 -3.741 28.944 1.00 85.88 685 GLU A N 1
ATOM 5530 C CA . GLU A 1 685 ? 3.404 -3.424 29.676 1.00 85.88 685 GLU A CA 1
ATOM 5531 C C . GLU A 1 685 ? 3.231 -3.548 31.198 1.00 85.88 685 GLU A C 1
ATOM 5533 O O . GLU A 1 685 ? 3.971 -4.293 31.847 1.00 85.88 685 GLU A O 1
ATOM 5538 N N . HIS A 1 686 ? 2.213 -2.908 31.772 1.00 84.19 686 HIS A N 1
ATOM 5539 C CA . HIS A 1 686 ? 1.878 -3.031 33.193 1.00 84.19 686 HIS A CA 1
ATOM 5540 C C . HIS A 1 686 ? 1.675 -4.493 33.600 1.00 84.19 686 HIS A C 1
ATOM 5542 O O . HIS A 1 686 ? 2.163 -4.938 34.646 1.00 84.19 686 HIS A O 1
ATOM 5548 N N . SER A 1 687 ? 1.030 -5.271 32.729 1.00 78.00 687 SER A N 1
ATOM 5549 C CA . SER A 1 687 ? 0.818 -6.697 32.947 1.00 78.00 687 SER A CA 1
ATOM 5550 C C . SER A 1 687 ? 2.130 -7.485 33.082 1.00 78.00 687 SER A C 1
ATOM 5552 O O . SER A 1 687 ? 2.206 -8.354 33.945 1.00 78.00 687 SER A O 1
ATOM 5554 N N . PHE A 1 688 ? 3.195 -7.216 32.313 1.00 75.38 688 PHE A N 1
ATOM 5555 C CA . PHE A 1 688 ? 4.445 -7.975 32.514 1.00 75.38 688 PHE A CA 1
ATOM 5556 C C . PHE A 1 688 ? 5.232 -7.511 33.745 1.00 75.38 688 PHE A C 1
ATOM 5558 O O . PHE A 1 688 ? 5.841 -8.342 34.416 1.00 75.38 688 PHE A O 1
ATOM 5565 N N . ARG A 1 689 ? 5.199 -6.214 34.082 1.00 74.19 689 ARG A N 1
ATOM 5566 C CA . ARG A 1 689 ? 5.891 -5.687 35.274 1.00 74.19 689 ARG A CA 1
ATOM 5567 C C . ARG A 1 689 ? 5.346 -6.308 36.560 1.00 74.19 689 ARG A C 1
ATOM 5569 O O . ARG A 1 689 ? 6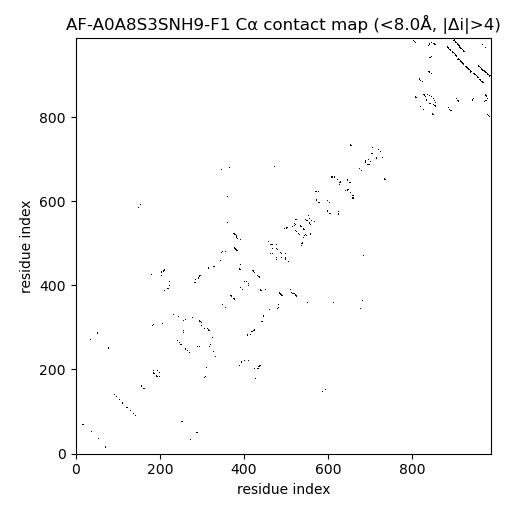.113 -6.647 37.458 1.00 74.19 689 ARG A O 1
ATOM 5576 N N . ARG A 1 690 ? 4.023 -6.499 36.625 1.00 67.88 690 ARG A N 1
ATOM 5577 C CA . ARG A 1 690 ? 3.333 -7.095 37.780 1.00 67.88 690 ARG A CA 1
ATOM 5578 C C . ARG A 1 690 ? 3.525 -8.610 37.877 1.00 67.88 690 ARG A C 1
ATOM 5580 O O . ARG A 1 690 ? 3.567 -9.152 38.976 1.00 67.88 690 ARG A O 1
ATOM 5587 N N . TYR A 1 691 ? 3.680 -9.291 36.744 1.00 63.12 691 TYR A N 1
ATOM 5588 C CA . TYR A 1 691 ? 3.851 -10.740 36.679 1.00 63.12 691 TYR A CA 1
ATOM 5589 C C . TYR A 1 691 ? 5.209 -11.080 36.043 1.00 63.12 691 TYR A C 1
ATOM 5591 O O . TYR A 1 691 ? 5.278 -11.334 34.846 1.00 63.12 691 TYR A O 1
ATOM 5599 N N . LYS A 1 692 ? 6.298 -11.154 36.829 1.00 52.22 692 LYS A N 1
ATOM 5600 C CA . LYS A 1 692 ? 7.669 -11.452 36.330 1.00 52.22 692 LYS A CA 1
ATOM 5601 C C . LYS A 1 692 ? 7.798 -12.752 35.500 1.00 52.22 692 LYS A C 1
ATOM 5603 O O . LYS A 1 692 ? 8.768 -12.916 34.769 1.00 52.22 692 LYS A O 1
ATOM 5608 N N . ALA A 1 693 ? 6.822 -13.664 35.565 1.00 54.25 693 ALA A N 1
ATOM 5609 C CA . ALA A 1 693 ? 6.743 -14.875 34.734 1.00 54.25 693 ALA A CA 1
ATOM 5610 C C . ALA A 1 693 ? 6.149 -14.648 33.318 1.00 54.25 693 ALA A C 1
ATOM 5612 O O . ALA A 1 693 ? 6.077 -15.577 32.509 1.00 54.25 693 ALA A O 1
ATOM 5613 N N . CYS A 1 694 ? 5.698 -13.431 33.006 1.00 57.75 694 CYS A N 1
ATOM 5614 C CA . CYS A 1 694 ? 4.949 -13.069 31.804 1.00 57.75 694 CYS A CA 1
ATOM 5615 C C . CYS A 1 694 ? 5.895 -12.853 30.608 1.00 57.75 694 CYS A C 1
ATOM 5617 O O . CYS A 1 694 ? 6.309 -11.736 30.314 1.00 57.75 694 CYS A O 1
ATOM 5619 N N . LYS A 1 695 ? 6.246 -13.932 29.893 1.00 71.88 695 LYS A N 1
ATOM 5620 C CA . LYS A 1 695 ? 7.158 -13.906 28.727 1.00 71.88 695 LYS A CA 1
ATOM 5621 C C . LYS A 1 695 ? 6.497 -13.389 27.432 1.00 71.88 695 LYS A C 1
ATOM 5623 O O . LYS A 1 695 ? 6.604 -14.029 26.378 1.00 71.88 695 LYS A O 1
ATOM 5628 N N . ASN A 1 696 ? 5.772 -12.271 27.508 1.00 80.38 696 ASN A N 1
ATOM 5629 C CA . ASN A 1 696 ? 5.166 -11.618 26.342 1.00 80.38 696 ASN A CA 1
ATOM 5630 C C . ASN A 1 696 ? 6.218 -10.880 25.487 1.00 80.38 696 ASN A C 1
ATOM 5632 O O . ASN A 1 696 ? 7.418 -10.906 25.775 1.00 80.38 696 ASN A O 1
ATOM 5636 N N . SER A 1 697 ? 5.786 -10.263 24.388 1.00 84.38 697 SER A N 1
ATOM 5637 C CA . SER A 1 697 ? 6.692 -9.529 23.493 1.00 84.38 697 SER A CA 1
ATOM 5638 C C . SER A 1 697 ? 7.362 -8.299 24.135 1.00 84.38 697 SER A C 1
ATOM 5640 O O . SER A 1 697 ? 8.520 -8.028 23.825 1.00 84.38 697 SER A O 1
ATOM 5642 N N . ASN A 1 698 ? 6.704 -7.594 25.065 1.00 85.88 698 ASN A N 1
ATOM 5643 C CA . ASN A 1 698 ? 7.323 -6.480 25.804 1.00 85.88 698 ASN A CA 1
ATOM 5644 C C . ASN A 1 698 ? 8.420 -6.974 26.764 1.00 85.88 698 ASN A C 1
ATOM 5646 O O . ASN A 1 698 ? 9.494 -6.384 26.829 1.00 85.88 698 ASN A O 1
ATOM 5650 N N . TYR A 1 699 ? 8.199 -8.104 27.440 1.00 86.12 699 TYR A N 1
ATOM 5651 C CA . TYR A 1 699 ? 9.218 -8.740 28.276 1.00 86.12 699 TYR A CA 1
ATOM 5652 C C . TYR A 1 699 ? 10.466 -9.120 27.472 1.00 86.12 699 TYR A C 1
ATOM 5654 O O . TYR A 1 699 ? 11.577 -8.821 27.892 1.00 86.12 699 TYR A O 1
ATOM 5662 N N . ARG A 1 700 ? 10.306 -9.721 26.284 1.00 87.94 700 ARG A N 1
ATOM 5663 C CA . ARG A 1 700 ? 11.446 -10.044 25.402 1.00 87.94 700 ARG A CA 1
ATOM 5664 C C . ARG A 1 700 ? 12.226 -8.809 24.966 1.00 87.94 700 ARG A C 1
ATOM 5666 O O . ARG A 1 700 ? 13.449 -8.860 24.879 1.00 87.94 700 ARG A O 1
ATOM 5673 N N . LEU A 1 701 ? 11.527 -7.711 24.694 1.00 89.62 701 LEU A N 1
ATOM 5674 C CA . LEU A 1 701 ? 12.173 -6.441 24.393 1.00 89.62 701 LEU A CA 1
ATOM 5675 C C . LEU A 1 701 ? 12.989 -5.943 25.593 1.00 89.62 701 LEU A C 1
ATOM 5677 O O . LEU A 1 701 ? 14.150 -5.590 25.421 1.00 89.62 701 LEU A O 1
ATOM 5681 N N . TYR A 1 702 ? 12.420 -5.978 26.798 1.00 88.94 702 TYR A N 1
ATOM 5682 C CA . TYR A 1 702 ? 13.133 -5.602 28.019 1.00 88.94 702 TYR A CA 1
ATOM 5683 C C . TYR A 1 702 ? 14.364 -6.490 28.271 1.00 88.94 702 TYR A C 1
ATOM 5685 O O . TYR A 1 702 ? 15.449 -5.968 28.503 1.00 88.94 702 TYR A O 1
ATOM 5693 N N . GLN A 1 703 ? 14.247 -7.812 28.103 1.00 89.00 703 GLN A N 1
ATOM 5694 C CA . GLN A 1 703 ? 15.389 -8.734 28.189 1.00 89.00 703 GLN A CA 1
ATOM 5695 C C . GLN A 1 703 ? 16.498 -8.396 27.186 1.00 89.00 703 GLN A C 1
ATOM 5697 O O . GLN A 1 703 ? 17.682 -8.533 27.491 1.00 89.00 703 GLN A O 1
ATOM 5702 N N . GLN A 1 704 ? 16.137 -7.943 25.981 1.00 91.25 704 GLN A N 1
ATOM 5703 C CA . GLN A 1 704 ? 17.127 -7.501 25.003 1.00 91.25 704 GLN A CA 1
ATOM 5704 C C . GLN A 1 704 ? 17.866 -6.247 25.494 1.00 91.25 704 GLN A C 1
ATOM 5706 O O . GLN A 1 704 ? 19.080 -6.160 25.315 1.00 91.25 704 GLN A O 1
ATOM 5711 N N . PHE A 1 705 ? 17.175 -5.315 26.156 1.00 91.06 705 PHE A N 1
ATOM 5712 C CA . PHE A 1 705 ? 17.798 -4.135 26.768 1.00 91.06 705 PHE A CA 1
ATOM 5713 C C . PHE A 1 705 ? 18.706 -4.525 27.943 1.00 91.06 705 PHE A C 1
ATOM 5715 O O . PHE A 1 705 ? 19.836 -4.041 28.013 1.00 91.06 705 PHE A O 1
ATOM 5722 N N . GLU A 1 706 ? 18.267 -5.444 28.809 1.00 90.44 706 GLU A N 1
ATOM 5723 C CA . GLU A 1 706 ? 19.095 -6.009 29.886 1.00 90.44 706 GLU A CA 1
ATOM 5724 C C . GLU A 1 706 ? 20.364 -6.659 29.328 1.00 90.44 706 GLU A C 1
ATOM 5726 O O . GLU A 1 706 ? 21.461 -6.351 29.779 1.00 90.44 706 GLU A O 1
ATOM 5731 N N . SER A 1 707 ? 20.251 -7.479 28.276 1.00 89.62 707 SER A N 1
ATOM 5732 C CA . SER A 1 707 ? 21.411 -8.135 27.645 1.00 89.62 707 SER A CA 1
ATOM 5733 C C . SER A 1 707 ? 22.426 -7.157 27.034 1.00 89.62 707 SER A C 1
ATOM 5735 O O . SER A 1 707 ? 23.571 -7.527 26.765 1.00 89.62 707 SER A O 1
ATOM 5737 N N . CYS A 1 708 ? 22.001 -5.913 26.799 1.00 90.50 708 CYS A N 1
ATOM 5738 C CA . CYS A 1 708 ? 22.820 -4.825 26.280 1.00 90.50 708 CYS A CA 1
ATOM 5739 C C . CYS A 1 708 ? 23.315 -3.870 27.387 1.00 90.50 708 CYS A C 1
ATOM 5741 O O . CYS A 1 708 ? 23.967 -2.878 27.057 1.00 90.50 708 CYS A O 1
ATOM 5743 N N . ASN A 1 709 ? 23.020 -4.150 28.667 1.00 90.19 709 ASN A N 1
ATOM 5744 C CA . ASN A 1 709 ? 23.274 -3.285 29.829 1.00 90.19 709 ASN A CA 1
ATOM 5745 C C . ASN A 1 709 ? 22.673 -1.875 29.683 1.00 90.19 709 ASN A C 1
ATOM 5747 O O . ASN A 1 709 ? 23.304 -0.878 30.026 1.00 90.19 709 ASN A O 1
ATOM 5751 N N . ILE A 1 710 ? 21.461 -1.791 29.128 1.00 90.19 710 ILE A N 1
ATOM 5752 C CA . ILE A 1 710 ? 20.724 -0.534 28.905 1.00 90.19 710 ILE A CA 1
ATOM 5753 C C . ILE A 1 710 ? 19.271 -0.633 29.384 1.00 90.19 710 ILE A C 1
ATOM 5755 O O . ILE A 1 710 ? 18.382 0.020 28.844 1.00 90.19 710 ILE A O 1
ATOM 5759 N N . SER A 1 711 ? 18.992 -1.471 30.381 1.00 86.94 711 SER A N 1
ATOM 5760 C CA . SER A 1 711 ? 17.646 -1.636 30.951 1.00 86.94 711 SER A CA 1
ATOM 5761 C C . SER A 1 711 ? 17.037 -0.318 31.433 1.00 86.94 711 SER A C 1
ATOM 5763 O O . SER A 1 711 ? 15.846 -0.089 31.228 1.00 86.94 711 SER A O 1
ATOM 5765 N N . ASP A 1 712 ? 17.852 0.579 31.991 1.00 85.56 712 ASP A N 1
ATOM 5766 C CA . ASP A 1 712 ? 17.406 1.883 32.502 1.00 85.56 712 ASP A CA 1
ATOM 5767 C C . ASP A 1 712 ? 16.892 2.793 31.375 1.00 85.56 712 ASP A C 1
ATOM 5769 O O . ASP A 1 712 ? 15.997 3.619 31.562 1.00 85.56 712 ASP A O 1
ATOM 5773 N N . TRP A 1 713 ? 17.379 2.568 30.151 1.00 88.31 713 TRP A N 1
ATOM 5774 C CA . TRP A 1 713 ? 16.996 3.335 28.967 1.00 88.31 713 TRP A CA 1
ATOM 5775 C C . TRP A 1 713 ? 15.585 3.012 28.487 1.00 88.31 713 TRP A C 1
ATOM 5777 O O . TRP A 1 713 ? 14.990 3.790 27.740 1.00 88.31 713 TRP A O 1
ATOM 5787 N N . TYR A 1 714 ? 15.037 1.870 28.911 1.00 82.50 714 TYR A N 1
ATOM 5788 C CA . TYR A 1 714 ? 13.702 1.435 28.521 1.00 82.50 714 TYR A CA 1
ATOM 5789 C C . TYR A 1 714 ? 12.636 2.476 28.911 1.00 82.50 714 TYR A C 1
ATOM 5791 O O . TYR A 1 714 ? 11.680 2.688 28.167 1.00 82.50 714 TYR A O 1
ATOM 5799 N N . ASN A 1 715 ? 12.834 3.179 30.035 1.00 80.00 715 ASN A N 1
ATOM 5800 C CA . ASN A 1 715 ? 11.926 4.226 30.513 1.00 80.00 715 ASN A CA 1
ATOM 5801 C C . ASN A 1 715 ? 12.452 5.659 30.327 1.00 80.00 715 ASN A C 1
ATOM 5803 O O . ASN A 1 715 ? 11.637 6.576 30.284 1.00 80.00 715 ASN A O 1
ATOM 5807 N N . ASP A 1 716 ? 13.751 5.871 30.082 1.00 80.12 716 ASP A N 1
ATOM 5808 C CA . ASP A 1 716 ? 14.344 7.213 29.920 1.00 80.12 716 ASP A CA 1
ATOM 5809 C C . ASP A 1 716 ? 14.013 7.900 28.577 1.00 80.12 716 ASP A C 1
ATOM 5811 O O . ASP A 1 716 ? 14.478 7.478 27.507 1.00 80.12 716 ASP A O 1
ATOM 5815 N N . THR A 1 717 ? 13.160 8.928 28.617 1.00 73.25 717 THR A N 1
ATOM 5816 C CA . THR A 1 717 ? 12.651 9.654 27.439 1.00 73.25 717 THR A CA 1
ATOM 5817 C C . THR A 1 717 ? 13.695 10.526 26.748 1.00 73.25 717 THR A C 1
ATOM 5819 O O . THR A 1 717 ? 13.474 10.919 25.600 1.00 73.25 717 THR A O 1
ATOM 5822 N N . ASN A 1 718 ? 14.825 10.798 27.405 1.00 80.00 718 ASN A N 1
ATOM 5823 C CA . ASN A 1 718 ? 15.890 11.655 26.882 1.00 80.00 718 ASN A CA 1
ATOM 5824 C C . ASN A 1 718 ? 16.817 10.921 25.906 1.00 80.00 718 ASN A C 1
ATOM 5826 O O . ASN A 1 718 ? 17.614 11.542 25.201 1.00 80.00 718 ASN A O 1
ATOM 5830 N N . ILE A 1 719 ? 16.718 9.593 25.834 1.00 79.50 719 ILE A N 1
ATOM 5831 C CA . ILE A 1 719 ? 17.620 8.785 25.019 1.00 79.50 719 ILE A CA 1
ATOM 5832 C C . ILE A 1 719 ? 17.097 8.687 23.595 1.00 79.50 719 ILE A C 1
ATOM 5834 O O . ILE A 1 719 ? 16.034 8.127 23.316 1.00 79.50 719 ILE A O 1
ATOM 5838 N N . HIS A 1 720 ? 17.898 9.201 22.665 1.00 81.25 720 HIS A N 1
ATOM 5839 C CA . HIS A 1 720 ? 17.545 9.200 21.258 1.00 81.25 720 HIS A CA 1
ATOM 5840 C C . HIS A 1 720 ? 17.504 7.775 20.679 1.00 81.25 720 HIS A C 1
ATOM 5842 O O . HIS A 1 720 ? 18.389 6.946 20.912 1.00 81.25 720 HIS A O 1
ATOM 5848 N N . LYS A 1 721 ? 16.503 7.507 19.832 1.00 81.56 721 LYS A N 1
ATOM 5849 C CA . LYS A 1 721 ? 16.257 6.188 19.218 1.00 81.56 721 LYS A CA 1
ATOM 5850 C C . LYS A 1 721 ? 17.475 5.588 18.515 1.00 81.56 721 LYS A C 1
ATOM 5852 O O . LYS A 1 721 ? 17.652 4.374 18.503 1.00 81.56 721 LYS A O 1
ATOM 5857 N N . THR A 1 722 ? 18.305 6.429 17.894 1.00 85.62 722 THR A N 1
ATOM 5858 C CA . THR A 1 722 ? 19.489 5.976 17.149 1.00 85.62 722 THR A CA 1
ATOM 5859 C C . THR A 1 722 ? 20.545 5.405 18.080 1.00 85.62 722 THR A C 1
ATOM 5861 O O . THR A 1 722 ? 21.228 4.467 17.690 1.00 85.62 722 THR A O 1
ATOM 5864 N N . THR A 1 723 ? 20.642 5.922 19.306 1.00 88.25 723 THR A N 1
ATOM 5865 C CA . THR A 1 723 ? 21.572 5.445 20.331 1.00 88.25 723 THR A CA 1
ATOM 5866 C C . THR A 1 723 ? 21.172 4.052 20.808 1.00 88.25 723 THR A C 1
ATOM 5868 O O . THR A 1 723 ? 22.000 3.143 20.819 1.00 88.25 723 THR A O 1
ATOM 5871 N N . VAL A 1 724 ? 19.881 3.852 21.103 1.00 86.69 724 VAL A N 1
ATOM 5872 C CA . VAL A 1 724 ? 19.324 2.537 21.467 1.00 86.69 724 VAL A CA 1
ATOM 5873 C C . VAL A 1 724 ? 19.544 1.525 20.339 1.00 86.69 724 VAL A C 1
ATOM 5875 O O . VAL A 1 724 ? 20.062 0.433 20.566 1.00 86.69 724 VAL A O 1
ATOM 5878 N N . LEU A 1 725 ? 19.196 1.906 19.104 1.00 88.00 725 LEU A N 1
ATOM 5879 C CA . LEU A 1 725 ? 19.383 1.068 17.919 1.00 88.00 725 LEU A CA 1
ATOM 5880 C C . LEU A 1 725 ? 20.847 0.686 17.708 1.00 88.00 725 LEU A C 1
ATOM 5882 O O . LEU A 1 725 ? 21.127 -0.484 17.478 1.00 88.00 725 LEU A O 1
ATOM 5886 N N . ALA A 1 726 ? 21.772 1.645 17.794 1.00 90.06 726 ALA A N 1
ATOM 5887 C CA . ALA A 1 726 ? 23.194 1.387 17.603 1.00 90.06 726 ALA A CA 1
ATOM 5888 C C . ALA A 1 726 ? 23.723 0.385 18.635 1.00 90.06 726 ALA A C 1
ATOM 5890 O O . ALA A 1 726 ? 24.403 -0.565 18.258 1.00 90.06 726 ALA A O 1
ATOM 5891 N N . LYS A 1 727 ? 23.352 0.542 19.913 1.00 91.81 727 LYS A N 1
ATOM 5892 C CA . LYS A 1 727 ? 23.803 -0.353 20.986 1.00 91.81 727 LYS A CA 1
ATOM 5893 C C . LYS A 1 727 ? 23.281 -1.781 20.814 1.00 91.81 727 LYS A C 1
ATOM 5895 O O . LYS A 1 727 ? 24.042 -2.733 20.974 1.00 91.81 727 LYS A O 1
ATOM 5900 N N . ILE A 1 728 ? 22.006 -1.935 20.451 1.00 89.81 728 ILE A N 1
ATOM 5901 C CA . ILE A 1 728 ? 21.415 -3.259 20.221 1.00 89.81 728 ILE A CA 1
ATOM 5902 C C . ILE A 1 728 ? 21.958 -3.891 18.931 1.00 89.81 728 ILE A C 1
ATOM 5904 O O . ILE A 1 728 ? 22.279 -5.079 18.932 1.00 89.81 728 ILE A O 1
ATOM 5908 N N . GLU A 1 729 ? 22.095 -3.129 17.836 1.00 92.50 729 GLU A N 1
ATOM 5909 C CA . GLU A 1 729 ? 22.702 -3.636 16.595 1.00 92.50 729 GLU A CA 1
ATOM 5910 C C . GLU A 1 729 ? 24.144 -4.108 16.840 1.00 92.50 729 GLU A C 1
ATOM 5912 O O . GLU A 1 729 ? 24.499 -5.196 16.390 1.00 92.50 729 GLU A O 1
ATOM 5917 N N . ASP A 1 730 ? 24.947 -3.342 17.583 1.00 92.38 730 ASP A N 1
ATOM 5918 C CA . ASP A 1 730 ? 26.333 -3.687 17.921 1.00 92.38 730 ASP A CA 1
ATOM 5919 C C . ASP A 1 730 ? 26.429 -4.970 18.758 1.00 92.38 730 ASP A C 1
ATOM 5921 O O . ASP A 1 730 ? 27.179 -5.889 18.413 1.00 92.38 730 ASP A O 1
ATOM 5925 N N . LYS A 1 731 ? 25.592 -5.098 19.796 1.00 92.31 731 LYS A N 1
ATOM 5926 C CA . LYS A 1 731 ? 25.521 -6.314 20.616 1.00 92.31 731 LYS A CA 1
ATOM 5927 C C . LYS A 1 731 ? 25.138 -7.539 19.784 1.00 92.31 731 LYS A C 1
ATOM 5929 O O . LYS A 1 731 ? 25.833 -8.551 19.827 1.00 92.31 731 LYS A O 1
ATOM 5934 N N . LEU A 1 732 ? 24.081 -7.443 18.974 1.00 90.75 732 LEU A N 1
ATOM 5935 C CA . LEU A 1 732 ? 23.621 -8.550 18.127 1.00 90.75 732 LEU A CA 1
ATOM 5936 C C . LEU A 1 732 ? 24.648 -8.938 17.053 1.00 90.75 732 LEU A C 1
ATOM 5938 O O . LEU A 1 732 ? 24.787 -10.121 16.736 1.00 90.75 732 LEU A O 1
ATOM 5942 N N . LEU A 1 733 ? 25.363 -7.964 16.480 1.00 91.94 733 LEU A N 1
ATOM 5943 C CA . LEU A 1 733 ? 26.449 -8.222 15.533 1.00 91.94 733 LEU A CA 1
ATOM 5944 C C . LEU A 1 733 ? 27.645 -8.884 16.219 1.00 91.94 733 LEU A C 1
ATOM 5946 O O . LEU A 1 733 ? 28.222 -9.807 15.649 1.00 91.94 733 LEU A O 1
ATOM 5950 N N . THR A 1 734 ? 27.990 -8.457 17.432 1.00 92.00 734 THR A N 1
ATOM 5951 C CA . THR A 1 734 ? 29.058 -9.062 18.238 1.00 92.00 734 THR A CA 1
ATOM 5952 C C . THR A 1 734 ? 28.723 -10.508 18.594 1.00 92.00 734 THR A C 1
ATOM 5954 O O . THR A 1 734 ? 29.520 -11.405 18.325 1.00 92.00 734 THR A O 1
ATOM 5957 N N . ASP A 1 735 ? 27.511 -10.769 19.087 1.00 89.69 735 ASP A N 1
ATOM 5958 C CA . ASP A 1 735 ? 27.048 -12.125 19.403 1.00 89.69 735 ASP A CA 1
ATOM 5959 C C . ASP A 1 735 ? 27.033 -13.020 18.150 1.00 89.69 735 ASP A C 1
ATOM 5961 O O . ASP A 1 735 ? 27.419 -14.191 18.197 1.00 89.69 735 ASP A O 1
ATOM 5965 N N . PHE A 1 736 ? 26.637 -12.463 16.999 1.00 89.31 736 PHE A N 1
ATOM 5966 C CA . PHE A 1 736 ? 26.703 -13.168 15.721 1.00 89.31 736 PHE A CA 1
ATOM 5967 C C . PHE A 1 736 ? 28.143 -13.483 15.301 1.00 89.31 736 PHE A C 1
ATOM 5969 O O . PHE A 1 736 ? 28.401 -14.610 14.882 1.00 89.31 736 PHE A O 1
ATOM 5976 N N . ARG A 1 737 ? 29.073 -12.525 15.415 1.00 90.12 737 ARG A N 1
ATOM 5977 C CA . ARG A 1 737 ? 30.496 -12.719 15.089 1.00 90.12 737 ARG A CA 1
ATOM 5978 C C . ARG A 1 737 ? 31.120 -13.797 15.967 1.00 90.12 737 ARG A C 1
ATOM 5980 O O . ARG A 1 737 ? 31.732 -14.707 15.426 1.00 90.12 737 ARG A O 1
ATOM 5987 N N . ASN A 1 738 ? 30.887 -13.755 17.278 1.00 90.56 738 ASN A N 1
ATOM 5988 C CA . ASN A 1 738 ? 31.394 -14.762 18.214 1.00 90.56 738 ASN A CA 1
ATOM 5989 C C . ASN A 1 738 ? 30.909 -16.164 17.828 1.00 90.56 738 ASN A C 1
ATOM 5991 O O . ASN A 1 738 ? 31.711 -17.080 17.649 1.00 90.56 738 ASN A O 1
ATOM 5995 N N . LYS A 1 739 ? 29.600 -16.308 17.585 1.00 88.81 739 LYS A N 1
ATOM 5996 C CA . LYS A 1 739 ? 29.017 -17.573 17.130 1.00 88.81 739 LYS A CA 1
ATOM 5997 C C . LYS A 1 739 ? 29.573 -18.027 15.778 1.00 88.81 739 LYS A C 1
ATOM 5999 O O . LYS A 1 739 ? 29.821 -19.212 15.579 1.00 88.81 739 LYS A O 1
ATOM 6004 N N . TRP A 1 740 ? 29.744 -17.103 14.838 1.00 88.44 740 TRP A N 1
ATOM 6005 C CA . TRP A 1 740 ? 30.299 -17.399 13.521 1.00 88.44 740 TRP A CA 1
ATOM 6006 C C . TRP A 1 740 ? 31.744 -17.904 13.621 1.00 88.44 740 TRP A C 1
ATOM 6008 O O . TRP A 1 740 ? 32.072 -18.896 12.974 1.00 88.44 740 TRP A O 1
ATOM 6018 N N . THR A 1 741 ? 32.569 -17.292 14.475 1.00 87.81 741 THR A N 1
ATOM 6019 C CA . THR A 1 741 ? 33.944 -17.728 14.757 1.00 87.81 741 THR A CA 1
ATOM 6020 C C . THR A 1 741 ? 33.967 -19.128 15.374 1.00 87.81 741 THR A C 1
ATOM 6022 O O . THR A 1 741 ? 34.704 -19.994 14.903 1.00 87.81 741 THR A O 1
ATOM 6025 N N . GLU A 1 742 ? 33.108 -19.407 16.361 1.00 88.62 742 GLU A N 1
ATOM 6026 C CA . GLU A 1 742 ? 32.968 -20.758 16.926 1.00 88.62 742 GLU A CA 1
ATOM 6027 C C . GLU A 1 742 ? 32.573 -21.798 15.869 1.00 88.62 742 GLU A C 1
ATOM 6029 O O . GLU A 1 742 ? 33.164 -22.878 15.794 1.00 88.62 742 GLU A O 1
ATOM 6034 N N . ASP A 1 743 ? 31.572 -21.489 15.041 1.00 85.31 743 ASP A N 1
ATOM 6035 C CA . ASP A 1 743 ? 31.111 -22.385 13.982 1.00 85.31 743 ASP A CA 1
ATOM 6036 C C . ASP A 1 743 ? 32.209 -22.607 12.922 1.00 85.31 743 ASP A C 1
ATOM 6038 O O . ASP A 1 743 ? 32.347 -23.719 12.404 1.00 85.31 743 ASP A O 1
ATOM 6042 N N . LEU A 1 744 ? 33.027 -21.589 12.630 1.00 84.25 744 LEU A N 1
ATOM 6043 C CA . LEU A 1 744 ? 34.175 -21.688 11.727 1.00 84.25 744 LEU A CA 1
ATOM 6044 C C . LEU A 1 744 ? 35.232 -22.661 12.272 1.00 84.25 744 LEU A C 1
ATOM 6046 O O . LEU A 1 744 ? 35.668 -23.548 11.534 1.00 84.25 744 LEU A O 1
ATOM 6050 N N . HIS A 1 745 ? 35.571 -22.569 13.563 1.00 82.56 745 HIS A N 1
ATOM 6051 C CA . HIS A 1 745 ? 36.489 -23.506 14.223 1.00 82.56 745 HIS A CA 1
ATOM 6052 C C . HIS A 1 745 ? 35.961 -24.948 14.231 1.00 82.56 745 HIS A C 1
ATOM 6054 O O . HIS A 1 745 ? 36.722 -25.896 14.036 1.00 82.56 745 HIS A O 1
ATOM 6060 N N . ARG A 1 746 ? 34.646 -25.151 14.389 1.00 78.94 746 ARG A N 1
ATOM 6061 C CA . ARG A 1 746 ? 34.046 -26.498 14.306 1.00 78.94 746 ARG A CA 1
ATOM 6062 C C . ARG A 1 746 ? 34.146 -27.094 12.902 1.00 78.94 746 ARG A C 1
ATOM 6064 O O . ARG A 1 746 ? 34.319 -28.305 12.762 1.00 78.94 746 ARG A O 1
ATOM 6071 N N . VAL A 1 747 ? 34.006 -26.274 11.860 1.00 72.25 747 VAL A N 1
ATOM 6072 C CA . VAL A 1 747 ? 34.114 -26.726 10.462 1.00 72.25 747 VAL A CA 1
ATOM 6073 C C . VAL A 1 747 ? 35.566 -27.027 10.087 1.00 72.25 747 VAL A C 1
ATOM 6075 O O . VAL A 1 747 ? 35.801 -28.004 9.373 1.00 72.25 747 VAL A O 1
ATOM 6078 N N . SER A 1 748 ? 36.534 -26.246 10.576 1.00 60.91 748 SER A N 1
ATOM 6079 C CA . SER A 1 748 ? 37.956 -26.531 10.354 1.00 60.91 748 SER A CA 1
ATOM 6080 C C . SER A 1 748 ? 38.415 -27.791 11.096 1.00 60.91 748 SER A C 1
ATOM 6082 O O . SER A 1 748 ? 39.102 -28.614 10.494 1.00 60.91 748 SER A O 1
ATOM 6084 N N . ALA A 1 749 ? 37.951 -28.014 12.331 1.00 55.94 749 ALA A N 1
ATOM 6085 C CA . ALA A 1 749 ? 38.245 -29.228 13.100 1.00 55.94 749 ALA A CA 1
ATOM 6086 C C . ALA A 1 749 ? 37.735 -30.507 12.406 1.00 55.94 749 ALA A C 1
ATOM 6088 O O . ALA A 1 749 ? 38.481 -31.465 12.242 1.00 55.94 749 ALA A O 1
ATOM 6089 N N . ARG A 1 750 ? 36.503 -30.499 11.873 1.00 50.50 750 ARG A N 1
ATOM 6090 C CA . ARG A 1 750 ? 35.939 -31.654 11.139 1.00 50.50 750 ARG A CA 1
ATOM 6091 C C . ARG A 1 750 ? 36.660 -31.991 9.830 1.00 50.50 750 ARG A C 1
ATOM 6093 O O . ARG A 1 750 ? 36.463 -33.084 9.310 1.00 50.50 750 ARG A O 1
ATOM 6100 N N . ARG A 1 751 ? 37.443 -31.065 9.261 1.00 42.53 751 ARG A N 1
ATOM 6101 C CA . ARG A 1 751 ? 38.276 -31.336 8.077 1.00 42.53 751 ARG A CA 1
ATOM 6102 C C . ARG A 1 751 ? 39.621 -31.968 8.429 1.00 42.53 751 ARG A C 1
ATOM 6104 O O . ARG A 1 751 ? 40.169 -32.641 7.565 1.00 42.53 751 ARG A O 1
ATOM 6111 N N . MET A 1 752 ? 40.123 -31.794 9.654 1.00 38.66 752 MET A N 1
ATOM 6112 C CA . MET A 1 752 ? 41.331 -32.496 10.104 1.00 38.66 752 MET A CA 1
ATOM 6113 C C . MET A 1 752 ? 41.060 -33.979 10.401 1.00 38.66 752 MET A C 1
ATOM 6115 O O . MET A 1 752 ? 41.930 -34.803 10.154 1.00 38.66 752 MET A O 1
ATOM 6119 N N . ASP A 1 753 ? 39.827 -34.334 10.777 1.00 36.97 753 ASP A N 1
ATOM 6120 C CA . ASP A 1 753 ? 39.401 -35.731 10.999 1.00 36.97 753 ASP A CA 1
ATOM 6121 C C . ASP A 1 753 ? 38.878 -36.435 9.724 1.00 36.97 753 ASP A C 1
ATOM 6123 O O . ASP A 1 753 ? 38.363 -37.550 9.774 1.00 36.97 753 ASP A O 1
ATOM 6127 N N . GLY A 1 754 ? 38.965 -35.774 8.563 1.00 33.53 754 GLY A N 1
ATOM 6128 C CA . GLY A 1 754 ? 38.404 -36.232 7.285 1.00 33.53 754 GLY A CA 1
ATOM 6129 C C . GLY A 1 754 ? 39.412 -36.839 6.305 1.00 33.53 754 GLY A C 1
ATOM 6130 O O . GLY A 1 754 ? 39.127 -36.888 5.109 1.00 33.53 754 GLY A O 1
ATOM 6131 N N . GLY A 1 755 ? 40.585 -37.260 6.781 1.00 32.03 755 GLY A N 1
ATOM 6132 C CA . GLY A 1 755 ? 41.529 -38.078 6.023 1.00 32.03 755 GLY A CA 1
ATOM 6133 C C . GLY A 1 755 ? 41.232 -39.561 6.229 1.00 32.03 755 GLY A C 1
ATOM 6134 O O . GLY A 1 755 ? 41.137 -40.029 7.358 1.00 32.03 755 GLY A O 1
ATOM 6135 N N . LEU A 1 756 ? 41.070 -40.304 5.134 1.00 38.06 756 LEU A N 1
ATOM 6136 C CA . LEU A 1 756 ? 41.067 -41.765 5.147 1.00 38.06 756 LEU A CA 1
ATOM 6137 C C . LEU A 1 756 ? 42.240 -42.300 5.995 1.00 38.06 756 LEU A C 1
ATOM 6139 O O . LEU A 1 756 ? 43.384 -41.910 5.784 1.00 38.06 756 LEU A O 1
ATOM 6143 N N . THR A 1 757 ? 41.907 -43.270 6.852 1.00 31.44 757 THR A N 1
ATOM 6144 C CA . THR A 1 757 ? 42.752 -44.181 7.653 1.00 31.44 757 THR A CA 1
ATOM 6145 C C . THR A 1 757 ? 43.105 -43.783 9.097 1.00 31.44 757 THR A C 1
ATOM 6147 O O . THR A 1 757 ? 43.880 -42.875 9.354 1.00 31.44 757 THR A O 1
ATOM 6150 N N . GLY A 1 758 ? 42.605 -44.608 10.032 1.00 27.91 758 GLY A N 1
ATOM 6151 C CA . GLY A 1 758 ? 43.340 -45.021 11.235 1.00 27.91 758 GLY A CA 1
ATOM 6152 C C . GLY A 1 758 ? 42.926 -44.376 12.557 1.00 27.91 758 GLY A C 1
ATOM 6153 O O . GLY A 1 758 ? 43.333 -43.268 12.870 1.00 27.91 758 GLY A O 1
ATOM 6154 N N . ASN A 1 759 ? 42.186 -45.129 13.378 1.00 31.84 759 ASN A N 1
ATOM 6155 C CA . ASN A 1 759 ? 41.973 -44.867 14.805 1.00 31.84 759 ASN A CA 1
ATOM 6156 C C . ASN A 1 759 ? 43.280 -44.536 15.547 1.00 31.84 759 ASN A C 1
ATOM 6158 O O . ASN A 1 759 ? 44.249 -45.270 15.381 1.00 31.84 759 ASN A O 1
ATOM 6162 N N . CYS A 1 760 ? 43.232 -43.584 16.487 1.00 24.98 760 CYS A N 1
ATOM 6163 C CA . CYS A 1 760 ? 43.866 -43.742 17.802 1.00 24.98 760 CYS A CA 1
ATOM 6164 C C . CYS A 1 760 ? 43.277 -42.763 18.835 1.00 24.98 760 CYS A C 1
ATOM 6166 O O . CYS A 1 760 ? 43.562 -41.569 18.840 1.00 24.98 760 CYS A O 1
ATOM 6168 N N . LEU A 1 761 ? 42.465 -43.313 19.740 1.00 37.16 761 LEU A N 1
ATOM 6169 C CA . LEU A 1 761 ? 42.192 -42.771 21.070 1.00 37.16 761 LEU A CA 1
ATOM 6170 C C . LEU A 1 761 ? 43.321 -43.213 22.021 1.00 37.16 761 LEU A C 1
ATOM 6172 O O . LEU A 1 761 ? 43.530 -44.412 22.170 1.00 37.16 761 LEU A O 1
ATOM 6176 N N . ALA A 1 762 ? 43.977 -42.277 22.711 1.00 27.16 762 ALA A N 1
ATOM 6177 C CA . ALA A 1 762 ? 44.721 -42.474 23.974 1.00 27.16 762 ALA A CA 1
ATOM 6178 C C . ALA A 1 762 ? 44.953 -41.066 24.569 1.00 27.16 762 ALA A C 1
ATOM 6180 O O . ALA A 1 762 ? 45.431 -40.194 23.853 1.00 27.16 762 ALA A O 1
ATOM 6181 N N . LYS A 1 763 ? 44.495 -40.638 25.758 1.00 30.91 763 LYS A N 1
ATOM 6182 C CA . LYS A 1 763 ? 44.601 -41.142 27.145 1.00 30.91 763 LYS A CA 1
ATOM 6183 C C . LYS A 1 763 ? 46.026 -41.534 27.570 1.00 30.91 763 LYS A C 1
ATOM 6185 O O . LYS A 1 763 ? 46.500 -42.597 27.211 1.00 30.91 763 LYS A O 1
ATOM 6190 N N . ASN A 1 764 ? 46.592 -40.682 28.434 1.00 29.64 764 ASN A N 1
ATOM 6191 C CA . ASN A 1 764 ? 47.755 -40.856 29.314 1.00 29.64 764 ASN A CA 1
ATOM 6192 C C . ASN A 1 764 ? 49.127 -41.135 28.678 1.00 29.64 764 ASN A C 1
ATOM 6194 O O . ASN A 1 764 ? 49.391 -42.237 28.230 1.00 29.64 764 ASN A O 1
ATOM 6198 N N . GLY A 1 765 ? 50.042 -40.175 28.870 1.00 33.28 765 GLY A N 1
ATOM 6199 C CA . GLY A 1 765 ? 51.422 -40.446 29.288 1.00 33.28 765 GLY A CA 1
ATOM 6200 C C . GLY A 1 765 ? 52.403 -41.000 28.248 1.00 33.28 765 GLY A C 1
ATOM 6201 O O . GLY A 1 765 ? 52.199 -42.044 27.652 1.00 33.28 765 GLY A O 1
ATOM 6202 N N . THR A 1 766 ? 53.564 -40.344 28.188 1.00 25.47 766 THR A N 1
ATOM 6203 C CA . THR A 1 766 ? 54.837 -40.747 27.557 1.00 25.47 766 THR A CA 1
ATOM 6204 C C . THR A 1 766 ? 54.979 -40.562 26.041 1.00 25.47 766 THR A C 1
ATOM 6206 O O . THR A 1 766 ? 54.422 -41.276 25.218 1.00 25.47 766 THR A O 1
ATOM 6209 N N . CYS A 1 767 ? 55.826 -39.588 25.692 1.00 31.55 767 CYS A N 1
ATOM 6210 C CA . CYS A 1 767 ? 56.431 -39.408 24.378 1.00 31.55 767 CYS A CA 1
ATOM 6211 C C . CYS A 1 767 ? 57.769 -40.172 24.347 1.00 31.55 767 CYS A C 1
ATOM 6213 O O . CYS A 1 767 ? 58.652 -39.908 25.166 1.00 31.55 767 CYS A O 1
ATOM 6215 N N . GLY A 1 768 ? 57.909 -41.130 23.424 1.00 27.44 768 GLY A N 1
ATOM 6216 C CA . GLY A 1 768 ? 59.095 -41.973 23.244 1.00 27.44 768 GLY A CA 1
ATOM 6217 C C . GLY A 1 768 ? 59.752 -41.789 21.870 1.00 27.44 768 GLY A C 1
ATOM 6218 O O . GLY A 1 768 ? 59.328 -42.387 20.892 1.00 27.44 768 GLY A O 1
ATOM 6219 N N . LYS A 1 769 ? 60.787 -40.941 21.848 1.00 28.91 769 LYS A N 1
ATOM 6220 C CA . LYS A 1 769 ? 61.910 -40.740 20.899 1.00 28.91 769 LYS A CA 1
ATOM 6221 C C . LYS A 1 769 ? 61.991 -41.572 19.593 1.00 28.91 769 LYS A C 1
ATOM 6223 O O . LYS A 1 769 ? 62.204 -42.779 19.646 1.00 28.91 769 LYS A O 1
ATOM 6228 N N . LYS A 1 770 ? 62.193 -40.867 18.462 1.00 27.94 770 LYS A N 1
ATOM 6229 C CA . LYS A 1 770 ? 63.525 -40.648 17.827 1.00 27.94 770 LYS A CA 1
ATOM 6230 C C . LYS A 1 770 ? 63.493 -39.531 16.751 1.00 27.94 770 LYS A C 1
ATOM 6232 O O . LYS A 1 770 ? 63.121 -39.769 15.614 1.00 27.94 770 LYS A O 1
ATOM 6237 N N . GLY A 1 771 ? 63.953 -38.336 17.145 1.00 25.95 771 GLY A N 1
ATOM 6238 C CA . GLY A 1 771 ? 64.981 -37.563 16.427 1.00 25.95 771 GLY A CA 1
ATOM 6239 C C . GLY A 1 771 ? 64.624 -36.715 15.198 1.00 25.95 771 GLY A C 1
ATOM 6240 O O . GLY A 1 771 ? 65.076 -37.060 14.118 1.00 25.95 771 GLY A O 1
ATOM 6241 N N . VAL A 1 772 ? 63.998 -35.545 15.396 1.00 24.22 772 VAL A N 1
ATOM 6242 C CA . VAL A 1 772 ? 64.525 -34.236 14.935 1.00 24.22 772 VAL A CA 1
ATOM 6243 C C . VAL A 1 772 ? 64.166 -33.205 16.014 1.00 24.22 772 VAL A C 1
ATOM 6245 O O . VAL A 1 772 ? 63.034 -33.184 16.495 1.00 24.22 772 VAL A O 1
ATOM 6248 N N . SER A 1 773 ? 65.152 -32.429 16.459 1.00 22.28 773 SER A N 1
ATOM 6249 C CA . SER A 1 773 ? 65.047 -31.446 17.536 1.00 22.28 773 SER A CA 1
ATOM 6250 C C . SER A 1 773 ? 64.306 -30.179 17.095 1.00 22.28 773 SER A C 1
ATOM 6252 O O . SER A 1 773 ? 64.598 -29.604 16.050 1.00 22.28 773 SER A O 1
ATOM 6254 N N . CYS A 1 774 ? 63.393 -29.709 17.944 1.00 26.11 774 CYS A N 1
ATOM 6255 C CA . CYS A 1 774 ? 63.007 -28.303 18.029 1.00 26.11 774 CYS A CA 1
ATOM 6256 C C . CYS A 1 774 ? 63.458 -27.825 19.407 1.00 26.11 774 CYS A C 1
ATOM 6258 O O . CYS A 1 774 ? 62.698 -27.916 20.369 1.00 26.11 774 CYS A O 1
ATOM 6260 N N . ASP A 1 775 ? 64.709 -27.383 19.504 1.00 24.36 775 ASP A N 1
ATOM 6261 C CA . ASP A 1 775 ? 65.211 -26.740 20.712 1.00 24.36 775 ASP A CA 1
ATOM 6262 C C . ASP A 1 775 ? 65.003 -25.222 20.624 1.00 24.36 775 ASP A C 1
ATOM 6264 O O . ASP A 1 775 ? 65.486 -24.562 19.706 1.00 24.36 775 ASP A O 1
ATOM 6268 N N . ASN A 1 776 ? 64.324 -24.729 21.663 1.00 27.58 776 ASN A N 1
ATOM 6269 C CA . ASN A 1 776 ? 64.413 -23.407 22.295 1.00 27.58 776 ASN A CA 1
ATOM 6270 C C . ASN A 1 776 ? 63.762 -22.219 21.554 1.00 27.58 776 ASN A C 1
ATOM 6272 O O . ASN A 1 776 ? 64.297 -21.690 20.589 1.00 27.58 776 ASN A O 1
ATOM 6276 N N . ALA A 1 777 ? 62.526 -21.821 21.881 1.00 27.39 777 ALA A N 1
ATOM 6277 C CA . ALA A 1 777 ? 62.019 -21.197 23.122 1.00 27.39 777 ALA A CA 1
ATOM 6278 C C . ALA A 1 777 ? 62.330 -19.693 23.245 1.00 27.39 777 ALA A C 1
ATOM 6280 O O . ALA A 1 777 ? 63.439 -19.322 23.591 1.00 27.39 777 ALA A O 1
ATOM 6281 N N . PHE A 1 778 ? 61.300 -18.873 23.010 1.00 25.67 778 PHE A N 1
ATOM 6282 C CA . PHE A 1 778 ? 60.806 -17.731 23.805 1.00 25.67 778 PHE A CA 1
ATOM 6283 C C . PHE A 1 778 ? 59.365 -17.527 23.284 1.00 25.67 778 PHE A C 1
ATOM 6285 O O . PHE A 1 778 ? 59.163 -17.483 22.077 1.00 25.67 778 PHE A O 1
ATOM 6292 N N . GLY A 1 779 ? 58.282 -17.570 24.055 1.00 24.64 779 GLY A N 1
ATOM 6293 C CA . GLY A 1 779 ? 58.048 -16.961 25.358 1.00 24.64 779 GLY A CA 1
ATOM 6294 C C . GLY A 1 779 ? 56.867 -15.997 25.173 1.00 24.64 779 GLY A C 1
ATOM 6295 O O . GLY A 1 779 ? 57.038 -14.959 24.555 1.00 24.64 779 GLY A O 1
ATOM 6296 N N . GLU A 1 780 ? 55.686 -16.444 25.602 1.00 31.72 780 GLU A N 1
ATOM 6297 C CA . GLU A 1 780 ? 54.407 -15.754 25.868 1.00 31.72 780 GLU A CA 1
ATOM 6298 C C . GLU A 1 780 ? 54.146 -14.325 25.336 1.00 31.72 780 GLU A C 1
ATOM 6300 O O . GLU A 1 780 ? 54.868 -13.377 25.627 1.00 31.72 780 GLU A O 1
ATOM 6305 N N . GLY A 1 781 ? 52.989 -14.136 24.686 1.00 24.56 781 GLY A N 1
ATOM 6306 C CA . GLY A 1 781 ? 52.409 -12.809 24.461 1.00 24.56 781 GLY A CA 1
ATOM 6307 C C . GLY A 1 781 ? 51.280 -12.804 23.432 1.00 24.56 781 GLY A C 1
ATOM 6308 O O . GLY A 1 781 ? 51.498 -13.060 22.255 1.00 24.56 781 GLY A O 1
ATOM 6309 N N . TRP A 1 782 ? 50.066 -12.519 23.892 1.00 30.70 782 TRP A N 1
ATOM 6310 C CA . TRP A 1 782 ? 48.839 -12.302 23.124 1.00 30.70 782 TRP A CA 1
ATOM 6311 C C . TRP A 1 782 ? 49.039 -11.469 21.845 1.00 30.70 782 TRP A C 1
ATOM 6313 O O . TRP A 1 782 ? 49.607 -10.383 21.920 1.00 30.70 782 TRP A O 1
ATOM 6323 N N . ILE A 1 783 ? 48.468 -11.896 20.709 1.00 26.33 783 ILE A N 1
ATOM 6324 C CA . ILE A 1 783 ? 48.103 -10.967 19.624 1.00 26.33 783 ILE A CA 1
ATOM 6325 C C . ILE A 1 783 ? 46.651 -11.207 19.213 1.00 26.33 783 ILE A C 1
ATOM 6327 O O . ILE A 1 783 ? 46.295 -12.130 18.482 1.00 26.33 783 ILE A O 1
ATOM 6331 N N . ASP A 1 784 ? 45.838 -10.314 19.755 1.00 27.31 784 ASP A N 1
ATOM 6332 C CA . ASP A 1 784 ? 44.502 -9.919 19.355 1.00 27.31 784 ASP A CA 1
ATOM 6333 C C . ASP A 1 784 ? 44.517 -9.394 17.901 1.00 27.31 784 ASP A C 1
ATOM 6335 O O . ASP A 1 784 ? 45.219 -8.434 17.589 1.00 27.31 784 ASP A O 1
ATOM 6339 N N . ILE A 1 785 ? 43.753 -10.006 16.985 1.00 29.31 785 ILE A N 1
ATOM 6340 C CA . ILE A 1 785 ? 43.584 -9.511 15.595 1.00 29.31 785 ILE A CA 1
ATOM 6341 C C . ILE A 1 785 ? 42.515 -8.390 15.548 1.00 29.31 785 ILE A C 1
ATOM 6343 O O . ILE A 1 785 ? 42.036 -7.984 14.491 1.00 29.31 785 ILE A O 1
ATOM 6347 N N . GLY A 1 786 ? 42.126 -7.854 16.705 1.00 30.98 786 GLY A N 1
ATOM 6348 C CA . GLY A 1 786 ? 40.981 -6.974 16.862 1.00 30.98 786 GLY A CA 1
ATOM 6349 C C . GLY A 1 786 ? 41.258 -5.579 17.401 1.00 30.98 786 GLY A C 1
ATOM 6350 O O . GLY A 1 786 ? 40.324 -5.036 17.961 1.00 30.98 786 GLY A O 1
ATOM 6351 N N . ASN A 1 787 ? 42.447 -4.972 17.273 1.00 32.25 787 ASN A N 1
ATOM 6352 C CA . ASN A 1 787 ? 42.609 -3.519 17.492 1.00 32.25 787 ASN A CA 1
ATOM 6353 C C . ASN A 1 787 ? 43.999 -3.003 17.085 1.00 32.25 787 ASN A C 1
ATOM 6355 O O . ASN A 1 787 ? 44.932 -3.049 17.877 1.00 32.25 787 ASN A O 1
ATOM 6359 N N . CYS A 1 788 ? 44.136 -2.438 15.881 1.00 26.48 788 CYS A N 1
ATOM 6360 C CA . CYS A 1 788 ? 45.193 -1.456 15.608 1.00 26.48 788 CYS A CA 1
ATOM 6361 C C . CYS A 1 788 ? 44.893 -0.673 14.322 1.00 26.48 788 CYS A C 1
ATOM 6363 O O . CYS A 1 788 ? 45.378 -1.029 13.256 1.00 26.48 788 CYS A O 1
ATOM 6365 N N . CYS A 1 789 ? 44.066 0.374 14.415 1.00 29.20 789 CYS A N 1
ATOM 6366 C CA . CYS A 1 789 ? 44.073 1.528 13.501 1.00 29.20 789 CYS A CA 1
ATOM 6367 C C . CYS A 1 789 ? 43.236 2.678 14.093 1.00 29.20 789 CYS A C 1
ATOM 6369 O O . CYS A 1 789 ? 42.169 3.018 13.594 1.00 29.20 789 CYS A O 1
ATOM 6371 N N . TYR A 1 790 ? 43.738 3.300 15.160 1.00 30.80 790 TYR A N 1
ATOM 6372 C CA . TYR A 1 790 ? 43.424 4.695 15.475 1.00 30.80 790 TYR A CA 1
ATOM 6373 C C . TYR A 1 790 ? 44.723 5.397 15.891 1.00 30.80 790 TYR A C 1
ATOM 6375 O O . TYR A 1 790 ? 45.230 5.170 16.981 1.00 30.80 790 TYR A O 1
ATOM 6383 N N . GLY A 1 791 ? 45.253 6.249 15.004 1.00 34.44 791 GLY A N 1
ATOM 6384 C CA . GLY A 1 791 ? 46.228 7.295 15.342 1.00 34.44 791 GLY A CA 1
ATOM 6385 C C . GLY A 1 791 ? 47.729 6.964 15.223 1.00 34.44 791 GLY A C 1
ATOM 6386 O O . GLY A 1 791 ? 48.346 6.543 16.190 1.00 34.44 791 GLY A O 1
ATOM 6387 N N . LYS A 1 792 ? 48.324 7.370 14.086 1.00 26.81 792 LYS A N 1
ATOM 6388 C CA . LYS A 1 792 ? 49.762 7.656 13.817 1.00 26.81 792 LYS A CA 1
ATOM 6389 C C . LYS A 1 792 ? 50.762 6.483 13.619 1.00 26.81 792 LYS A C 1
ATOM 6391 O O . LYS A 1 792 ? 50.491 5.357 14.015 1.00 26.81 792 LYS A O 1
ATOM 6396 N N . PRO A 1 793 ? 51.862 6.728 12.859 1.00 41.78 793 PRO A N 1
ATOM 6397 C CA . PRO A 1 793 ? 52.395 5.789 11.871 1.00 41.78 793 PRO A CA 1
ATOM 6398 C C . PRO A 1 793 ? 53.645 5.051 12.360 1.00 41.78 793 PRO A C 1
ATOM 6400 O O . PRO A 1 793 ? 54.577 5.690 12.830 1.00 41.78 793 PRO A O 1
ATOM 6403 N N . CYS A 1 794 ? 53.691 3.729 12.178 1.00 29.34 794 CYS A N 1
ATOM 6404 C CA . CYS A 1 794 ? 54.928 2.958 12.002 1.00 29.34 794 CYS A CA 1
ATOM 6405 C C . CYS A 1 794 ? 54.597 1.485 11.721 1.00 29.34 794 CYS A C 1
ATOM 6407 O O . CYS A 1 794 ? 54.406 0.691 12.633 1.00 29.34 794 CYS A O 1
ATOM 6409 N N . CYS A 1 795 ? 54.583 1.107 10.445 1.00 29.95 795 CYS A N 1
ATOM 6410 C CA . CYS A 1 795 ? 54.933 -0.245 10.020 1.00 29.95 795 CYS A CA 1
ATOM 6411 C C . CYS A 1 795 ? 55.825 -0.102 8.787 1.00 29.95 795 CYS A C 1
ATOM 6413 O O . CYS A 1 795 ? 55.346 0.064 7.667 1.00 29.95 795 CYS A O 1
ATOM 6415 N N . LYS A 1 796 ? 57.146 -0.137 9.004 1.00 32.38 796 LYS A N 1
ATOM 6416 C CA . LYS A 1 796 ? 58.080 -0.583 7.968 1.00 32.38 796 LYS A CA 1
ATOM 6417 C C . LYS A 1 796 ? 57.715 -2.039 7.682 1.00 32.38 796 LYS A C 1
ATOM 6419 O O . LYS A 1 796 ? 58.022 -2.917 8.484 1.00 32.38 796 LYS A O 1
ATOM 6424 N N . TYR A 1 797 ? 56.997 -2.278 6.590 1.00 37.19 797 TYR A N 1
ATOM 6425 C CA . TYR A 1 797 ? 56.709 -3.625 6.118 1.00 37.19 797 TYR A CA 1
ATOM 6426 C C . TYR A 1 797 ? 58.032 -4.329 5.793 1.00 37.19 797 TYR A C 1
ATOM 6428 O O . TYR A 1 797 ? 58.811 -3.853 4.968 1.00 37.19 797 TYR A O 1
ATOM 6436 N N . LEU A 1 798 ? 58.297 -5.463 6.447 1.00 40.00 798 LEU A N 1
ATOM 6437 C CA . LEU A 1 798 ? 59.301 -6.413 5.978 1.00 40.00 798 LEU A CA 1
ATOM 6438 C C . LEU A 1 798 ? 58.816 -6.979 4.632 1.00 40.00 798 LEU A C 1
ATOM 6440 O O . LEU A 1 798 ? 57.903 -7.804 4.604 1.00 40.00 798 LEU A O 1
ATOM 6444 N N . CYS A 1 799 ? 59.440 -6.569 3.527 1.00 44.50 799 CYS A N 1
ATOM 6445 C CA . CYS A 1 799 ? 59.319 -7.248 2.237 1.00 44.50 799 CYS A CA 1
ATOM 6446 C C . CYS A 1 799 ? 59.984 -8.633 2.350 1.00 44.50 799 CYS A C 1
ATOM 6448 O O . CYS A 1 799 ? 61.184 -8.770 2.126 1.00 44.50 799 CYS A O 1
ATOM 6450 N N . ARG A 1 800 ? 59.236 -9.667 2.759 1.00 45.28 800 ARG A N 1
ATOM 6451 C CA . ARG A 1 800 ? 59.672 -11.066 2.604 1.00 45.28 800 ARG A CA 1
ATOM 6452 C C . ARG A 1 800 ? 59.414 -11.501 1.163 1.00 45.28 800 ARG A C 1
ATOM 6454 O O . ARG A 1 800 ? 58.326 -11.283 0.647 1.00 45.28 800 ARG A O 1
ATOM 6461 N N . SER A 1 801 ? 60.443 -12.076 0.556 1.00 57.06 801 SER A N 1
ATOM 6462 C CA . SER A 1 801 ? 60.706 -12.290 -0.868 1.00 57.06 801 SER A CA 1
ATOM 6463 C C . SER A 1 801 ? 59.772 -13.276 -1.587 1.00 57.06 801 SER A C 1
ATOM 6465 O O . SER A 1 801 ? 59.799 -14.472 -1.300 1.00 57.06 801 SER A O 1
ATOM 6467 N N . PRO A 1 802 ? 59.084 -12.815 -2.646 1.00 54.75 802 PRO A N 1
ATOM 6468 C CA . PRO A 1 802 ? 58.817 -13.614 -3.830 1.00 54.75 802 PRO A CA 1
ATOM 6469 C C . PRO A 1 802 ? 59.545 -12.996 -5.034 1.00 54.75 802 PRO A C 1
ATOM 6471 O O . PRO A 1 802 ? 59.248 -11.875 -5.447 1.00 54.75 802 PRO A O 1
ATOM 6474 N N . SER A 1 803 ? 60.499 -13.727 -5.608 1.00 66.50 803 SER A N 1
ATOM 6475 C CA . SER A 1 803 ? 60.991 -13.463 -6.964 1.00 66.50 803 SER A CA 1
ATOM 6476 C C . SER A 1 803 ? 60.108 -14.212 -7.955 1.00 66.50 803 SER A C 1
ATOM 6478 O O . SER A 1 803 ? 59.877 -15.408 -7.779 1.00 66.50 803 SER A O 1
ATOM 6480 N N . TYR A 1 804 ? 59.623 -13.528 -8.984 1.00 80.88 804 TYR A N 1
ATOM 6481 C CA . TYR A 1 804 ? 58.830 -14.129 -10.052 1.00 80.88 804 TYR A CA 1
ATOM 6482 C C . TYR A 1 804 ? 59.671 -14.213 -11.326 1.00 80.88 804 TYR A C 1
ATOM 6484 O O . TYR A 1 804 ? 60.283 -13.218 -11.701 1.00 80.88 804 TYR A O 1
ATOM 6492 N N . SER A 1 805 ? 59.693 -15.370 -11.988 1.00 84.31 805 SER A N 1
ATOM 6493 C CA . SER A 1 805 ? 60.357 -15.563 -13.280 1.00 84.31 805 SER A CA 1
ATOM 6494 C C . SER A 1 805 ? 59.411 -16.191 -14.304 1.00 84.31 805 SER A C 1
ATOM 6496 O O . SER A 1 805 ? 58.542 -16.993 -13.960 1.00 84.31 805 SER A O 1
ATOM 6498 N N . CYS A 1 806 ? 59.569 -15.813 -15.569 1.00 86.50 806 CYS A N 1
ATOM 6499 C CA . CYS A 1 806 ? 58.811 -16.333 -16.701 1.00 86.50 806 CYS A CA 1
ATOM 6500 C C . CYS A 1 806 ? 59.702 -16.369 -17.948 1.00 86.50 806 CYS A C 1
ATOM 6502 O O . CYS A 1 806 ? 60.033 -15.319 -18.488 1.00 86.50 806 CYS A O 1
ATOM 6504 N N . GLY A 1 807 ? 60.032 -17.580 -18.399 1.00 84.88 807 GLY A N 1
ATOM 6505 C CA . GLY A 1 807 ? 60.658 -17.860 -19.702 1.00 84.88 807 GLY A CA 1
ATOM 6506 C C . GLY A 1 807 ? 59.712 -18.615 -20.644 1.00 84.88 807 GLY A C 1
ATOM 6507 O O . GLY A 1 807 ? 60.133 -19.455 -21.408 1.00 84.88 807 GLY A O 1
ATOM 6508 N N . PHE A 1 808 ? 58.391 -18.448 -20.490 1.00 88.88 808 PHE A N 1
ATOM 6509 C CA . PHE A 1 808 ? 57.362 -18.968 -21.415 1.00 88.88 808 PHE A CA 1
ATOM 6510 C C . PHE A 1 808 ? 57.332 -20.493 -21.714 1.00 88.88 808 PHE A C 1
ATOM 6512 O O . PHE A 1 808 ? 56.638 -20.932 -22.635 1.00 88.88 808 PHE A O 1
ATOM 6519 N N . GLU A 1 809 ? 57.972 -21.334 -20.899 1.00 85.88 809 GLU A N 1
ATOM 6520 C CA . GLU A 1 809 ? 58.085 -22.786 -21.144 1.00 85.88 809 GLU A CA 1
ATOM 6521 C C . GLU A 1 809 ? 56.806 -23.622 -20.894 1.00 85.88 809 GLU A C 1
ATOM 6523 O O . GLU A 1 809 ? 56.662 -24.713 -21.443 1.00 85.88 809 GLU A O 1
ATOM 6528 N N . LEU A 1 810 ? 55.847 -23.149 -20.088 1.00 76.00 810 LEU A N 1
ATOM 6529 C CA . LEU A 1 810 ? 54.646 -23.921 -19.719 1.00 76.00 810 LEU A CA 1
ATOM 6530 C C . LEU A 1 810 ? 53.471 -23.718 -20.702 1.00 76.00 810 LEU A C 1
ATOM 6532 O O . LEU A 1 810 ? 53.257 -22.629 -21.222 1.00 76.00 810 LEU A O 1
ATOM 6536 N N . ILE A 1 811 ? 52.657 -24.769 -20.899 1.00 54.66 811 ILE A N 1
ATOM 6537 C CA . ILE A 1 811 ? 51.551 -24.873 -21.887 1.00 54.66 811 ILE A CA 1
ATOM 6538 C C . ILE A 1 811 ? 50.384 -23.872 -21.667 1.00 54.66 811 ILE A C 1
ATOM 6540 O O . ILE A 1 811 ? 49.525 -23.735 -22.536 1.00 54.66 811 ILE A O 1
ATOM 6544 N N . SER A 1 812 ? 50.339 -23.129 -20.552 1.00 53.50 812 SER A N 1
ATOM 6545 C CA . SER A 1 812 ? 49.381 -22.026 -20.351 1.00 53.50 812 SER A CA 1
ATOM 6546 C C . SER A 1 812 ? 50.020 -20.668 -20.680 1.00 53.50 812 SER A C 1
ATOM 6548 O O . SER A 1 812 ? 50.859 -20.169 -19.929 1.00 53.50 812 SER A O 1
ATOM 6550 N N . GLU A 1 813 ? 49.598 -20.108 -21.812 1.00 70.88 813 GLU A N 1
ATOM 6551 C CA . GLU A 1 813 ? 50.146 -18.956 -22.540 1.00 70.88 813 GLU A CA 1
ATOM 6552 C C . GLU A 1 813 ? 50.329 -17.666 -21.708 1.00 70.88 813 GLU A C 1
ATOM 6554 O O . GLU A 1 813 ? 49.460 -17.277 -20.930 1.00 70.88 813 GLU A O 1
ATOM 6559 N N . LEU A 1 814 ? 51.471 -16.994 -21.932 1.00 77.88 814 LEU A N 1
ATOM 6560 C CA . LEU A 1 814 ? 51.895 -15.686 -21.392 1.00 77.88 814 LEU A CA 1
ATOM 6561 C C . LEU A 1 814 ? 52.125 -15.587 -19.867 1.00 77.88 814 LEU A C 1
ATOM 6563 O O . LEU A 1 814 ? 52.284 -14.490 -19.337 1.00 77.88 814 LEU A O 1
ATOM 6567 N N . CYS A 1 815 ? 52.229 -16.703 -19.141 1.00 81.69 815 CYS A N 1
ATOM 6568 C CA . CYS A 1 815 ? 52.453 -16.710 -17.688 1.00 81.69 815 CYS A CA 1
ATOM 6569 C C . CYS A 1 815 ? 51.422 -15.831 -16.915 1.00 81.69 815 CYS A C 1
ATOM 6571 O O . CYS A 1 815 ? 50.220 -16.025 -17.070 1.00 81.69 815 CYS A O 1
ATOM 6573 N N . VAL A 1 816 ? 51.841 -14.880 -16.055 1.00 74.44 816 VAL A N 1
ATOM 6574 C CA . VAL A 1 816 ? 50.930 -13.915 -15.379 1.00 74.44 816 VAL A CA 1
ATOM 6575 C C . VAL A 1 816 ? 50.578 -12.685 -16.225 1.00 74.44 816 VAL A C 1
ATOM 6577 O O . VAL A 1 816 ? 49.827 -11.818 -15.762 1.00 74.44 816 VAL A O 1
ATOM 6580 N N . PHE A 1 817 ? 51.142 -12.574 -17.427 1.00 79.81 817 PHE A N 1
ATOM 6581 C CA . PHE A 1 817 ? 50.920 -11.441 -18.308 1.00 79.81 817 PHE A CA 1
ATOM 6582 C C . PHE A 1 817 ? 49.594 -11.580 -19.056 1.00 79.81 817 PHE A C 1
ATOM 6584 O O . PHE A 1 817 ? 49.122 -12.681 -19.340 1.00 79.81 817 PHE A O 1
ATOM 6591 N N . LYS A 1 818 ? 48.969 -10.444 -19.364 1.00 82.25 818 LYS A N 1
ATOM 6592 C CA . LYS A 1 818 ? 47.707 -10.375 -20.107 1.00 82.25 818 LYS A CA 1
ATOM 6593 C C . LYS A 1 818 ? 47.857 -9.460 -21.309 1.00 82.25 818 LYS A C 1
ATOM 6595 O O . LYS A 1 818 ? 48.331 -8.340 -21.151 1.00 82.25 818 LYS A O 1
ATOM 6600 N N . GLN A 1 819 ? 47.382 -9.911 -22.460 1.00 83.06 819 GLN A N 1
ATOM 6601 C CA . GLN A 1 819 ? 47.235 -9.071 -23.647 1.00 83.06 819 GLN A CA 1
ATOM 6602 C C . GLN A 1 819 ? 46.191 -7.986 -23.400 1.00 83.06 819 GLN A C 1
ATOM 6604 O O . GLN A 1 819 ? 45.160 -8.243 -22.759 1.00 83.06 819 GLN A O 1
ATOM 6609 N N . SER A 1 820 ? 46.446 -6.785 -23.907 1.00 80.00 820 SER A N 1
ATOM 6610 C CA . SER A 1 820 ? 45.423 -5.749 -23.982 1.00 80.00 820 SER A CA 1
ATOM 6611 C C . SER A 1 820 ? 44.356 -6.117 -25.014 1.00 80.00 820 SER A C 1
ATOM 6613 O O . SER A 1 820 ? 44.603 -6.863 -25.948 1.00 80.00 820 SER A O 1
ATOM 6615 N N . ALA A 1 821 ? 43.135 -5.616 -24.824 1.00 70.75 821 ALA A N 1
ATOM 6616 C CA . ALA A 1 821 ? 42.080 -5.706 -25.839 1.00 70.75 821 ALA A CA 1
ATOM 6617 C C . ALA A 1 821 ? 41.976 -4.426 -26.689 1.00 70.75 821 ALA A C 1
ATOM 6619 O O . ALA A 1 821 ? 41.150 -4.370 -27.601 1.00 70.75 821 ALA A O 1
ATOM 6620 N N . ASP A 1 822 ? 42.776 -3.415 -26.343 1.00 66.00 822 ASP A N 1
ATOM 6621 C CA . ASP A 1 822 ? 42.771 -2.071 -26.919 1.00 66.00 822 ASP A CA 1
ATOM 6622 C C . ASP A 1 822 ? 44.026 -1.815 -27.782 1.00 66.00 822 ASP A C 1
ATOM 6624 O O . ASP A 1 822 ? 44.378 -0.664 -28.020 1.00 66.00 822 ASP A O 1
ATOM 6628 N N . ASP A 1 823 ? 44.734 -2.863 -28.219 1.00 71.88 823 ASP A N 1
ATOM 6629 C CA . ASP A 1 823 ? 45.926 -2.775 -29.067 1.00 71.88 823 ASP A CA 1
ATOM 6630 C C . ASP A 1 823 ? 45.692 -3.274 -30.509 1.00 71.88 823 ASP A C 1
ATOM 6632 O O . ASP A 1 823 ? 44.600 -3.715 -30.874 1.00 71.88 823 ASP A O 1
ATOM 6636 N N . HIS A 1 824 ? 46.689 -3.102 -31.387 1.00 78.88 824 HIS A N 1
ATOM 6637 C CA . HIS A 1 824 ? 46.538 -3.362 -32.826 1.00 78.88 824 HIS A CA 1
ATOM 6638 C C . HIS A 1 824 ? 46.879 -4.801 -33.240 1.00 78.88 824 HIS A C 1
ATOM 6640 O O . HIS A 1 824 ? 46.465 -5.249 -34.312 1.00 78.88 824 HIS A O 1
ATOM 6646 N N . PHE A 1 825 ? 47.685 -5.505 -32.448 1.00 77.62 825 PHE A N 1
ATOM 6647 C CA . PHE A 1 825 ? 48.105 -6.884 -32.691 1.00 77.62 825 PHE A CA 1
ATOM 6648 C C . PHE A 1 825 ? 48.510 -7.549 -31.374 1.00 77.62 825 PHE A C 1
ATOM 6650 O O . PHE A 1 825 ? 48.734 -6.862 -30.386 1.00 77.62 825 PHE A O 1
ATOM 6657 N N . ASP A 1 826 ? 48.639 -8.874 -31.379 1.00 83.69 826 ASP A N 1
ATOM 6658 C CA . ASP A 1 826 ? 48.953 -9.674 -30.196 1.00 83.69 826 ASP A CA 1
ATOM 6659 C C . ASP A 1 826 ? 50.419 -10.165 -30.195 1.00 83.69 826 ASP A C 1
ATOM 6661 O O . ASP A 1 826 ? 50.936 -10.645 -31.207 1.00 83.69 826 ASP A O 1
ATOM 6665 N N . TRP A 1 827 ? 51.079 -10.130 -29.033 1.00 87.75 827 TRP A N 1
ATOM 6666 C CA . TRP A 1 827 ? 52.239 -10.979 -28.722 1.00 87.75 827 TRP A CA 1
ATOM 6667 C C . TRP A 1 827 ? 51.908 -12.469 -28.858 1.00 87.75 827 TRP A C 1
ATOM 6669 O O . TRP A 1 827 ? 51.000 -12.984 -28.207 1.00 87.75 827 TRP A O 1
ATOM 6679 N N . SER A 1 828 ? 52.690 -13.166 -29.670 1.00 86.62 828 SER A N 1
ATOM 6680 C CA . SER A 1 828 ? 52.546 -14.582 -29.985 1.00 86.62 828 SER A CA 1
ATOM 6681 C C . SER A 1 828 ? 53.750 -15.362 -29.473 1.00 86.62 828 SER A C 1
ATOM 6683 O O . SER A 1 828 ? 54.888 -14.911 -29.569 1.00 86.62 828 SER A O 1
ATOM 6685 N N . ARG A 1 829 ? 53.504 -16.547 -28.915 1.00 88.06 829 ARG A N 1
ATOM 6686 C CA . ARG A 1 829 ? 54.550 -17.448 -28.420 1.00 88.06 829 ARG A CA 1
ATOM 6687 C C . ARG A 1 829 ? 55.114 -18.285 -29.566 1.00 88.06 829 ARG A C 1
ATOM 6689 O O . ARG A 1 829 ? 54.338 -18.862 -30.323 1.00 88.06 829 ARG A O 1
ATOM 6696 N N . ASN A 1 830 ? 56.436 -18.404 -29.656 1.00 87.75 830 ASN A N 1
ATOM 6697 C CA . ASN A 1 830 ? 57.113 -19.156 -30.712 1.00 87.75 830 ASN A CA 1
ATOM 6698 C C . ASN A 1 830 ? 58.326 -19.937 -30.194 1.00 87.75 830 ASN A C 1
ATOM 6700 O O . ASN A 1 830 ? 58.869 -19.624 -29.138 1.00 87.75 830 ASN A O 1
ATOM 6704 N N . SER A 1 831 ? 58.748 -20.941 -30.964 1.00 88.06 831 SER A N 1
ATOM 6705 C CA . SER A 1 831 ? 60.018 -21.658 -30.805 1.00 88.06 831 SER A CA 1
ATOM 6706 C C . SER A 1 831 ? 60.737 -21.700 -32.154 1.00 88.06 831 SER A C 1
ATOM 6708 O O . SER A 1 831 ? 60.137 -22.126 -33.141 1.00 88.06 831 SER A O 1
ATOM 6710 N N . GLY A 1 832 ? 62.013 -21.317 -32.197 1.00 85.94 832 GLY A N 1
ATOM 6711 C CA . GLY A 1 832 ? 62.777 -21.198 -33.446 1.00 85.94 832 GLY A CA 1
ATOM 6712 C C . GLY A 1 832 ? 62.594 -19.839 -34.135 1.00 85.94 832 GLY A C 1
ATOM 6713 O O . GLY A 1 832 ? 62.158 -18.878 -33.505 1.00 85.94 832 GLY A O 1
ATOM 6714 N N . SER A 1 833 ? 62.928 -19.741 -35.424 1.00 86.62 833 SER A N 1
ATOM 6715 C CA . SER A 1 833 ? 62.841 -18.483 -36.182 1.00 86.62 833 SER A CA 1
ATOM 6716 C C . SER A 1 833 ? 61.407 -17.946 -36.282 1.00 86.62 833 SER A C 1
ATOM 6718 O O . SER A 1 833 ? 60.447 -18.722 -36.327 1.00 86.62 833 SER A O 1
ATOM 6720 N N . THR A 1 834 ? 61.246 -16.619 -36.326 1.00 85.31 834 THR A N 1
ATOM 6721 C CA . THR A 1 834 ? 59.931 -15.997 -36.544 1.00 85.31 834 THR A CA 1
ATOM 6722 C C . THR A 1 834 ? 59.408 -16.283 -37.955 1.00 85.31 834 THR A C 1
ATOM 6724 O O . THR A 1 834 ? 60.132 -16.708 -38.856 1.00 85.31 834 THR A O 1
ATOM 6727 N N . SER A 1 835 ? 58.109 -16.061 -38.163 1.00 77.06 835 SER A N 1
ATOM 6728 C CA . SER A 1 835 ? 57.424 -16.288 -39.443 1.00 77.06 835 SER A CA 1
ATOM 6729 C C . SER A 1 835 ? 57.914 -15.403 -40.600 1.00 77.06 835 SER A C 1
ATOM 6731 O O . SER A 1 835 ? 57.547 -15.638 -41.752 1.00 77.06 835 SER A O 1
ATOM 6733 N N . THR A 1 836 ? 58.689 -14.359 -40.309 1.00 76.06 836 THR A N 1
ATOM 6734 C CA . THR A 1 836 ? 59.164 -13.354 -41.265 1.00 76.06 836 THR A CA 1
ATOM 6735 C C . THR A 1 836 ? 60.659 -13.552 -41.561 1.00 76.06 836 THR A C 1
ATOM 6737 O O . THR A 1 836 ? 61.463 -13.606 -40.630 1.00 76.06 836 THR A O 1
ATOM 6740 N N . PRO A 1 837 ? 61.066 -13.685 -42.845 1.00 75.12 837 PRO A N 1
ATOM 6741 C CA . PRO A 1 837 ? 62.468 -13.921 -43.203 1.00 75.12 837 PRO A CA 1
ATOM 6742 C C . PRO A 1 837 ? 63.388 -12.768 -42.784 1.00 75.12 837 PRO A C 1
ATOM 6744 O O . PRO A 1 837 ? 63.019 -11.602 -42.921 1.00 75.12 837 PRO A O 1
ATOM 6747 N N . ASP A 1 838 ? 64.601 -13.096 -42.331 1.00 76.50 838 ASP A N 1
ATOM 6748 C CA . ASP A 1 838 ? 65.654 -12.146 -41.928 1.00 76.50 838 ASP A CA 1
ATOM 6749 C C . ASP A 1 838 ? 65.255 -11.151 -40.814 1.00 76.50 838 ASP A C 1
ATOM 6751 O O . ASP A 1 838 ? 65.853 -10.079 -40.669 1.00 76.50 838 ASP A O 1
ATOM 6755 N N . THR A 1 839 ? 64.262 -11.511 -39.996 1.00 81.06 839 THR A N 1
ATOM 6756 C CA . THR A 1 839 ? 63.767 -10.723 -38.855 1.00 81.06 839 THR A CA 1
ATOM 6757 C C . THR A 1 839 ? 63.634 -11.589 -37.605 1.00 81.06 839 THR A C 1
ATOM 6759 O O . THR A 1 839 ? 63.501 -12.802 -37.720 1.00 81.06 839 THR A O 1
ATOM 6762 N N . GLY A 1 840 ? 63.670 -10.968 -36.422 1.00 85.31 840 GLY A N 1
ATOM 6763 C CA . GLY A 1 840 ? 63.517 -11.676 -35.147 1.00 85.31 840 GLY A CA 1
ATOM 6764 C C . GLY A 1 840 ? 64.665 -12.644 -34.803 1.00 85.31 840 GLY A C 1
ATOM 6765 O O . GLY A 1 840 ? 65.637 -12.762 -35.560 1.00 85.31 840 GLY A O 1
ATOM 6766 N N . PRO A 1 841 ? 64.578 -13.306 -33.635 1.00 89.94 841 PRO A N 1
ATOM 6767 C CA . PRO A 1 841 ? 65.604 -14.232 -33.170 1.00 89.94 841 PRO A CA 1
ATOM 6768 C C . PRO A 1 841 ? 65.481 -15.613 -33.832 1.00 89.94 841 PRO A C 1
ATOM 6770 O O . PRO A 1 841 ? 64.384 -16.037 -34.206 1.00 89.94 841 PRO A O 1
ATOM 6773 N N . SER A 1 842 ? 66.595 -16.346 -33.953 1.00 88.00 842 SER A N 1
ATOM 6774 C CA . SER A 1 842 ? 66.567 -17.725 -34.477 1.00 88.00 842 SER A CA 1
ATOM 6775 C C . SER A 1 842 ? 66.207 -18.778 -33.415 1.00 88.00 842 SER A C 1
ATOM 6777 O O . SER A 1 842 ? 65.709 -19.851 -33.763 1.00 88.00 842 SER A O 1
ATOM 6779 N N . ALA A 1 843 ? 66.390 -18.449 -32.132 1.00 89.44 843 ALA A N 1
ATOM 6780 C CA . ALA A 1 843 ? 66.074 -19.276 -30.969 1.00 89.44 843 ALA A CA 1
ATOM 6781 C C . ALA A 1 843 ? 65.711 -18.409 -29.743 1.00 89.44 843 ALA A C 1
ATOM 6783 O O . ALA A 1 843 ? 65.999 -17.210 -29.717 1.00 89.44 843 ALA A O 1
ATOM 6784 N N . ALA A 1 844 ? 65.080 -19.025 -28.735 1.00 89.75 844 ALA A N 1
ATOM 6785 C CA . ALA A 1 844 ? 64.795 -18.397 -27.440 1.00 89.75 844 ALA A CA 1
ATOM 6786 C C . ALA A 1 844 ? 66.091 -17.986 -26.717 1.00 89.75 844 ALA A C 1
ATOM 6788 O O . ALA A 1 844 ? 67.163 -18.531 -26.994 1.00 89.75 844 ALA A O 1
ATOM 6789 N N . ALA A 1 845 ? 66.000 -17.017 -25.809 1.00 88.81 845 ALA A N 1
ATOM 6790 C CA . ALA A 1 845 ? 67.160 -16.497 -25.096 1.00 88.81 845 ALA A CA 1
ATOM 6791 C C . ALA A 1 845 ? 67.643 -17.469 -24.007 1.00 88.81 845 ALA A C 1
ATOM 6793 O O . ALA A 1 845 ? 68.850 -17.616 -23.804 1.00 88.81 845 ALA A O 1
ATOM 6794 N N . GLU A 1 846 ? 66.699 -18.133 -23.337 1.00 84.19 846 GLU A N 1
ATOM 6795 C CA . GLU A 1 846 ? 66.879 -19.346 -22.534 1.00 84.19 846 GLU A CA 1
ATOM 6796 C C . GLU A 1 846 ? 65.684 -20.277 -22.786 1.00 84.19 846 GLU A C 1
ATOM 6798 O O . GLU A 1 846 ? 64.598 -19.844 -23.155 1.00 84.19 846 GLU A O 1
ATOM 6803 N N . GLY A 1 847 ? 65.866 -21.585 -22.601 1.00 86.06 847 GLY A N 1
ATOM 6804 C CA . GLY A 1 847 ? 64.782 -22.544 -22.822 1.00 86.06 847 GLY A CA 1
ATOM 6805 C C . GLY A 1 847 ? 64.429 -22.745 -24.301 1.00 86.06 847 GLY A C 1
ATOM 6806 O O . GLY A 1 847 ? 65.305 -22.788 -25.166 1.00 86.06 847 GLY A O 1
ATOM 6807 N N . THR A 1 848 ? 63.145 -22.965 -24.578 1.00 88.31 848 THR A N 1
ATOM 6808 C CA . THR A 1 848 ? 62.624 -23.393 -25.886 1.00 88.31 848 THR A CA 1
ATOM 6809 C C . THR A 1 848 ? 61.726 -22.334 -26.522 1.00 88.31 848 THR A C 1
ATOM 6811 O O . THR A 1 848 ? 61.625 -22.277 -27.752 1.00 88.31 848 THR A O 1
ATOM 6814 N N . TYR A 1 849 ? 61.047 -21.519 -25.714 1.00 90.06 849 TYR A N 1
ATOM 6815 C CA . TYR A 1 849 ? 59.977 -20.640 -26.162 1.00 90.06 849 TYR A CA 1
ATOM 6816 C C . TYR A 1 849 ? 60.191 -19.192 -25.737 1.00 90.06 849 TYR A C 1
ATOM 6818 O O . TYR A 1 849 ? 60.455 -18.905 -24.583 1.00 90.06 849 TYR A O 1
ATOM 6826 N N . TYR A 1 850 ? 59.923 -18.274 -26.659 1.00 91.31 850 TYR A N 1
ATOM 6827 C CA . TYR A 1 850 ? 59.882 -16.835 -26.405 1.00 91.31 850 TYR A CA 1
ATOM 6828 C C . TYR A 1 850 ? 58.566 -16.255 -26.934 1.00 91.31 850 TYR A C 1
ATOM 6830 O O . TYR A 1 850 ? 57.778 -16.952 -27.586 1.00 91.31 850 TYR A O 1
ATOM 6838 N N . ILE A 1 851 ? 58.310 -14.974 -26.670 1.00 91.19 851 ILE A N 1
ATOM 6839 C CA . ILE A 1 851 ? 57.175 -14.256 -27.264 1.00 91.19 851 ILE A CA 1
ATOM 6840 C C . ILE A 1 851 ? 57.659 -13.175 -28.223 1.00 91.19 851 ILE A C 1
ATOM 6842 O O . ILE A 1 851 ? 58.681 -12.535 -27.990 1.00 91.19 851 ILE A O 1
ATOM 6846 N N . TYR A 1 852 ? 56.918 -12.952 -29.301 1.00 90.44 852 TYR A N 1
ATOM 6847 C CA . TYR A 1 852 ? 57.227 -11.933 -30.297 1.00 90.44 852 TYR A CA 1
ATOM 6848 C C . TYR A 1 852 ? 55.968 -11.336 -30.908 1.00 90.44 852 TYR A C 1
ATOM 6850 O O . TYR A 1 852 ? 54.856 -11.814 -30.710 1.00 90.44 852 TYR A O 1
ATOM 6858 N N . THR A 1 853 ? 56.148 -10.262 -31.655 1.00 84.81 853 THR A N 1
ATOM 6859 C CA . THR A 1 853 ? 55.064 -9.527 -32.306 1.00 84.81 853 THR A CA 1
ATOM 6860 C C . THR A 1 853 ? 54.773 -10.100 -33.705 1.00 84.81 853 THR A C 1
ATOM 6862 O O . THR A 1 853 ? 55.491 -9.791 -34.653 1.00 84.81 853 THR A O 1
ATOM 6865 N N . ASP A 1 854 ? 53.738 -10.944 -33.854 1.00 70.62 854 ASP A N 1
ATOM 6866 C CA . ASP A 1 854 ? 53.405 -11.627 -35.125 1.00 70.62 854 ASP A CA 1
ATOM 6867 C C . ASP A 1 854 ? 52.546 -10.751 -36.065 1.00 70.62 854 ASP A C 1
ATOM 6869 O O . ASP A 1 854 ? 51.516 -10.198 -35.675 1.00 70.62 854 ASP A O 1
ATOM 6873 N N . VAL A 1 855 ? 52.954 -10.642 -37.336 1.00 62.34 855 VAL A N 1
ATOM 6874 C CA . VAL A 1 855 ? 52.278 -9.846 -38.386 1.00 62.34 855 VAL A CA 1
ATOM 6875 C C . VAL A 1 855 ? 51.613 -10.701 -39.466 1.00 62.34 855 VAL A C 1
ATOM 6877 O O . VAL A 1 855 ? 50.836 -10.189 -40.277 1.00 62.34 855 VAL A O 1
ATOM 6880 N N . SER A 1 856 ? 51.829 -12.015 -39.468 1.00 58.06 856 SER A N 1
ATOM 6881 C CA . SER A 1 856 ? 51.299 -12.909 -40.504 1.00 58.06 856 SER A CA 1
ATOM 6882 C C . SER A 1 856 ? 49.759 -12.975 -40.533 1.00 58.06 856 SER A C 1
ATOM 6884 O O . SER A 1 856 ? 49.169 -13.192 -41.593 1.00 58.06 856 SER A O 1
ATOM 6886 N N . ILE A 1 857 ? 49.095 -12.698 -39.404 1.00 50.88 857 ILE A N 1
ATOM 6887 C CA . ILE A 1 857 ? 47.638 -12.835 -39.221 1.00 50.88 857 ILE A CA 1
ATOM 6888 C C . ILE A 1 857 ? 46.860 -11.547 -39.582 1.00 50.88 857 ILE A C 1
ATOM 6890 O O . ILE A 1 857 ? 45.705 -11.619 -40.006 1.00 50.88 857 ILE A O 1
ATOM 6894 N N . ASN A 1 858 ? 47.484 -10.365 -39.502 1.00 50.69 858 ASN A N 1
ATOM 6895 C CA . ASN A 1 858 ? 46.788 -9.072 -39.638 1.00 50.69 858 ASN A CA 1
ATOM 6896 C C . ASN A 1 858 ? 46.727 -8.499 -41.066 1.00 50.69 858 ASN A C 1
ATOM 6898 O O . ASN A 1 858 ? 45.943 -7.585 -41.334 1.00 50.69 858 ASN A O 1
ATOM 6902 N N . ASN A 1 859 ? 47.466 -9.073 -42.021 1.00 46.94 859 ASN A N 1
ATOM 6903 C CA . ASN A 1 859 ? 47.437 -8.635 -43.424 1.00 46.94 859 ASN A CA 1
ATOM 6904 C C . ASN A 1 859 ? 46.076 -8.851 -44.123 1.00 46.94 859 ASN A C 1
ATOM 6906 O O . ASN A 1 859 ? 45.810 -8.231 -45.153 1.00 46.94 859 ASN A O 1
ATOM 6910 N N . ALA A 1 860 ? 45.184 -9.677 -43.562 1.00 42.75 860 ALA A N 1
ATOM 6911 C CA . ALA A 1 860 ? 43.843 -9.895 -44.111 1.00 42.75 860 ALA A CA 1
ATOM 6912 C C . ALA A 1 860 ? 42.829 -8.786 -43.755 1.00 42.75 860 ALA A C 1
ATOM 6914 O O . ALA A 1 860 ? 41.809 -8.668 -44.428 1.00 42.75 860 ALA A O 1
ATOM 6915 N N . ILE A 1 861 ? 43.091 -7.975 -42.721 1.00 46.16 861 ILE A N 1
ATOM 6916 C CA . ILE A 1 861 ? 42.144 -6.963 -42.211 1.00 46.16 861 ILE A CA 1
ATOM 6917 C C . ILE A 1 861 ? 42.374 -5.584 -42.861 1.00 46.16 861 ILE A C 1
ATOM 6919 O O . ILE A 1 861 ? 41.435 -4.809 -43.022 1.00 46.16 861 ILE A O 1
ATOM 6923 N N . LEU A 1 862 ? 43.595 -5.286 -43.322 1.00 45.47 862 LEU A N 1
ATOM 6924 C CA . LEU A 1 862 ? 43.985 -3.931 -43.746 1.00 45.47 862 LEU A CA 1
ATOM 6925 C C . LEU A 1 862 ? 43.960 -3.675 -45.265 1.00 45.47 862 LEU A C 1
ATOM 6927 O O . LEU A 1 862 ? 44.138 -2.534 -45.692 1.00 45.47 862 LEU A O 1
ATOM 6931 N N . THR A 1 863 ? 43.695 -4.682 -46.104 1.00 41.53 863 THR A N 1
ATOM 6932 C CA . THR A 1 863 ? 43.553 -4.471 -47.562 1.00 41.53 863 THR A CA 1
ATOM 6933 C C . THR A 1 863 ? 42.198 -3.873 -47.955 1.00 41.53 863 THR A C 1
ATOM 6935 O O . THR A 1 863 ? 42.096 -3.248 -49.007 1.00 41.53 863 THR A O 1
ATOM 6938 N N . THR A 1 864 ? 41.177 -3.966 -47.097 1.00 40.75 864 THR A N 1
ATOM 6939 C CA . THR A 1 864 ? 39.841 -3.384 -47.336 1.00 40.75 864 THR A CA 1
ATOM 6940 C C . THR A 1 864 ? 39.672 -1.942 -46.853 1.00 40.75 864 THR A C 1
ATOM 6942 O O . THR A 1 864 ? 38.788 -1.242 -47.341 1.00 40.75 864 THR A O 1
ATOM 6945 N N . GLU A 1 865 ? 40.516 -1.459 -45.938 1.00 44.06 865 GLU A N 1
ATOM 6946 C CA . GLU A 1 865 ? 40.469 -0.059 -45.475 1.00 44.06 865 GLU A CA 1
ATOM 6947 C C . GLU A 1 865 ? 41.337 0.882 -46.329 1.00 44.06 865 GLU A C 1
ATOM 6949 O O . GLU A 1 865 ? 41.142 2.097 -46.316 1.00 44.06 865 GLU A O 1
ATOM 6954 N N . ALA A 1 866 ? 42.241 0.338 -47.152 1.00 40.94 866 ALA A N 1
ATOM 6955 C CA . ALA A 1 866 ? 43.115 1.121 -48.026 1.00 40.94 866 ALA A CA 1
ATOM 6956 C C . ALA A 1 866 ? 42.416 1.706 -49.271 1.00 40.94 866 ALA A C 1
ATOM 6958 O O . ALA A 1 866 ? 42.941 2.646 -49.860 1.00 40.94 866 ALA A O 1
ATOM 6959 N N . THR A 1 867 ? 41.235 1.217 -49.664 1.00 38.44 867 THR A N 1
ATOM 6960 C CA . THR A 1 867 ? 40.491 1.754 -50.823 1.00 38.44 867 THR A CA 1
ATOM 6961 C C . THR A 1 867 ? 39.476 2.843 -50.470 1.00 38.44 867 THR A C 1
ATOM 6963 O O . THR A 1 867 ? 38.996 3.521 -51.370 1.00 38.44 867 THR A O 1
ATOM 6966 N N . ASN A 1 868 ? 39.167 3.062 -49.185 1.00 38.03 868 ASN A N 1
ATOM 6967 C CA . ASN A 1 868 ? 38.114 4.001 -48.760 1.00 38.03 868 ASN A CA 1
ATOM 6968 C C . ASN A 1 868 ? 38.624 5.280 -48.067 1.00 38.03 868 ASN A C 1
ATOM 6970 O O . ASN A 1 868 ? 37.816 6.108 -47.660 1.00 38.03 868 ASN A O 1
ATOM 6974 N N . LEU A 1 869 ? 39.942 5.483 -47.966 1.00 35.94 869 LEU A N 1
ATOM 6975 C CA . LEU A 1 869 ? 40.554 6.663 -47.328 1.00 35.94 869 LEU A CA 1
ATOM 6976 C C . LEU A 1 869 ? 41.440 7.479 -48.285 1.00 35.94 869 LEU A C 1
ATOM 6978 O O . LEU A 1 869 ? 42.398 8.121 -47.869 1.00 35.94 869 LEU A O 1
ATOM 6982 N N . GLN A 1 870 ? 41.105 7.481 -49.578 1.00 32.53 870 GLN A N 1
ATOM 6983 C CA . GLN A 1 870 ? 41.711 8.378 -50.573 1.00 32.53 870 GLN A CA 1
ATOM 6984 C C . GLN A 1 870 ? 40.830 9.603 -50.890 1.00 32.53 870 GLN A C 1
ATOM 6986 O O . GLN A 1 870 ? 41.086 10.312 -51.858 1.00 32.53 870 GLN A O 1
ATOM 6991 N N . ALA A 1 871 ? 39.790 9.856 -50.084 1.00 38.09 871 ALA A N 1
ATOM 6992 C CA . ALA A 1 871 ? 38.796 10.897 -50.352 1.00 38.09 871 ALA A CA 1
ATOM 6993 C C . ALA A 1 871 ? 38.774 12.062 -49.349 1.00 38.09 871 ALA A C 1
ATOM 6995 O O . ALA A 1 871 ? 38.032 13.010 -49.584 1.00 38.09 871 ALA A O 1
ATOM 6996 N N . ASP A 1 872 ? 39.573 12.049 -48.276 1.00 34.62 872 ASP A N 1
ATOM 6997 C CA . ASP A 1 872 ? 39.512 13.136 -47.291 1.00 34.62 872 ASP A CA 1
ATOM 6998 C C . ASP A 1 872 ? 40.885 13.470 -46.697 1.00 34.62 872 ASP A C 1
ATOM 7000 O O . ASP A 1 872 ? 41.261 13.062 -45.601 1.00 34.62 872 ASP A O 1
ATOM 7004 N N . SER A 1 873 ? 41.682 14.200 -47.477 1.00 33.47 873 SER A N 1
ATOM 7005 C CA . SER A 1 873 ? 42.933 14.809 -47.022 1.00 33.47 873 SER A CA 1
ATOM 7006 C C . SER A 1 873 ? 42.925 16.308 -47.314 1.00 33.47 873 SER A C 1
ATOM 7008 O O . SER A 1 873 ? 43.665 16.805 -48.164 1.00 33.47 873 SER A O 1
ATOM 7010 N N . ARG A 1 874 ? 42.076 17.049 -46.600 1.00 34.22 874 ARG A N 1
ATOM 7011 C CA . ARG A 1 874 ? 42.286 18.473 -46.313 1.00 34.22 874 ARG A CA 1
ATOM 7012 C C . ARG A 1 874 ? 41.922 18.700 -44.851 1.00 34.22 874 ARG A C 1
ATOM 7014 O O . ARG A 1 874 ? 40.788 18.466 -44.471 1.00 34.22 874 ARG A O 1
ATOM 7021 N N . HIS A 1 875 ? 42.896 19.175 -44.075 1.00 32.75 875 HIS A N 1
ATOM 7022 C CA . HIS A 1 875 ? 42.864 19.400 -42.622 1.00 32.75 875 HIS A CA 1
ATOM 7023 C C . HIS A 1 875 ? 43.249 18.202 -41.746 1.00 32.75 875 HIS A C 1
ATOM 7025 O O . HIS A 1 875 ? 42.415 17.614 -41.076 1.00 32.75 875 HIS A O 1
ATOM 7031 N N . LEU A 1 876 ? 44.551 17.908 -41.686 1.00 29.27 876 LEU A N 1
ATOM 7032 C CA . LEU A 1 876 ? 45.340 17.891 -40.444 1.00 29.27 876 LEU A CA 1
ATOM 7033 C C . LEU A 1 876 ? 46.777 17.484 -40.785 1.00 29.27 876 LEU A C 1
ATOM 7035 O O . LEU A 1 876 ? 47.036 16.477 -41.435 1.00 29.27 876 LEU A O 1
ATOM 7039 N N . ASN A 1 877 ? 47.711 18.332 -40.379 1.00 33.91 877 ASN A N 1
ATOM 7040 C CA . ASN A 1 877 ? 49.135 18.191 -40.615 1.00 33.91 877 ASN A CA 1
ATOM 7041 C C . ASN A 1 877 ? 49.687 17.175 -39.603 1.00 33.91 877 ASN A C 1
ATOM 7043 O O . ASN A 1 877 ? 50.039 17.562 -38.492 1.00 33.91 877 ASN A O 1
ATOM 7047 N N . ILE A 1 878 ? 49.687 15.878 -39.931 1.00 32.47 878 ILE A N 1
ATOM 7048 C CA . ILE A 1 878 ? 50.327 14.855 -39.096 1.00 32.47 878 ILE A CA 1
ATOM 7049 C C . ILE A 1 878 ? 51.017 13.816 -39.989 1.00 32.47 878 ILE A C 1
ATOM 7051 O O . ILE A 1 878 ? 50.390 12.907 -40.526 1.00 32.47 878 ILE A O 1
ATOM 7055 N N . ASN A 1 879 ? 52.338 13.939 -40.118 1.00 32.34 879 ASN A N 1
ATOM 7056 C CA . ASN A 1 879 ? 53.203 12.859 -40.583 1.00 32.34 879 ASN A CA 1
ATOM 7057 C C . ASN A 1 879 ? 53.247 11.758 -39.508 1.00 32.34 879 ASN A C 1
ATOM 7059 O O . ASN A 1 879 ? 54.172 11.725 -38.703 1.00 32.34 879 ASN A O 1
ATOM 7063 N N . TYR A 1 880 ? 52.269 10.851 -39.489 1.00 39.38 880 TYR A N 1
ATOM 7064 C CA . TYR A 1 880 ? 52.484 9.515 -38.932 1.00 39.38 880 TYR A CA 1
ATOM 7065 C C . TYR A 1 880 ? 52.605 8.534 -40.094 1.00 39.38 880 TYR A C 1
ATOM 7067 O O . TYR A 1 880 ? 51.633 8.192 -40.767 1.00 39.38 880 TYR A O 1
ATOM 7075 N N . THR A 1 881 ? 53.822 8.046 -40.312 1.00 45.31 881 THR A N 1
ATOM 7076 C CA . THR A 1 881 ? 54.026 6.689 -40.823 1.00 45.31 881 THR A CA 1
ATOM 7077 C C . THR A 1 881 ? 53.107 5.741 -40.048 1.00 45.31 881 THR A C 1
ATOM 7079 O O . THR A 1 881 ? 53.026 5.848 -38.829 1.00 45.31 881 THR A O 1
ATOM 7082 N N . ARG A 1 882 ? 52.379 4.848 -40.732 1.00 56.16 882 ARG A N 1
ATOM 7083 C CA . ARG A 1 882 ? 51.460 3.881 -40.103 1.00 56.16 882 ARG A CA 1
ATOM 7084 C C . ARG A 1 882 ? 52.218 3.026 -39.072 1.00 56.16 882 ARG A C 1
ATOM 7086 O O . ARG A 1 882 ? 52.927 2.095 -39.456 1.00 56.16 882 ARG A O 1
ATOM 7093 N N . SER A 1 883 ? 52.081 3.374 -37.795 1.00 59.50 883 SER A N 1
ATOM 7094 C CA . SER A 1 883 ? 52.701 2.699 -36.652 1.00 59.50 883 SER A CA 1
ATOM 7095 C C . SER A 1 883 ? 51.675 1.794 -35.976 1.00 59.50 883 SER A C 1
ATOM 7097 O O . SER A 1 883 ? 50.558 2.225 -35.694 1.00 59.50 883 SER A O 1
ATOM 7099 N N . LEU A 1 884 ? 52.049 0.546 -35.716 1.00 70.56 884 LEU A N 1
ATOM 7100 C CA . LEU A 1 884 ? 51.249 -0.428 -34.975 1.00 70.56 884 LEU A CA 1
ATOM 7101 C C . LEU A 1 884 ? 51.851 -0.616 -33.578 1.00 70.56 884 LEU A C 1
ATOM 7103 O O . LEU A 1 884 ? 53.068 -0.496 -33.416 1.00 70.56 884 LEU A O 1
ATOM 7107 N N . TYR A 1 885 ? 51.014 -0.965 -32.597 1.00 80.38 885 TYR A N 1
ATOM 7108 C CA . TYR A 1 885 ? 51.455 -1.264 -31.231 1.00 80.38 885 TYR A CA 1
ATOM 7109 C C . TYR A 1 885 ? 50.719 -2.465 -30.623 1.00 80.38 885 TYR A C 1
ATOM 7111 O O . TYR A 1 885 ? 49.572 -2.728 -30.989 1.00 80.38 885 TYR A O 1
ATOM 7119 N N . SER A 1 886 ? 51.370 -3.148 -29.678 1.00 79.94 886 SER A N 1
ATOM 7120 C CA . SER A 1 886 ? 50.797 -4.209 -28.832 1.00 79.94 886 SER A CA 1
ATOM 7121 C C . SER A 1 886 ? 51.193 -4.022 -27.375 1.00 79.94 886 SER A C 1
ATOM 7123 O O . SER A 1 886 ? 52.327 -3.620 -27.116 1.00 79.94 886 SER A O 1
ATOM 7125 N N . ILE A 1 887 ? 50.290 -4.317 -26.435 1.00 81.19 887 ILE A N 1
ATOM 7126 C CA . ILE A 1 887 ? 50.457 -4.062 -24.997 1.00 81.19 887 ILE A CA 1
ATOM 7127 C C . ILE A 1 887 ? 50.315 -5.366 -24.198 1.00 81.19 887 ILE A C 1
ATOM 7129 O O . ILE A 1 887 ? 49.261 -6.004 -24.199 1.00 81.19 887 ILE A O 1
ATOM 7133 N N . LEU A 1 888 ? 51.341 -5.690 -23.410 1.00 79.88 888 LEU A N 1
ATOM 7134 C CA . LEU A 1 888 ? 51.372 -6.819 -22.479 1.00 79.88 888 LEU A CA 1
ATOM 7135 C C . LEU A 1 888 ? 51.375 -6.320 -21.018 1.00 79.88 888 LEU A C 1
ATOM 7137 O O . LEU A 1 888 ? 52.285 -5.601 -20.614 1.00 79.88 888 LEU A O 1
ATOM 7141 N N . ILE A 1 889 ? 50.379 -6.696 -20.206 1.00 78.88 889 ILE A N 1
ATOM 7142 C CA . ILE A 1 889 ? 50.123 -6.141 -18.857 1.00 78.88 889 ILE A CA 1
ATOM 7143 C C . ILE A 1 889 ? 50.463 -7.136 -17.736 1.00 78.88 889 ILE A C 1
ATOM 7145 O O . ILE A 1 889 ? 49.966 -8.263 -17.724 1.00 78.88 889 ILE A O 1
ATOM 7149 N N . ILE A 1 890 ? 51.197 -6.678 -16.714 1.00 75.56 890 ILE A N 1
ATOM 7150 C CA . ILE A 1 890 ? 51.470 -7.401 -15.458 1.00 75.56 890 ILE A CA 1
ATOM 7151 C C . ILE A 1 890 ? 50.459 -6.982 -14.382 1.00 75.56 890 ILE A C 1
ATOM 7153 O O . ILE A 1 890 ? 50.330 -5.800 -14.074 1.00 75.56 890 ILE A O 1
ATOM 7157 N N . SER A 1 891 ? 49.740 -7.940 -13.779 1.00 64.38 891 SER A N 1
ATOM 7158 C CA . SER A 1 891 ? 48.636 -7.654 -12.833 1.00 64.38 891 SER A CA 1
ATOM 7159 C C . SER A 1 891 ? 48.860 -8.084 -11.368 1.00 64.38 891 SER A C 1
ATOM 7161 O O . SER A 1 891 ? 47.912 -8.012 -10.590 1.00 64.38 891 SER A O 1
ATOM 7163 N N . PHE A 1 892 ? 50.047 -8.568 -10.976 1.00 64.12 892 PHE A N 1
ATOM 7164 C CA . PHE A 1 892 ? 50.278 -9.207 -9.660 1.00 64.12 892 PHE A CA 1
ATOM 7165 C C . PHE A 1 892 ? 51.354 -8.517 -8.788 1.00 64.12 892 PHE A C 1
ATOM 7167 O O . PHE A 1 892 ? 52.082 -9.168 -8.046 1.00 64.12 892 PHE A O 1
ATOM 7174 N N . ILE A 1 893 ? 51.488 -7.191 -8.857 1.00 62.34 893 ILE A N 1
ATOM 7175 C CA . ILE A 1 893 ? 52.507 -6.460 -8.083 1.00 62.34 893 ILE A CA 1
ATOM 7176 C C . ILE A 1 893 ? 51.898 -5.962 -6.758 1.00 62.34 893 ILE A C 1
ATOM 7178 O O . ILE A 1 893 ? 50.803 -5.403 -6.744 1.00 62.34 893 ILE A O 1
ATOM 7182 N N . ILE A 1 894 ? 52.584 -6.183 -5.628 1.00 59.97 894 ILE A N 1
ATOM 7183 C CA . ILE A 1 894 ? 52.096 -5.789 -4.295 1.00 59.97 894 ILE A CA 1
ATOM 7184 C C . ILE A 1 894 ? 52.497 -4.337 -4.005 1.00 59.97 894 ILE A C 1
ATOM 7186 O O . ILE A 1 894 ? 53.660 -3.965 -4.110 1.00 59.97 894 ILE A O 1
ATOM 7190 N N . ALA A 1 895 ? 51.529 -3.539 -3.562 1.00 57.34 895 ALA A N 1
ATOM 7191 C CA . ALA A 1 895 ? 51.570 -2.089 -3.343 1.00 57.34 895 ALA A CA 1
ATOM 7192 C C . ALA A 1 895 ? 52.660 -1.504 -2.408 1.00 57.34 895 ALA A C 1
ATOM 7194 O O . ALA A 1 895 ? 52.698 -0.293 -2.207 1.00 57.34 895 ALA A O 1
ATOM 7195 N N . ALA A 1 896 ? 53.511 -2.318 -1.774 1.00 56.34 896 ALA A N 1
ATOM 7196 C CA . ALA A 1 896 ? 54.309 -1.881 -0.619 1.00 56.34 896 ALA A CA 1
ATOM 7197 C C . ALA A 1 896 ? 55.831 -2.108 -0.721 1.00 56.34 896 ALA A C 1
ATOM 7199 O O . ALA A 1 896 ? 56.531 -1.808 0.245 1.00 56.34 896 ALA A O 1
ATOM 7200 N N . CYS A 1 897 ? 56.359 -2.603 -1.849 1.00 64.75 897 CYS A N 1
ATOM 7201 C CA . CYS A 1 897 ? 57.790 -2.909 -2.007 1.00 64.75 897 CYS A CA 1
ATOM 7202 C C . CYS A 1 897 ? 58.377 -2.302 -3.298 1.00 64.75 897 CYS A C 1
ATOM 7204 O O . CYS A 1 897 ? 57.673 -2.259 -4.306 1.00 64.75 897 CYS A O 1
ATOM 7206 N N . PRO A 1 898 ? 59.653 -1.860 -3.304 1.00 73.75 898 PRO A N 1
ATOM 7207 C CA . PRO A 1 898 ? 60.370 -1.566 -4.544 1.00 73.75 898 PRO A CA 1
ATOM 7208 C C . PRO A 1 898 ? 60.620 -2.867 -5.318 1.00 73.75 898 PRO A C 1
ATOM 7210 O O . PRO A 1 898 ? 60.890 -3.908 -4.707 1.00 73.75 898 PRO A O 1
ATOM 7213 N N . TYR A 1 899 ? 60.545 -2.808 -6.647 1.00 83.25 899 TYR A N 1
ATOM 7214 C CA . TYR A 1 899 ? 60.775 -3.956 -7.522 1.00 83.25 899 TYR A CA 1
ATOM 7215 C C . TYR A 1 899 ? 61.784 -3.624 -8.618 1.00 83.25 899 TYR A C 1
ATOM 7217 O O . TYR A 1 899 ? 61.710 -2.566 -9.237 1.00 83.25 899 TYR A O 1
ATOM 7225 N N . CYS A 1 900 ? 62.654 -4.584 -8.901 1.00 87.31 900 CYS A N 1
ATOM 7226 C CA . CYS A 1 900 ? 63.519 -4.609 -10.063 1.00 87.31 900 CYS A CA 1
ATOM 7227 C C . CYS A 1 900 ? 62.921 -5.548 -11.111 1.00 87.31 900 CYS A C 1
ATOM 7229 O O . CYS A 1 900 ? 62.723 -6.737 -10.835 1.00 87.31 900 CYS A O 1
ATOM 7231 N N . LEU A 1 901 ? 62.643 -5.020 -12.301 1.00 89.75 901 LEU A N 1
ATOM 7232 C CA . LEU A 1 901 ? 62.243 -5.789 -13.475 1.00 89.75 901 LEU A CA 1
ATOM 7233 C C . LEU A 1 901 ? 63.450 -5.954 -14.397 1.00 89.75 901 LEU A C 1
ATOM 7235 O O . LEU A 1 901 ? 64.019 -4.964 -14.848 1.00 89.75 901 LEU A O 1
ATOM 7239 N N . SER A 1 902 ? 63.806 -7.193 -14.717 1.00 91.06 902 SER A N 1
ATOM 7240 C CA . SER A 1 902 ? 64.787 -7.515 -15.752 1.00 91.06 902 SER A CA 1
ATOM 7241 C C . SER A 1 902 ? 64.191 -8.469 -16.781 1.00 91.06 902 SER A C 1
ATOM 7243 O O . SER A 1 902 ? 63.477 -9.388 -16.396 1.00 91.06 902 SER A O 1
ATOM 7245 N N . PHE A 1 903 ? 64.475 -8.279 -18.064 1.00 93.25 903 PHE A N 1
ATOM 7246 C CA . PHE A 1 903 ? 64.029 -9.162 -19.148 1.00 93.25 903 PHE A CA 1
ATOM 7247 C C . PHE A 1 903 ? 65.020 -9.131 -20.309 1.00 93.25 903 PHE A C 1
ATOM 7249 O O . PHE A 1 903 ? 65.732 -8.140 -20.490 1.00 93.25 903 PHE A O 1
ATOM 7256 N N . LYS A 1 904 ? 65.054 -10.189 -21.116 1.00 94.06 904 LYS A N 1
ATOM 7257 C CA . LYS A 1 904 ? 65.800 -10.204 -22.375 1.00 94.06 904 LYS A CA 1
ATOM 7258 C C . LYS A 1 904 ? 64.904 -9.746 -23.513 1.00 94.06 904 LYS A C 1
ATOM 7260 O O . LYS A 1 904 ? 63.722 -10.075 -23.561 1.00 94.06 904 LYS A O 1
ATOM 7265 N N . TYR A 1 905 ? 65.462 -8.975 -24.434 1.00 94.81 905 TYR A N 1
ATOM 7266 C CA . TYR A 1 905 ? 64.765 -8.510 -25.623 1.00 94.81 905 TYR A CA 1
ATOM 7267 C C . TYR A 1 905 ? 65.636 -8.674 -26.866 1.00 94.81 905 TYR A C 1
ATOM 7269 O O . TYR A 1 905 ? 66.867 -8.620 -26.818 1.00 94.81 905 TYR A O 1
ATOM 7277 N N . HIS A 1 906 ? 64.968 -8.855 -27.997 1.00 93.00 906 HIS A N 1
ATOM 7278 C CA . HIS A 1 906 ? 65.576 -8.933 -29.313 1.00 93.00 906 HIS A CA 1
ATOM 7279 C C . HIS A 1 906 ? 64.787 -8.038 -30.268 1.00 93.00 906 HIS A C 1
ATOM 7281 O O . HIS A 1 906 ? 63.569 -8.157 -30.391 1.00 93.00 906 HIS A O 1
ATOM 7287 N N . MET A 1 907 ? 65.479 -7.121 -30.943 1.00 92.12 907 MET A N 1
ATOM 7288 C CA . MET A 1 907 ? 64.889 -6.158 -31.876 1.00 92.12 907 MET A CA 1
ATOM 7289 C C . MET A 1 907 ? 65.720 -6.146 -33.159 1.00 92.12 907 MET A C 1
ATOM 7291 O O . MET A 1 907 ? 66.788 -5.527 -33.198 1.00 92.12 907 MET A O 1
ATOM 7295 N N . ARG A 1 908 ? 65.238 -6.825 -34.207 1.00 88.50 908 ARG A N 1
ATOM 7296 C CA . ARG A 1 908 ? 65.944 -6.952 -35.493 1.00 88.50 908 ARG A CA 1
ATOM 7297 C C . ARG A 1 908 ? 65.042 -6.668 -36.692 1.00 88.50 908 ARG A C 1
ATOM 7299 O O . ARG A 1 908 ? 64.081 -7.398 -36.943 1.00 88.50 908 ARG A O 1
ATOM 7306 N N . GLY A 1 909 ? 65.389 -5.626 -37.453 1.00 85.00 909 GLY A N 1
ATOM 7307 C CA . GLY A 1 909 ? 64.777 -5.298 -38.744 1.00 85.00 909 GLY A CA 1
ATOM 7308 C C . GLY A 1 909 ? 64.606 -3.799 -39.021 1.00 85.00 909 GLY A C 1
ATOM 7309 O O . GLY A 1 909 ? 64.721 -2.960 -38.132 1.00 85.00 909 GLY A O 1
ATOM 7310 N N . LYS A 1 910 ? 64.330 -3.454 -40.285 1.00 77.44 910 LYS A N 1
ATOM 7311 C CA . LYS A 1 910 ? 64.337 -2.073 -40.810 1.00 77.44 910 LYS A CA 1
ATOM 7312 C C . LYS A 1 910 ? 63.169 -1.200 -40.333 1.00 77.44 910 LYS A C 1
ATOM 7314 O O . LYS A 1 910 ? 63.302 0.016 -40.359 1.00 77.44 910 LYS A O 1
ATOM 7319 N N . ASN A 1 911 ? 62.060 -1.802 -39.894 1.00 78.19 911 ASN A N 1
ATOM 7320 C CA . ASN A 1 911 ? 60.826 -1.092 -39.518 1.00 78.19 911 ASN A CA 1
ATOM 7321 C C . ASN A 1 911 ? 60.460 -1.246 -38.034 1.00 78.19 911 ASN A C 1
ATOM 7323 O O . ASN A 1 911 ? 59.286 -1.227 -37.673 1.00 78.19 911 ASN A O 1
ATOM 7327 N N . ILE A 1 912 ? 61.452 -1.415 -37.164 1.00 82.62 912 ILE A N 1
ATOM 7328 C CA . ILE A 1 912 ? 61.238 -1.393 -35.714 1.00 82.62 912 ILE A CA 1
ATOM 7329 C C . ILE A 1 912 ? 61.222 0.061 -35.248 1.00 82.62 912 ILE A C 1
ATOM 7331 O O . ILE A 1 912 ? 62.134 0.812 -35.586 1.00 82.62 912 ILE A O 1
ATOM 7335 N N . LEU A 1 913 ? 60.196 0.455 -34.488 1.00 86.50 913 LEU A N 1
ATOM 7336 C CA . LEU A 1 913 ? 60.088 1.814 -33.956 1.00 86.50 913 LEU A CA 1
ATOM 7337 C C . LEU A 1 913 ? 60.647 1.865 -32.538 1.00 86.50 913 LEU A C 1
ATOM 7339 O O . LEU A 1 913 ? 61.731 2.411 -32.348 1.00 86.50 913 LEU A O 1
ATOM 7343 N N . SER A 1 914 ? 59.968 1.248 -31.572 1.00 89.88 914 SER A N 1
ATOM 7344 C CA . SER A 1 914 ? 60.394 1.243 -30.172 1.00 89.88 914 SER A CA 1
ATOM 7345 C C . SER A 1 914 ? 59.862 0.041 -29.389 1.00 89.88 914 SER A C 1
ATOM 7347 O O . SER A 1 914 ? 58.872 -0.583 -29.760 1.00 89.88 914 SER A O 1
ATOM 7349 N N . LEU A 1 915 ? 60.539 -0.305 -28.299 1.00 92.94 915 LEU A N 1
ATOM 7350 C CA . LEU A 1 915 ? 60.044 -1.170 -27.235 1.00 92.94 915 LEU A CA 1
ATOM 7351 C C . LEU A 1 915 ? 60.061 -0.350 -25.947 1.00 92.94 915 LEU A C 1
ATOM 7353 O O . LEU A 1 915 ? 61.117 0.126 -25.532 1.00 92.94 915 LEU A O 1
ATOM 7357 N N . GLU A 1 916 ? 58.899 -0.190 -25.330 1.00 93.81 916 GLU A N 1
ATOM 7358 C CA . GLU A 1 916 ? 58.678 0.704 -24.195 1.00 93.81 916 GLU A CA 1
ATOM 7359 C C . GLU A 1 916 ? 58.091 -0.059 -23.007 1.00 93.81 916 GLU A C 1
ATOM 7361 O O . GLU A 1 916 ? 57.271 -0.962 -23.168 1.00 93.81 916 GLU A O 1
ATOM 7366 N N . VAL A 1 917 ? 58.476 0.320 -21.792 1.00 91.88 917 VAL A N 1
ATOM 7367 C CA . VAL A 1 917 ? 57.867 -0.175 -20.553 1.00 91.88 917 VAL A CA 1
ATOM 7368 C C . VAL A 1 917 ? 57.249 1.000 -19.820 1.00 91.88 917 VAL A C 1
ATOM 7370 O O . VAL A 1 917 ? 57.921 1.990 -19.537 1.00 91.88 917 VAL A O 1
ATOM 7373 N N . PHE A 1 918 ? 55.972 0.870 -19.480 1.00 90.31 918 PHE A N 1
ATOM 7374 C CA . PHE A 1 918 ? 55.210 1.857 -18.733 1.00 90.31 918 PHE A CA 1
ATOM 7375 C C . PHE A 1 918 ? 54.869 1.334 -17.341 1.00 90.31 918 PHE A C 1
ATOM 7377 O O . PHE A 1 918 ? 54.608 0.142 -17.167 1.00 90.31 918 PHE A O 1
ATOM 7384 N N . ALA A 1 919 ? 54.800 2.235 -16.363 1.00 87.38 919 ALA A N 1
ATOM 7385 C CA . ALA A 1 919 ? 54.298 1.935 -15.027 1.00 87.38 919 ALA A CA 1
ATOM 7386 C C . ALA A 1 919 ? 53.396 3.052 -14.483 1.00 87.38 919 ALA A C 1
ATOM 7388 O O . ALA A 1 919 ? 53.501 4.212 -14.888 1.00 87.38 919 ALA A O 1
ATOM 7389 N N . GLY A 1 920 ? 52.488 2.699 -13.574 1.00 82.88 920 GLY A N 1
ATOM 7390 C CA . GLY A 1 920 ? 51.570 3.643 -12.938 1.00 82.88 920 GLY A CA 1
ATOM 7391 C C . GLY A 1 920 ? 50.679 3.005 -11.874 1.00 82.88 920 GLY A C 1
ATOM 7392 O O . GLY A 1 920 ? 50.826 1.828 -11.540 1.00 82.88 920 GLY A O 1
ATOM 7393 N N . ASP A 1 921 ? 49.739 3.789 -11.343 1.00 78.88 921 ASP A N 1
ATOM 7394 C CA . ASP A 1 921 ? 48.809 3.362 -10.294 1.00 78.88 921 ASP A CA 1
ATOM 7395 C C . ASP A 1 921 ? 47.407 3.112 -10.865 1.00 78.88 921 ASP A C 1
ATOM 7397 O O . ASP A 1 921 ? 46.763 4.030 -11.373 1.00 78.88 921 ASP A O 1
ATOM 7401 N N . LYS A 1 922 ? 46.901 1.880 -10.736 1.00 71.81 922 LYS A N 1
ATOM 7402 C CA . LYS A 1 922 ? 45.571 1.480 -11.225 1.00 71.81 922 LYS A CA 1
ATOM 7403 C C . LYS A 1 922 ? 44.422 2.269 -10.595 1.00 71.81 922 LYS A C 1
ATOM 7405 O O . LYS A 1 922 ? 43.342 2.331 -11.176 1.00 71.81 922 LYS A O 1
ATOM 7410 N N . ALA A 1 923 ? 44.616 2.794 -9.385 1.00 65.31 923 ALA A N 1
ATOM 7411 C CA . ALA A 1 923 ? 43.606 3.582 -8.685 1.00 65.31 923 ALA A CA 1
ATOM 7412 C C . ALA A 1 923 ? 43.606 5.063 -9.108 1.00 65.31 923 ALA A C 1
ATOM 7414 O O . ALA A 1 923 ? 42.705 5.805 -8.715 1.00 65.31 923 ALA A O 1
ATOM 7415 N N . SER A 1 924 ? 44.595 5.497 -9.896 1.00 69.94 924 SER A N 1
ATOM 7416 C CA . SER A 1 924 ? 44.725 6.873 -10.373 1.00 69.94 924 SER A CA 1
ATOM 7417 C C . SER A 1 924 ? 44.067 7.067 -11.742 1.00 69.94 924 SER A C 1
ATOM 7419 O O . SER A 1 924 ? 44.073 6.178 -12.587 1.00 69.94 924 SER A O 1
ATOM 7421 N N . LEU A 1 925 ? 43.531 8.269 -11.977 1.00 61.03 925 LEU A N 1
ATOM 7422 C CA . LEU A 1 925 ? 43.068 8.724 -13.297 1.00 61.03 925 LEU A CA 1
ATOM 7423 C C . LEU A 1 925 ? 44.222 9.255 -14.177 1.00 61.03 925 LEU A C 1
ATOM 7425 O O . LEU A 1 925 ? 43.980 9.674 -15.307 1.00 61.03 925 LEU A O 1
ATOM 7429 N N . ALA A 1 926 ? 45.458 9.284 -13.664 1.00 69.94 926 ALA A N 1
ATOM 7430 C CA . ALA A 1 926 ? 46.635 9.724 -14.411 1.00 69.94 926 ALA A CA 1
ATOM 7431 C C . ALA A 1 926 ? 47.111 8.647 -15.413 1.00 69.94 926 ALA A C 1
ATOM 7433 O O . ALA A 1 926 ? 47.052 7.458 -15.092 1.00 69.94 926 ALA A O 1
ATOM 7434 N N . PRO A 1 927 ? 47.604 9.034 -16.606 1.00 73.44 927 PRO A N 1
ATOM 7435 C CA . PRO A 1 927 ? 48.141 8.088 -17.585 1.00 73.44 927 PRO A CA 1
ATOM 7436 C C . PRO A 1 927 ? 49.412 7.391 -17.070 1.00 73.44 927 PRO A C 1
ATOM 7438 O O . PRO A 1 927 ? 50.145 7.949 -16.251 1.00 73.44 927 PRO A O 1
ATOM 7441 N N . LEU A 1 928 ? 49.684 6.175 -17.566 1.00 81.31 928 LEU A N 1
ATOM 7442 C CA . LEU A 1 928 ? 50.926 5.454 -17.262 1.00 81.31 928 LEU A CA 1
ATOM 7443 C C . LEU A 1 928 ? 52.138 6.229 -17.803 1.00 81.31 928 LEU A C 1
ATOM 7445 O O . LEU A 1 928 ? 52.074 6.821 -18.880 1.00 81.31 928 LEU A O 1
ATOM 7449 N N . THR A 1 929 ? 53.252 6.196 -17.077 1.00 86.12 929 THR A N 1
ATOM 7450 C CA . THR A 1 929 ? 54.496 6.881 -17.459 1.00 86.12 929 THR A CA 1
ATOM 7451 C C . THR A 1 929 ? 55.512 5.897 -18.023 1.00 86.12 929 THR A C 1
ATOM 7453 O O . THR A 1 929 ? 55.651 4.802 -17.477 1.00 86.12 929 THR A O 1
ATOM 7456 N N . ILE A 1 930 ? 56.247 6.290 -19.069 1.00 88.31 930 ILE A N 1
ATOM 7457 C CA . ILE A 1 930 ? 57.362 5.504 -19.624 1.00 88.31 930 ILE A CA 1
ATOM 7458 C C . ILE A 1 930 ? 58.498 5.466 -18.598 1.00 88.31 930 ILE A C 1
ATOM 7460 O O . ILE A 1 930 ? 58.951 6.511 -18.132 1.00 88.31 930 ILE A O 1
ATOM 7464 N N . ILE A 1 931 ? 58.953 4.263 -18.252 1.00 90.06 931 ILE A N 1
ATOM 7465 C CA . ILE A 1 931 ? 60.069 4.020 -17.325 1.00 90.06 931 ILE A CA 1
ATOM 7466 C C . ILE A 1 931 ? 61.286 3.384 -18.012 1.00 90.06 931 ILE A C 1
ATOM 7468 O O . ILE A 1 931 ? 62.371 3.373 -17.435 1.00 90.06 931 ILE A O 1
ATOM 7472 N N . TRP A 1 932 ? 61.132 2.878 -19.239 1.00 93.69 932 TRP A N 1
ATOM 7473 C CA . TRP A 1 932 ? 62.227 2.360 -20.064 1.00 93.69 932 TRP A CA 1
ATOM 7474 C C . TRP A 1 932 ? 61.842 2.352 -21.543 1.00 93.69 932 TRP A C 1
ATOM 7476 O O . TRP A 1 932 ? 60.685 2.093 -21.868 1.00 93.69 932 TRP A O 1
ATOM 7486 N N . GLU A 1 933 ? 62.810 2.589 -22.428 1.00 93.75 933 GLU A N 1
ATOM 7487 C CA . GLU A 1 933 ? 62.606 2.622 -23.878 1.00 93.75 933 GLU A CA 1
ATOM 7488 C C . GLU A 1 933 ? 63.879 2.214 -24.639 1.00 93.75 933 GLU A C 1
ATOM 7490 O O . GLU A 1 933 ? 65.000 2.581 -24.264 1.00 93.75 933 GLU A O 1
ATOM 7495 N N . LYS A 1 934 ? 63.697 1.499 -25.754 1.00 93.50 934 LYS A N 1
ATOM 7496 C CA . LYS A 1 934 ? 64.701 1.298 -26.809 1.00 93.50 934 LYS A CA 1
ATOM 7497 C C . LYS A 1 934 ? 64.078 1.513 -28.177 1.00 93.50 934 LYS A C 1
ATOM 7499 O O . LYS A 1 934 ? 62.971 1.049 -28.409 1.00 93.50 934 LYS A O 1
ATOM 7504 N N . THR A 1 935 ? 64.792 2.168 -29.090 1.00 90.38 935 THR A N 1
ATOM 7505 C CA . THR A 1 935 ? 64.279 2.549 -30.416 1.00 90.38 935 THR A CA 1
ATOM 7506 C C . THR A 1 935 ? 65.097 1.942 -31.553 1.00 90.38 935 THR A C 1
ATOM 7508 O O . THR A 1 935 ? 66.318 1.836 -31.466 1.00 90.38 935 THR A O 1
ATOM 7511 N N . GLY A 1 936 ? 64.443 1.551 -32.647 1.00 86.88 936 GLY A N 1
ATOM 7512 C CA . GLY A 1 936 ? 65.101 0.987 -33.830 1.00 86.88 936 GLY A CA 1
ATOM 7513 C C . GLY A 1 936 ? 65.671 -0.427 -33.649 1.00 86.88 936 GLY A C 1
ATOM 7514 O O . GLY A 1 936 ? 65.535 -1.058 -32.602 1.00 86.88 936 GLY A O 1
ATOM 7515 N N . SER A 1 937 ? 66.320 -0.941 -34.697 1.00 88.94 937 SER A N 1
ATOM 7516 C CA . SER A 1 937 ? 66.999 -2.246 -34.667 1.00 88.94 937 SER A CA 1
ATOM 7517 C C . SER A 1 937 ? 68.190 -2.207 -33.706 1.00 88.94 937 SER A C 1
ATOM 7519 O O . SER A 1 937 ? 69.058 -1.350 -33.843 1.00 88.94 937 SER A O 1
ATOM 7521 N N . GLN A 1 938 ? 68.254 -3.147 -32.763 1.00 91.81 938 GLN A N 1
ATOM 7522 C CA . GLN A 1 938 ? 69.293 -3.210 -31.722 1.00 91.81 938 GLN A CA 1
ATOM 7523 C C . GLN A 1 938 ? 70.401 -4.217 -32.051 1.00 91.81 938 GLN A C 1
ATOM 7525 O O . GLN A 1 938 ? 71.505 -4.143 -31.514 1.00 91.81 938 GLN A O 1
ATOM 7530 N N . THR A 1 939 ? 70.131 -5.142 -32.972 1.00 82.44 939 THR A N 1
ATOM 7531 C CA . THR A 1 939 ? 71.105 -6.128 -33.439 1.00 82.44 939 THR A CA 1
ATOM 7532 C C . THR A 1 939 ? 70.927 -6.428 -34.927 1.00 82.44 939 THR A C 1
ATOM 7534 O O . THR A 1 939 ? 69.840 -6.272 -35.489 1.00 82.44 939 THR A O 1
ATOM 7537 N N . THR A 1 940 ? 72.013 -6.850 -35.573 1.00 82.06 940 THR A N 1
ATOM 7538 C CA . THR A 1 940 ? 72.016 -7.487 -36.901 1.00 82.06 940 THR A CA 1
ATOM 7539 C C . THR A 1 940 ? 72.212 -9.002 -36.815 1.00 82.06 940 THR A C 1
ATOM 7541 O O . THR A 1 940 ? 72.034 -9.690 -37.819 1.00 82.06 940 THR A O 1
ATOM 7544 N N . ASP A 1 941 ? 72.574 -9.504 -35.634 1.00 84.69 941 ASP A N 1
ATOM 7545 C CA . ASP A 1 941 ? 72.847 -10.906 -35.328 1.00 84.69 941 ASP A CA 1
ATOM 7546 C C . ASP A 1 941 ? 71.548 -11.622 -34.884 1.00 84.69 941 ASP A C 1
ATOM 7548 O O . ASP A 1 941 ? 70.906 -11.133 -33.946 1.00 84.69 941 ASP A O 1
ATOM 7552 N N . PRO A 1 942 ? 71.139 -12.731 -35.542 1.00 81.06 942 PRO A N 1
ATOM 7553 C CA . PRO A 1 942 ? 69.960 -13.531 -35.178 1.00 81.06 942 PRO A CA 1
ATOM 7554 C C . PRO A 1 942 ? 69.966 -14.102 -33.760 1.00 81.06 942 PRO A C 1
ATOM 7556 O O . PRO A 1 942 ? 68.887 -14.384 -33.240 1.00 81.06 942 PRO A O 1
ATOM 7559 N N . ASP A 1 943 ? 71.135 -14.283 -33.150 1.00 81.31 943 ASP A N 1
ATOM 7560 C CA . ASP A 1 943 ? 71.271 -15.024 -31.890 1.00 81.31 943 ASP A CA 1
ATOM 7561 C C . ASP A 1 943 ? 71.610 -14.112 -30.709 1.00 81.31 943 ASP A C 1
ATOM 7563 O O . ASP A 1 943 ? 71.649 -14.539 -29.553 1.00 81.31 943 ASP A O 1
ATOM 7567 N N . LYS A 1 944 ? 71.808 -12.819 -30.976 1.00 89.69 944 LYS A N 1
ATOM 7568 C CA . LYS A 1 944 ? 72.095 -11.834 -29.941 1.00 89.69 944 LYS A CA 1
ATOM 7569 C C . LYS A 1 944 ? 70.810 -11.377 -29.247 1.00 89.69 944 LYS A C 1
ATOM 7571 O O . LYS A 1 944 ? 69.950 -10.752 -29.865 1.00 89.69 944 LYS A O 1
ATOM 7576 N N . TRP A 1 945 ? 70.732 -11.617 -27.943 1.00 93.31 945 TRP A N 1
ATOM 7577 C CA . TRP A 1 945 ? 69.720 -11.061 -27.044 1.00 93.31 945 TRP A CA 1
ATOM 7578 C C . TRP A 1 945 ? 70.364 -10.036 -26.108 1.00 93.31 945 TRP A C 1
ATOM 7580 O O . TRP A 1 945 ? 71.421 -10.299 -25.534 1.00 93.31 945 TRP A O 1
ATOM 7590 N N . ASP A 1 946 ? 69.734 -8.875 -25.946 1.00 93.94 946 ASP A N 1
ATOM 7591 C CA . ASP A 1 946 ? 70.175 -7.828 -25.020 1.00 93.94 946 ASP A CA 1
ATOM 7592 C C . ASP A 1 946 ? 69.266 -7.815 -23.772 1.00 93.94 946 ASP A C 1
ATOM 7594 O O . ASP A 1 946 ? 68.112 -8.238 -23.827 1.00 93.94 946 ASP A O 1
ATOM 7598 N N . THR A 1 947 ? 69.764 -7.333 -22.628 1.00 93.12 947 THR A N 1
ATOM 7599 C CA . THR A 1 947 ? 69.012 -7.329 -21.354 1.00 93.12 947 THR A CA 1
ATOM 7600 C C . THR A 1 947 ? 68.542 -5.923 -20.986 1.00 93.12 947 THR A C 1
ATOM 7602 O O . THR A 1 947 ? 69.332 -4.977 -20.967 1.00 93.12 947 THR A O 1
ATOM 7605 N N . GLY A 1 948 ? 67.254 -5.774 -20.672 1.00 90.38 948 GLY A N 1
ATOM 7606 C CA . GLY A 1 948 ? 66.672 -4.576 -20.067 1.00 90.38 948 GLY A CA 1
ATOM 7607 C C . GLY A 1 948 ? 66.519 -4.760 -18.558 1.00 90.38 948 GLY A C 1
ATOM 7608 O O . GLY A 1 948 ? 65.987 -5.778 -18.130 1.00 90.38 948 GLY A O 1
ATOM 7609 N N . THR A 1 949 ? 66.966 -3.784 -17.761 1.00 91.44 949 THR A N 1
ATOM 7610 C CA . THR A 1 949 ? 66.890 -3.793 -16.288 1.00 91.44 949 THR A CA 1
ATOM 7611 C C . THR A 1 949 ? 66.354 -2.448 -15.798 1.00 91.44 949 THR A C 1
ATOM 7613 O O . THR A 1 949 ? 66.878 -1.406 -16.195 1.00 91.44 949 THR A O 1
ATOM 7616 N N . ILE A 1 950 ? 65.291 -2.459 -14.986 1.00 91.00 950 ILE A N 1
ATOM 7617 C CA . ILE A 1 950 ? 64.482 -1.273 -14.669 1.00 91.00 950 ILE A CA 1
ATOM 7618 C C . ILE A 1 950 ? 64.006 -1.304 -13.213 1.00 91.00 950 ILE A C 1
ATOM 7620 O O . ILE A 1 950 ? 63.387 -2.276 -12.775 1.00 91.00 950 ILE A O 1
ATOM 7624 N N . ASP A 1 951 ? 64.219 -0.206 -12.489 1.00 88.56 951 ASP A N 1
ATOM 7625 C CA . ASP A 1 951 ? 63.596 0.036 -11.186 1.00 88.56 951 ASP A CA 1
ATOM 7626 C C . ASP A 1 951 ? 62.143 0.502 -11.370 1.00 88.56 951 ASP A C 1
ATOM 7628 O O . ASP A 1 951 ? 61.889 1.537 -11.989 1.00 88.56 951 ASP A O 1
ATOM 7632 N N . ILE A 1 952 ? 61.175 -0.237 -10.821 1.00 85.69 952 ILE A N 1
ATOM 7633 C CA . ILE A 1 952 ? 59.760 0.153 -10.857 1.00 85.69 952 ILE A CA 1
ATOM 7634 C C . ILE A 1 952 ? 59.488 1.148 -9.715 1.00 85.69 952 ILE A C 1
ATOM 7636 O O . ILE A 1 952 ? 59.694 0.795 -8.546 1.00 85.69 952 ILE A O 1
ATOM 7640 N N . PRO A 1 953 ? 58.987 2.366 -10.008 1.00 80.88 953 PRO A N 1
ATOM 7641 C CA . PRO A 1 953 ? 58.615 3.328 -8.975 1.00 80.88 953 PRO A CA 1
ATOM 7642 C C . PRO A 1 953 ? 57.537 2.781 -8.029 1.00 80.88 953 PRO A C 1
ATOM 7644 O O . PRO A 1 953 ? 56.728 1.927 -8.392 1.00 80.88 953 PRO A O 1
ATOM 7647 N N . GLN A 1 954 ? 57.504 3.279 -6.794 1.00 76.25 954 GLN A N 1
ATOM 7648 C CA . GLN A 1 954 ? 56.541 2.814 -5.799 1.00 76.25 954 GLN A CA 1
ATOM 7649 C C . GLN A 1 954 ? 55.147 3.416 -6.054 1.00 76.25 954 GLN A C 1
ATOM 7651 O O . GLN A 1 954 ? 54.975 4.632 -5.990 1.00 76.25 954 GLN A O 1
ATOM 7656 N N . TYR A 1 955 ? 54.148 2.559 -6.286 1.00 76.62 955 TYR A N 1
ATOM 7657 C CA . TYR A 1 955 ? 52.737 2.933 -6.475 1.00 76.62 955 TYR A CA 1
ATOM 7658 C C . TYR A 1 955 ? 51.833 2.226 -5.452 1.00 76.62 955 TYR A C 1
ATOM 7660 O O . TYR A 1 955 ? 52.198 1.172 -4.931 1.00 76.62 955 TYR A O 1
ATOM 7668 N N . SER A 1 956 ? 50.634 2.763 -5.196 1.00 71.75 956 SER A N 1
ATOM 7669 C CA . SER A 1 956 ? 49.669 2.186 -4.237 1.00 71.75 956 SER A CA 1
ATOM 7670 C C . SER A 1 956 ? 48.904 0.995 -4.817 1.00 71.75 956 SER A C 1
ATOM 7672 O O . SER A 1 956 ? 48.408 0.153 -4.075 1.00 71.75 956 SER A O 1
ATOM 7674 N N . ASN A 1 957 ? 48.786 0.914 -6.142 1.00 72.25 957 ASN A N 1
ATOM 7675 C CA . ASN A 1 957 ? 48.313 -0.266 -6.863 1.00 72.25 957 ASN A CA 1
ATOM 7676 C C . ASN A 1 957 ? 49.063 -0.384 -8.206 1.00 72.25 957 ASN A C 1
ATOM 7678 O O . ASN A 1 957 ? 48.535 0.033 -9.241 1.00 72.25 957 ASN A O 1
ATOM 7682 N N . PRO A 1 958 ? 50.319 -0.867 -8.190 1.00 76.56 958 PRO A N 1
ATOM 7683 C CA . PRO A 1 958 ? 51.211 -0.823 -9.345 1.00 76.56 958 PRO A CA 1
ATOM 7684 C C . PRO A 1 958 ? 50.704 -1.670 -10.516 1.00 76.56 958 PRO A C 1
ATOM 7686 O O . PRO A 1 958 ? 50.394 -2.854 -10.368 1.00 76.56 958 PRO A O 1
ATOM 7689 N N . VAL A 1 959 ? 50.692 -1.067 -11.702 1.00 82.38 959 VAL A N 1
ATOM 7690 C CA . VAL A 1 959 ? 50.495 -1.738 -12.993 1.00 82.38 959 VAL A CA 1
ATOM 7691 C C . VAL A 1 959 ? 51.705 -1.446 -13.864 1.00 82.38 959 VAL A C 1
ATOM 7693 O O . VAL A 1 959 ? 52.136 -0.298 -13.948 1.00 82.38 959 VAL A O 1
ATOM 7696 N N . VAL A 1 960 ? 52.234 -2.484 -14.511 1.00 86.56 960 VAL A N 1
ATOM 7697 C CA . VAL A 1 960 ? 53.338 -2.380 -15.473 1.00 86.56 960 VAL A CA 1
ATOM 7698 C C . VAL A 1 960 ? 52.876 -2.954 -16.805 1.00 86.56 960 VAL A C 1
ATOM 7700 O O . VAL A 1 960 ? 52.264 -4.026 -16.833 1.00 86.56 960 VAL A O 1
ATOM 7703 N N . SER A 1 961 ? 53.163 -2.254 -17.899 1.00 88.81 961 SER A N 1
ATOM 7704 C CA . SER A 1 961 ? 52.856 -2.708 -19.254 1.00 88.81 961 SER A CA 1
ATOM 7705 C C . SER A 1 961 ? 54.056 -2.576 -20.179 1.00 88.81 961 SER A C 1
ATOM 7707 O O . SER A 1 961 ? 54.715 -1.540 -20.187 1.00 88.81 961 SER A O 1
ATOM 7709 N N . ILE A 1 962 ? 54.307 -3.605 -20.982 1.00 91.50 962 ILE A N 1
ATOM 7710 C CA . ILE A 1 962 ? 55.351 -3.623 -22.007 1.00 91.50 962 ILE A CA 1
ATOM 7711 C C . ILE A 1 962 ? 54.685 -3.425 -23.368 1.00 91.50 962 ILE A C 1
ATOM 7713 O O . ILE A 1 962 ? 53.722 -4.124 -23.688 1.00 91.50 962 ILE A O 1
ATOM 7717 N N . VAL A 1 963 ? 55.169 -2.459 -24.145 1.00 91.69 963 VAL A N 1
ATOM 7718 C CA . VAL A 1 963 ? 54.558 -2.005 -25.396 1.00 91.69 963 VAL A CA 1
ATOM 7719 C C . VAL A 1 963 ? 55.565 -2.082 -26.534 1.00 91.69 963 VAL A C 1
ATOM 7721 O O . VAL A 1 963 ? 56.613 -1.446 -26.484 1.00 91.69 963 VAL A O 1
ATOM 7724 N N . GLY A 1 964 ? 55.250 -2.861 -27.568 1.00 88.69 964 GLY A N 1
ATOM 7725 C CA . GLY A 1 964 ? 56.077 -2.967 -28.773 1.00 88.69 964 GLY A CA 1
ATOM 7726 C C . GLY A 1 964 ? 55.502 -2.132 -29.911 1.00 88.69 964 GLY A C 1
ATOM 7727 O O . GLY A 1 964 ? 54.377 -2.392 -30.334 1.00 88.69 964 GLY A O 1
ATOM 7728 N N . TRP A 1 965 ? 56.276 -1.181 -30.431 1.00 85.88 965 TRP A N 1
ATOM 7729 C CA . TRP A 1 965 ? 55.942 -0.328 -31.569 1.00 85.88 965 TRP A CA 1
ATOM 7730 C C . TRP A 1 965 ? 56.724 -0.738 -32.817 1.00 85.88 965 TRP A C 1
ATOM 7732 O O . TRP A 1 965 ? 57.958 -0.786 -32.835 1.00 85.88 965 TRP A O 1
ATOM 7742 N N . ARG A 1 966 ? 56.006 -0.966 -33.915 1.00 79.31 966 ARG A N 1
ATOM 7743 C CA . ARG A 1 966 ? 56.599 -1.317 -35.211 1.00 79.31 966 ARG A CA 1
ATOM 7744 C C . ARG A 1 966 ? 55.911 -0.599 -36.361 1.00 79.31 966 ARG A C 1
ATOM 7746 O O . ARG A 1 966 ? 54.754 -0.193 -36.266 1.00 79.31 966 ARG A O 1
ATOM 7753 N N . GLY A 1 967 ? 56.626 -0.461 -37.468 1.00 73.00 967 GLY A N 1
ATOM 7754 C CA . GLY A 1 967 ? 56.063 -0.030 -38.738 1.00 73.00 967 GLY A CA 1
ATOM 7755 C C . GLY A 1 967 ? 55.184 -1.113 -39.367 1.00 73.00 967 GLY A C 1
ATOM 7756 O O . GLY A 1 967 ? 55.255 -2.292 -39.020 1.00 73.00 967 GLY A O 1
ATOM 7757 N N . TRP A 1 968 ? 54.357 -0.693 -40.322 1.00 69.25 968 TRP A N 1
ATOM 7758 C CA . TRP A 1 968 ? 53.359 -1.53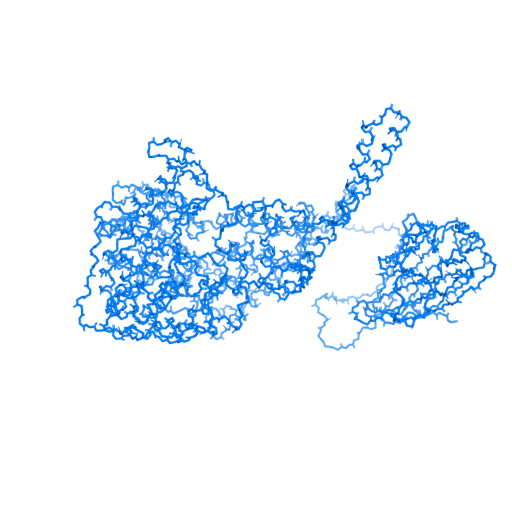8 -40.982 1.00 69.25 968 TRP A CA 1
ATOM 7759 C C . TRP A 1 968 ? 53.924 -2.669 -41.864 1.00 69.25 968 TRP A C 1
ATOM 7761 O O . TRP A 1 968 ? 53.207 -3.635 -42.112 1.00 69.25 968 TRP A O 1
ATOM 7771 N N . GLU A 1 969 ? 55.170 -2.587 -42.356 1.00 68.81 969 GLU A N 1
ATOM 7772 C CA . GLU A 1 969 ? 55.736 -3.681 -43.167 1.00 68.81 969 GLU A CA 1
ATOM 7773 C C . GLU A 1 969 ? 56.315 -4.806 -42.285 1.00 68.81 969 GLU A C 1
ATOM 7775 O O . GLU A 1 969 ? 56.944 -4.530 -41.256 1.00 68.81 969 GLU A O 1
ATOM 7780 N N . PRO A 1 970 ? 56.219 -6.077 -42.719 1.00 71.69 970 PRO A N 1
ATOM 7781 C CA . PRO A 1 970 ? 56.750 -7.240 -42.007 1.00 71.69 970 PRO A CA 1
ATOM 7782 C C . PRO A 1 970 ? 58.284 -7.374 -42.141 1.00 71.69 970 PRO A C 1
ATOM 7784 O O . PRO A 1 970 ? 58.794 -8.433 -42.482 1.00 71.69 970 PRO A O 1
ATOM 7787 N N . LYS A 1 971 ? 59.033 -6.281 -41.931 1.00 78.81 971 LYS A N 1
ATOM 7788 C CA . LYS A 1 971 ? 60.503 -6.208 -42.068 1.00 78.81 971 LYS A CA 1
ATOM 7789 C C . LYS A 1 971 ? 61.217 -5.925 -40.744 1.00 78.81 971 LYS A C 1
ATOM 7791 O O . LYS A 1 971 ? 62.286 -5.315 -40.741 1.00 78.81 971 LYS A O 1
ATOM 7796 N N . GLY A 1 972 ? 60.623 -6.309 -39.619 1.00 81.25 972 GLY A N 1
ATOM 7797 C CA . GLY A 1 972 ? 61.291 -6.266 -38.324 1.00 81.25 972 GLY A CA 1
ATOM 7798 C C . GLY A 1 972 ? 60.408 -6.725 -37.181 1.00 81.25 972 GLY A C 1
ATOM 7799 O O . GLY A 1 972 ? 59.257 -6.307 -37.107 1.00 81.25 972 GLY A O 1
ATOM 7800 N N . ASP A 1 973 ? 60.970 -7.547 -36.300 1.00 86.62 973 ASP A N 1
ATOM 7801 C CA . ASP A 1 973 ? 60.257 -8.136 -35.170 1.00 86.62 973 ASP A CA 1
ATOM 7802 C C . ASP A 1 973 ? 60.892 -7.733 -33.845 1.00 86.62 973 ASP A C 1
ATOM 7804 O O . ASP A 1 973 ? 62.114 -7.591 -33.722 1.00 86.62 973 ASP A O 1
ATOM 7808 N N . ILE A 1 974 ? 60.022 -7.581 -32.852 1.00 91.38 974 ILE A N 1
ATOM 7809 C CA . ILE A 1 974 ? 60.385 -7.402 -31.450 1.00 91.38 974 ILE A CA 1
ATOM 7810 C C . ILE A 1 974 ? 60.002 -8.681 -30.711 1.00 91.38 974 ILE A C 1
ATOM 7812 O O . ILE A 1 974 ? 58.850 -9.118 -30.813 1.00 91.38 974 ILE A O 1
ATOM 7816 N N . ALA A 1 975 ? 60.958 -9.253 -29.983 1.00 92.62 975 ALA A N 1
ATOM 7817 C CA . ALA A 1 975 ? 60.799 -10.445 -29.163 1.00 92.62 975 ALA A CA 1
ATOM 7818 C C . ALA A 1 975 ? 61.304 -10.210 -27.733 1.00 92.62 975 ALA A C 1
ATOM 7820 O O . ALA A 1 975 ? 62.196 -9.388 -27.511 1.00 92.62 975 ALA A O 1
ATOM 7821 N N . ILE A 1 976 ? 60.709 -10.913 -26.768 1.00 93.50 976 ILE A N 1
ATOM 7822 C CA . ILE A 1 976 ? 61.006 -10.814 -25.333 1.00 93.50 976 ILE A CA 1
ATOM 7823 C C . ILE A 1 976 ? 61.072 -12.214 -24.729 1.00 93.50 976 ILE A C 1
ATOM 7825 O O . ILE A 1 976 ? 60.277 -13.087 -25.087 1.00 93.50 976 ILE A O 1
ATOM 7829 N N . ASP A 1 977 ? 61.995 -12.393 -23.789 1.00 92.00 977 ASP A N 1
ATOM 7830 C CA . ASP A 1 977 ? 62.197 -13.631 -23.046 1.00 92.00 977 ASP A CA 1
ATOM 7831 C C . ASP A 1 977 ? 62.744 -13.370 -21.623 1.00 92.00 977 ASP A C 1
ATOM 7833 O O . ASP A 1 977 ? 63.092 -12.234 -21.286 1.00 92.00 977 ASP A O 1
ATOM 7837 N N . ASP A 1 978 ? 62.808 -14.402 -20.778 1.00 90.00 978 ASP A N 1
ATOM 7838 C CA . ASP A 1 978 ? 63.428 -14.386 -19.438 1.00 90.00 978 ASP A CA 1
ATOM 7839 C C . ASP A 1 978 ? 63.023 -13.213 -18.535 1.00 90.00 978 ASP A C 1
ATOM 7841 O O . ASP A 1 978 ? 63.854 -12.494 -17.967 1.00 90.00 978 ASP A O 1
ATOM 7845 N N . ILE A 1 979 ? 61.719 -13.000 -18.365 1.00 90.12 979 ILE A N 1
ATOM 7846 C CA . ILE A 1 979 ? 61.238 -11.911 -17.520 1.00 90.12 979 ILE A CA 1
ATOM 7847 C C . ILE A 1 979 ? 61.363 -12.298 -16.048 1.00 90.12 979 ILE A C 1
ATOM 7849 O O . ILE A 1 979 ? 60.772 -13.275 -15.588 1.00 90.12 979 ILE A O 1
ATOM 7853 N N . LEU A 1 980 ? 62.082 -11.484 -15.285 1.00 87.56 980 LEU A N 1
ATOM 7854 C CA . LEU A 1 980 ? 62.390 -11.675 -13.878 1.00 87.56 980 LEU A CA 1
ATOM 7855 C C . LEU A 1 980 ? 62.026 -10.417 -13.084 1.00 87.56 980 LEU A C 1
ATOM 7857 O O . LEU A 1 980 ? 62.506 -9.320 -13.355 1.00 87.56 980 LEU A O 1
ATOM 7861 N N . LEU A 1 981 ? 61.191 -10.594 -12.066 1.00 85.44 981 LEU A N 1
ATOM 7862 C CA . LEU A 1 981 ? 60.767 -9.551 -11.142 1.00 85.44 981 LEU A CA 1
ATOM 7863 C C . LEU A 1 981 ? 61.282 -9.889 -9.740 1.00 85.44 981 LEU A C 1
ATOM 7865 O O . LEU A 1 981 ? 60.873 -10.887 -9.139 1.00 85.44 981 LEU A O 1
ATOM 7869 N N . LYS A 1 982 ? 62.184 -9.061 -9.213 1.00 83.50 982 LYS A N 1
ATOM 7870 C CA . LYS A 1 982 ? 62.795 -9.222 -7.885 1.00 83.50 982 LYS A CA 1
ATOM 7871 C C . LYS A 1 982 ? 62.385 -8.078 -6.966 1.00 83.50 982 LYS A C 1
ATOM 7873 O O . LYS A 1 982 ? 62.330 -6.930 -7.384 1.00 83.50 982 LYS A O 1
ATOM 7878 N N . THR A 1 983 ? 62.119 -8.381 -5.699 1.00 77.69 983 THR A N 1
ATOM 7879 C CA . THR A 1 983 ? 61.923 -7.355 -4.664 1.00 77.69 983 THR A CA 1
ATOM 7880 C C . THR A 1 983 ? 63.253 -6.675 -4.337 1.00 77.69 983 THR A C 1
ATOM 7882 O O . THR A 1 983 ? 64.229 -7.371 -4.055 1.00 77.69 983 THR A O 1
ATOM 7885 N N . GLY A 1 984 ? 63.277 -5.343 -4.310 1.00 75.44 984 GLY A N 1
ATOM 7886 C CA . GLY A 1 984 ? 64.478 -4.523 -4.124 1.00 75.44 984 GLY A CA 1
ATOM 7887 C C . GLY A 1 984 ? 64.800 -3.673 -5.355 1.00 75.44 984 GLY A C 1
ATOM 7888 O O . GLY A 1 984 ? 64.191 -3.849 -6.406 1.00 75.44 984 GLY A O 1
ATOM 7889 N N . ALA A 1 985 ? 65.746 -2.744 -5.212 1.00 77.56 985 ALA A N 1
ATOM 7890 C CA . ALA A 1 985 ? 66.290 -2.003 -6.349 1.00 77.56 985 ALA A CA 1
ATOM 7891 C C . ALA A 1 985 ? 67.163 -2.921 -7.220 1.00 77.56 985 ALA A C 1
ATOM 7893 O O . ALA A 1 985 ? 67.766 -3.876 -6.718 1.00 77.56 985 ALA A O 1
ATOM 7894 N N . CYS A 1 986 ? 67.246 -2.629 -8.512 1.00 81.88 986 CYS A N 1
ATOM 7895 C CA . CYS A 1 986 ? 68.137 -3.306 -9.433 1.00 81.88 986 CYS A CA 1
ATOM 7896 C C . CYS A 1 986 ? 69.592 -3.076 -9.020 1.00 81.88 986 CYS A C 1
ATOM 7898 O O . CYS A 1 986 ? 70.033 -1.945 -8.816 1.00 81.88 986 CYS A O 1
ATOM 7900 N N . SER A 1 987 ? 70.355 -4.160 -8.890 1.00 69.44 987 SER A N 1
ATOM 7901 C CA . SER A 1 987 ? 71.807 -4.091 -8.733 1.00 69.44 987 SER A CA 1
ATOM 7902 C C . SER A 1 987 ? 72.403 -3.449 -9.988 1.00 69.44 987 SER A C 1
ATOM 7904 O O . SER A 1 987 ? 72.232 -4.000 -11.076 1.00 69.44 987 SER A O 1
ATOM 7906 N N . LYS A 1 988 ? 73.023 -2.274 -9.824 1.00 50.44 988 LYS A N 1
ATOM 7907 C CA . LYS A 1 988 ? 73.699 -1.526 -10.893 1.00 50.44 988 LYS A CA 1
ATOM 7908 C C . LYS A 1 988 ? 74.988 -2.190 -11.340 1.00 50.44 988 LYS A C 1
ATOM 7910 O O . LYS A 1 988 ? 75.692 -2.730 -10.456 1.00 50.44 988 LYS A O 1
#

Radius of gyration: 39.55 Å; Cα contacts (8 Å, |Δi|>4): 1421; chains: 1; bounding box: 108×81×107 Å

Secondary structure (DSSP, 8-state):
---------------PPPTTS--TTTTSTTHHHHHHHHHTS-GGG--HHHHHHHHHHHHHHHHHHHHHHS-HHHHHHHTT-------PPPTT--HHHHHHHHHHHHHHHHHHH---HHHHHHHHHHHHHHHHHHHHHHHHHHHHHHHHHHHHHHHHHHH-HHHHHHHHHHSSS-TT---PPPS-EE-TTS-EE--HHHHHHHHHHHHHHHHS-TT----PPPP------TTT-SPPPHHHHHHHHHHPPSS----TT---HHHHT-GGGHHHHHHHHHHHHHHT---GGGGEEEEEEEES-SSS-TT-GGGEEEEEE--HHHHHHHHHHHHHHHHHHHHTT-S-TTB-TT-TT--HHHHHHHHHHHHHHHHHTT--EEEEEE-BTTTTTT--HHHHHHHHHHTT--HHHHHHHHHHHTTEEEEEEETTEEPPPEEE-SS--TT-SSHHHHHHHHHHHHHHHHHHT--SEE-SS-EE-EEEETTEEEEEESSHHHHHHHHHHHHHHHHHTT--B-TTT-EEEEE--TTSPPP---EEETTEEEEE-SEEEETTEEEETT--HHHHHHHHHHHHHHHHHHHHHHHHHTT---HHHHHHHIIIIIIHHHHTTHHHHTTS--HHHHHHHHHHHHHHHT--TTS-HHHHHHHH-PPPHHHHHHHHHHHHHHHHHSS-TTSHHHHHHHHHHHHHHH-TT---HHHHHHHHHHHTT-GGGGT-TTS-HHHHHHHHHHHHHHHHHHHHHHHHHHHHHHHHT-SSS------S--------------------SS---SS------------EEE-S-SSSTTTTEEE-SSSSS-EEEESSS-SSTT-S-SS-SSSS-EEEE--TTGGGTSTTTTTSSSS--SS-------EEEEEEEE----TTS-EEEEEEEEEEETTEEEEEEEEEETT-SSPPEEEEEEES---S-TT--EEEEEEEPP-SSEEEEEEEEEESSSSEEEEEEEEEEEESPPP-

pLDDT: mean 79.81, std 18.84, range [22.28, 97.88]